Protein AF-0000000069288383 (afdb_homodimer)

Nearest PDB structures (foldseek):
  5ykn-assembly1_A  TM=5.110E-01  e=7.247E-09  Arabidopsis thaliana
  5vmp-assembly3_C  TM=5.832E-01  e=2.286E-06  Homo sapiens
  5f2w-assembly1_A  TM=5.115E-01  e=3.358E-07  Homo sapiens
  5f2s-assembly1_A  TM=5.160E-01  e=4.623E-07  Homo sapiens
  5f3i-assembly4_D  TM=5.706E-01  e=5.361E-06  Homo sapiens

Organism: Polarella glacialis (NCBI:txid89957)

Structure (mmCIF, N/CA/C/O backbone):
data_AF-0000000069288383-model_v1
#
loop_
_entity.id
_entity.type
_entity.pdbx_description
1 polymer 'JmjC domain-containing protein'
#
loop_
_atom_site.group_PDB
_atom_site.id
_atom_site.type_symbol
_atom_site.label_atom_id
_atom_site.label_alt_id
_atom_site.label_comp_id
_atom_site.label_asym_id
_atom_site.label_entity_id
_atom_site.label_seq_id
_atom_site.pdbx_PDB_ins_code
_atom_site.Cartn_x
_atom_site.Cartn_y
_atom_site.Cartn_z
_atom_site.occupancy
_atom_site.B_iso_or_equiv
_atom_site.auth_seq_id
_atom_site.auth_comp_id
_atom_site.auth_asym_id
_atom_site.auth_atom_id
_atom_site.pdbx_PDB_model_num
ATOM 1 N N . MET A 1 1 ? -5.594 6.172 -3.271 1 25.52 1 MET A N 1
ATOM 2 C CA . MET A 1 1 ? -5.172 7.191 -2.318 1 25.52 1 MET A CA 1
ATOM 3 C C . MET A 1 1 ? -4.516 6.559 -1.096 1 25.52 1 MET A C 1
ATOM 5 O O . MET A 1 1 ? -5.074 5.641 -0.492 1 25.52 1 MET A O 1
ATOM 9 N N . ASP A 1 2 ? -3.324 6.398 -1.1 1 32.69 2 ASP A N 1
ATOM 10 C CA . ASP A 1 2 ? -2.535 6.008 0.064 1 32.69 2 ASP A CA 1
ATOM 11 C C . ASP A 1 2 ? -2.977 6.773 1.31 1 32.69 2 ASP A C 1
ATOM 13 O O . ASP A 1 2 ? -2.809 7.992 1.388 1 32.69 2 ASP A O 1
ATOM 17 N N . LEU A 1 3 ? -3.979 6.395 1.886 1 35.97 3 LEU A N 1
ATOM 18 C CA . LEU A 1 3 ? -4.387 7.031 3.135 1 35.97 3 LEU A CA 1
ATOM 19 C C . LEU A 1 3 ? -3.174 7.559 3.896 1 35.97 3 LEU A C 1
ATOM 21 O O . LEU A 1 3 ? -3.318 8.367 4.816 1 35.97 3 LEU A O 1
ATOM 25 N N . THR A 1 4 ? -2.164 6.828 3.824 1 36.12 4 THR A N 1
ATOM 26 C CA . THR A 1 4 ? -0.98 7.363 4.488 1 36.12 4 THR A CA 1
ATOM 27 C C . THR A 1 4 ? -0.383 8.516 3.689 1 36.12 4 THR A C 1
ATOM 29 O O . THR A 1 4 ? 0.754 8.93 3.934 1 36.12 4 THR A O 1
ATOM 32 N N . ALA A 1 5 ? -0.98 8.82 2.568 1 36.72 5 ALA A N 1
ATOM 33 C CA . ALA A 1 5 ? -0.422 9.891 1.745 1 36.72 5 ALA A CA 1
ATOM 34 C C . ALA A 1 5 ? -0.34 11.203 2.527 1 36.72 5 ALA A C 1
ATOM 36 O O . ALA A 1 5 ? 0.303 12.156 2.086 1 36.72 5 ALA A O 1
ATOM 37 N N . GLY A 1 6 ? -1.388 11.461 3.242 1 35.16 6 GLY A N 1
ATOM 38 C CA . GLY A 1 6 ? -1.176 12.719 3.941 1 35.16 6 GLY A CA 1
ATOM 39 C C . GLY A 1 6 ? 0.167 12.789 4.645 1 35.16 6 GLY A C 1
ATOM 40 O O . GLY A 1 6 ? 0.764 13.867 4.742 1 35.16 6 GLY A O 1
ATOM 41 N N . VAL A 1 7 ? 0.189 11.898 5.633 1 36.69 7 VAL A N 1
ATOM 42 C CA . VAL A 1 7 ? 1.4 12.156 6.402 1 36.69 7 VAL A CA 1
ATOM 43 C C . VAL A 1 7 ? 2.629 11.93 5.527 1 36.69 7 VAL A C 1
ATOM 45 O O . VAL A 1 7 ? 2.514 11.438 4.402 1 36.69 7 VAL A O 1
ATOM 48 N N . GLY A 1 8 ? 3.799 11.719 6.219 1 39.66 8 GLY A N 1
ATOM 49 C CA . GLY A 1 8 ? 5.191 11.695 5.801 1 39.66 8 GLY A CA 1
ATOM 50 C C . GLY A 1 8 ? 5.48 10.656 4.734 1 39.66 8 GLY A C 1
ATOM 51 O O . GLY A 1 8 ? 5.152 9.477 4.902 1 39.66 8 GLY A O 1
ATOM 52 N N . LEU A 1 9 ? 5.234 11.094 3.51 1 40.31 9 LEU A N 1
ATOM 53 C CA . LEU A 1 9 ? 5.898 10.273 2.506 1 40.31 9 LEU A CA 1
ATOM 54 C C . LEU A 1 9 ? 7.102 9.547 3.105 1 40.31 9 LEU A C 1
ATOM 56 O O . LEU A 1 9 ? 8.055 10.188 3.553 1 40.31 9 LEU A O 1
ATOM 60 N N . ARG A 1 10 ? 6.926 8.531 3.799 1 46.09 10 ARG A N 1
ATOM 61 C CA . ARG A 1 10 ? 8.07 7.723 4.203 1 46.09 10 ARG A CA 1
ATOM 62 C C . ARG A 1 10 ? 9.086 7.598 3.07 1 46.09 10 ARG A C 1
ATOM 64 O O . ARG A 1 10 ? 8.883 6.824 2.131 1 46.09 10 ARG A O 1
ATOM 71 N N . TRP A 1 11 ? 9.68 8.688 2.732 1 52.91 11 TRP A N 1
ATOM 72 C CA . TRP A 1 11 ? 10.836 8.602 1.841 1 52.91 11 TRP A CA 1
ATOM 73 C C . TRP A 1 11 ? 11.828 7.559 2.34 1 52.91 11 TRP A C 1
ATOM 75 O O . TRP A 1 11 ? 12.742 7.879 3.107 1 52.91 11 TRP A O 1
ATOM 85 N N . SER A 1 12 ? 11.234 6.23 2.32 1 68.62 12 SER A N 1
ATOM 86 C CA . SER A 1 12 ? 11.914 5.043 2.824 1 68.62 12 SER A CA 1
ATOM 87 C C . SER A 1 12 ? 12.703 4.348 1.717 1 68.62 12 SER A C 1
ATOM 89 O O . SER A 1 12 ? 12.844 4.887 0.616 1 68.62 12 SER A O 1
ATOM 91 N N . SER A 1 13 ? 13.484 3.447 2.029 1 81.06 13 SER A N 1
ATOM 92 C CA . SER A 1 13 ? 14.125 2.557 1.069 1 81.06 13 SER A CA 1
ATOM 93 C C . SER A 1 13 ? 13.188 2.207 -0.076 1 81.06 13 SER A C 1
ATOM 95 O O . SER A 1 13 ? 13.617 2.059 -1.221 1 81.06 13 SER A O 1
ATOM 97 N N . ARG A 1 14 ? 11.953 2.359 0.186 1 85.25 14 ARG A N 1
ATOM 98 C CA . ARG A 1 14 ? 10.953 2.07 -0.837 1 85.25 14 ARG A CA 1
ATOM 99 C C . ARG A 1 14 ? 10.898 3.184 -1.877 1 85.25 14 ARG A C 1
ATOM 101 O O . ARG A 1 14 ? 10.844 2.916 -3.078 1 85.25 14 ARG A O 1
ATOM 108 N N . LYS A 1 15 ? 10.867 4.418 -1.424 1 81.12 15 LYS A N 1
ATOM 109 C CA . LYS A 1 15 ? 10.812 5.539 -2.359 1 81.12 15 LYS A CA 1
ATOM 110 C C . LYS A 1 15 ? 12.086 5.621 -3.189 1 81.12 15 LYS A C 1
ATOM 112 O O . LYS A 1 15 ? 12.039 5.953 -4.379 1 81.12 15 LYS A O 1
ATOM 117 N N . ALA A 1 16 ? 13.219 5.387 -2.463 1 86.06 16 ALA A N 1
ATOM 118 C CA . ALA A 1 16 ? 14.469 5.344 -3.207 1 86.06 16 ALA A CA 1
ATOM 119 C C . ALA A 1 16 ? 14.414 4.293 -4.312 1 86.06 16 ALA A C 1
ATOM 121 O O . ALA A 1 16 ? 14.883 4.531 -5.43 1 86.06 16 ALA A O 1
ATOM 122 N N . TRP A 1 17 ? 13.828 3.145 -4.023 1 92.12 17 TRP A N 1
ATOM 123 C CA . TRP A 1 17 ? 13.695 2.072 -5 1 92.12 17 TRP A CA 1
ATOM 124 C C . TRP A 1 17 ? 12.781 2.498 -6.148 1 92.12 17 TRP A C 1
ATOM 126 O O . TRP A 1 17 ? 13.078 2.232 -7.316 1 92.12 17 TRP A O 1
ATOM 136 N N . GLU A 1 18 ? 11.734 3.148 -5.836 1 90 18 GLU A N 1
ATOM 137 C CA . GLU A 1 18 ? 10.812 3.639 -6.855 1 90 18 GLU A CA 1
ATOM 138 C C . GLU A 1 18 ? 11.516 4.586 -7.824 1 90 18 GLU A C 1
ATOM 140 O O . GLU A 1 18 ? 11.305 4.516 -9.039 1 90 18 GLU A O 1
ATOM 145 N N . GLU A 1 19 ? 12.32 5.445 -7.289 1 85.19 19 GLU A N 1
ATOM 146 C CA . GLU A 1 19 ? 13.031 6.41 -8.125 1 85.19 19 GLU A CA 1
ATOM 147 C C . GLU A 1 19 ? 14.117 5.73 -8.953 1 85.19 19 GLU A C 1
ATOM 149 O O . GLU A 1 19 ? 14.359 6.109 -10.102 1 85.19 19 GLU A O 1
ATOM 154 N N . LEU A 1 20 ? 14.711 4.734 -8.336 1 90.75 20 LEU A N 1
ATOM 155 C CA . LEU A 1 20 ? 15.875 4.105 -8.945 1 90.75 20 LEU A CA 1
ATOM 156 C C . LEU A 1 20 ? 15.453 3.119 -10.031 1 90.75 20 LEU A C 1
ATOM 158 O O . LEU A 1 20 ? 16.188 2.893 -10.992 1 90.75 20 LEU A O 1
ATOM 162 N N . ARG A 1 21 ? 14.273 2.572 -9.891 1 95 21 ARG A N 1
ATOM 163 C CA . ARG A 1 21 ? 13.961 1.475 -10.797 1 95 21 ARG A CA 1
ATOM 164 C C . ARG A 1 21 ? 12.578 1.655 -11.414 1 95 21 ARG A C 1
ATOM 166 O O . ARG A 1 21 ? 12.438 1.646 -12.641 1 95 21 ARG A O 1
ATOM 173 N N . VAL A 1 22 ? 11.617 1.894 -10.656 1 92.19 22 VAL A N 1
ATOM 174 C CA . VAL A 1 22 ? 10.25 1.979 -11.156 1 92.19 22 VAL A CA 1
ATOM 175 C C . VAL A 1 22 ? 10.117 3.176 -12.094 1 92.19 22 VAL A C 1
ATOM 177 O O . VAL A 1 22 ? 9.594 3.045 -13.203 1 92.19 22 VAL A O 1
ATOM 180 N N . ARG A 1 23 ? 10.602 4.285 -11.68 1 88.88 23 ARG A N 1
ATOM 181 C CA . ARG A 1 23 ? 10.516 5.492 -12.492 1 88.88 23 ARG A CA 1
ATOM 182 C C . ARG A 1 23 ? 11.328 5.34 -13.773 1 88.88 23 ARG A C 1
ATOM 184 O O . ARG A 1 23 ? 10.914 5.801 -14.844 1 88.88 23 ARG A O 1
ATOM 191 N N . VAL A 1 24 ? 12.445 4.727 -13.641 1 91.88 24 VAL A N 1
ATOM 192 C CA . VAL A 1 24 ? 13.305 4.512 -14.797 1 91.88 24 VAL A CA 1
ATOM 193 C C . VAL A 1 24 ? 12.578 3.658 -15.836 1 91.88 24 VAL A C 1
ATOM 195 O O . VAL A 1 24 ? 12.617 3.955 -17.031 1 91.88 24 VAL A O 1
ATOM 198 N N . ILE A 1 25 ? 11.938 2.678 -15.398 1 94.56 25 ILE A N 1
ATOM 199 C CA . ILE A 1 25 ? 11.188 1.801 -16.297 1 94.56 25 ILE A CA 1
ATOM 200 C C . ILE A 1 25 ? 10.039 2.576 -16.922 1 94.56 25 ILE A C 1
ATOM 202 O O . ILE A 1 25 ? 9.805 2.473 -18.141 1 94.56 25 ILE A O 1
ATOM 206 N N . ARG A 1 26 ? 9.383 3.346 -16.141 1 90.94 26 ARG A N 1
ATOM 207 C CA . ARG A 1 26 ? 8.289 4.164 -16.656 1 90.94 26 ARG A CA 1
ATOM 208 C C . ARG A 1 26 ? 8.789 5.121 -17.734 1 90.94 26 ARG A C 1
ATOM 210 O O . ARG A 1 26 ? 8.148 5.277 -18.781 1 90.94 26 ARG A O 1
ATOM 217 N N . GLU A 1 27 ? 9.898 5.719 -17.5 1 89 27 GLU A N 1
ATOM 218 C CA . GLU A 1 27 ? 10.484 6.656 -18.453 1 89 27 GLU A CA 1
ATOM 219 C C . GLU A 1 27 ? 10.938 5.938 -19.719 1 89 27 GLU A C 1
ATOM 221 O O . GLU A 1 27 ? 10.758 6.457 -20.828 1 89 27 GLU A O 1
ATOM 226 N N . ALA A 1 28 ? 11.453 4.832 -19.484 1 91.81 28 ALA A N 1
ATOM 227 C CA . ALA A 1 28 ? 11.891 4.039 -20.625 1 91.81 28 ALA A CA 1
ATOM 228 C C . ALA A 1 28 ? 10.711 3.619 -21.5 1 91.81 28 ALA A C 1
ATOM 230 O O . ALA A 1 28 ? 10.859 3.385 -22.703 1 91.81 28 ALA A O 1
ATOM 231 N N . CYS A 1 29 ? 9.555 3.553 -20.891 1 91.88 29 CYS A N 1
ATOM 232 C CA . CYS A 1 29 ? 8.344 3.17 -21.609 1 91.88 29 CYS A CA 1
ATOM 233 C C . CYS A 1 29 ? 7.586 4.398 -22.094 1 91.88 29 CYS A C 1
ATOM 235 O O . CYS A 1 29 ? 6.43 4.297 -22.5 1 91.88 29 CYS A O 1
ATOM 237 N N . GLY A 1 30 ? 8.148 5.516 -22.031 1 81.12 30 GLY A N 1
ATOM 238 C CA . GLY A 1 30 ? 7.598 6.734 -22.594 1 81.12 30 GLY A CA 1
ATOM 239 C C . GLY A 1 30 ? 6.762 7.527 -21.609 1 81.12 30 GLY A C 1
ATOM 240 O O . GLY A 1 30 ? 6.059 8.461 -21.984 1 81.12 30 GLY A O 1
ATOM 241 N N . GLY A 1 31 ? 6.723 6.91 -20.406 1 70.56 31 GLY A N 1
ATOM 242 C CA . GLY A 1 31 ? 6.008 7.641 -19.375 1 70.56 31 GLY A CA 1
ATOM 243 C C . GLY A 1 31 ? 6.797 8.812 -18.812 1 70.56 31 GLY A C 1
ATOM 244 O O . GLY A 1 31 ? 8.023 8.844 -18.922 1 70.56 31 GLY A O 1
ATOM 245 N N . GLY A 1 32 ? 6.297 10.047 -18.75 1 61.62 32 GLY A N 1
ATOM 246 C CA . GLY A 1 32 ? 6.965 11.227 -18.219 1 61.62 32 GLY A CA 1
ATOM 247 C C . GLY A 1 32 ? 6.586 12.5 -18.953 1 61.62 32 GLY A C 1
ATOM 248 O O . GLY A 1 32 ? 5.645 12.516 -19.75 1 61.62 32 GLY A O 1
ATOM 249 N N . SER A 1 33 ? 7.266 13.523 -18.562 1 53.12 33 SER A N 1
ATOM 250 C CA . SER A 1 33 ? 6.863 14.867 -19 1 53.12 33 SER A CA 1
ATOM 251 C C . SER A 1 33 ? 7.266 15.125 -20.438 1 53.12 33 SER A C 1
ATOM 253 O O . SER A 1 33 ? 6.996 16.203 -20.984 1 53.12 33 SER A O 1
ATOM 255 N N . ALA A 1 34 ? 8.078 14.148 -21.062 1 50.81 34 ALA A N 1
ATOM 256 C CA . ALA A 1 34 ? 8.453 14.594 -22.406 1 50.81 34 ALA A CA 1
ATOM 257 C C . ALA A 1 34 ? 7.309 14.398 -23.391 1 50.81 34 ALA A C 1
ATOM 259 O O . ALA A 1 34 ? 6.801 13.289 -23.547 1 50.81 34 ALA A O 1
ATOM 260 N N . PRO A 1 35 ? 6.824 15.391 -23.984 1 54.94 35 PRO A N 1
ATOM 261 C CA . PRO A 1 35 ? 5.73 15.383 -24.953 1 54.94 35 PRO A CA 1
ATOM 262 C C . PRO A 1 35 ? 6.059 14.57 -26.203 1 54.94 35 PRO A C 1
ATOM 264 O O . PRO A 1 35 ? 7.211 14.555 -26.656 1 54.94 35 PRO A O 1
ATOM 267 N N . GLY A 1 36 ? 5.223 13.602 -26.656 1 57.62 36 GLY A N 1
ATOM 268 C CA . GLY A 1 36 ? 5.188 13.047 -28 1 57.62 36 GLY A CA 1
ATOM 269 C C . GLY A 1 36 ? 5.609 11.594 -28.062 1 57.62 36 GLY A C 1
ATOM 270 O O . GLY A 1 36 ? 5.652 10.992 -29.141 1 57.62 36 GLY A O 1
ATOM 271 N N . ARG A 1 37 ? 6.121 11.188 -26.984 1 64.31 37 ARG A N 1
ATOM 272 C CA . ARG A 1 37 ? 6.578 9.805 -27.125 1 64.31 37 ARG A CA 1
ATOM 273 C C . ARG A 1 37 ? 5.422 8.828 -26.969 1 64.31 37 ARG A C 1
ATOM 275 O O . ARG A 1 37 ? 4.465 9.094 -26.25 1 64.31 37 ARG A O 1
ATOM 282 N N . LYS A 1 38 ? 5.559 7.828 -27.797 1 72.94 38 LYS A N 1
ATOM 283 C CA . LYS A 1 38 ? 4.57 6.758 -27.75 1 72.94 38 LYS A CA 1
ATOM 284 C C . LYS A 1 38 ? 4.645 5.996 -26.422 1 72.94 38 LYS A C 1
ATOM 286 O O . LYS A 1 38 ? 5.727 5.617 -25.984 1 72.94 38 LYS A O 1
ATOM 291 N N . LEU A 1 39 ? 3.57 5.801 -25.75 1 83.94 39 LEU A N 1
ATOM 292 C CA . LEU A 1 39 ? 3.504 5.051 -24.5 1 83.94 39 LEU A CA 1
ATOM 293 C C . LEU A 1 39 ? 3.615 3.553 -24.75 1 83.94 39 LEU A C 1
ATOM 295 O O . LEU A 1 39 ? 2.877 3.004 -25.578 1 83.94 39 LEU A O 1
ATOM 299 N N . LEU A 1 40 ? 4.699 2.969 -24.234 1 89.31 40 LEU A N 1
ATOM 300 C CA . LEU A 1 40 ? 4.949 1.536 -24.359 1 89.31 40 LEU A CA 1
ATOM 301 C C . LEU A 1 40 ? 4.598 0.812 -23.062 1 89.31 40 LEU A C 1
ATOM 303 O O . LEU A 1 40 ? 4.582 1.423 -21.984 1 89.31 40 LEU A O 1
ATOM 307 N N . LYS A 1 41 ? 4.348 -0.472 -23.203 1 90.88 41 LYS A N 1
ATOM 308 C CA . LYS A 1 41 ? 4.176 -1.334 -22.047 1 90.88 41 LYS A CA 1
ATOM 309 C C . LYS A 1 41 ? 5.516 -1.893 -21.562 1 90.88 41 LYS A C 1
ATOM 311 O O . LYS A 1 41 ? 6.43 -2.084 -22.375 1 90.88 41 LYS A O 1
ATOM 316 N N . PRO A 1 42 ? 5.602 -2.191 -20.359 1 92 42 PRO A N 1
ATOM 317 C CA . PRO A 1 42 ? 6.875 -2.662 -19.797 1 92 42 PRO A CA 1
ATOM 318 C C . PRO A 1 42 ? 7.367 -3.949 -20.469 1 92 42 PRO A C 1
ATOM 320 O O . PRO A 1 42 ? 8.57 -4.215 -20.484 1 92 42 PRO A O 1
ATOM 323 N N . LEU A 1 43 ? 6.488 -4.688 -20.953 1 94.06 43 LEU A N 1
ATOM 324 C CA . LEU A 1 43 ? 6.871 -5.926 -21.625 1 94.06 43 LEU A CA 1
ATOM 325 C C . LEU A 1 43 ? 7.785 -5.645 -22.812 1 94.06 43 LEU A C 1
ATOM 327 O O . LEU A 1 43 ? 8.586 -6.5 -23.203 1 94.06 43 LEU A O 1
ATOM 331 N N . SER A 1 44 ? 7.672 -4.441 -23.359 1 94.06 44 SER A N 1
ATOM 332 C CA . SER A 1 44 ? 8.531 -4.062 -24.469 1 94.06 44 SER A CA 1
ATOM 333 C C . SER A 1 44 ? 10 -4.07 -24.062 1 94.06 44 SER A C 1
ATOM 335 O O . SER A 1 44 ? 10.875 -4.348 -24.891 1 94.06 44 SER A O 1
ATOM 337 N N . LEU A 1 45 ? 10.25 -3.771 -22.828 1 94.5 45 LEU A N 1
ATOM 338 C CA . LEU A 1 45 ? 11.609 -3.822 -22.312 1 94.5 45 LEU A CA 1
ATOM 339 C C . LEU A 1 45 ? 12.086 -5.266 -22.188 1 94.5 45 LEU A C 1
ATOM 341 O O . LEU A 1 45 ? 13.242 -5.57 -22.5 1 94.5 45 LEU A O 1
ATOM 345 N N . VAL A 1 46 ? 11.211 -6.129 -21.797 1 95.12 46 VAL A N 1
ATOM 346 C CA . VAL A 1 46 ? 11.531 -7.539 -21.609 1 95.12 46 VAL A CA 1
ATOM 347 C C . VAL A 1 46 ? 11.797 -8.188 -22.969 1 95.12 46 VAL A C 1
ATOM 349 O O . VAL A 1 46 ? 12.703 -9.016 -23.109 1 95.12 46 VAL A O 1
ATOM 352 N N . ARG A 1 47 ? 11.07 -7.711 -23.938 1 94.75 47 ARG A N 1
ATOM 353 C CA . ARG A 1 47 ? 11.211 -8.234 -25.297 1 94.75 47 ARG A CA 1
ATOM 354 C C . ARG A 1 47 ? 12.352 -7.535 -26.031 1 94.75 47 ARG A C 1
ATOM 356 O O . ARG A 1 47 ? 12.688 -7.91 -27.156 1 94.75 47 ARG A O 1
ATOM 363 N N . ARG A 1 48 ? 12.852 -6.48 -25.469 1 92.88 48 ARG A N 1
ATOM 364 C CA . ARG A 1 48 ? 13.945 -5.707 -26.047 1 92.88 48 ARG A CA 1
ATOM 365 C C . ARG A 1 48 ? 13.531 -5.102 -27.391 1 92.88 48 ARG A C 1
ATOM 367 O O . ARG A 1 48 ? 14.258 -5.215 -28.375 1 92.88 48 ARG A O 1
ATOM 374 N N . ASP A 1 49 ? 12.406 -4.57 -27.328 1 92.94 49 ASP A N 1
ATOM 375 C CA . ASP A 1 49 ? 11.922 -3.871 -28.516 1 92.94 49 ASP A CA 1
ATOM 376 C C . ASP A 1 49 ? 12.805 -2.666 -28.844 1 92.94 49 ASP A C 1
ATOM 378 O O . ASP A 1 49 ? 13.281 -1.98 -27.938 1 92.94 49 ASP A O 1
ATOM 382 N N . GLU A 1 50 ? 12.875 -2.365 -30.062 1 92.5 50 GLU A N 1
ATOM 383 C CA . GLU A 1 50 ? 13.758 -1.298 -30.516 1 92.5 50 GLU A CA 1
ATOM 384 C C . GLU A 1 50 ? 13.367 0.044 -29.906 1 92.5 50 GLU A C 1
ATOM 386 O O . GLU A 1 50 ? 14.234 0.817 -29.484 1 92.5 50 GLU A O 1
ATOM 391 N N . ALA A 1 51 ? 12.125 0.286 -29.922 1 91.56 51 ALA A N 1
ATOM 392 C CA . ALA A 1 51 ? 11.648 1.562 -29.406 1 91.56 51 ALA A CA 1
ATOM 393 C C . ALA A 1 51 ? 12 1.716 -27.922 1 91.56 51 ALA A C 1
ATOM 395 O O . ALA A 1 51 ? 12.43 2.787 -27.5 1 91.56 51 ALA A O 1
ATOM 396 N N . ALA A 1 52 ? 11.812 0.657 -27.188 1 91.62 52 ALA A N 1
ATOM 397 C CA . ALA A 1 52 ? 12.117 0.688 -25.75 1 91.62 52 ALA A CA 1
ATOM 398 C C . ALA A 1 52 ? 13.617 0.865 -25.516 1 91.62 52 ALA A C 1
ATOM 400 O O . ALA A 1 52 ? 14.023 1.646 -24.656 1 91.62 52 ALA A O 1
ATOM 401 N N . LEU A 1 53 ? 14.391 0.198 -26.297 1 93.06 53 LEU A N 1
ATOM 402 C CA . LEU A 1 53 ? 15.836 0.279 -26.141 1 93.06 53 LEU A CA 1
ATOM 403 C C . LEU A 1 53 ? 16.344 1.656 -26.562 1 93.06 53 LEU A C 1
ATOM 405 O O . LEU A 1 53 ? 17.312 2.164 -25.969 1 93.06 53 LEU A O 1
ATOM 409 N N . SER A 1 54 ? 15.727 2.223 -27.531 1 93.06 54 SER A N 1
ATOM 410 C CA . SER A 1 54 ? 16.078 3.578 -27.938 1 93.06 54 SER A CA 1
ATOM 411 C C . SER A 1 54 ? 15.805 4.582 -26.828 1 93.06 54 SER A C 1
ATOM 413 O O . SER A 1 54 ? 16.594 5.492 -26.594 1 93.06 54 SER A O 1
ATOM 415 N N . ASN A 1 55 ? 14.711 4.375 -26.172 1 92.56 55 ASN A N 1
ATOM 416 C CA . ASN A 1 55 ? 14.391 5.23 -25.047 1 92.56 55 ASN A CA 1
ATOM 417 C C . ASN A 1 55 ? 15.43 5.098 -23.938 1 92.56 55 ASN A C 1
ATOM 419 O O . ASN A 1 55 ? 15.82 6.094 -23.312 1 92.56 55 ASN A O 1
ATOM 423 N N . VAL A 1 56 ? 15.867 3.877 -23.672 1 94.44 56 VAL A N 1
ATOM 424 C CA . VAL A 1 56 ? 16.859 3.635 -22.625 1 94.44 56 VAL A CA 1
ATOM 425 C C . VAL A 1 56 ? 18.172 4.328 -22.984 1 94.44 56 VAL A C 1
ATOM 427 O O . VAL A 1 56 ? 18.797 4.961 -22.141 1 94.44 56 VAL A O 1
ATOM 430 N N . LYS A 1 57 ? 18.5 4.281 -24.203 1 92.5 57 LYS A N 1
ATOM 431 C CA . LYS A 1 57 ? 19.719 4.934 -24.688 1 92.5 57 LYS A CA 1
ATOM 432 C C . LYS A 1 57 ? 19.609 6.449 -24.547 1 92.5 57 LYS A C 1
ATOM 434 O O . LYS A 1 57 ? 20.594 7.109 -24.172 1 92.5 57 LYS A O 1
ATOM 439 N N . ALA A 1 58 ? 18.484 6.949 -24.859 1 91.06 58 ALA A N 1
ATOM 440 C CA . ALA A 1 58 ? 18.266 8.383 -24.734 1 91.06 58 ALA A CA 1
ATOM 441 C C . ALA A 1 58 ? 18.375 8.828 -23.281 1 91.06 58 ALA A C 1
ATOM 443 O O . ALA A 1 58 ? 18.953 9.883 -22.984 1 91.06 58 ALA A O 1
ATOM 444 N N . LEU A 1 59 ? 17.812 8.031 -22.406 1 90.81 59 LEU A N 1
ATOM 445 C CA . LEU A 1 59 ? 17.875 8.328 -20.984 1 90.81 59 LEU A CA 1
ATOM 446 C C . LEU A 1 59 ? 19.328 8.266 -20.484 1 90.81 59 LEU A C 1
ATOM 448 O O . LEU A 1 59 ? 19.719 9.062 -19.641 1 90.81 59 LEU A O 1
ATOM 452 N N . MET A 1 60 ? 20.078 7.344 -21.016 1 89.81 60 MET A N 1
ATOM 453 C CA . MET A 1 60 ? 21.484 7.199 -20.656 1 89.81 60 MET A CA 1
ATOM 454 C C . MET A 1 60 ? 22.281 8.422 -21.078 1 89.81 60 MET A C 1
ATOM 456 O O . MET A 1 60 ? 23.156 8.883 -20.344 1 89.81 60 MET A O 1
ATOM 460 N N . ALA A 1 61 ? 21.969 8.953 -22.188 1 86.62 61 ALA A N 1
ATOM 461 C CA . ALA A 1 61 ? 22.656 10.125 -22.719 1 86.62 61 ALA A CA 1
ATOM 462 C C . ALA A 1 61 ? 22.391 11.352 -21.844 1 86.62 61 ALA A C 1
ATOM 464 O O . ALA A 1 61 ? 23.297 12.164 -21.625 1 86.62 61 ALA A O 1
ATOM 465 N N . THR A 1 62 ? 21.203 11.438 -21.375 1 80.94 62 THR A N 1
ATOM 466 C CA . THR A 1 62 ? 20.828 12.57 -20.547 1 80.94 62 THR A CA 1
ATOM 467 C C . THR A 1 62 ? 21.469 12.453 -19.156 1 80.94 62 THR A C 1
ATOM 469 O O . THR A 1 62 ? 21.797 13.461 -18.531 1 80.94 62 THR A O 1
ATOM 472 N N . SER A 1 63 ? 21.531 11.258 -18.703 1 75.81 63 SER A N 1
ATOM 473 C CA . SER A 1 63 ? 22.094 11.039 -17.375 1 75.81 63 SER A CA 1
ATOM 474 C C . SER A 1 63 ? 23.594 11.266 -17.375 1 75.81 63 SER A C 1
ATOM 476 O O . SER A 1 63 ? 24.172 11.695 -16.375 1 75.81 63 SER A O 1
ATOM 478 N N . SER A 1 64 ? 24.281 10.984 -18.547 1 61.25 64 SER A N 1
ATOM 479 C CA . SER A 1 64 ? 25.719 11.172 -18.688 1 61.25 64 SER A CA 1
ATOM 480 C C . SER A 1 64 ? 26.078 12.633 -18.953 1 61.25 64 SER A C 1
ATOM 482 O O . SER A 1 64 ? 27.141 13.102 -18.547 1 61.25 64 SER A O 1
ATOM 484 N N . SER A 1 65 ? 25.25 13.289 -19.859 1 53.5 65 SER A N 1
ATOM 485 C CA . SER A 1 65 ? 25.5 14.688 -20.188 1 53.5 65 SER A CA 1
ATOM 486 C C . SER A 1 65 ? 25.344 15.586 -18.969 1 53.5 65 SER A C 1
ATOM 488 O O . SER A 1 65 ? 26.031 16.594 -18.844 1 53.5 65 SER A O 1
ATOM 490 N N . SER A 1 66 ? 24.406 15.273 -18.281 1 48.22 66 SER A N 1
ATOM 491 C CA . SER A 1 66 ? 24.328 16.062 -17.062 1 48.22 66 SER A CA 1
ATOM 492 C C . SER A 1 66 ? 25.609 15.93 -16.234 1 48.22 66 SER A C 1
ATOM 494 O O . SER A 1 66 ? 25.844 16.719 -15.312 1 48.22 66 SER A O 1
ATOM 496 N N . SER A 1 67 ? 26.453 14.852 -16.672 1 41.31 67 SER A N 1
ATOM 497 C CA . SER A 1 67 ? 27.781 14.672 -16.094 1 41.31 67 SER A CA 1
ATOM 498 C C . SER A 1 67 ? 28.828 15.492 -16.844 1 41.31 67 SER A C 1
ATOM 500 O O . SER A 1 67 ? 29.891 15.773 -16.297 1 41.31 67 SER A O 1
ATOM 502 N N . SER A 1 68 ? 28.812 15.516 -18.219 1 36.16 68 SER A N 1
ATOM 503 C CA . SER A 1 68 ? 29.922 16.094 -18.969 1 36.16 68 SER A CA 1
ATOM 504 C C . SER A 1 68 ? 29.906 17.609 -18.906 1 36.16 68 SER A C 1
ATOM 506 O O . SER A 1 68 ? 30.844 18.266 -19.375 1 36.16 68 SER A O 1
ATOM 508 N N . SER A 1 69 ? 28.859 18.375 -19.141 1 34.91 69 SER A N 1
ATOM 509 C CA . SER A 1 69 ? 29.172 19.766 -19.438 1 34.91 69 SER A CA 1
ATOM 510 C C . SER A 1 69 ? 30.094 20.359 -18.391 1 34.91 69 SER A C 1
ATOM 512 O O . SER A 1 69 ? 30.625 21.453 -18.578 1 34.91 69 SER A O 1
ATOM 514 N N . SER A 1 70 ? 29.875 20.734 -17.141 1 31.91 70 SER A N 1
ATOM 515 C CA . SER A 1 70 ? 30.938 21.484 -16.5 1 31.91 70 SER A CA 1
ATOM 516 C C . SER A 1 70 ? 32.188 20.625 -16.328 1 31.91 70 SER A C 1
ATOM 518 O O . SER A 1 70 ? 32.094 19.453 -15.992 1 31.91 70 SER A O 1
ATOM 520 N N . SER A 1 71 ? 33.469 20.984 -16.938 1 31.06 71 SER A N 1
ATOM 521 C CA . SER A 1 71 ? 34.875 20.516 -16.922 1 31.06 71 SER A CA 1
ATOM 522 C C . SER A 1 71 ? 35.125 19.625 -15.719 1 31.06 71 SER A C 1
ATOM 524 O O . SER A 1 71 ? 35.781 18.594 -15.836 1 31.06 71 SER A O 1
ATOM 526 N N . SER A 1 72 ? 35.719 20.406 -14.594 1 30.23 72 SER A N 1
ATOM 527 C CA . SER A 1 72 ? 36.656 19.953 -13.57 1 30.23 72 SER A CA 1
ATOM 528 C C . SER A 1 72 ? 36.125 18.719 -12.859 1 30.23 72 SER A C 1
ATOM 530 O O . SER A 1 72 ? 36.906 17.812 -12.5 1 30.23 72 SER A O 1
ATOM 532 N N . SER A 1 73 ? 35.125 18.75 -11.836 1 29.88 73 SER A N 1
ATOM 533 C CA . SER A 1 73 ? 35.062 17.75 -10.766 1 29.88 73 SER A CA 1
ATOM 534 C C . SER A 1 73 ? 34.344 16.5 -11.219 1 29.88 73 SER A C 1
ATOM 536 O O . SER A 1 73 ? 33.094 16.469 -11.297 1 29.88 73 SER A O 1
ATOM 538 N N . SER A 1 74 ? 34.656 15.695 -12.219 1 34.66 74 SER A N 1
ATOM 539 C CA . SER A 1 74 ? 34.438 14.273 -12.469 1 34.66 74 SER A CA 1
ATOM 540 C C . SER A 1 74 ? 33.969 13.555 -11.211 1 34.66 74 SER A C 1
ATOM 542 O O . SER A 1 74 ? 33.469 12.438 -11.281 1 34.66 74 SER A O 1
ATOM 544 N N . GLU A 1 75 ? 34.531 13.891 -10.008 1 36.97 75 GLU A N 1
ATOM 545 C CA . GLU A 1 75 ? 34.406 13.367 -8.656 1 36.97 75 GLU A CA 1
ATOM 546 C C . GLU A 1 75 ? 32.938 13.43 -8.18 1 36.97 75 GLU A C 1
ATOM 548 O O . GLU A 1 75 ? 32.594 12.82 -7.168 1 36.97 75 GLU A O 1
ATOM 553 N N . ARG A 1 76 ? 32.031 14.234 -8.789 1 42.22 76 ARG A N 1
ATOM 554 C CA . ARG A 1 76 ? 30.859 14.594 -8.016 1 42.22 76 ARG A CA 1
ATOM 555 C C . ARG A 1 76 ? 29.641 13.773 -8.453 1 42.22 76 ARG A C 1
ATOM 557 O O . ARG A 1 76 ? 28.5 14.219 -8.312 1 42.22 76 ARG A O 1
ATOM 564 N N . VAL A 1 77 ? 29.688 12.703 -9.391 1 57.81 77 VAL A N 1
ATOM 565 C CA . VAL A 1 77 ? 28.422 12.039 -9.656 1 57.81 77 VAL A CA 1
ATOM 566 C C . VAL A 1 77 ? 27.938 11.32 -8.398 1 57.81 77 VAL A C 1
ATOM 568 O O . VAL A 1 77 ? 28.641 10.469 -7.852 1 57.81 77 VAL A O 1
ATOM 571 N N . GLY A 1 78 ? 26.906 11.773 -7.879 1 74.19 78 GLY A N 1
ATOM 572 C CA . GLY A 1 78 ? 26.344 11.305 -6.617 1 74.19 78 GLY A CA 1
ATOM 573 C C . GLY A 1 78 ? 25.906 9.859 -6.66 1 74.19 78 GLY A C 1
ATOM 574 O O . GLY A 1 78 ? 25.922 9.227 -7.719 1 74.19 78 GLY A O 1
ATOM 575 N N . PHE A 1 79 ? 26.016 9.188 -5.641 1 83.12 79 PHE A N 1
ATOM 576 C CA . PHE A 1 79 ? 25.609 7.797 -5.434 1 83.12 79 PHE A CA 1
ATOM 577 C C . PHE A 1 79 ? 24.344 7.484 -6.207 1 83.12 79 PHE A C 1
ATOM 579 O O . PHE A 1 79 ? 24.25 6.457 -6.883 1 83.12 79 PHE A O 1
ATOM 586 N N . PHE A 1 80 ? 23.422 8.352 -6.266 1 86.31 80 PHE A N 1
ATOM 587 C CA . PHE A 1 80 ? 22.141 8.141 -6.918 1 86.31 80 PHE A CA 1
ATOM 588 C C . PHE A 1 80 ? 22.297 8.078 -8.43 1 86.31 80 PHE A C 1
ATOM 590 O O . PHE A 1 80 ? 21.719 7.211 -9.086 1 86.31 80 PHE A O 1
ATOM 597 N N . GLU A 1 81 ? 22.969 9 -8.953 1 85.38 81 GLU A N 1
ATOM 598 C CA . GLU A 1 81 ? 23.156 9.062 -10.398 1 85.38 81 GLU A CA 1
ATOM 599 C C . GLU A 1 81 ? 23.859 7.812 -10.922 1 85.38 81 GLU A C 1
ATOM 601 O O . GLU A 1 81 ? 23.5 7.281 -11.977 1 85.38 81 GLU A O 1
ATOM 606 N N . ARG A 1 82 ? 24.844 7.379 -10.172 1 89.5 82 ARG A N 1
ATOM 607 C CA . ARG A 1 82 ? 25.562 6.176 -10.57 1 89.5 82 ARG A CA 1
ATOM 608 C C . ARG A 1 82 ? 24.656 4.949 -10.508 1 89.5 82 ARG A C 1
ATOM 610 O O . ARG A 1 82 ? 24.688 4.098 -11.398 1 89.5 82 ARG A O 1
ATOM 617 N N . ALA A 1 83 ? 23.859 4.867 -9.445 1 92.31 83 ALA A N 1
ATOM 618 C CA . ALA A 1 83 ? 22.922 3.76 -9.312 1 92.31 83 ALA A CA 1
ATOM 619 C C . ALA A 1 83 ? 21.875 3.783 -10.43 1 92.31 83 ALA A C 1
ATOM 621 O O . ALA A 1 83 ? 21.469 2.732 -10.938 1 92.31 83 ALA A O 1
ATOM 622 N N . ARG A 1 84 ? 21.484 4.949 -10.781 1 91.88 84 ARG A N 1
ATOM 623 C CA . ARG A 1 84 ? 20.516 5.102 -11.867 1 91.88 84 ARG A CA 1
ATOM 624 C C . ARG A 1 84 ? 21.109 4.621 -13.195 1 91.88 84 ARG A C 1
ATOM 626 O O . ARG A 1 84 ? 20.422 3.951 -13.969 1 91.88 84 ARG A O 1
ATOM 633 N N . VAL A 1 85 ? 22.344 4.992 -13.453 1 94.06 85 VAL A N 1
ATOM 634 C CA . VAL A 1 85 ? 23.031 4.543 -14.664 1 94.06 85 VAL A CA 1
ATOM 635 C C . VAL A 1 85 ? 23.109 3.018 -14.664 1 94.06 85 VAL A C 1
ATOM 637 O O . VAL A 1 85 ? 22.906 2.379 -15.703 1 94.06 85 VAL A O 1
ATOM 640 N N . ALA A 1 86 ? 23.422 2.488 -13.508 1 96.12 86 ALA A N 1
ATOM 641 C CA . ALA A 1 86 ? 23.484 1.031 -13.406 1 96.12 86 ALA A CA 1
ATOM 642 C C . ALA A 1 86 ? 22.125 0.411 -13.758 1 96.12 86 ALA A C 1
ATOM 644 O O . ALA A 1 86 ? 22.062 -0.626 -14.422 1 96.12 86 ALA A O 1
ATOM 645 N N . SER A 1 87 ? 21.062 1.006 -13.297 1 97.12 87 SER A N 1
ATOM 646 C CA . SER A 1 87 ? 19.719 0.548 -13.609 1 97.12 87 SER A CA 1
ATOM 647 C C . SER A 1 87 ? 19.469 0.557 -15.117 1 97.12 87 SER A C 1
ATOM 649 O O . SER A 1 87 ? 18.906 -0.397 -15.664 1 97.12 87 SER A O 1
ATOM 651 N N . LEU A 1 88 ? 19.906 1.589 -15.766 1 96.44 88 LEU A N 1
ATOM 652 C CA . LEU A 1 88 ? 19.734 1.729 -17.203 1 96.44 88 LEU A CA 1
ATOM 653 C C . LEU A 1 88 ? 20.594 0.719 -17.969 1 96.44 88 LEU A C 1
ATOM 655 O O . LEU A 1 88 ? 20.141 0.121 -18.938 1 96.44 88 LEU A O 1
ATOM 659 N N . LEU A 1 89 ? 21.812 0.523 -17.484 1 96.62 89 LEU A N 1
ATOM 660 C CA . LEU A 1 89 ? 22.688 -0.471 -18.078 1 96.62 89 LEU A CA 1
ATOM 661 C C . LEU A 1 89 ? 22.078 -1.862 -18.016 1 96.62 89 LEU A C 1
ATOM 663 O O . LEU A 1 89 ? 22.125 -2.619 -18.984 1 96.62 89 LEU A O 1
ATOM 667 N N . ASP A 1 90 ? 21.5 -2.145 -16.891 1 97.56 90 ASP A N 1
ATOM 668 C CA . ASP A 1 90 ? 20.844 -3.438 -16.734 1 97.56 90 ASP A CA 1
ATOM 669 C C . ASP A 1 90 ? 19.688 -3.605 -17.734 1 97.56 90 ASP A C 1
ATOM 671 O O . ASP A 1 90 ? 19.547 -4.66 -18.344 1 97.56 90 ASP A O 1
ATOM 675 N N . LEU A 1 91 ? 18.891 -2.574 -17.875 1 96 91 LEU A N 1
ATOM 676 C CA . LEU A 1 91 ? 17.75 -2.633 -18.781 1 96 91 LEU A CA 1
ATOM 677 C C . LEU A 1 91 ? 18.203 -2.779 -20.234 1 96 91 LEU A C 1
ATOM 679 O O . LEU A 1 91 ? 17.469 -3.32 -21.062 1 96 91 LEU A O 1
ATOM 683 N N . GLN A 1 92 ? 19.422 -2.352 -20.5 1 94.19 92 GLN A N 1
ATOM 684 C CA . GLN A 1 92 ? 19.984 -2.463 -21.844 1 94.19 92 GLN A CA 1
ATOM 685 C C . GLN A 1 92 ? 20.625 -3.832 -22.047 1 94.19 92 GLN A C 1
ATOM 687 O O . GLN A 1 92 ? 21 -4.18 -23.172 1 94.19 92 GLN A O 1
ATOM 692 N N . GLY A 1 93 ? 20.797 -4.578 -21.016 1 94.12 93 GLY A N 1
ATOM 693 C CA . GLY A 1 93 ? 21.391 -5.898 -21.125 1 94.12 93 GLY A CA 1
ATOM 694 C C . GLY A 1 93 ? 22.875 -5.914 -20.797 1 94.12 93 GLY A C 1
ATOM 695 O O . GLY A 1 93 ? 23.531 -6.938 -20.938 1 94.12 93 GLY A O 1
ATOM 696 N N . GLU A 1 94 ? 23.375 -4.75 -20.391 1 96 94 GLU A N 1
ATOM 697 C CA . GLU A 1 94 ? 24.781 -4.656 -20 1 96 94 GLU A CA 1
ATOM 698 C C . GLU A 1 94 ? 24.969 -4.914 -18.516 1 96 94 GLU A C 1
ATOM 700 O O . GLU A 1 94 ? 25.438 -4.043 -17.781 1 96 94 GLU A O 1
ATOM 705 N N . HIS A 1 95 ? 24.688 -6.133 -18.109 1 97.25 95 HIS A N 1
ATOM 706 C CA . HIS A 1 95 ? 24.625 -6.52 -16.703 1 97.25 95 HIS A CA 1
ATOM 707 C C . HIS A 1 95 ? 26.016 -6.453 -16.047 1 97.25 95 HIS A C 1
ATOM 709 O O . HIS A 1 95 ? 26.141 -5.988 -14.914 1 97.25 95 HIS A O 1
ATOM 715 N N . ALA A 1 96 ? 27.016 -6.898 -16.766 1 96.12 96 ALA A N 1
ATOM 716 C CA . ALA A 1 96 ? 28.375 -6.902 -16.203 1 96.12 96 ALA A CA 1
ATOM 717 C C . ALA A 1 96 ? 28.828 -5.488 -15.867 1 96.12 96 ALA A C 1
ATOM 719 O O . ALA A 1 96 ? 29.375 -5.25 -14.797 1 96.12 96 ALA A O 1
ATOM 720 N N . LYS A 1 97 ? 28.578 -4.543 -16.766 1 96.44 97 LYS A N 1
ATOM 721 C CA . LYS A 1 97 ? 28.938 -3.146 -16.531 1 96.44 97 LYS A CA 1
ATOM 722 C C . LYS A 1 97 ? 28.141 -2.566 -15.359 1 96.44 97 LYS A C 1
ATOM 724 O O . LYS A 1 97 ? 28.688 -1.782 -14.578 1 96.44 97 LYS A O 1
ATOM 729 N N . ALA A 1 98 ? 26.891 -2.936 -15.312 1 97 98 ALA A N 1
ATOM 730 C CA . ALA A 1 98 ? 26.047 -2.473 -14.203 1 97 98 ALA A CA 1
ATOM 731 C C . ALA A 1 98 ? 26.609 -2.953 -12.859 1 97 98 ALA A C 1
ATOM 733 O O . ALA A 1 98 ? 26.672 -2.188 -11.898 1 97 98 ALA A O 1
ATOM 734 N N . LEU A 1 99 ? 27.062 -4.219 -12.789 1 95.75 99 LEU A N 1
ATOM 735 C CA . LEU A 1 99 ? 27.609 -4.781 -11.562 1 95.75 99 LEU A CA 1
ATOM 736 C C . LEU A 1 99 ? 28.922 -4.09 -11.188 1 95.75 99 LEU A C 1
ATOM 738 O O . LEU A 1 99 ? 29.156 -3.82 -10.008 1 95.75 99 LEU A O 1
ATOM 742 N N . GLU A 1 100 ? 29.719 -3.793 -12.164 1 94.25 100 GLU A N 1
ATOM 743 C CA . GLU A 1 100 ? 31 -3.115 -11.938 1 94.25 100 GLU A CA 1
ATOM 744 C C . GLU A 1 100 ? 30.781 -1.736 -11.32 1 94.25 100 GLU A C 1
ATOM 746 O O . GLU A 1 100 ? 31.609 -1.27 -10.531 1 94.25 100 GLU A O 1
ATOM 751 N N . LEU A 1 101 ? 29.703 -1.167 -11.68 1 92.56 101 LEU A N 1
ATOM 752 C CA . LEU A 1 101 ? 29.375 0.153 -11.148 1 92.56 101 LEU A CA 1
ATOM 753 C C . LEU A 1 101 ? 28.797 0.048 -9.742 1 92.56 101 LEU A C 1
ATOM 755 O O . LEU A 1 101 ? 29.141 0.842 -8.859 1 92.56 101 LEU A O 1
ATOM 759 N N . LEU A 1 102 ? 27.984 -0.964 -9.445 1 93 102 LEU A N 1
ATOM 760 C CA . LEU A 1 102 ? 27.219 -1.069 -8.203 1 93 102 LEU A CA 1
ATOM 761 C C . LEU A 1 102 ? 28.094 -1.611 -7.074 1 93 102 LEU A C 1
ATOM 763 O O . LEU A 1 102 ? 28.016 -1.145 -5.938 1 93 102 LEU A O 1
ATOM 767 N N . GLU A 1 103 ? 28.938 -2.543 -7.305 1 89.25 103 GLU A N 1
ATOM 768 C CA . GLU A 1 103 ? 29.594 -3.312 -6.258 1 89.25 103 GLU A CA 1
ATOM 769 C C . GLU A 1 103 ? 30.594 -2.443 -5.484 1 89.25 103 GLU A C 1
ATOM 771 O O . GLU A 1 103 ? 30.547 -2.4 -4.25 1 89.25 103 GLU A O 1
ATOM 776 N N . PRO A 1 104 ? 31.391 -1.575 -6.199 1 82.19 104 PRO A N 1
ATOM 777 C CA . PRO A 1 104 ? 32.281 -0.711 -5.414 1 82.19 104 PRO A CA 1
ATOM 778 C C . PRO A 1 104 ? 31.516 0.343 -4.613 1 82.19 104 PRO A C 1
ATOM 780 O O . PRO A 1 104 ? 32 0.817 -3.586 1 82.19 104 PRO A O 1
ATOM 783 N N . MET A 1 105 ? 30.344 0.645 -5.117 1 82.69 105 MET A N 1
ATOM 784 C CA . MET A 1 105 ? 29.516 1.607 -4.398 1 82.69 105 MET A CA 1
ATOM 785 C C . MET A 1 105 ? 29 1.016 -3.09 1 82.69 105 MET A C 1
ATOM 787 O O . MET A 1 105 ? 28.969 1.701 -2.066 1 82.69 105 MET A O 1
ATOM 791 N N . LEU A 1 106 ? 28.719 -0.193 -3.121 1 83.19 106 LEU A N 1
ATOM 792 C CA . LEU A 1 106 ? 28.109 -0.855 -1.972 1 83.19 106 LEU A CA 1
ATOM 793 C C . LEU A 1 106 ? 29.188 -1.396 -1.03 1 83.19 106 LEU A C 1
ATOM 795 O O . LEU A 1 106 ? 29.016 -1.369 0.191 1 83.19 106 LEU A O 1
ATOM 799 N N . TRP A 1 107 ? 30.359 -1.851 -1.647 1 79.44 107 TRP A N 1
ATOM 800 C CA . TRP A 1 107 ? 31.469 -2.414 -0.889 1 79.44 107 TRP A CA 1
ATOM 801 C C . TRP A 1 107 ? 32.812 -1.862 -1.385 1 79.44 107 TRP A C 1
ATOM 803 O O . TRP A 1 107 ? 33.5 -2.51 -2.176 1 79.44 107 TRP A O 1
ATOM 813 N N . PRO A 1 108 ? 33.188 -0.71 -0.983 1 72.75 108 PRO A N 1
ATOM 814 C CA . PRO A 1 108 ? 34.438 -0.109 -1.434 1 72.75 108 PRO A CA 1
ATOM 815 C C . PRO A 1 108 ? 35.656 -0.957 -1.078 1 72.75 108 PRO A C 1
ATOM 817 O O . PRO A 1 108 ? 35.688 -1.583 -0.016 1 72.75 108 PRO A O 1
ATOM 820 N N . PRO A 1 109 ? 36.719 -1.152 -2.139 1 63.28 109 PRO A N 1
ATOM 821 C CA . PRO A 1 109 ? 37.938 -1.935 -1.89 1 63.28 109 PRO A CA 1
ATOM 822 C C . PRO A 1 109 ? 38.781 -1.366 -0.752 1 63.28 109 PRO A C 1
ATOM 824 O O . PRO A 1 109 ? 38.812 -0.151 -0.539 1 63.28 109 PRO A O 1
ATOM 827 N N . GLY A 1 110 ? 39.75 -2.369 0.114 1 54.94 110 GLY A N 1
ATOM 828 C CA . GLY A 1 110 ? 40.75 -2.09 1.146 1 54.94 110 GLY A CA 1
ATOM 829 C C . GLY A 1 110 ? 40.125 -1.879 2.518 1 54.94 110 GLY A C 1
ATOM 830 O O . GLY A 1 110 ? 40.812 -1.492 3.461 1 54.94 110 GLY A O 1
ATOM 831 N N . GLY A 1 111 ? 39.156 -2.605 2.908 1 46.94 111 GLY A N 1
ATOM 832 C CA . GLY A 1 111 ? 38.688 -2.645 4.277 1 46.94 111 GLY A CA 1
ATOM 833 C C . GLY A 1 111 ? 38.625 -1.278 4.934 1 46.94 111 GLY A C 1
ATOM 834 O O . GLY A 1 111 ? 38.344 -1.167 6.129 1 46.94 111 GLY A O 1
ATOM 835 N N . GLN A 1 112 ? 39.719 -0.485 4.715 1 37.5 112 GLN A N 1
ATOM 836 C CA . GLN A 1 112 ? 39.812 0.736 5.508 1 37.5 112 GLN A CA 1
ATOM 837 C C . GLN A 1 112 ? 38.5 1.512 5.484 1 37.5 112 GLN A C 1
ATOM 839 O O . GLN A 1 112 ? 38.062 1.958 4.426 1 37.5 112 GLN A O 1
ATOM 844 N N . GLN A 1 113 ? 37.625 1.019 6.254 1 39.38 113 GLN A N 1
ATOM 845 C CA . GLN A 1 113 ? 36.5 1.827 6.695 1 39.38 113 GLN A CA 1
ATOM 846 C C . GLN A 1 113 ? 36.875 3.305 6.766 1 39.38 113 GLN A C 1
ATOM 848 O O . GLN A 1 113 ? 37 3.863 7.855 1 39.38 113 GLN A O 1
ATOM 853 N N . GLN A 1 114 ? 38.031 3.66 6.215 1 34.16 114 GLN A N 1
ATOM 854 C CA . GLN A 1 114 ? 38.375 5.062 6.449 1 34.16 114 GLN A CA 1
ATOM 855 C C . GLN A 1 114 ? 37.125 5.941 6.414 1 34.16 114 GLN A C 1
ATOM 857 O O . GLN A 1 114 ? 36.125 5.59 5.781 1 34.16 114 GLN A O 1
ATOM 862 N N . GLN A 1 115 ? 37.25 6.902 7.402 1 35.84 115 GLN A N 1
ATOM 863 C CA . GLN A 1 115 ? 36.438 8.07 7.742 1 35.84 115 GLN A CA 1
ATOM 864 C C . GLN A 1 115 ? 35.875 8.727 6.492 1 35.84 115 GLN A C 1
ATOM 866 O O . GLN A 1 115 ? 35.906 9.945 6.344 1 35.84 115 GLN A O 1
ATOM 871 N N . GLN A 1 116 ? 36.25 8.109 5.352 1 35.59 116 GLN A N 1
ATOM 872 C CA . GLN A 1 116 ? 35.719 8.977 4.32 1 35.59 116 GLN A CA 1
ATOM 873 C C . GLN A 1 116 ? 34.219 9.273 4.586 1 35.59 116 GLN A C 1
ATOM 875 O O . GLN A 1 116 ? 33.531 8.445 5.16 1 35.59 116 GLN A O 1
ATOM 880 N N . PRO A 1 117 ? 33.938 10.469 4.371 1 39.31 117 PRO A N 1
ATOM 881 C CA . PRO A 1 117 ? 32.562 10.938 4.535 1 39.31 117 PRO A CA 1
ATOM 882 C C . PRO A 1 117 ? 31.531 9.914 4.051 1 39.31 117 PRO A C 1
ATOM 884 O O . PRO A 1 117 ? 31.828 9.117 3.152 1 39.31 117 PRO A O 1
ATOM 887 N N . GLN A 1 118 ? 30.828 9.211 4.957 1 41.34 118 GLN A N 1
ATOM 888 C CA . GLN A 1 118 ? 29.688 8.352 4.668 1 41.34 118 GLN A CA 1
ATOM 889 C C . GLN A 1 118 ? 29.281 8.445 3.197 1 41.34 118 GLN A C 1
ATOM 891 O O . GLN A 1 118 ? 29.141 9.539 2.654 1 41.34 118 GLN A O 1
ATOM 896 N N . PRO A 1 119 ? 29.688 7.441 2.395 1 44.59 119 PRO A N 1
ATOM 897 C CA . PRO A 1 119 ? 29.141 7.445 1.029 1 44.59 119 PRO A CA 1
ATOM 898 C C . PRO A 1 119 ? 27.797 8.156 0.923 1 44.59 119 PRO A C 1
ATOM 900 O O . PRO A 1 119 ? 26.969 8.031 1.816 1 44.59 119 PRO A O 1
ATOM 903 N N . GLN A 1 120 ? 27.641 9.352 0.213 1 50.84 120 GLN A N 1
ATOM 904 C CA . GLN A 1 120 ? 26.656 10.398 -0.014 1 50.84 120 GLN A CA 1
ATOM 905 C C . GLN A 1 120 ? 25.297 9.805 -0.366 1 50.84 120 GLN A C 1
ATOM 907 O O . GLN A 1 120 ? 24.344 10.539 -0.68 1 50.84 120 GLN A O 1
ATOM 912 N N . GLY A 1 121 ? 25.156 8.367 -0.235 1 60.22 121 GLY A N 1
ATOM 913 C CA . GLY A 1 121 ? 23.75 8 -0.316 1 60.22 121 GLY A CA 1
ATOM 914 C C . GLY A 1 121 ? 23.203 7.488 0.996 1 60.22 121 GLY A C 1
ATOM 915 O O . GLY A 1 121 ? 23.906 6.852 1.774 1 60.22 121 GLY A O 1
ATOM 916 N N . GLY A 1 122 ? 22.281 8.031 1.709 1 71.31 122 GLY A N 1
ATOM 917 C CA . GLY A 1 122 ? 21.594 7.594 2.912 1 71.31 122 GLY A CA 1
ATOM 918 C C . GLY A 1 122 ? 21.266 6.113 2.9 1 71.31 122 GLY A C 1
ATOM 919 O O . GLY A 1 122 ? 21.406 5.445 1.874 1 71.31 122 GLY A O 1
ATOM 920 N N . PRO A 1 123 ? 21.203 5.355 4.008 1 76.31 123 PRO A N 1
ATOM 921 C CA . PRO A 1 123 ? 20.938 3.916 4.113 1 76.31 123 PRO A CA 1
ATOM 922 C C . PRO A 1 123 ? 19.797 3.457 3.205 1 76.31 123 PRO A C 1
ATOM 924 O O . PRO A 1 123 ? 19.812 2.328 2.709 1 76.31 123 PRO A O 1
ATOM 927 N N . GLY A 1 124 ? 18.875 4.258 2.982 1 81.19 124 GLY A N 1
ATOM 928 C CA . GLY A 1 124 ? 17.766 3.896 2.111 1 81.19 124 GLY A CA 1
ATOM 929 C C . GLY A 1 124 ? 18.172 3.709 0.664 1 81.19 124 GLY A C 1
ATOM 930 O O . GLY A 1 124 ? 17.766 2.744 0.015 1 81.19 124 GLY A O 1
ATOM 931 N N . LEU A 1 125 ? 18.953 4.633 0.211 1 85.19 125 LEU A N 1
ATOM 932 C CA . LEU A 1 125 ? 19.422 4.543 -1.163 1 85.19 125 LEU A CA 1
ATOM 933 C C . LEU A 1 125 ? 20.359 3.35 -1.333 1 85.19 125 LEU A C 1
ATOM 935 O O . LEU A 1 125 ? 20.344 2.686 -2.371 1 85.19 125 LEU A O 1
ATOM 939 N N . LYS A 1 126 ? 21.188 3.121 -0.354 1 87.06 126 LYS A N 1
ATOM 940 C CA . LYS A 1 126 ? 22.078 1.966 -0.404 1 87.06 126 LYS A CA 1
ATOM 941 C C . LYS A 1 126 ? 21.281 0.663 -0.457 1 87.06 126 LYS A C 1
ATOM 943 O O . LYS A 1 126 ? 21.656 -0.266 -1.179 1 87.06 126 LYS A O 1
ATOM 948 N N . ALA A 1 127 ? 20.25 0.604 0.323 1 90 127 ALA A N 1
ATOM 949 C CA . ALA A 1 127 ? 19.391 -0.575 0.314 1 90 127 ALA A CA 1
ATOM 950 C C . ALA A 1 127 ? 18.766 -0.781 -1.059 1 90 127 ALA A C 1
ATOM 952 O O . ALA A 1 127 ? 18.688 -1.908 -1.554 1 90 127 ALA A O 1
ATOM 953 N N . ALA A 1 128 ? 18.266 0.291 -1.618 1 91.88 128 ALA A N 1
ATOM 954 C CA . ALA A 1 128 ? 17.703 0.221 -2.959 1 91.88 128 ALA A CA 1
ATOM 955 C C . ALA A 1 128 ? 18.734 -0.257 -3.975 1 91.88 128 ALA A C 1
ATOM 957 O O . ALA A 1 128 ? 18.438 -1.093 -4.828 1 91.88 128 ALA A O 1
ATOM 958 N N . ALA A 1 129 ? 19.953 0.273 -3.852 1 92.94 129 ALA A N 1
ATOM 959 C CA . ALA A 1 129 ? 21.047 -0.128 -4.746 1 92.94 129 ALA A CA 1
ATOM 960 C C . ALA A 1 129 ? 21.406 -1.598 -4.547 1 92.94 129 ALA A C 1
ATOM 962 O O . ALA A 1 129 ? 21.766 -2.291 -5.504 1 92.94 129 ALA A O 1
ATOM 963 N N . ALA A 1 130 ? 21.328 -2.01 -3.32 1 93.25 130 ALA A N 1
ATOM 964 C CA . ALA A 1 130 ? 21.609 -3.412 -3.027 1 93.25 130 ALA A CA 1
ATOM 965 C C . ALA A 1 130 ? 20.594 -4.328 -3.686 1 93.25 130 ALA A C 1
ATOM 967 O O . ALA A 1 130 ? 20.938 -5.387 -4.207 1 93.25 130 ALA A O 1
ATOM 968 N N . LEU A 1 131 ? 19.328 -3.953 -3.586 1 95.12 131 LEU A N 1
ATOM 969 C CA . LEU A 1 131 ? 18.312 -4.727 -4.285 1 95.12 131 LEU A CA 1
ATOM 970 C C . LEU A 1 131 ? 18.578 -4.75 -5.785 1 95.12 131 LEU A C 1
ATOM 972 O O . LEU A 1 131 ? 18.469 -5.801 -6.426 1 95.12 131 LEU A O 1
ATOM 976 N N . LEU A 1 132 ? 18.906 -3.58 -6.312 1 96.69 132 LEU A N 1
ATOM 977 C CA . LEU A 1 132 ? 19.234 -3.502 -7.73 1 96.69 132 LEU A CA 1
ATOM 978 C C . LEU A 1 132 ? 20.375 -4.449 -8.078 1 96.69 132 LEU A C 1
ATOM 980 O O . LEU A 1 132 ? 20.312 -5.16 -9.086 1 96.69 132 LEU A O 1
ATOM 984 N N . ARG A 1 133 ? 21.391 -4.422 -7.242 1 95.88 133 ARG A N 1
ATOM 985 C CA . ARG A 1 133 ? 22.547 -5.293 -7.453 1 95.88 133 ARG A CA 1
ATOM 986 C C . ARG A 1 133 ? 22.125 -6.758 -7.508 1 95.88 133 ARG A C 1
ATOM 988 O O . ARG A 1 133 ? 22.609 -7.52 -8.336 1 95.88 133 ARG A O 1
ATOM 995 N N . GLU A 1 134 ? 21.203 -7.133 -6.688 1 95.12 134 GLU A N 1
ATOM 996 C CA . GLU A 1 134 ? 20.719 -8.516 -6.68 1 95.12 134 GLU A CA 1
ATOM 997 C C . GLU A 1 134 ? 20 -8.852 -7.977 1 95.12 134 GLU A C 1
ATOM 999 O O . GLU A 1 134 ? 20.156 -9.945 -8.516 1 95.12 134 GLU A O 1
ATOM 1004 N N . LEU A 1 135 ? 19.172 -7.969 -8.43 1 96.94 135 LEU A N 1
ATOM 1005 C CA . LEU A 1 135 ? 18.469 -8.188 -9.695 1 96.94 135 LEU A CA 1
ATOM 1006 C C . LEU A 1 135 ? 19.469 -8.336 -10.836 1 96.94 135 LEU A C 1
ATOM 1008 O O . LEU A 1 135 ? 19.359 -9.258 -11.656 1 96.94 135 LEU A O 1
ATOM 1012 N N . VAL A 1 136 ? 20.438 -7.445 -10.859 1 97.5 136 VAL A N 1
ATOM 1013 C CA . VAL A 1 136 ? 21.438 -7.422 -11.938 1 97.5 136 VAL A CA 1
ATOM 1014 C C . VAL A 1 136 ? 22.281 -8.695 -11.891 1 97.5 136 VAL A C 1
ATOM 1016 O O . VAL A 1 136 ? 22.578 -9.281 -12.93 1 97.5 136 VAL A O 1
ATOM 1019 N N . ALA A 1 137 ? 22.641 -9.055 -10.703 1 96.12 137 ALA A N 1
ATOM 1020 C CA . ALA A 1 137 ? 23.438 -10.281 -10.547 1 96.12 137 ALA A CA 1
ATOM 1021 C C . ALA A 1 137 ? 22.656 -11.492 -11.062 1 96.12 137 ALA A C 1
ATOM 1023 O O . ALA A 1 137 ? 23.234 -12.383 -11.688 1 96.12 137 ALA A O 1
ATOM 1024 N N . ARG A 1 138 ? 21.422 -11.547 -10.812 1 96.31 138 ARG A N 1
ATOM 1025 C CA . ARG A 1 138 ? 20.594 -12.625 -11.32 1 96.31 138 ARG A CA 1
ATOM 1026 C C . ARG A 1 138 ? 20.547 -12.617 -12.844 1 96.31 138 ARG A C 1
ATOM 1028 O O . ARG A 1 138 ? 20.641 -13.664 -13.484 1 96.31 138 ARG A O 1
ATOM 1035 N N . HIS A 1 139 ? 20.359 -11.438 -13.367 1 97.69 139 HIS A N 1
ATOM 1036 C CA . HIS A 1 139 ? 20.344 -11.312 -14.82 1 97.69 139 HIS A CA 1
ATOM 1037 C C . HIS A 1 139 ? 21.641 -11.797 -15.43 1 97.69 139 HIS A C 1
ATOM 1039 O O . HIS A 1 139 ? 21.641 -12.523 -16.422 1 97.69 139 HIS A O 1
ATOM 1045 N N . ALA A 1 140 ? 22.734 -11.375 -14.82 1 97.25 140 ALA A N 1
ATOM 1046 C CA . ALA A 1 140 ? 24.062 -11.766 -15.32 1 97.25 140 ALA A CA 1
ATOM 1047 C C . ALA A 1 140 ? 24.234 -13.273 -15.266 1 97.25 140 ALA A C 1
ATOM 1049 O O . ALA A 1 140 ? 24.703 -13.883 -16.234 1 97.25 140 ALA A O 1
ATOM 1050 N N . LYS A 1 141 ? 23.891 -13.828 -14.195 1 96.56 141 LYS A N 1
ATOM 1051 C CA . LYS A 1 141 ? 24.016 -15.273 -14.023 1 96.56 141 LYS A CA 1
ATOM 1052 C C . LYS A 1 141 ? 23.156 -16.016 -15.039 1 96.56 141 LYS A C 1
ATOM 1054 O O . LYS A 1 141 ? 23.609 -17 -15.641 1 96.56 141 LYS A O 1
ATOM 1059 N N . LEU A 1 142 ? 21.953 -15.625 -15.203 1 97.19 142 LEU A N 1
ATOM 1060 C CA . LEU A 1 142 ? 21.031 -16.266 -16.141 1 97.19 142 LEU A CA 1
ATOM 1061 C C . LEU A 1 142 ? 21.531 -16.141 -17.562 1 97.19 142 LEU A C 1
ATOM 1063 O O . LEU A 1 142 ? 21.422 -17.078 -18.359 1 97.19 142 LEU A O 1
ATOM 1067 N N . ALA A 1 143 ? 22.062 -14.984 -17.906 1 96.19 143 ALA A N 1
ATOM 1068 C CA . ALA A 1 143 ? 22.625 -14.773 -19.234 1 96.19 143 ALA A CA 1
ATOM 1069 C C . ALA A 1 143 ? 23.812 -15.703 -19.484 1 96.19 143 ALA A C 1
ATOM 1071 O O . ALA A 1 143 ? 23.953 -16.266 -20.578 1 96.19 143 ALA A O 1
ATOM 1072 N N . GLU A 1 144 ? 24.625 -15.82 -18.5 1 95.75 144 GLU A N 1
ATOM 1073 C CA . GLU A 1 144 ? 25.781 -16.688 -18.609 1 95.75 144 GLU A CA 1
ATOM 1074 C C . GLU A 1 144 ? 25.359 -18.156 -18.781 1 95.75 144 GLU A C 1
ATOM 1076 O O . GLU A 1 144 ? 25.906 -18.859 -19.625 1 95.75 144 GLU A O 1
ATOM 1081 N N . GLU A 1 145 ? 24.438 -18.547 -17.984 1 95.62 145 GLU A N 1
ATOM 1082 C CA . GLU A 1 145 ? 23.938 -19.922 -18.062 1 95.62 145 GLU A CA 1
ATOM 1083 C C . GLU A 1 145 ? 23.312 -20.188 -19.438 1 95.62 145 GLU A C 1
ATOM 1085 O O . GLU A 1 145 ? 23.516 -21.266 -20.016 1 95.62 145 GLU A O 1
ATOM 1090 N N . ARG A 1 146 ? 22.562 -19.297 -19.922 1 95.81 146 ARG A N 1
ATOM 1091 C CA . ARG A 1 146 ? 21.922 -19.422 -21.234 1 95.81 146 ARG A CA 1
ATOM 1092 C C . ARG A 1 146 ? 22.969 -19.562 -22.328 1 95.81 146 ARG A C 1
ATOM 1094 O O . ARG A 1 146 ? 22.844 -20.406 -23.219 1 95.81 146 ARG A O 1
ATOM 1101 N N . ALA A 1 147 ? 24 -18.734 -22.281 1 94.31 147 ALA A N 1
ATOM 1102 C CA . ALA A 1 147 ? 25.078 -18.766 -23.266 1 94.31 147 ALA A CA 1
ATOM 1103 C C . ALA A 1 147 ? 25.797 -20.109 -23.25 1 94.31 147 ALA A C 1
ATOM 1105 O O . ALA A 1 147 ? 26.094 -20.672 -24.312 1 94.31 147 ALA A O 1
ATOM 1106 N N . LYS A 1 148 ? 26.047 -20.578 -22.094 1 93.44 148 LYS A N 1
ATOM 1107 C CA . LYS A 1 148 ? 26.719 -21.875 -21.953 1 93.44 148 LYS A CA 1
ATOM 1108 C C . LYS A 1 148 ? 25.875 -23 -22.547 1 93.44 148 LYS A C 1
ATOM 1110 O O . LYS A 1 148 ? 26.406 -23.891 -23.219 1 93.44 148 LYS A O 1
ATOM 1115 N N . ARG A 1 149 ? 24.625 -22.922 -22.312 1 92.06 149 ARG A N 1
ATOM 1116 C CA . ARG A 1 149 ? 23.719 -23.953 -22.812 1 92.06 149 ARG A CA 1
ATOM 1117 C C . ARG A 1 149 ? 23.609 -23.906 -24.344 1 92.06 149 ARG A C 1
ATOM 1119 O O . ARG A 1 149 ? 23.438 -24.938 -24.984 1 92.06 149 ARG A O 1
ATOM 1126 N N . LEU A 1 150 ? 23.609 -22.781 -24.891 1 90.12 150 LEU A N 1
ATOM 1127 C CA . LEU A 1 150 ? 23.531 -22.594 -26.344 1 90.12 150 LEU A CA 1
ATOM 1128 C C . LEU A 1 150 ? 24.812 -23.078 -27.016 1 90.12 150 LEU A C 1
ATOM 1130 O O . LEU A 1 150 ? 24.766 -23.641 -28.109 1 90.12 150 LEU A O 1
ATOM 1134 N N . GLN A 1 151 ? 25.922 -22.781 -26.422 1 87.94 151 GLN A N 1
ATOM 1135 C CA . GLN A 1 151 ? 27.219 -23.156 -26.984 1 87.94 151 GLN A CA 1
ATOM 1136 C C . GLN A 1 151 ? 27.438 -24.656 -26.953 1 87.94 151 GLN A C 1
ATOM 1138 O O . GLN A 1 151 ? 28.062 -25.219 -27.844 1 87.94 151 GLN A O 1
ATOM 1143 N N . SER A 1 152 ? 26.984 -25.203 -25.938 1 82.88 152 SER A N 1
ATOM 1144 C CA . SER A 1 152 ? 27.172 -26.641 -25.797 1 82.88 152 SER A CA 1
ATOM 1145 C C . SER A 1 152 ? 26.328 -27.422 -26.797 1 82.88 152 SER A C 1
ATOM 1147 O O . SER A 1 152 ? 26.438 -28.641 -26.906 1 82.88 152 SER A O 1
ATOM 1149 N N . GLY A 1 153 ? 25.75 -26.656 -27.719 1 67.56 153 GLY A N 1
ATOM 1150 C CA . GLY A 1 153 ? 24.906 -27.344 -28.688 1 67.56 153 GLY A CA 1
ATOM 1151 C C . GLY A 1 153 ? 23.844 -28.203 -28.047 1 67.56 153 GLY A C 1
ATOM 1152 O O . GLY A 1 153 ? 23.516 -29.281 -28.562 1 67.56 153 GLY A O 1
ATOM 1153 N N . ALA A 1 154 ? 23.375 -27.766 -26.984 1 64.56 154 ALA A N 1
ATOM 1154 C CA . ALA A 1 154 ? 22.406 -28.562 -26.234 1 64.56 154 ALA A CA 1
ATOM 1155 C C . ALA A 1 154 ? 21.25 -29 -27.125 1 64.56 154 ALA A C 1
ATOM 1157 O O . ALA A 1 154 ? 20.781 -28.234 -27.969 1 64.56 154 ALA A O 1
ATOM 1158 N N . SER A 1 155 ? 21.016 -30.281 -27.062 1 68.38 155 SER A N 1
ATOM 1159 C CA . SER A 1 155 ? 19.906 -30.922 -27.781 1 68.38 155 SER A CA 1
ATOM 1160 C C . SER A 1 155 ? 18.578 -30.219 -27.469 1 68.38 155 SER A C 1
ATOM 1162 O O . SER A 1 155 ? 18.422 -29.625 -26.406 1 68.38 155 SER A O 1
ATOM 1164 N N . PRO A 1 156 ? 17.812 -30.109 -28.484 1 75.38 156 PRO A N 1
ATOM 1165 C CA . PRO A 1 156 ? 16.469 -29.562 -28.234 1 75.38 156 PRO A CA 1
ATOM 1166 C C . PRO A 1 156 ? 15.82 -30.172 -26.984 1 75.38 156 PRO A C 1
ATOM 1168 O O . PRO A 1 156 ? 16.031 -31.344 -26.688 1 75.38 156 PRO A O 1
ATOM 1171 N N . GLY A 1 157 ? 15.344 -29.219 -26.25 1 76.88 157 GLY A N 1
ATOM 1172 C CA . GLY A 1 157 ? 14.633 -29.688 -25.062 1 76.88 157 GLY A CA 1
ATOM 1173 C C . GLY A 1 157 ? 13.555 -30.703 -25.375 1 76.88 157 GLY A C 1
ATOM 1174 O O . GLY A 1 157 ? 13.047 -30.766 -26.5 1 76.88 157 GLY A O 1
ATOM 1175 N N . GLY A 1 158 ? 13.289 -31.672 -24.578 1 79.38 158 GLY A N 1
ATOM 1176 C CA . GLY A 1 158 ? 12.312 -32.719 -24.812 1 79.38 158 GLY A CA 1
ATOM 1177 C C . GLY A 1 158 ? 10.961 -32.406 -24.188 1 79.38 158 GLY A C 1
ATOM 1178 O O . GLY A 1 158 ? 10.812 -31.438 -23.469 1 79.38 158 GLY A O 1
ATOM 1179 N N . ARG A 1 159 ? 9.984 -33.094 -24.812 1 84.25 159 ARG A N 1
ATOM 1180 C CA . ARG A 1 159 ? 8.664 -33.156 -24.203 1 84.25 159 ARG A CA 1
ATOM 1181 C C . ARG A 1 159 ? 8.562 -34.312 -23.219 1 84.25 159 ARG A C 1
ATOM 1183 O O . ARG A 1 159 ? 9 -35.438 -23.531 1 84.25 159 ARG A O 1
ATOM 1190 N N . GLY A 1 160 ? 8.266 -33.875 -22.016 1 88.5 160 GLY A N 1
ATOM 1191 C CA . GLY A 1 160 ? 8.094 -34.906 -21.016 1 88.5 160 GLY A CA 1
ATOM 1192 C C . GLY A 1 160 ? 6.742 -34.875 -20.328 1 88.5 160 GLY A C 1
ATOM 1193 O O . GLY A 1 160 ? 5.848 -34.125 -20.766 1 88.5 160 GLY A O 1
ATOM 1194 N N . SER A 1 161 ? 6.613 -35.906 -19.391 1 91.06 161 SER A N 1
ATOM 1195 C CA . SER A 1 161 ? 5.375 -35.969 -18.625 1 91.06 161 SER A CA 1
ATOM 1196 C C . SER A 1 161 ? 5.641 -35.844 -17.125 1 91.06 161 SER A C 1
ATOM 1198 O O . SER A 1 161 ? 6.773 -36.031 -16.672 1 91.06 161 SER A O 1
ATOM 1200 N N . VAL A 1 162 ? 4.699 -35.438 -16.453 1 97.12 162 VAL A N 1
ATOM 1201 C CA . VAL A 1 162 ? 4.738 -35.375 -15 1 97.12 162 VAL A CA 1
ATOM 1202 C C . VAL A 1 162 ? 4.371 -36.719 -14.406 1 97.12 162 VAL A C 1
ATOM 1204 O O . VAL A 1 162 ? 3.418 -37.375 -14.852 1 97.12 162 VAL A O 1
ATOM 1207 N N . GLU A 1 163 ? 5.141 -37.188 -13.477 1 97.19 163 GLU A N 1
ATOM 1208 C CA . GLU A 1 163 ? 4.871 -38.5 -12.859 1 97.19 163 GLU A CA 1
ATOM 1209 C C . GLU A 1 163 ? 3.512 -38.5 -12.164 1 97.19 163 GLU A C 1
ATOM 1211 O O . GLU A 1 163 ? 3.164 -37.531 -11.461 1 97.19 163 GLU A O 1
ATOM 1216 N N . MET A 1 164 ? 2.764 -39.594 -12.406 1 97.06 164 MET A N 1
ATOM 1217 C CA . MET A 1 164 ? 1.442 -39.75 -11.812 1 97.06 164 MET A CA 1
ATOM 1218 C C . MET A 1 164 ? 1.48 -40.844 -10.719 1 97.06 164 MET A C 1
ATOM 1220 O O . MET A 1 164 ? 2.043 -41.906 -10.922 1 97.06 164 MET A O 1
ATOM 1224 N N . LEU A 1 165 ? 0.945 -40.438 -9.625 1 97.25 165 LEU A N 1
ATOM 1225 C CA . LEU A 1 165 ? 0.86 -41.344 -8.484 1 97.25 165 LEU A CA 1
ATOM 1226 C C . LEU A 1 165 ? -0.594 -41.625 -8.117 1 97.25 165 LEU A C 1
ATOM 1228 O O . LEU A 1 165 ? -1.482 -40.844 -8.438 1 97.25 165 LEU A O 1
ATOM 1232 N N . ASP A 1 166 ? -0.771 -42.781 -7.488 1 96.06 166 ASP A N 1
ATOM 1233 C CA . ASP A 1 166 ? -2.078 -43.125 -6.918 1 96.06 166 ASP A CA 1
ATOM 1234 C C . ASP A 1 166 ? -2.223 -42.531 -5.516 1 96.06 166 ASP A C 1
ATOM 1236 O O . ASP A 1 166 ? -1.459 -42.875 -4.609 1 96.06 166 ASP A O 1
ATOM 1240 N N . ALA A 1 167 ? -3.221 -41.688 -5.348 1 94.25 167 ALA A N 1
ATOM 1241 C CA . ALA A 1 167 ? -3.402 -40.969 -4.09 1 94.25 167 ALA A CA 1
ATOM 1242 C C . ALA A 1 167 ? -3.633 -41.938 -2.932 1 94.25 167 ALA A C 1
ATOM 1244 O O . ALA A 1 167 ? -3.225 -41.688 -1.799 1 94.25 167 ALA A O 1
ATOM 1245 N N . GLN A 1 168 ? -4.258 -43.031 -3.133 1 90.5 168 GLN A N 1
ATOM 1246 C CA . GLN A 1 168 ? -4.613 -43.969 -2.074 1 90.5 168 GLN A CA 1
ATOM 1247 C C . GLN A 1 168 ? -3.389 -44.719 -1.576 1 90.5 168 GLN A C 1
ATOM 1249 O O . GLN A 1 168 ? -3.32 -45.125 -0.405 1 90.5 168 GLN A O 1
ATOM 1254 N N . SER A 1 169 ? -2.449 -44.875 -2.455 1 93.75 169 SER A N 1
ATOM 1255 C CA . SER A 1 169 ? -1.307 -45.719 -2.092 1 93.75 169 SER A CA 1
ATOM 1256 C C . SER A 1 169 ? -0.084 -44.875 -1.766 1 93.75 169 SER A C 1
ATOM 1258 O O . SER A 1 169 ? 0.949 -45.406 -1.344 1 93.75 169 SER A O 1
ATOM 1260 N N . THR A 1 170 ? -0.227 -43.594 -1.944 1 94.81 170 THR A N 1
ATOM 1261 C CA . THR A 1 170 ? 0.922 -42.719 -1.714 1 94.81 170 THR A CA 1
ATOM 1262 C C . THR A 1 170 ? 0.838 -42.062 -0.338 1 94.81 170 THR A C 1
ATOM 1264 O O . THR A 1 170 ? -0.12 -41.344 -0.044 1 94.81 170 THR A O 1
ATOM 1267 N N . SER A 1 171 ? 1.825 -42.281 0.475 1 94.19 171 SER A N 1
ATOM 1268 C CA . SER A 1 171 ? 1.871 -41.656 1.802 1 94.19 171 SER A CA 1
ATOM 1269 C C . SER A 1 171 ? 2.461 -40.25 1.746 1 94.19 171 SER A C 1
ATOM 1271 O O . SER A 1 171 ? 3.102 -39.875 0.762 1 94.19 171 SER A O 1
ATOM 1273 N N . ALA A 1 172 ? 2.197 -39.531 2.785 1 93.94 172 ALA A N 1
ATOM 1274 C CA . ALA A 1 172 ? 2.785 -38.188 2.9 1 93.94 172 ALA A CA 1
ATOM 1275 C C . ALA A 1 172 ? 4.309 -38.25 2.889 1 93.94 172 ALA A C 1
ATOM 1277 O O . ALA A 1 172 ? 4.973 -37.406 2.283 1 93.94 172 ALA A O 1
ATOM 1278 N N . GLN A 1 173 ? 4.863 -39.25 3.5 1 94.69 173 GLN A N 1
ATOM 1279 C CA . GLN A 1 173 ? 6.312 -39.438 3.57 1 94.69 173 GLN A CA 1
ATOM 1280 C C . GLN A 1 173 ? 6.898 -39.719 2.193 1 94.69 173 GLN A C 1
ATOM 1282 O O . GLN A 1 173 ? 7.953 -39.219 1.834 1 94.69 173 GLN A O 1
ATOM 1287 N N . GLU A 1 174 ? 6.195 -40.562 1.48 1 96.69 174 GLU A N 1
ATOM 1288 C CA . GLU A 1 174 ? 6.664 -40.875 0.138 1 96.69 174 GLU A CA 1
ATOM 1289 C C . GLU A 1 174 ? 6.684 -39.656 -0.758 1 96.69 174 GLU A C 1
ATOM 1291 O O . GLU A 1 174 ? 7.648 -39.438 -1.492 1 96.69 174 GLU A O 1
ATOM 1296 N N . LEU A 1 175 ? 5.629 -38.906 -0.696 1 97.25 175 LEU A N 1
ATOM 1297 C CA . LEU A 1 175 ? 5.57 -37.688 -1.51 1 97.25 175 LEU A CA 1
ATOM 1298 C C . LEU A 1 175 ? 6.691 -36.719 -1.13 1 97.25 175 LEU A C 1
ATOM 1300 O O . LEU A 1 175 ? 7.324 -36.125 -2.002 1 97.25 175 LEU A O 1
ATOM 1304 N N . ALA A 1 176 ? 6.91 -36.562 0.17 1 96.81 176 ALA A N 1
ATOM 1305 C CA . ALA A 1 176 ? 7.957 -35.688 0.656 1 96.81 176 ALA A CA 1
ATOM 1306 C C . ALA A 1 176 ? 9.328 -36.125 0.159 1 96.81 176 ALA A C 1
ATOM 1308 O O . ALA A 1 176 ? 10.102 -35.312 -0.357 1 96.81 176 ALA A O 1
ATOM 1309 N N . ASP A 1 177 ? 9.633 -37.406 0.213 1 97.44 177 ASP A N 1
ATOM 1310 C CA . ASP A 1 177 ? 10.961 -37.938 -0.073 1 97.44 177 ASP A CA 1
ATOM 1311 C C . ASP A 1 177 ? 11.227 -37.969 -1.576 1 97.44 177 ASP A C 1
ATOM 1313 O O . ASP A 1 177 ? 12.344 -37.719 -2.021 1 97.44 177 ASP A O 1
ATOM 1317 N N . ARG A 1 178 ? 10.195 -38.219 -2.299 1 97.88 178 ARG A N 1
ATOM 1318 C CA . ARG A 1 178 ? 10.422 -38.469 -3.717 1 97.88 178 ARG A CA 1
ATOM 1319 C C . ARG A 1 178 ? 10.195 -37.188 -4.543 1 97.88 178 ARG A C 1
ATOM 1321 O O . ARG A 1 178 ? 10.719 -37.062 -5.652 1 97.88 178 ARG A O 1
ATOM 1328 N N . PHE A 1 179 ? 9.43 -36.281 -3.998 1 98.38 179 PHE A N 1
ATOM 1329 C CA . PHE A 1 179 ? 9.023 -35.188 -4.875 1 98.38 179 PHE A CA 1
ATOM 1330 C C . PHE A 1 179 ? 9.242 -33.812 -4.203 1 98.38 179 PHE A C 1
ATOM 1332 O O . PHE A 1 179 ? 9.914 -32.969 -4.758 1 98.38 179 PHE A O 1
ATOM 1339 N N . ILE A 1 180 ? 8.781 -33.594 -2.988 1 98.12 180 ILE A N 1
ATOM 1340 C CA . ILE A 1 180 ? 8.836 -32.312 -2.338 1 98.12 180 ILE A CA 1
ATOM 1341 C C . ILE A 1 180 ? 10.289 -31.938 -2.055 1 98.12 180 ILE A C 1
ATOM 1343 O O . ILE A 1 180 ? 10.766 -30.875 -2.488 1 98.12 180 ILE A O 1
ATOM 1347 N N . LYS A 1 181 ? 11.039 -32.812 -1.436 1 97.44 181 LYS A N 1
ATOM 1348 C CA . LYS A 1 181 ? 12.422 -32.531 -1.062 1 97.44 181 LYS A CA 1
ATOM 1349 C C . LYS A 1 181 ? 13.312 -32.406 -2.297 1 97.44 181 LYS A C 1
ATOM 1351 O O . LYS A 1 181 ? 14.078 -31.438 -2.422 1 97.44 181 LYS A O 1
ATOM 1356 N N . PRO A 1 182 ? 13.188 -33.312 -3.287 1 97.25 182 PRO A N 1
ATOM 1357 C CA . PRO A 1 182 ? 14.039 -33.188 -4.477 1 97.25 182 PRO A CA 1
ATOM 1358 C C . PRO A 1 182 ? 13.578 -32.062 -5.414 1 97.25 182 PRO A C 1
ATOM 1360 O O . PRO A 1 182 ? 14.297 -31.719 -6.352 1 97.25 182 PRO A O 1
ATOM 1363 N N . GLY A 1 183 ? 12.406 -31.578 -5.234 1 97.38 183 GLY A N 1
ATOM 1364 C CA . GLY A 1 183 ? 11.898 -30.5 -6.059 1 97.38 183 GLY A CA 1
ATOM 1365 C C . GLY A 1 183 ? 11.43 -30.953 -7.426 1 97.38 183 GLY A C 1
ATOM 1366 O O . GLY A 1 183 ? 11.797 -30.359 -8.445 1 97.38 183 GLY A O 1
ATOM 1367 N N . ARG A 1 184 ? 10.625 -32.062 -7.438 1 97.38 184 ARG A N 1
ATOM 1368 C CA . ARG A 1 184 ? 10.062 -32.594 -8.672 1 97.38 184 ARG A CA 1
ATOM 1369 C C . ARG A 1 184 ? 8.539 -32.531 -8.648 1 97.38 184 ARG A C 1
ATOM 1371 O O . ARG A 1 184 ? 7.91 -32.906 -7.648 1 97.38 184 ARG A O 1
ATOM 1378 N N . PRO A 1 185 ? 7.984 -32.062 -9.75 1 98.56 185 PRO A N 1
ATOM 1379 C CA . PRO A 1 185 ? 6.52 -32.062 -9.773 1 98.56 185 PRO A CA 1
ATOM 1380 C C . PRO A 1 185 ? 5.93 -33.469 -9.859 1 98.56 185 PRO A C 1
ATOM 1382 O O . PRO A 1 185 ? 6.59 -34.375 -10.344 1 98.56 185 PRO A O 1
ATOM 1385 N N . CYS A 1 186 ? 4.723 -33.625 -9.391 1 98.69 186 CYS A N 1
ATOM 1386 C CA . CYS A 1 186 ? 3.986 -34.875 -9.523 1 98.69 186 CYS A CA 1
ATOM 1387 C C . CYS A 1 186 ? 2.482 -34.656 -9.469 1 98.69 186 CYS A C 1
ATOM 1389 O O . CYS A 1 186 ? 2.039 -33.531 -9.164 1 98.69 186 CYS A O 1
ATOM 1391 N N . VAL A 1 187 ? 1.712 -35.625 -9.891 1 98.5 187 VAL A N 1
ATOM 1392 C CA . VAL A 1 187 ? 0.255 -35.594 -9.82 1 98.5 187 VAL A CA 1
ATOM 1393 C C . VAL A 1 187 ? -0.252 -36.781 -9.008 1 98.5 187 VAL A C 1
ATOM 1395 O O . VAL A 1 187 ? 0.134 -37.906 -9.273 1 98.5 187 VAL A O 1
ATOM 1398 N N . LEU A 1 188 ? -1.012 -36.531 -7.996 1 97.25 188 LEU A N 1
ATOM 1399 C CA . LEU A 1 188 ? -1.769 -37.562 -7.293 1 97.25 188 LEU A CA 1
ATOM 1400 C C . LEU A 1 188 ? -3.146 -37.719 -7.922 1 97.25 188 LEU A C 1
ATOM 1402 O O . LEU A 1 188 ? -3.955 -36.812 -7.938 1 97.25 188 LEU A O 1
ATOM 1406 N N . ARG A 1 189 ? -3.428 -38.906 -8.422 1 95.81 189 ARG A N 1
ATOM 1407 C CA . ARG A 1 189 ? -4.719 -39.188 -9.031 1 95.81 189 ARG A CA 1
ATOM 1408 C C . ARG A 1 189 ? -5.648 -39.875 -8.039 1 95.81 189 ARG A C 1
ATOM 1410 O O . ARG A 1 189 ? -5.211 -40.688 -7.227 1 95.81 189 ARG A O 1
ATOM 1417 N N . GLY A 1 190 ? -6.867 -39.469 -8.133 1 92.88 190 GLY A N 1
ATOM 1418 C CA . GLY A 1 190 ? -7.891 -40.156 -7.359 1 92.88 190 GLY A CA 1
ATOM 1419 C C . GLY A 1 190 ? -8 -39.656 -5.93 1 92.88 190 GLY A C 1
ATOM 1420 O O . GLY A 1 190 ? -8.25 -40.438 -5.012 1 92.88 190 GLY A O 1
ATOM 1421 N N . VAL A 1 191 ? -7.688 -38.438 -5.723 1 92.38 191 VAL A N 1
ATOM 1422 C CA . VAL A 1 191 ? -7.887 -37.875 -4.391 1 92.38 191 VAL A CA 1
ATOM 1423 C C . VAL A 1 191 ? -9.375 -37.875 -4.051 1 92.38 191 VAL A C 1
ATOM 1425 O O . VAL A 1 191 ? -10.195 -37.375 -4.824 1 92.38 191 VAL A O 1
ATOM 1428 N N . ALA A 1 192 ? -9.695 -38.469 -2.922 1 82.44 192 ALA A N 1
ATOM 1429 C CA . ALA A 1 192 ? -11.094 -38.562 -2.514 1 82.44 192 ALA A CA 1
ATOM 1430 C C . ALA A 1 192 ? -11.633 -37.188 -2.064 1 82.44 192 ALA A C 1
ATOM 1432 O O . ALA A 1 192 ? -10.906 -36.406 -1.467 1 82.44 192 ALA A O 1
ATOM 1433 N N . PRO A 1 193 ? -12.891 -36.969 -2.324 1 72.81 193 PRO A N 1
ATOM 1434 C CA . PRO A 1 193 ? -13.492 -35.688 -1.914 1 72.81 193 PRO A CA 1
ATOM 1435 C C . PRO A 1 193 ? -13.32 -35.406 -0.422 1 72.81 193 PRO A C 1
ATOM 1437 O O . PRO A 1 193 ? -13.188 -34.25 -0.017 1 72.81 193 PRO A O 1
ATOM 1440 N N . GLY A 1 194 ? -13.203 -36.375 0.335 1 70.75 194 GLY A N 1
ATOM 1441 C CA . GLY A 1 194 ? -13.031 -36.188 1.767 1 70.75 194 GLY A CA 1
ATOM 1442 C C . GLY A 1 194 ? -11.602 -35.844 2.162 1 70.75 194 GLY A C 1
ATOM 1443 O O . GLY A 1 194 ? -11.352 -35.438 3.297 1 70.75 194 GLY A O 1
ATOM 1444 N N . ASP A 1 195 ? -10.758 -35.906 1.214 1 74.94 195 ASP A N 1
ATOM 1445 C CA . ASP A 1 195 ? -9.352 -35.719 1.534 1 74.94 195 ASP A CA 1
ATOM 1446 C C . ASP A 1 195 ? -8.891 -34.312 1.118 1 74.94 195 ASP A C 1
ATOM 1448 O O . ASP A 1 195 ? -7.742 -33.938 1.366 1 74.94 195 ASP A O 1
ATOM 1452 N N . ALA A 1 196 ? -9.75 -33.656 0.564 1 71.94 196 ALA A N 1
ATOM 1453 C CA . ALA A 1 196 ? -9.508 -32.281 0.208 1 71.94 196 ALA A CA 1
ATOM 1454 C C . ALA A 1 196 ? -10.82 -31.516 0.028 1 71.94 196 ALA A C 1
ATOM 1456 O O . ALA A 1 196 ? -11.641 -31.453 0.951 1 71.94 196 ALA A O 1
ATOM 1457 N N . ALA A 1 197 ? -10.938 -30.812 -1.141 1 74.5 197 ALA A N 1
ATOM 1458 C CA . ALA A 1 197 ? -12.172 -30.062 -1.39 1 74.5 197 ALA A CA 1
ATOM 1459 C C . ALA A 1 197 ? -13.242 -30.953 -2.014 1 74.5 197 ALA A C 1
ATOM 1461 O O . ALA A 1 197 ? -12.922 -31.969 -2.645 1 74.5 197 ALA A O 1
ATOM 1462 N N . PRO A 1 198 ? -14.5 -30.578 -1.65 1 81.94 198 PRO A N 1
ATOM 1463 C CA . PRO A 1 198 ? -15.57 -31.281 -2.363 1 81.94 198 PRO A CA 1
ATOM 1464 C C . PRO A 1 198 ? -15.523 -31.047 -3.871 1 81.94 198 PRO A C 1
ATOM 1466 O O . PRO A 1 198 ? -14.82 -30.156 -4.34 1 81.94 198 PRO A O 1
ATOM 1469 N N . ARG A 1 199 ? -16.203 -31.938 -4.633 1 89.69 199 ARG A N 1
ATOM 1470 C CA . ARG A 1 199 ? -16.281 -31.781 -6.082 1 89.69 199 ARG A CA 1
ATOM 1471 C C . ARG A 1 199 ? -17.219 -30.656 -6.461 1 89.69 199 ARG A C 1
ATOM 1473 O O . ARG A 1 199 ? -18.234 -30.875 -7.125 1 89.69 199 ARG A O 1
ATOM 1480 N N . TRP A 1 200 ? -16.734 -29.422 -6.082 1 94.38 200 TRP A N 1
ATOM 1481 C CA . TRP A 1 200 ? -17.562 -28.25 -6.355 1 94.38 200 TRP A CA 1
ATOM 1482 C C . TRP A 1 200 ? -17.766 -28.062 -7.855 1 94.38 200 TRP A C 1
ATOM 1484 O O . TRP A 1 200 ? -16.812 -28.172 -8.633 1 94.38 200 TRP A O 1
ATOM 1494 N N . THR A 1 201 ? -18.969 -27.891 -8.258 1 94.62 201 THR A N 1
ATOM 1495 C CA . THR A 1 201 ? -19.312 -27.469 -9.617 1 94.62 201 THR A CA 1
ATOM 1496 C C . THR A 1 201 ? -19.531 -25.969 -9.688 1 94.62 201 THR A C 1
ATOM 1498 O O . THR A 1 201 ? -19.719 -25.312 -8.656 1 94.62 201 THR A O 1
ATOM 1501 N N . PRO A 1 202 ? -19.438 -25.438 -10.898 1 95.62 202 PRO A N 1
ATOM 1502 C CA . PRO A 1 202 ? -19.766 -24.016 -11.023 1 95.62 202 PRO A CA 1
ATOM 1503 C C . PRO A 1 202 ? -21.141 -23.672 -10.461 1 95.62 202 PRO A C 1
ATOM 1505 O O . PRO A 1 202 ? -21.297 -22.625 -9.82 1 95.62 202 PRO A O 1
ATOM 1508 N N . GLU A 1 203 ? -22.078 -24.531 -10.609 1 94.44 203 GLU A N 1
ATOM 1509 C CA . GLU A 1 203 ? -23.438 -24.312 -10.125 1 94.44 203 GLU A CA 1
ATOM 1510 C C . GLU A 1 203 ? -23.484 -24.312 -8.602 1 94.44 203 GLU A C 1
ATOM 1512 O O . GLU A 1 203 ? -24.172 -23.484 -7.996 1 94.44 203 GLU A O 1
ATOM 1517 N N . ALA A 1 204 ? -22.781 -25.219 -8.055 1 93.81 204 ALA A N 1
ATOM 1518 C CA . ALA A 1 204 ? -22.734 -25.297 -6.598 1 93.81 204 ALA A CA 1
ATOM 1519 C C . ALA A 1 204 ? -22.125 -24.031 -6.004 1 93.81 204 ALA A C 1
ATOM 1521 O O . ALA A 1 204 ? -22.578 -23.531 -4.973 1 93.81 204 ALA A O 1
ATOM 1522 N N . LEU A 1 205 ? -21.078 -23.547 -6.602 1 95.44 205 LEU A N 1
ATOM 1523 C CA . LEU A 1 205 ? -20.438 -22.328 -6.125 1 95.44 205 LEU A CA 1
ATOM 1524 C C . LEU A 1 205 ? -21.359 -21.125 -6.285 1 95.44 205 LEU A C 1
ATOM 1526 O O . LEU A 1 205 ? -21.391 -20.25 -5.43 1 95.44 205 LEU A O 1
ATOM 1530 N N . ARG A 1 206 ? -22.047 -21.094 -7.395 1 94.38 206 ARG A N 1
ATOM 1531 C CA . ARG A 1 206 ? -23.016 -20.016 -7.605 1 94.38 206 ARG A CA 1
ATOM 1532 C C . ARG A 1 206 ? -24.062 -20 -6.504 1 94.38 206 ARG A C 1
ATOM 1534 O O . ARG A 1 206 ? -24.438 -18.922 -6.016 1 94.38 206 ARG A O 1
ATOM 1541 N N . ALA A 1 207 ? -24.531 -21.156 -6.152 1 93.5 207 ALA A N 1
ATOM 1542 C CA . ALA A 1 207 ? -25.531 -21.266 -5.094 1 93.5 207 ALA A CA 1
ATOM 1543 C C . ALA A 1 207 ? -24.969 -20.812 -3.752 1 93.5 207 ALA A C 1
ATOM 1545 O O . ALA A 1 207 ? -25.672 -20.188 -2.957 1 93.5 207 ALA A O 1
ATOM 1546 N N . ALA A 1 208 ? -23.75 -21.125 -3.529 1 92.38 208 ALA A N 1
ATOM 1547 C CA . ALA A 1 208 ? -23.125 -20.844 -2.238 1 92.38 208 ALA A CA 1
ATOM 1548 C C . ALA A 1 208 ? -22.719 -19.375 -2.127 1 92.38 208 ALA A C 1
ATOM 1550 O O . ALA A 1 208 ? -22.922 -18.75 -1.08 1 92.38 208 ALA A O 1
ATOM 1551 N N . LEU A 1 209 ? -22.109 -18.797 -3.18 1 90.94 209 LEU A N 1
ATOM 1552 C CA . LEU A 1 209 ? -21.516 -17.469 -3.1 1 90.94 209 LEU A CA 1
ATOM 1553 C C . LEU A 1 209 ? -22.484 -16.391 -3.598 1 90.94 209 LEU A C 1
ATOM 1555 O O . LEU A 1 209 ? -22.391 -15.234 -3.207 1 90.94 209 LEU A O 1
ATOM 1559 N N . GLY A 1 210 ? -23.375 -16.734 -4.473 1 88 210 GLY A N 1
ATOM 1560 C CA . GLY A 1 210 ? -24.5 -15.914 -4.895 1 88 210 GLY A CA 1
ATOM 1561 C C . GLY A 1 210 ? -24.125 -14.469 -5.145 1 88 210 GLY A C 1
ATOM 1562 O O . GLY A 1 210 ? -23.312 -14.172 -6.035 1 88 210 GLY A O 1
ATOM 1563 N N . LYS A 1 211 ? -24.453 -13.602 -4.27 1 80.81 211 LYS A N 1
ATOM 1564 C CA . LYS A 1 211 ? -24.328 -12.156 -4.469 1 80.81 211 LYS A CA 1
ATOM 1565 C C . LYS A 1 211 ? -23.031 -11.625 -3.861 1 80.81 211 LYS A C 1
ATOM 1567 O O . LYS A 1 211 ? -22.766 -10.422 -3.904 1 80.81 211 LYS A O 1
ATOM 1572 N N . THR A 1 212 ? -22.188 -12.523 -3.414 1 82.88 212 THR A N 1
ATOM 1573 C CA . THR A 1 212 ? -20.891 -12.109 -2.887 1 82.88 212 THR A CA 1
ATOM 1574 C C . THR A 1 212 ? -20.047 -11.453 -3.975 1 82.88 212 THR A C 1
ATOM 1576 O O . THR A 1 212 ? -19.969 -11.961 -5.094 1 82.88 212 THR A O 1
ATOM 1579 N N . LEU A 1 213 ? -19.438 -10.305 -3.621 1 83.56 213 LEU A N 1
ATOM 1580 C CA . LEU A 1 213 ? -18.562 -9.633 -4.57 1 83.56 213 LEU A CA 1
ATOM 1581 C C . LEU A 1 213 ? -17.219 -10.359 -4.684 1 83.56 213 LEU A C 1
ATOM 1583 O O . LEU A 1 213 ? -16.609 -10.695 -3.67 1 83.56 213 LEU A O 1
ATOM 1587 N N . VAL A 1 214 ? -16.812 -10.617 -5.867 1 89.12 214 VAL A N 1
ATOM 1588 C CA . VAL A 1 214 ? -15.555 -11.328 -6.098 1 89.12 214 VAL A CA 1
ATOM 1589 C C . VAL A 1 214 ? -14.711 -10.555 -7.109 1 89.12 214 VAL A C 1
ATOM 1591 O O . VAL A 1 214 ? -15.242 -9.953 -8.047 1 89.12 214 VAL A O 1
ATOM 1594 N N . PRO A 1 215 ? -13.43 -10.531 -6.926 1 88.56 215 PRO A N 1
ATOM 1595 C CA . PRO A 1 215 ? -12.531 -9.914 -7.902 1 88.56 215 PRO A CA 1
ATOM 1596 C C . PRO A 1 215 ? -12.234 -10.828 -9.094 1 88.56 215 PRO A C 1
ATOM 1598 O O . PRO A 1 215 ? -12.039 -12.031 -8.914 1 88.56 215 PRO A O 1
ATOM 1601 N N . LEU A 1 216 ? -12.219 -10.25 -10.25 1 92.69 216 LEU A N 1
ATOM 1602 C CA . LEU A 1 216 ? -11.898 -11.016 -11.445 1 92.69 216 LEU A CA 1
ATOM 1603 C C . LEU A 1 216 ? -10.555 -10.586 -12.023 1 92.69 216 LEU A C 1
ATOM 1605 O O . LEU A 1 216 ? -10.117 -9.453 -11.812 1 92.69 216 LEU A O 1
ATOM 1609 N N . ARG A 1 217 ? -9.891 -11.539 -12.68 1 94.06 217 ARG A N 1
ATOM 1610 C CA . ARG A 1 217 ? -8.664 -11.273 -13.422 1 94.06 217 ARG A CA 1
ATOM 1611 C C . ARG A 1 217 ? -8.766 -11.766 -14.859 1 94.06 217 ARG A C 1
ATOM 1613 O O . ARG A 1 217 ? -9.547 -12.672 -15.156 1 94.06 217 ARG A O 1
ATOM 1620 N N . LYS A 1 218 ? -8.016 -11.133 -15.695 1 94.56 218 LYS A N 1
ATOM 1621 C CA . LYS A 1 218 ? -7.992 -11.547 -17.094 1 94.56 218 LYS A CA 1
ATOM 1622 C C . LYS A 1 218 ? -6.582 -11.461 -17.672 1 94.56 218 LYS A C 1
ATOM 1624 O O . LYS A 1 218 ? -5.773 -10.641 -17.219 1 94.56 218 LYS A O 1
ATOM 1629 N N . LEU A 1 219 ? -6.375 -12.289 -18.594 1 94.75 219 LEU A N 1
ATOM 1630 C CA . LEU A 1 219 ? -5.09 -12.305 -19.281 1 94.75 219 LEU A CA 1
ATOM 1631 C C . LEU A 1 219 ? -4.934 -11.086 -20.188 1 94.75 219 LEU A C 1
ATOM 1633 O O . LEU A 1 219 ? -5.875 -10.703 -20.891 1 94.75 219 LEU A O 1
ATOM 1637 N N . ASP A 1 220 ? -3.828 -10.406 -20.109 1 93.75 220 ASP A N 1
ATOM 1638 C CA . ASP A 1 220 ? -3.385 -9.375 -21.047 1 93.75 220 ASP A CA 1
ATOM 1639 C C . ASP A 1 220 ? -1.994 -9.695 -21.594 1 93.75 220 ASP A C 1
ATOM 1641 O O . ASP A 1 220 ? -0.99 -9.492 -20.906 1 93.75 220 ASP A O 1
ATOM 1645 N N . ASP A 1 221 ? -1.992 -10.062 -22.781 1 91 221 ASP A N 1
ATOM 1646 C CA . ASP A 1 221 ? -0.768 -10.555 -23.406 1 91 221 ASP A CA 1
ATOM 1647 C C . ASP A 1 221 ? 0.316 -9.484 -23.422 1 91 221 ASP A C 1
ATOM 1649 O O . ASP A 1 221 ? 1.494 -9.781 -23.609 1 91 221 ASP A O 1
ATOM 1653 N N . SER A 1 222 ? -0.017 -8.281 -23.234 1 90.06 222 SER A N 1
ATOM 1654 C CA . SER A 1 222 ? 0.952 -7.188 -23.266 1 90.06 222 SER A CA 1
ATOM 1655 C C . SER A 1 222 ? 1.368 -6.773 -21.859 1 90.06 222 SER A C 1
ATOM 1657 O O . SER A 1 222 ? 2.17 -5.855 -21.688 1 90.06 222 SER A O 1
ATOM 1659 N N . SER A 1 223 ? 0.853 -7.484 -20.922 1 91.06 223 SER A N 1
ATOM 1660 C CA . SER A 1 223 ? 1.114 -7.105 -19.531 1 91.06 223 SER A CA 1
ATOM 1661 C C . SER A 1 223 ? 2.438 -7.684 -19.047 1 91.06 223 SER A C 1
ATOM 1663 O O . SER A 1 223 ? 2.824 -8.789 -19.438 1 91.06 223 SER A O 1
ATOM 1665 N N . ALA A 1 224 ? 3.092 -6.926 -18.203 1 89.56 224 ALA A N 1
ATOM 1666 C CA . ALA A 1 224 ? 4.285 -7.422 -17.516 1 89.56 224 ALA A CA 1
ATOM 1667 C C . ALA A 1 224 ? 3.953 -7.871 -16.094 1 89.56 224 ALA A C 1
ATOM 1669 O O . ALA A 1 224 ? 4.848 -8.227 -15.32 1 89.56 224 ALA A O 1
ATOM 1670 N N . SER A 1 225 ? 2.674 -7.883 -15.789 1 87.56 225 SER A N 1
ATOM 1671 C CA . SER A 1 225 ? 2.254 -8.359 -14.477 1 87.56 225 SER A CA 1
ATOM 1672 C C . SER A 1 225 ? 2.459 -9.859 -14.344 1 87.56 225 SER A C 1
ATOM 1674 O O . SER A 1 225 ? 2.6 -10.57 -15.344 1 87.56 225 SER A O 1
ATOM 1676 N N . TRP A 1 226 ? 2.502 -10.273 -13.141 1 85.25 226 TRP A N 1
ATOM 1677 C CA . TRP A 1 226 ? 2.678 -11.688 -12.836 1 85.25 226 TRP A CA 1
ATOM 1678 C C . TRP A 1 226 ? 1.65 -12.531 -13.586 1 85.25 226 TRP A C 1
ATOM 1680 O O . TRP A 1 226 ? 0.453 -12.242 -13.547 1 85.25 226 TRP A O 1
ATOM 1690 N N . ALA A 1 227 ? 2.105 -13.531 -14.359 1 88.25 227 ALA A N 1
ATOM 1691 C CA . ALA A 1 227 ? 1.308 -14.461 -15.156 1 88.25 227 ALA A CA 1
ATOM 1692 C C . ALA A 1 227 ? 0.505 -13.719 -16.219 1 88.25 227 ALA A C 1
ATOM 1694 O O . ALA A 1 227 ? -0.479 -14.242 -16.75 1 88.25 227 ALA A O 1
ATOM 1695 N N . LYS A 1 228 ? 0.806 -12.383 -16.438 1 91.81 228 LYS A N 1
ATOM 1696 C CA . LYS A 1 228 ? 0.155 -11.477 -17.375 1 91.81 228 LYS A CA 1
ATOM 1697 C C . LYS A 1 228 ? -1.323 -11.305 -17.047 1 91.81 228 LYS A C 1
ATOM 1699 O O . LYS A 1 228 ? -2.16 -11.18 -17.938 1 91.81 228 LYS A O 1
ATOM 1704 N N . LEU A 1 229 ? -1.635 -11.445 -15.797 1 92.25 229 LEU A N 1
ATOM 1705 C CA . LEU A 1 229 ? -3.012 -11.273 -15.344 1 92.25 229 LEU A CA 1
ATOM 1706 C C . LEU A 1 229 ? -3.229 -9.875 -14.781 1 92.25 229 LEU A C 1
ATOM 1708 O O . LEU A 1 229 ? -2.418 -9.383 -13.992 1 92.25 229 LEU A O 1
ATOM 1712 N N . GLU A 1 230 ? -4.316 -9.266 -15.266 1 90.31 230 GLU A N 1
ATOM 1713 C CA . GLU A 1 230 ? -4.703 -7.938 -14.805 1 90.31 230 GLU A CA 1
ATOM 1714 C C . GLU A 1 230 ? -6.055 -7.973 -14.094 1 90.31 230 GLU A C 1
ATOM 1716 O O . GLU A 1 230 ? -6.895 -8.828 -14.391 1 90.31 230 GLU A O 1
ATOM 1721 N N . PHE A 1 231 ? -6.262 -7.059 -13.18 1 86.75 231 PHE A N 1
ATOM 1722 C CA . PHE A 1 231 ? -7.547 -6.902 -12.508 1 86.75 231 PHE A CA 1
ATOM 1723 C C . PHE A 1 231 ? -8.633 -6.5 -13.5 1 86.75 231 PHE A C 1
ATOM 1725 O O . PHE A 1 231 ? -8.445 -5.574 -14.289 1 86.75 231 PHE A O 1
ATOM 1732 N N . ALA A 1 232 ? -9.719 -7.195 -13.438 1 87.88 232 ALA A N 1
ATOM 1733 C CA . ALA A 1 232 ? -10.781 -6.961 -14.414 1 87.88 232 ALA A CA 1
ATOM 1734 C C . ALA A 1 232 ? -12.047 -6.457 -13.742 1 87.88 232 ALA A C 1
ATOM 1736 O O . ALA A 1 232 ? -13.141 -6.555 -14.305 1 87.88 232 ALA A O 1
ATOM 1737 N N . GLY A 1 233 ? -11.977 -6.062 -12.445 1 82 233 GLY A N 1
ATOM 1738 C CA . GLY A 1 233 ? -13.133 -5.504 -11.758 1 82 233 GLY A CA 1
ATOM 1739 C C . GLY A 1 233 ? -13.734 -6.449 -10.742 1 82 233 GLY A C 1
ATOM 1740 O O . GLY A 1 233 ? -13.406 -7.637 -10.719 1 82 233 GLY A O 1
ATOM 1741 N N . GLY A 1 234 ? -14.523 -5.941 -9.828 1 83.38 234 GLY A N 1
ATOM 1742 C CA . GLY A 1 234 ? -15.305 -6.707 -8.867 1 83.38 234 GLY A CA 1
ATOM 1743 C C . GLY A 1 234 ? -16.766 -6.805 -9.234 1 83.38 234 GLY A C 1
ATOM 1744 O O . GLY A 1 234 ? -17.391 -5.805 -9.586 1 83.38 234 GLY A O 1
ATOM 1745 N N . VAL A 1 235 ? -17.266 -7.996 -9.289 1 84.75 235 VAL A N 1
ATOM 1746 C CA . VAL A 1 235 ? -18.672 -8.234 -9.602 1 84.75 235 VAL A CA 1
ATOM 1747 C C . VAL A 1 235 ? -19.234 -9.297 -8.656 1 84.75 235 VAL A C 1
ATOM 1749 O O . VAL A 1 235 ? -18.484 -10.008 -7.988 1 84.75 235 VAL A O 1
ATOM 1752 N N . SER A 1 236 ? -20.547 -9.336 -8.562 1 85.62 236 SER A N 1
ATOM 1753 C CA . SER A 1 236 ? -21.125 -10.422 -7.785 1 85.62 236 SER A CA 1
ATOM 1754 C C . SER A 1 236 ? -20.828 -11.773 -8.422 1 85.62 236 SER A C 1
ATOM 1756 O O . SER A 1 236 ? -20.703 -11.883 -9.641 1 85.62 236 SER A O 1
ATOM 1758 N N . PHE A 1 237 ? -20.75 -12.781 -7.629 1 91.94 237 PHE A N 1
ATOM 1759 C CA . PHE A 1 237 ? -20.469 -14.117 -8.141 1 91.94 237 PHE A CA 1
ATOM 1760 C C . PHE A 1 237 ? -21.547 -14.555 -9.125 1 91.94 237 PHE A C 1
ATOM 1762 O O . PHE A 1 237 ? -21.266 -15.188 -10.141 1 91.94 237 PHE A O 1
ATOM 1769 N N . GLU A 1 238 ? -22.766 -14.211 -8.844 1 91.94 238 GLU A N 1
ATOM 1770 C CA . GLU A 1 238 ? -23.875 -14.547 -9.719 1 91.94 238 GLU A CA 1
ATOM 1771 C C . GLU A 1 238 ? -23.719 -13.914 -11.094 1 91.94 238 GLU A C 1
ATOM 1773 O O . GLU A 1 238 ? -23.938 -14.562 -12.117 1 91.94 238 GLU A O 1
ATOM 1778 N N . GLU A 1 239 ? -23.312 -12.656 -11.07 1 90.38 239 GLU A N 1
ATOM 1779 C CA . GLU A 1 239 ? -23.078 -11.969 -12.336 1 90.38 239 GLU A CA 1
ATOM 1780 C C . GLU A 1 239 ? -21.891 -12.562 -13.086 1 90.38 239 GLU A C 1
ATOM 1782 O O . GLU A 1 239 ? -21.938 -12.719 -14.305 1 90.38 239 GLU A O 1
ATOM 1787 N N . PHE A 1 240 ? -20.891 -12.836 -12.406 1 94.75 240 PHE A N 1
ATOM 1788 C CA . PHE A 1 240 ? -19.734 -13.484 -12.984 1 94.75 240 PHE A CA 1
ATOM 1789 C C . PHE A 1 240 ? -20.109 -14.812 -13.641 1 94.75 240 PHE A C 1
ATOM 1791 O O . PHE A 1 240 ? -19.766 -15.055 -14.797 1 94.75 240 PHE A O 1
ATOM 1798 N N . SER A 1 241 ? -20.828 -15.625 -12.867 1 95.19 241 SER A N 1
ATOM 1799 C CA . SER A 1 241 ? -21.25 -16.938 -13.359 1 95.19 241 SER A CA 1
ATOM 1800 C C . SER A 1 241 ? -22.109 -16.797 -14.609 1 95.19 241 SER A C 1
ATOM 1802 O O . SER A 1 241 ? -21.875 -17.484 -15.617 1 95.19 241 SER A O 1
ATOM 1804 N N . ALA A 1 242 ? -23.016 -15.859 -14.602 1 94.19 242 ALA A N 1
ATOM 1805 C CA . ALA A 1 242 ? -23.969 -15.672 -15.695 1 94.19 242 ALA A CA 1
ATOM 1806 C C . ALA A 1 242 ? -23.281 -15.133 -16.938 1 94.19 242 ALA A C 1
ATOM 1808 O O . ALA A 1 242 ? -23.609 -15.523 -18.062 1 94.19 242 ALA A O 1
ATOM 1809 N N . THR A 1 243 ? -22.266 -14.312 -16.75 1 94.12 243 THR A N 1
ATOM 1810 C CA . THR A 1 243 ? -21.688 -13.562 -17.859 1 94.12 243 THR A CA 1
ATOM 1811 C C . THR A 1 243 ? -20.469 -14.297 -18.438 1 94.12 243 THR A C 1
ATOM 1813 O O . THR A 1 243 ? -20.234 -14.266 -19.641 1 94.12 243 THR A O 1
ATOM 1816 N N . HIS A 1 244 ? -19.766 -14.977 -17.562 1 94.69 244 HIS A N 1
ATOM 1817 C CA . HIS A 1 244 ? -18.453 -15.406 -18.016 1 94.69 244 HIS A CA 1
ATOM 1818 C C . HIS A 1 244 ? -18.281 -16.906 -17.891 1 94.69 244 HIS A C 1
ATOM 1820 O O . HIS A 1 244 ? -17.297 -17.469 -18.359 1 94.69 244 HIS A O 1
ATOM 1826 N N . ILE A 1 245 ? -19.281 -17.578 -17.297 1 95.69 245 ILE A N 1
ATOM 1827 C CA . ILE A 1 245 ? -19.141 -19.016 -17.094 1 95.69 245 ILE A CA 1
ATOM 1828 C C . ILE A 1 245 ? -20.219 -19.766 -17.875 1 95.69 245 ILE A C 1
ATOM 1830 O O . ILE A 1 245 ? -19.922 -20.562 -18.781 1 95.69 245 ILE A O 1
ATOM 1834 N N . GLU A 1 246 ? -21.422 -19.469 -17.734 1 92.56 246 GLU A N 1
ATOM 1835 C CA . GLU A 1 246 ? -22.578 -20.188 -18.266 1 92.56 246 GLU A CA 1
ATOM 1836 C C . GLU A 1 246 ? -22.594 -20.172 -19.797 1 92.56 246 GLU A C 1
ATOM 1838 O O . GLU A 1 246 ? -22.938 -21.172 -20.422 1 92.56 246 GLU A O 1
ATOM 1843 N N . PRO A 1 247 ? -22.203 -19.062 -20.359 1 90.44 247 PRO A N 1
ATOM 1844 C CA . PRO A 1 247 ? -22.25 -19.031 -21.828 1 90.44 247 PRO A CA 1
ATOM 1845 C C . PRO A 1 247 ? -21.312 -20.047 -22.469 1 90.44 247 PRO A C 1
ATOM 1847 O O . PRO A 1 247 ? -21.484 -20.406 -23.625 1 90.44 247 PRO A O 1
ATOM 1850 N N . PHE A 1 248 ? -20.312 -20.375 -21.812 1 86.44 248 PHE A N 1
ATOM 1851 C CA . PHE A 1 248 ? -19.312 -21.266 -22.406 1 86.44 248 PHE A CA 1
ATOM 1852 C C . PHE A 1 248 ? -19.531 -22.703 -21.969 1 86.44 248 PHE A C 1
ATOM 1854 O O . PHE A 1 248 ? -18.859 -23.609 -22.438 1 86.44 248 PHE A O 1
ATOM 1861 N N . GLY A 1 249 ? -20.578 -22.891 -21.25 1 74 249 GLY A N 1
ATOM 1862 C CA . GLY A 1 249 ? -21 -24.234 -20.875 1 74 249 GLY A CA 1
ATOM 1863 C C . GLY A 1 249 ? -19.984 -24.938 -19.984 1 74 249 GLY A C 1
ATOM 1864 O O . GLY A 1 249 ? -18.938 -24.391 -19.656 1 74 249 GLY A O 1
ATOM 1865 N N . THR A 1 250 ? -20.297 -25.953 -19.219 1 63.41 250 THR A N 1
ATOM 1866 C CA . THR A 1 250 ? -19.438 -26.781 -18.359 1 63.41 250 THR A CA 1
ATOM 1867 C C . THR A 1 250 ? -18.641 -27.781 -19.203 1 63.41 250 THR A C 1
ATOM 1869 O O . THR A 1 250 ? -18.125 -28.766 -18.672 1 63.41 250 THR A O 1
ATOM 1872 N N . GLY A 1 251 ? -18.172 -27.422 -20.391 1 54.5 251 GLY A N 1
ATOM 1873 C CA . GLY A 1 251 ? -17.188 -28.188 -21.141 1 54.5 251 GLY A CA 1
ATOM 1874 C C . GLY A 1 251 ? -17.734 -29.516 -21.641 1 54.5 251 GLY A C 1
ATOM 1875 O O . GLY A 1 251 ? -18.766 -30 -21.156 1 54.5 251 GLY A O 1
ATOM 1876 N N . GLY A 1 252 ? -17.625 -30.031 -22.922 1 49.88 252 GLY A N 1
ATOM 1877 C CA . GLY A 1 252 ? -17.719 -31.141 -23.875 1 49.88 252 GLY A CA 1
ATOM 1878 C C . GLY A 1 252 ? -17.203 -30.781 -25.25 1 49.88 252 GLY A C 1
ATOM 1879 O O . GLY A 1 252 ? -16.797 -29.641 -25.5 1 49.88 252 GLY A O 1
ATOM 1880 N N . ALA A 1 253 ? -16.844 -31.812 -26.031 1 49.12 253 ALA A N 1
ATOM 1881 C CA . ALA A 1 253 ? -16.281 -31.734 -27.375 1 49.12 253 ALA A CA 1
ATOM 1882 C C . ALA A 1 253 ? -16.953 -30.625 -28.188 1 49.12 253 ALA A C 1
ATOM 1884 O O . ALA A 1 253 ? -16.312 -30 -29.031 1 49.12 253 ALA A O 1
ATOM 1885 N N . ASP A 1 254 ? -18.172 -30.297 -27.812 1 50.81 254 ASP A N 1
ATOM 1886 C CA . ASP A 1 254 ? -18.984 -29.469 -28.703 1 50.81 254 ASP A CA 1
ATOM 1887 C C . ASP A 1 254 ? -19.156 -28.062 -28.141 1 50.81 254 ASP A C 1
ATOM 1889 O O . ASP A 1 254 ? -19.875 -27.234 -28.703 1 50.81 254 ASP A O 1
ATOM 1893 N N . GLY A 1 255 ? -18.5 -27.719 -26.938 1 59.28 255 GLY A N 1
ATOM 1894 C CA . GLY A 1 255 ? -18.875 -26.438 -26.359 1 59.28 255 GLY A CA 1
ATOM 1895 C C . GLY A 1 255 ? -18.016 -25.281 -26.844 1 59.28 255 GLY A C 1
ATOM 1896 O O . GLY A 1 255 ? -16.938 -25.5 -27.406 1 59.28 255 GLY A O 1
ATOM 1897 N N . VAL A 1 256 ? -18.531 -24.047 -26.953 1 77.25 256 VAL A N 1
ATOM 1898 C CA . VAL A 1 256 ? -17.906 -22.797 -27.375 1 77.25 256 VAL A CA 1
ATOM 1899 C C . VAL A 1 256 ? -16.828 -22.391 -26.375 1 77.25 256 VAL A C 1
ATOM 1901 O O . VAL A 1 256 ? -17.062 -22.375 -25.172 1 77.25 256 VAL A O 1
ATOM 1904 N N . ARG A 1 257 ? -15.547 -22.438 -26.828 1 88.94 257 ARG A N 1
ATOM 1905 C CA . ARG A 1 257 ? -14.398 -22.016 -26.031 1 88.94 257 ARG A CA 1
ATOM 1906 C C . ARG A 1 257 ? -14.414 -20.5 -25.812 1 88.94 257 ARG A C 1
ATOM 1908 O O . ARG A 1 257 ? -14.703 -19.734 -26.719 1 88.94 257 ARG A O 1
ATOM 1915 N N . ALA A 1 258 ? -14.141 -20.203 -24.531 1 93.75 258 ALA A N 1
ATOM 1916 C CA . ALA A 1 258 ? -13.992 -18.797 -24.219 1 93.75 258 ALA A CA 1
ATOM 1917 C C . ALA A 1 258 ? -12.68 -18.25 -24.781 1 93.75 258 ALA A C 1
ATOM 1919 O O . ALA A 1 258 ? -11.75 -19 -25.062 1 93.75 258 ALA A O 1
ATOM 1920 N N . PRO A 1 259 ? -12.688 -16.922 -25.047 1 93.25 259 PRO A N 1
ATOM 1921 C CA . PRO A 1 259 ? -11.406 -16.312 -25.391 1 93.25 259 PRO A CA 1
ATOM 1922 C C . PRO A 1 259 ? -10.359 -16.469 -24.297 1 93.25 259 PRO A C 1
ATOM 1924 O O . PRO A 1 259 ? -10.703 -16.578 -23.125 1 93.25 259 PRO A O 1
ATOM 1927 N N . ARG A 1 260 ? -9.125 -16.422 -24.688 1 93.56 260 ARG A N 1
ATOM 1928 C CA . ARG A 1 260 ? -8.016 -16.625 -23.766 1 93.56 260 ARG A CA 1
ATOM 1929 C C . ARG A 1 260 ? -8.031 -15.57 -22.656 1 93.56 260 ARG A C 1
ATOM 1931 O O . ARG A 1 260 ? -7.582 -15.836 -21.547 1 93.56 260 ARG A O 1
ATOM 1938 N N . ASP A 1 261 ? -8.555 -14.406 -22.969 1 94.88 261 ASP A N 1
ATOM 1939 C CA . ASP A 1 261 ? -8.523 -13.305 -22 1 94.88 261 ASP A CA 1
ATOM 1940 C C . ASP A 1 261 ? -9.867 -13.156 -21.297 1 94.88 261 ASP A C 1
ATOM 1942 O O . ASP A 1 261 ? -10.195 -12.086 -20.797 1 94.88 261 ASP A O 1
ATOM 1946 N N . ALA A 1 262 ? -10.664 -14.219 -21.328 1 95.75 262 ALA A N 1
ATOM 1947 C CA . ALA A 1 262 ? -11.93 -14.172 -20.594 1 95.75 262 ALA A CA 1
ATOM 1948 C C . ALA A 1 262 ? -11.688 -13.992 -19.094 1 95.75 262 ALA A C 1
ATOM 1950 O O . ALA A 1 262 ? -10.766 -14.594 -18.531 1 95.75 262 ALA A O 1
ATOM 1951 N N . PRO A 1 263 ? -12.516 -13.148 -18.406 1 96.06 263 PRO A N 1
ATOM 1952 C CA . PRO A 1 263 ? -12.367 -12.953 -16.969 1 96.06 263 PRO A CA 1
ATOM 1953 C C . PRO A 1 263 ? -12.531 -14.25 -16.172 1 96.06 263 PRO A C 1
ATOM 1955 O O . PRO A 1 263 ? -13.367 -15.086 -16.516 1 96.06 263 PRO A O 1
ATOM 1958 N N . GLN A 1 264 ? -11.758 -14.406 -15.211 1 97.12 264 GLN A N 1
ATOM 1959 C CA . GLN A 1 264 ? -11.781 -15.602 -14.367 1 97.12 264 GLN A CA 1
ATOM 1960 C C . GLN A 1 264 ? -11.625 -15.234 -12.898 1 97.12 264 GLN A C 1
ATOM 1962 O O . GLN A 1 264 ? -11.133 -14.156 -12.562 1 97.12 264 GLN A O 1
ATOM 1967 N N . LEU A 1 265 ? -12.156 -16.047 -12.023 1 96.12 265 LEU A N 1
ATOM 1968 C CA . LEU A 1 265 ? -11.836 -15.992 -10.609 1 96.12 265 LEU A CA 1
ATOM 1969 C C . LEU A 1 265 ? -10.5 -16.672 -10.328 1 96.12 265 LEU A C 1
ATOM 1971 O O . LEU A 1 265 ? -10.391 -17.906 -10.461 1 96.12 265 LEU A O 1
ATOM 1975 N N . PHE A 1 266 ? -9.539 -15.891 -9.992 1 94.94 266 PHE A N 1
ATOM 1976 C CA . PHE A 1 266 ? -8.164 -16.359 -9.883 1 94.94 266 PHE A CA 1
ATOM 1977 C C . PHE A 1 266 ? -7.602 -16.078 -8.492 1 94.94 266 PHE A C 1
ATOM 1979 O O . PHE A 1 266 ? -7.48 -14.914 -8.086 1 94.94 266 PHE A O 1
ATOM 1986 N N . ASP A 1 267 ? -7.289 -17.172 -7.727 1 92.88 267 ASP A N 1
ATOM 1987 C CA . ASP A 1 267 ? -6.609 -17.062 -6.438 1 92.88 267 ASP A CA 1
ATOM 1988 C C . ASP A 1 267 ? -7.5 -16.359 -5.41 1 92.88 267 ASP A C 1
ATOM 1990 O O . ASP A 1 267 ? -7.059 -15.453 -4.707 1 92.88 267 ASP A O 1
ATOM 1994 N N . TYR A 1 268 ? -8.773 -16.75 -5.371 1 93.19 268 TYR A N 1
ATOM 1995 C CA . TYR A 1 268 ? -9.727 -16.203 -4.418 1 93.19 268 TYR A CA 1
ATOM 1996 C C . TYR A 1 268 ? -9.625 -16.906 -3.072 1 93.19 268 TYR A C 1
ATOM 1998 O O . TYR A 1 268 ? -10.016 -18.062 -2.941 1 93.19 268 TYR A O 1
ATOM 2006 N N . SER A 1 269 ? -9.148 -16.203 -2.035 1 93.5 269 SER A N 1
ATOM 2007 C CA . SER A 1 269 ? -8.867 -16.828 -0.749 1 93.5 269 SER A CA 1
ATOM 2008 C C . SER A 1 269 ? -10.148 -17.297 -0.07 1 93.5 269 SER A C 1
ATOM 2010 O O . SER A 1 269 ? -11.016 -16.484 0.27 1 93.5 269 SER A O 1
ATOM 2012 N N . ILE A 1 270 ? -10.188 -18.531 0.184 1 93.5 270 ILE A N 1
ATOM 2013 C CA . ILE A 1 270 ? -11.336 -19.094 0.893 1 93.5 270 ILE A CA 1
ATOM 2014 C C . ILE A 1 270 ? -11.289 -18.672 2.359 1 93.5 270 ILE A C 1
ATOM 2016 O O . ILE A 1 270 ? -12.297 -18.234 2.916 1 93.5 270 ILE A O 1
ATOM 2020 N N . TRP A 1 271 ? -10.148 -18.688 2.943 1 93.81 271 TRP A N 1
ATOM 2021 C CA . TRP A 1 271 ? -9.984 -18.391 4.363 1 93.81 271 TRP A CA 1
ATOM 2022 C C . TRP A 1 271 ? -10.297 -16.922 4.645 1 93.81 271 TRP A C 1
ATOM 2024 O O . TRP A 1 271 ? -10.977 -16.609 5.621 1 93.81 271 TRP A O 1
ATOM 2034 N N . GLN A 1 272 ? -9.883 -16.047 3.807 1 90.5 272 GLN A N 1
ATOM 2035 C CA . GLN A 1 272 ? -10.039 -14.617 4.035 1 90.5 272 GLN A CA 1
ATOM 2036 C C . GLN A 1 272 ? -11.445 -14.156 3.674 1 90.5 272 GLN A C 1
ATOM 2038 O O . GLN A 1 272 ? -11.984 -13.25 4.312 1 90.5 272 GLN A O 1
ATOM 2043 N N . GLN A 1 273 ? -12.055 -14.867 2.637 1 87.19 273 GLN A N 1
ATOM 2044 C CA . GLN A 1 273 ? -13.164 -14.188 1.98 1 87.19 273 GLN A CA 1
ATOM 2045 C C . GLN A 1 273 ? -14.469 -14.961 2.164 1 87.19 273 GLN A C 1
ATOM 2047 O O . GLN A 1 273 ? -15.555 -14.383 2.094 1 87.19 273 GLN A O 1
ATOM 2052 N N . CYS A 1 274 ? -14.383 -16.266 2.342 1 89.56 274 CYS A N 1
ATOM 2053 C CA . CYS A 1 274 ? -15.641 -17 2.375 1 89.56 274 CYS A CA 1
ATOM 2054 C C . CYS A 1 274 ? -15.516 -18.25 3.23 1 89.56 274 CYS A C 1
ATOM 2056 O O . CYS A 1 274 ? -16.047 -19.312 2.877 1 89.56 274 CYS A O 1
ATOM 2058 N N . ALA A 1 275 ? -14.742 -18.156 4.254 1 91.19 275 ALA A N 1
ATOM 2059 C CA . ALA A 1 275 ? -14.609 -19.266 5.184 1 91.19 275 ALA A CA 1
ATOM 2060 C C . ALA A 1 275 ? -15.953 -19.641 5.801 1 91.19 275 ALA A C 1
ATOM 2062 O O . ALA A 1 275 ? -16.203 -20.812 6.102 1 91.19 275 ALA A O 1
ATOM 2063 N N . ASP A 1 276 ? -16.781 -18.688 5.984 1 88.25 276 ASP A N 1
ATOM 2064 C CA . ASP A 1 276 ? -18.078 -18.906 6.609 1 88.25 276 ASP A CA 1
ATOM 2065 C C . ASP A 1 276 ? -19 -19.703 5.695 1 88.25 276 ASP A C 1
ATOM 2067 O O . ASP A 1 276 ? -19.922 -20.375 6.164 1 88.25 276 ASP A O 1
ATOM 2071 N N . VAL A 1 277 ? -18.734 -19.641 4.422 1 90.25 277 VAL A N 1
ATOM 2072 C CA . VAL A 1 277 ? -19.625 -20.266 3.451 1 90.25 277 VAL A CA 1
ATOM 2073 C C . VAL A 1 277 ? -19.031 -21.594 3.002 1 90.25 277 VAL A C 1
ATOM 2075 O O . VAL A 1 277 ? -19.75 -22.609 2.912 1 90.25 277 VAL A O 1
ATOM 2078 N N . LEU A 1 278 ? -17.688 -21.562 2.744 1 93.38 278 LEU A N 1
ATOM 2079 C CA . LEU A 1 278 ? -17.094 -22.734 2.121 1 93.38 278 LEU A CA 1
ATOM 2080 C C . LEU A 1 278 ? -16.125 -23.422 3.076 1 93.38 278 LEU A C 1
ATOM 2082 O O . LEU A 1 278 ? -15.742 -24.578 2.865 1 93.38 278 LEU A O 1
ATOM 2086 N N . GLY A 1 279 ? -15.719 -22.75 4.113 1 93.56 279 GLY A N 1
ATOM 2087 C CA . GLY A 1 279 ? -14.602 -23.188 4.938 1 93.56 279 GLY A CA 1
ATOM 2088 C C . GLY A 1 279 ? -14.828 -24.547 5.578 1 93.56 279 GLY A C 1
ATOM 2089 O O . GLY A 1 279 ? -13.898 -25.344 5.688 1 93.56 279 GLY A O 1
ATOM 2090 N N . ALA A 1 280 ? -16.062 -24.844 5.988 1 93.12 280 ALA A N 1
ATOM 2091 C CA . ALA A 1 280 ? -16.391 -26.078 6.703 1 93.12 280 ALA A CA 1
ATOM 2092 C C . ALA A 1 280 ? -16.266 -27.281 5.781 1 93.12 280 ALA A C 1
ATOM 2094 O O . ALA A 1 280 ? -16.094 -28.406 6.25 1 93.12 280 ALA A O 1
ATOM 2095 N N . GLN A 1 281 ? -16.25 -27.016 4.508 1 93.44 281 GLN A N 1
ATOM 2096 C CA . GLN A 1 281 ? -16.219 -28.109 3.539 1 93.44 281 GLN A CA 1
ATOM 2097 C C . GLN A 1 281 ? -14.789 -28.406 3.094 1 93.44 281 GLN A C 1
ATOM 2099 O O . GLN A 1 281 ? -14.547 -29.406 2.4 1 93.44 281 GLN A O 1
ATOM 2104 N N . VAL A 1 282 ? -13.859 -27.594 3.455 1 94.88 282 VAL A N 1
ATOM 2105 C CA . VAL A 1 282 ? -12.492 -27.703 2.939 1 94.88 282 VAL A CA 1
ATOM 2106 C C . VAL A 1 282 ? -11.633 -28.5 3.916 1 94.88 282 VAL A C 1
ATOM 2108 O O . VAL A 1 282 ? -11.641 -28.234 5.121 1 94.88 282 VAL A O 1
ATOM 2111 N N . LYS A 1 283 ? -10.984 -29.5 3.377 1 94.25 283 LYS A N 1
ATOM 2112 C CA . LYS A 1 283 ? -9.938 -30.219 4.098 1 94.25 283 LYS A CA 1
ATOM 2113 C C . LYS A 1 283 ? -8.57 -29.969 3.467 1 94.25 283 LYS A C 1
ATOM 2115 O O . LYS A 1 283 ? -8.445 -29.891 2.242 1 94.25 283 LYS A O 1
ATOM 2120 N N . MET A 1 284 ? -7.605 -29.844 4.34 1 95.31 284 MET A N 1
ATOM 2121 C CA . MET A 1 284 ? -6.238 -29.688 3.857 1 95.31 284 MET A CA 1
ATOM 2122 C C . MET A 1 284 ? -5.578 -31.031 3.625 1 95.31 284 MET A C 1
ATOM 2124 O O . MET A 1 284 ? -5.617 -31.906 4.496 1 95.31 284 MET A O 1
ATOM 2128 N N . PRO A 1 285 ? -4.996 -31.234 2.436 1 95 285 PRO A N 1
ATOM 2129 C CA . PRO A 1 285 ? -4.445 -32.531 2.096 1 95 285 PRO A CA 1
ATOM 2130 C C . PRO A 1 285 ? -3.352 -33 3.064 1 95 285 PRO A C 1
ATOM 2132 O O . PRO A 1 285 ? -2.502 -32.188 3.457 1 95 285 PRO A O 1
ATOM 2135 N N . LYS A 1 286 ? -3.336 -34.281 3.346 1 93.94 286 LYS A N 1
ATOM 2136 C CA . LYS A 1 286 ? -2.41 -34.875 4.32 1 93.94 286 LYS A CA 1
ATOM 2137 C C . LYS A 1 286 ? -0.97 -34.781 3.82 1 93.94 286 LYS A C 1
ATOM 2139 O O . LYS A 1 286 ? -0.028 -34.906 4.609 1 93.94 286 LYS A O 1
ATOM 2144 N N . TRP A 1 287 ? -0.815 -34.562 2.531 1 95.88 287 TRP A N 1
ATOM 2145 C CA . TRP A 1 287 ? 0.518 -34.625 1.939 1 95.88 287 TRP A CA 1
ATOM 2146 C C . TRP A 1 287 ? 1.266 -33.312 2.197 1 95.88 287 TRP A C 1
ATOM 2148 O O . TRP A 1 287 ? 2.486 -33.25 2.029 1 95.88 287 TRP A O 1
ATOM 2158 N N . PHE A 1 288 ? 0.527 -32.219 2.605 1 96.25 288 PHE A N 1
ATOM 2159 C CA . PHE A 1 288 ? 1.117 -30.922 2.855 1 96.25 288 PHE A CA 1
ATOM 2160 C C . PHE A 1 288 ? 0.743 -30.406 4.242 1 96.25 288 PHE A C 1
ATOM 2162 O O . PHE A 1 288 ? 0.079 -29.375 4.375 1 96.25 288 PHE A O 1
ATOM 2169 N N . PRO A 1 289 ? 1.271 -31.031 5.238 1 95.62 289 PRO A N 1
ATOM 2170 C CA . PRO A 1 289 ? 0.793 -30.797 6.605 1 95.62 289 PRO A CA 1
ATOM 2171 C C . PRO A 1 289 ? 1.334 -29.5 7.199 1 95.62 289 PRO A C 1
ATOM 2173 O O . PRO A 1 289 ? 0.834 -29.031 8.227 1 95.62 289 PRO A O 1
ATOM 2176 N N . VAL A 1 290 ? 2.4 -28.938 6.59 1 96.69 290 VAL A N 1
ATOM 2177 C CA . VAL A 1 290 ? 3.02 -27.75 7.156 1 96.69 290 VAL A CA 1
ATOM 2178 C C . VAL A 1 290 ? 3.002 -26.625 6.129 1 96.69 290 VAL A C 1
ATOM 2180 O O . VAL A 1 290 ? 3.314 -26.828 4.957 1 96.69 290 VAL A O 1
ATOM 2183 N N . ASP A 1 291 ? 2.637 -25.406 6.629 1 97.5 291 ASP A N 1
ATOM 2184 C CA . ASP A 1 291 ? 2.68 -24.203 5.797 1 97.5 291 ASP A CA 1
ATOM 2185 C C . ASP A 1 291 ? 3.162 -23 6.602 1 97.5 291 ASP A C 1
ATOM 2187 O O . ASP A 1 291 ? 2.354 -22.234 7.129 1 97.5 291 ASP A O 1
ATOM 2191 N N . LEU A 1 292 ? 4.426 -22.734 6.527 1 97.81 292 LEU A N 1
ATOM 2192 C CA . LEU A 1 292 ? 5.027 -21.641 7.27 1 97.81 292 LEU A CA 1
ATOM 2193 C C . LEU A 1 292 ? 4.652 -20.297 6.648 1 97.81 292 LEU A C 1
ATOM 2195 O O . LEU A 1 292 ? 4.828 -19.25 7.273 1 97.81 292 LEU A O 1
ATOM 2199 N N . TYR A 1 293 ? 4.211 -20.344 5.445 1 96.94 293 TYR A N 1
ATOM 2200 C CA . TYR A 1 293 ? 3.74 -19.094 4.848 1 96.94 293 TYR A CA 1
ATOM 2201 C C . TYR A 1 293 ? 2.482 -18.594 5.543 1 96.94 293 TYR A C 1
ATOM 2203 O O . TYR A 1 293 ? 2.34 -17.406 5.797 1 96.94 293 TYR A O 1
ATOM 2211 N N . SER A 1 294 ? 1.554 -19.5 5.828 1 95 294 SER A N 1
ATOM 2212 C CA . SER A 1 294 ? 0.365 -19.141 6.602 1 95 294 SER A CA 1
ATOM 2213 C C . SER A 1 294 ? 0.739 -18.609 7.977 1 95 294 SER A C 1
ATOM 2215 O O . SER A 1 294 ? 0.186 -17.594 8.43 1 95 294 SER A O 1
ATOM 2217 N N . TYR A 1 295 ? 1.68 -19.25 8.578 1 96 295 TYR A N 1
ATOM 2218 C CA . TYR A 1 295 ? 2.148 -18.828 9.891 1 96 295 TYR A CA 1
ATOM 2219 C C . TYR A 1 295 ? 2.723 -17.406 9.828 1 96 295 TYR A C 1
ATOM 2221 O O . TYR A 1 295 ? 2.332 -16.547 10.617 1 96 295 TYR A O 1
ATOM 2229 N N . ALA A 1 296 ? 3.621 -17.203 8.93 1 96.62 296 ALA A N 1
ATOM 2230 C CA . ALA A 1 296 ? 4.305 -15.922 8.82 1 96.62 296 ALA A CA 1
ATOM 2231 C C . ALA A 1 296 ? 3.326 -14.812 8.445 1 96.62 296 ALA A C 1
ATOM 2233 O O . ALA A 1 296 ? 3.373 -13.719 9.016 1 96.62 296 ALA A O 1
ATOM 2234 N N . SER A 1 297 ? 2.424 -15.102 7.52 1 93.94 297 SER A N 1
ATOM 2235 C CA . SER A 1 297 ? 1.454 -14.109 7.059 1 93.94 297 SER A CA 1
ATOM 2236 C C . SER A 1 297 ? 0.512 -13.695 8.18 1 93.94 297 SER A C 1
ATOM 2238 O O . SER A 1 297 ? 0.17 -12.516 8.305 1 93.94 297 SER A O 1
ATOM 2240 N N . ALA A 1 298 ? 0.083 -14.68 8.977 1 92.62 298 ALA A N 1
ATOM 2241 C CA . ALA A 1 298 ? -0.826 -14.406 10.086 1 92.62 298 ALA A CA 1
ATOM 2242 C C . ALA A 1 298 ? -0.161 -13.508 11.125 1 92.62 298 ALA A C 1
ATOM 2244 O O . ALA A 1 298 ? -0.823 -12.68 11.758 1 92.62 298 ALA A O 1
ATOM 2245 N N . ARG A 1 299 ? 1.081 -13.664 11.281 1 92.69 299 ARG A N 1
ATOM 2246 C CA . ARG A 1 299 ? 1.828 -12.867 12.242 1 92.69 299 ARG A CA 1
ATOM 2247 C C . ARG A 1 299 ? 2.004 -11.438 11.75 1 92.69 299 ARG A C 1
ATOM 2249 O O . ARG A 1 299 ? 1.909 -10.484 12.531 1 92.69 299 ARG A O 1
ATOM 2256 N N . VAL A 1 300 ? 2.275 -11.297 10.484 1 92.62 300 VAL A N 1
ATOM 2257 C CA . VAL A 1 300 ? 2.545 -9.992 9.891 1 92.62 300 VAL A CA 1
ATOM 2258 C C . VAL A 1 300 ? 1.236 -9.227 9.703 1 92.62 300 VAL A C 1
ATOM 2260 O O . VAL A 1 300 ? 1.194 -8 9.859 1 92.62 300 VAL A O 1
ATOM 2263 N N . HIS A 1 301 ? 0.122 -9.984 9.406 1 91.75 301 HIS A N 1
ATOM 2264 C CA . HIS A 1 301 ? -1.192 -9.398 9.164 1 91.75 301 HIS A CA 1
ATOM 2265 C C . HIS A 1 301 ? -2.252 -10.039 10.055 1 91.75 301 HIS A C 1
ATOM 2267 O O . HIS A 1 301 ? -3.098 -10.797 9.57 1 91.75 301 HIS A O 1
ATOM 2273 N N . PRO A 1 302 ? -2.312 -9.609 11.227 1 90.75 302 PRO A N 1
ATOM 2274 C CA . PRO A 1 302 ? -3.178 -10.305 12.188 1 90.75 302 PRO A CA 1
ATOM 2275 C C . PRO A 1 302 ? -4.664 -10.062 11.922 1 90.75 302 PRO A C 1
ATOM 2277 O O . PRO A 1 302 ? -5.508 -10.82 12.398 1 90.75 302 PRO A O 1
ATOM 2280 N N . VAL A 1 303 ? -5 -9.047 11.148 1 88.31 303 VAL A N 1
ATOM 2281 C CA . VAL A 1 303 ? -6.406 -8.758 10.891 1 88.31 303 VAL A CA 1
ATOM 2282 C C . VAL A 1 303 ? -6.852 -9.453 9.602 1 88.31 303 VAL A C 1
ATOM 2284 O O . VAL A 1 303 ? -7.895 -10.109 9.578 1 88.31 303 VAL A O 1
ATOM 2287 N N . THR A 1 304 ? -6.027 -9.484 8.57 1 88.69 304 THR A N 1
ATOM 2288 C CA . THR A 1 304 ? -6.43 -10.016 7.273 1 88.69 304 THR A CA 1
ATOM 2289 C C . THR A 1 304 ? -5.953 -11.453 7.109 1 88.69 304 THR A C 1
ATOM 2291 O O . THR A 1 304 ? -6.43 -12.172 6.23 1 88.69 304 THR A O 1
ATOM 2294 N N . GLY A 1 305 ? -4.977 -11.875 7.898 1 90.81 305 GLY A N 1
ATOM 2295 C CA . GLY A 1 305 ? -4.578 -13.273 7.98 1 90.81 305 GLY A CA 1
ATOM 2296 C C . GLY A 1 305 ? -3.873 -13.766 6.73 1 90.81 305 GLY A C 1
ATOM 2297 O O . GLY A 1 305 ? -3.297 -12.977 5.984 1 90.81 305 GLY A O 1
ATOM 2298 N N . SER A 1 306 ? -3.82 -15.117 6.582 1 93.56 306 SER A N 1
ATOM 2299 C CA . SER A 1 306 ? -3.146 -15.766 5.461 1 93.56 306 SER A CA 1
ATOM 2300 C C . SER A 1 306 ? -4.109 -16.016 4.309 1 93.56 306 SER A C 1
ATOM 2302 O O . SER A 1 306 ? -5.324 -16.094 4.516 1 93.56 306 SER A O 1
ATOM 2304 N N . ALA A 1 307 ? -3.596 -16.219 3.143 1 90.62 307 ALA A N 1
ATOM 2305 C CA . ALA A 1 307 ? -4.434 -16.281 1.946 1 90.62 307 ALA A CA 1
ATOM 2306 C C . ALA A 1 307 ? -4.848 -17.719 1.638 1 90.62 307 ALA A C 1
ATOM 2308 O O . ALA A 1 307 ? -5.996 -17.969 1.269 1 90.62 307 ALA A O 1
ATOM 2309 N N . ALA A 1 308 ? -4.027 -18.672 1.783 1 93.31 308 ALA A N 1
ATOM 2310 C CA . ALA A 1 308 ? -4.305 -20.047 1.344 1 93.31 308 ALA A CA 1
ATOM 2311 C C . ALA A 1 308 ? -5.316 -20.719 2.262 1 93.31 308 ALA A C 1
ATOM 2313 O O . ALA A 1 308 ? -5.359 -20.438 3.463 1 93.31 308 ALA A O 1
ATOM 2314 N N . PRO A 1 309 ? -6.141 -21.594 1.713 1 95.62 309 PRO A N 1
ATOM 2315 C CA . PRO A 1 309 ? -6.219 -22 0.306 1 95.62 309 PRO A CA 1
ATOM 2316 C C . PRO A 1 309 ? -7.059 -21.031 -0.536 1 95.62 309 PRO A C 1
ATOM 2318 O O . PRO A 1 309 ? -7.812 -20.234 0.011 1 95.62 309 PRO A O 1
ATOM 2321 N N . THR A 1 310 ? -6.891 -21.156 -1.855 1 95.62 310 THR A N 1
ATOM 2322 C CA . THR A 1 310 ? -7.57 -20.234 -2.754 1 95.62 310 THR A CA 1
ATOM 2323 C C . THR A 1 310 ? -8.422 -20.984 -3.768 1 95.62 310 THR A C 1
ATOM 2325 O O . THR A 1 310 ? -8.125 -22.141 -4.102 1 95.62 310 THR A O 1
ATOM 2328 N N . LEU A 1 311 ? -9.461 -20.328 -4.172 1 95.5 311 LEU A N 1
ATOM 2329 C CA . LEU A 1 311 ? -10.438 -20.859 -5.109 1 95.5 311 LEU A CA 1
ATOM 2330 C C . LEU A 1 311 ? -10.195 -20.328 -6.516 1 95.5 311 LEU A C 1
ATOM 2332 O O . LEU A 1 311 ? -9.898 -19.141 -6.688 1 95.5 311 LEU A O 1
ATOM 2336 N N . PHE A 1 312 ? -10.359 -21.219 -7.516 1 97 312 PHE A N 1
ATOM 2337 C CA . PHE A 1 312 ? -10.289 -20.859 -8.93 1 97 312 PHE A CA 1
ATOM 2338 C C . PHE A 1 312 ? -11.57 -21.266 -9.656 1 97 312 PHE A C 1
ATOM 2340 O O . PHE A 1 312 ? -12.086 -22.359 -9.438 1 97 312 PHE A O 1
ATOM 2347 N N . LEU A 1 313 ? -12.109 -20.422 -10.414 1 97.56 313 LEU A N 1
ATOM 2348 C CA . LEU A 1 313 ? -13.18 -20.688 -11.367 1 97.56 313 LEU A CA 1
ATOM 2349 C C . LEU A 1 313 ? -12.922 -19.969 -12.688 1 97.56 313 LEU A C 1
ATOM 2351 O O . LEU A 1 313 ? -12.844 -18.734 -12.719 1 97.56 313 LEU A O 1
ATOM 2355 N N . ALA A 1 314 ? -12.805 -20.75 -13.742 1 97.56 314 ALA A N 1
ATOM 2356 C CA . ALA A 1 314 ? -12.43 -20.156 -15.031 1 97.56 314 ALA A CA 1
ATOM 2357 C C . ALA A 1 314 ? -13.172 -20.828 -16.172 1 97.56 314 ALA A C 1
ATOM 2359 O O . ALA A 1 314 ? -13.367 -22.047 -16.172 1 97.56 314 ALA A O 1
ATOM 2360 N N . PRO A 1 315 ? -13.641 -20.047 -17.172 1 96.62 315 PRO A N 1
ATOM 2361 C CA . PRO A 1 315 ? -14.266 -20.656 -18.344 1 96.62 315 PRO A CA 1
ATOM 2362 C C . PRO A 1 315 ? -13.266 -21.406 -19.219 1 96.62 315 PRO A C 1
ATOM 2364 O O . PRO A 1 315 ? -12.07 -21.125 -19.188 1 96.62 315 PRO A O 1
ATOM 2367 N N . GLY A 1 316 ? -13.766 -22.359 -19.969 1 95.5 316 GLY A N 1
ATOM 2368 C CA . GLY A 1 316 ? -12.914 -23.078 -20.891 1 95.5 316 GLY A CA 1
ATOM 2369 C C . GLY A 1 316 ? -12.297 -22.188 -21.953 1 95.5 316 GLY A C 1
ATOM 2370 O O . GLY A 1 316 ? -13.008 -21.438 -22.625 1 95.5 316 GLY A O 1
ATOM 2371 N N . GLY A 1 317 ? -10.992 -22.344 -22.094 1 94.44 317 GLY A N 1
ATOM 2372 C CA . GLY A 1 317 ? -10.266 -21.516 -23.031 1 94.44 317 GLY A CA 1
ATOM 2373 C C . GLY A 1 317 ? -9.398 -20.469 -22.359 1 94.44 317 GLY A C 1
ATOM 2374 O O . GLY A 1 317 ? -8.406 -20.016 -22.938 1 94.44 317 GLY A O 1
ATOM 2375 N N . SER A 1 318 ? -9.75 -19.984 -21.141 1 95.19 318 SER A N 1
ATOM 2376 C CA . SER A 1 318 ? -8.969 -18.984 -20.422 1 95.19 318 SER A CA 1
ATOM 2377 C C . SER A 1 318 ? -7.613 -19.531 -20 1 95.19 318 SER A C 1
ATOM 2379 O O . SER A 1 318 ? -7.434 -20.75 -19.906 1 95.19 318 SER A O 1
ATOM 2381 N N . CYS A 1 319 ? -6.648 -18.594 -19.828 1 94.25 319 CYS A N 1
ATOM 2382 C CA . CYS A 1 319 ? -5.273 -19 -19.562 1 94.25 319 CYS A CA 1
ATOM 2383 C C . CYS A 1 319 ? -4.602 -18.062 -18.578 1 94.25 319 CYS A C 1
ATOM 2385 O O . CYS A 1 319 ? -5.086 -16.953 -18.344 1 94.25 319 CYS A O 1
ATOM 2387 N N . SER A 1 320 ? -3.639 -18.547 -17.906 1 94.62 320 SER A N 1
ATOM 2388 C CA . SER A 1 320 ? -2.605 -17.75 -17.266 1 94.62 320 SER A CA 1
ATOM 2389 C C . SER A 1 320 ? -1.238 -17.984 -17.891 1 94.62 320 SER A C 1
ATOM 2391 O O . SER A 1 320 ? -0.892 -19.125 -18.203 1 94.62 320 SER A O 1
ATOM 2393 N N . SER A 1 321 ? -0.557 -16.969 -18.141 1 95.94 321 SER A N 1
ATOM 2394 C CA . SER A 1 321 ? 0.688 -17.062 -18.891 1 95.94 321 SER A CA 1
ATOM 2395 C C . SER A 1 321 ? 1.827 -17.578 -18.016 1 95.94 321 SER A C 1
ATOM 2397 O O . SER A 1 321 ? 1.627 -17.859 -16.844 1 95.94 321 SER A O 1
ATOM 2399 N N . LEU A 1 322 ? 2.918 -17.766 -18.672 1 97.75 322 LEU A N 1
ATOM 2400 C CA . LEU A 1 322 ? 4.125 -18.312 -18.062 1 97.75 322 LEU A CA 1
ATOM 2401 C C . LEU A 1 322 ? 4.531 -17.484 -16.844 1 97.75 322 LEU A C 1
ATOM 2403 O O . LEU A 1 322 ? 4.582 -16.25 -16.906 1 97.75 322 LEU A O 1
ATOM 2407 N N . HIS A 1 323 ? 4.797 -18.156 -15.672 1 97.56 323 HIS A N 1
ATOM 2408 C CA . HIS A 1 323 ? 5.215 -17.469 -14.453 1 97.56 323 HIS A CA 1
ATOM 2409 C C . HIS A 1 323 ? 5.867 -18.438 -13.477 1 97.56 323 HIS A C 1
ATOM 2411 O O . HIS A 1 323 ? 5.84 -19.656 -13.688 1 97.56 323 HIS A O 1
ATOM 2417 N N . VAL A 1 324 ? 6.539 -17.938 -12.555 1 97.56 324 VAL A N 1
ATOM 2418 C CA . VAL A 1 324 ? 7.039 -18.641 -11.375 1 97.56 324 VAL A CA 1
ATOM 2419 C C . VAL A 1 324 ? 6.328 -18.125 -10.125 1 97.56 324 VAL A C 1
ATOM 2421 O O . VAL A 1 324 ? 6.059 -16.938 -10.008 1 97.56 324 VAL A O 1
ATOM 2424 N N . ASP A 1 325 ? 5.969 -19.031 -9.281 1 95.75 325 ASP A N 1
ATOM 2425 C CA . ASP A 1 325 ? 5.242 -18.625 -8.078 1 95.75 325 ASP A CA 1
ATOM 2426 C C . ASP A 1 325 ? 6.117 -17.75 -7.184 1 95.75 325 ASP A C 1
ATOM 2428 O O . ASP A 1 325 ? 7.324 -17.969 -7.074 1 95.75 325 ASP A O 1
ATOM 2432 N N . PHE A 1 326 ? 5.48 -16.922 -6.527 1 93.12 326 PHE A N 1
ATOM 2433 C CA . PHE A 1 326 ? 6.145 -15.852 -5.789 1 93.12 326 PHE A CA 1
ATOM 2434 C C . PHE A 1 326 ? 6.859 -16.406 -4.559 1 93.12 326 PHE A C 1
ATOM 2436 O O . PHE A 1 326 ? 6.461 -17.438 -4.02 1 93.12 326 PHE A O 1
ATOM 2443 N N . LEU A 1 327 ? 8 -15.805 -4.113 1 95.38 327 LEU A N 1
ATOM 2444 C CA . LEU A 1 327 ? 8.703 -15.969 -2.846 1 95.38 327 LEU A CA 1
ATOM 2445 C C . LEU A 1 327 ? 9.203 -17.406 -2.682 1 95.38 327 LEU A C 1
ATOM 2447 O O . LEU A 1 327 ? 9.242 -17.922 -1.564 1 95.38 327 LEU A O 1
ATOM 2451 N N . GLN A 1 328 ? 9.336 -18.047 -3.828 1 97 328 GLN A N 1
ATOM 2452 C CA . GLN A 1 328 ? 9.859 -19.406 -3.809 1 97 328 GLN A CA 1
ATOM 2453 C C . GLN A 1 328 ? 8.953 -20.344 -3.01 1 97 328 GLN A C 1
ATOM 2455 O O . GLN A 1 328 ? 9.43 -21.188 -2.252 1 97 328 GLN A O 1
ATOM 2460 N N . THR A 1 329 ? 7.676 -20.141 -3.137 1 98.06 329 THR A N 1
ATOM 2461 C CA . THR A 1 329 ? 6.727 -21.047 -2.488 1 98.06 329 THR A CA 1
ATOM 2462 C C . THR A 1 329 ? 6.508 -22.297 -3.332 1 98.06 329 THR A C 1
ATOM 2464 O O . THR A 1 329 ? 6.621 -22.25 -4.559 1 98.06 329 THR A O 1
ATOM 2467 N N . HIS A 1 330 ? 6.246 -23.422 -2.637 1 98.56 330 HIS A N 1
ATOM 2468 C CA . HIS A 1 330 ? 5.641 -24.562 -3.291 1 98.56 330 HIS A CA 1
ATOM 2469 C C . HIS A 1 330 ? 4.172 -24.312 -3.611 1 98.56 330 HIS A C 1
ATOM 2471 O O . HIS A 1 330 ? 3.578 -23.359 -3.102 1 98.56 330 HIS A O 1
ATOM 2477 N N . PHE A 1 331 ? 3.689 -25.203 -4.457 1 98.38 331 PHE A N 1
ATOM 2478 C CA . PHE A 1 331 ? 2.301 -25.031 -4.863 1 98.38 331 PHE A CA 1
ATOM 2479 C C . PHE A 1 331 ? 1.61 -26.375 -5.051 1 98.38 331 PHE A C 1
ATOM 2481 O O . PHE A 1 331 ? 2.209 -27.312 -5.578 1 98.38 331 PHE A O 1
ATOM 2488 N N . TRP A 1 332 ? 0.367 -26.469 -4.551 1 97.5 332 TRP A N 1
ATOM 2489 C CA . TRP A 1 332 ? -0.48 -27.594 -4.957 1 97.5 332 TRP A CA 1
ATOM 2490 C C . TRP A 1 332 ? -1.844 -27.094 -5.426 1 97.5 332 TRP A C 1
ATOM 2492 O O . TRP A 1 332 ? -2.303 -26.031 -5.012 1 97.5 332 TRP A O 1
ATOM 2502 N N . MET A 1 333 ? -2.443 -27.844 -6.332 1 97.56 333 MET A N 1
ATOM 2503 C CA . MET A 1 333 ? -3.795 -27.578 -6.812 1 97.56 333 MET A CA 1
ATOM 2504 C C . MET A 1 333 ? -4.582 -28.875 -6.977 1 97.56 333 MET A C 1
ATOM 2506 O O . MET A 1 333 ? -4.082 -29.844 -7.555 1 97.56 333 MET A O 1
ATOM 2510 N N . GLU A 1 334 ? -5.727 -28.891 -6.465 1 96.81 334 GLU A N 1
ATOM 2511 C CA . GLU A 1 334 ? -6.66 -30 -6.648 1 96.81 334 GLU A CA 1
ATOM 2512 C C . GLU A 1 334 ? -7.816 -29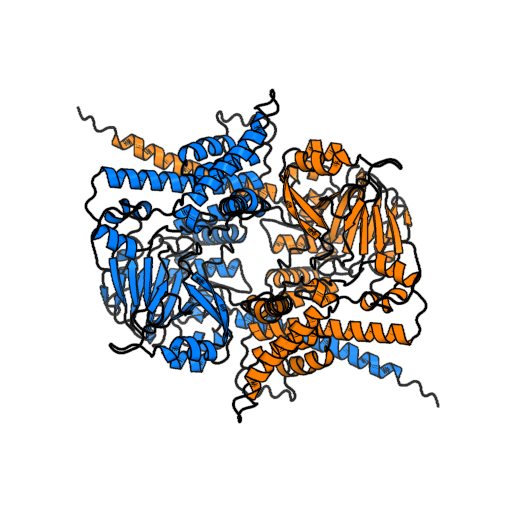.594 -7.555 1 96.81 334 GLU A C 1
ATOM 2514 O O . GLU A 1 334 ? -8.461 -28.562 -7.336 1 96.81 334 GLU A O 1
ATOM 2519 N N . MET A 1 335 ? -8.125 -30.453 -8.492 1 96.81 335 MET A N 1
ATOM 2520 C CA . MET A 1 335 ? -9.203 -30.188 -9.438 1 96.81 335 MET A CA 1
ATOM 2521 C C . MET A 1 335 ? -10.539 -30.656 -8.883 1 96.81 335 MET A C 1
ATOM 2523 O O . MET A 1 335 ? -10.688 -31.828 -8.508 1 96.81 335 MET A O 1
ATOM 2527 N N . CYS A 1 336 ? -11.492 -29.781 -8.875 1 95.94 336 CYS A N 1
ATOM 2528 C CA . CYS A 1 336 ? -12.852 -30.109 -8.461 1 95.94 336 CYS A CA 1
ATOM 2529 C C . CYS A 1 336 ? -13.742 -30.391 -9.664 1 95.94 336 CYS A C 1
ATOM 2531 O O . CYS A 1 336 ? -14.664 -31.203 -9.594 1 95.94 336 CYS A O 1
ATOM 2533 N N . HIS A 1 337 ? -13.5 -29.672 -10.727 1 95.12 337 HIS A N 1
ATOM 2534 C CA . HIS A 1 337 ? -14.336 -29.734 -11.922 1 95.12 337 HIS A CA 1
ATOM 2535 C C . HIS A 1 337 ? -13.547 -29.359 -13.172 1 95.12 337 HIS A C 1
ATOM 2537 O O . HIS A 1 337 ? -12.703 -28.453 -13.125 1 95.12 337 HIS A O 1
ATOM 2543 N N . GLY A 1 338 ? -13.797 -30.078 -14.266 1 95.56 338 GLY A N 1
ATOM 2544 C CA . GLY A 1 338 ? -13.242 -29.719 -15.562 1 95.56 338 GLY A CA 1
ATOM 2545 C C . GLY A 1 338 ? -11.812 -30.188 -15.742 1 95.56 338 GLY A C 1
ATOM 2546 O O . GLY A 1 338 ? -11.242 -30.828 -14.859 1 95.56 338 GLY A O 1
ATOM 2547 N N . ARG A 1 339 ? -11.312 -29.922 -16.984 1 96.62 339 ARG A N 1
ATOM 2548 C CA . ARG A 1 339 ? -9.969 -30.344 -17.328 1 96.62 339 ARG A CA 1
ATOM 2549 C C . ARG A 1 339 ? -9.055 -29.141 -17.562 1 96.62 339 ARG A C 1
ATOM 2551 O O . ARG A 1 339 ? -9.461 -28.156 -18.188 1 96.62 339 ARG A O 1
ATOM 2558 N N . LYS A 1 340 ? -7.863 -29.203 -16.984 1 97.12 340 LYS A N 1
ATOM 2559 C CA . LYS A 1 340 ? -6.867 -28.125 -17.031 1 97.12 340 LYS A CA 1
ATOM 2560 C C . LYS A 1 340 ? -5.523 -28.656 -17.531 1 97.12 340 LYS A C 1
ATOM 2562 O O . LYS A 1 340 ? -5.027 -29.672 -17.031 1 97.12 340 LYS A O 1
ATOM 2567 N N . ARG A 1 341 ? -4.973 -27.984 -18.547 1 97.94 341 ARG A N 1
ATOM 2568 C CA . ARG A 1 341 ? -3.666 -28.359 -19.078 1 97.94 341 ARG A CA 1
ATOM 2569 C C . ARG A 1 341 ? -2.557 -27.562 -18.406 1 97.94 341 ARG A C 1
ATOM 2571 O O . ARG A 1 341 ? -2.605 -26.328 -18.375 1 97.94 341 ARG A O 1
ATOM 2578 N N . TRP A 1 342 ? -1.587 -28.234 -17.828 1 98.31 342 TRP A N 1
ATOM 2579 C CA . TRP A 1 342 ? -0.405 -27.641 -17.219 1 98.31 342 TRP A CA 1
ATOM 2580 C C . TRP A 1 342 ? 0.841 -27.922 -18.047 1 98.31 342 TRP A C 1
ATOM 2582 O O . TRP A 1 342 ? 1.062 -29.047 -18.484 1 98.31 342 TRP A O 1
ATOM 2592 N N . ARG A 1 343 ? 1.554 -26.953 -18.328 1 98 343 ARG A N 1
ATOM 2593 C CA . ARG A 1 343 ? 2.893 -27.078 -18.906 1 98 343 ARG A CA 1
ATOM 2594 C C . ARG A 1 343 ? 3.941 -26.5 -17.953 1 98 343 ARG A C 1
ATOM 2596 O O . ARG A 1 343 ? 3.781 -25.375 -17.453 1 98 343 ARG A O 1
ATOM 2603 N N . LEU A 1 344 ? 4.953 -27.266 -17.625 1 98.25 344 LEU A N 1
ATOM 2604 C CA . LEU A 1 344 ? 5.98 -26.906 -16.656 1 98.25 344 LEU A CA 1
ATOM 2605 C C . LEU A 1 344 ? 7.371 -26.984 -17.281 1 98.25 344 LEU A C 1
ATOM 2607 O O . LEU A 1 344 ? 7.625 -27.859 -18.109 1 98.25 344 LEU A O 1
ATOM 2611 N N . VAL A 1 345 ? 8.219 -26.141 -16.891 1 97.69 345 VAL A N 1
ATOM 2612 C CA . VAL A 1 345 ? 9.617 -26.172 -17.297 1 97.69 345 VAL A CA 1
ATOM 2613 C C . VAL A 1 345 ? 10.5 -26.391 -16.062 1 97.69 345 VAL A C 1
ATOM 2615 O O . VAL A 1 345 ? 10.328 -25.734 -15.039 1 97.69 345 VAL A O 1
ATOM 2618 N N . PRO A 1 346 ? 11.406 -27.391 -16.188 1 96.62 346 PRO A N 1
ATOM 2619 C CA . PRO A 1 346 ? 12.305 -27.594 -15.047 1 96.62 346 PRO A CA 1
ATOM 2620 C C . PRO A 1 346 ? 13 -26.297 -14.617 1 96.62 346 PRO A C 1
ATOM 2622 O O . PRO A 1 346 ? 13.398 -25.5 -15.461 1 96.62 346 PRO A O 1
ATOM 2625 N N . SER A 1 347 ? 13.141 -26.172 -13.289 1 96.19 347 SER A N 1
ATOM 2626 C CA . SER A 1 347 ? 13.695 -24.938 -12.734 1 96.19 347 SER A CA 1
ATOM 2627 C C . SER A 1 347 ? 15.094 -24.672 -13.273 1 96.19 347 SER A C 1
ATOM 2629 O O . SER A 1 347 ? 15.492 -23.516 -13.438 1 96.19 347 SER A O 1
ATOM 2631 N N . HIS A 1 348 ? 15.883 -25.703 -13.602 1 94.25 348 HIS A N 1
ATOM 2632 C CA . HIS A 1 348 ? 17.25 -25.516 -14.078 1 94.25 348 HIS A CA 1
ATOM 2633 C C . HIS A 1 348 ? 17.266 -25.031 -15.523 1 94.25 348 HIS A C 1
ATOM 2635 O O . HIS A 1 348 ? 18.328 -24.656 -16.047 1 94.25 348 HIS A O 1
ATOM 2641 N N . ASP A 1 349 ? 16.078 -25.031 -16.188 1 95.69 349 ASP A N 1
ATOM 2642 C CA . ASP A 1 349 ? 15.977 -24.5 -17.547 1 95.69 349 ASP A CA 1
ATOM 2643 C C . ASP A 1 349 ? 15.469 -23.062 -17.547 1 95.69 349 ASP A C 1
ATOM 2645 O O . ASP A 1 349 ? 15.156 -22.516 -18.594 1 95.69 349 ASP A O 1
ATOM 2649 N N . LEU A 1 350 ? 15.352 -22.406 -16.406 1 97.19 350 LEU A N 1
ATOM 2650 C CA . LEU A 1 350 ? 14.805 -21.062 -16.266 1 97.19 350 LEU A CA 1
ATOM 2651 C C . LEU A 1 350 ? 15.539 -20.078 -17.172 1 97.19 350 LEU A C 1
ATOM 2653 O O . LEU A 1 350 ? 14.914 -19.25 -17.844 1 97.19 350 LEU A O 1
ATOM 2657 N N . ALA A 1 351 ? 16.875 -20.219 -17.25 1 97.31 351 ALA A N 1
ATOM 2658 C CA . ALA A 1 351 ? 17.703 -19.281 -18.016 1 97.31 351 ALA A CA 1
ATOM 2659 C C . ALA A 1 351 ? 17.312 -19.297 -19.5 1 97.31 351 ALA A C 1
ATOM 2661 O O . ALA A 1 351 ? 17.422 -18.266 -20.172 1 97.31 351 ALA A O 1
ATOM 2662 N N . LEU A 1 352 ? 16.828 -20.406 -19.969 1 96.62 352 LEU A N 1
ATOM 2663 C CA . LEU A 1 352 ? 16.531 -20.609 -21.391 1 96.62 352 LEU A CA 1
ATOM 2664 C C . LEU A 1 352 ? 15.258 -19.844 -21.781 1 96.62 352 LEU A C 1
ATOM 2666 O O . LEU A 1 352 ? 14.992 -19.656 -22.969 1 96.62 352 LEU A O 1
ATOM 2670 N N . LEU A 1 353 ? 14.5 -19.375 -20.781 1 97.81 353 LEU A N 1
ATOM 2671 C CA . LEU A 1 353 ? 13.219 -18.719 -21.031 1 97.81 353 LEU A CA 1
ATOM 2672 C C . LEU A 1 353 ? 13.367 -17.203 -21.047 1 97.81 353 LEU A C 1
ATOM 2674 O O . LEU A 1 353 ? 12.375 -16.484 -21.141 1 97.81 353 LEU A O 1
ATOM 2678 N N . TYR A 1 354 ? 14.547 -16.719 -20.891 1 97.25 354 TYR A N 1
ATOM 2679 C CA . TYR A 1 354 ? 14.898 -15.305 -20.953 1 97.25 354 TYR A CA 1
ATOM 2680 C C . TYR A 1 354 ? 14.148 -14.508 -19.906 1 97.25 354 TYR A C 1
ATOM 2682 O O . TYR A 1 354 ? 13.547 -13.469 -20.203 1 97.25 354 TYR A O 1
ATOM 2690 N N . PRO A 1 355 ? 14.172 -14.922 -18.641 1 97.5 355 PRO A N 1
ATOM 2691 C CA . PRO A 1 355 ? 13.461 -14.172 -17.594 1 97.5 355 PRO A CA 1
ATOM 2692 C C . PRO A 1 355 ? 14.094 -12.805 -17.328 1 97.5 355 PRO A C 1
ATOM 2694 O O . PRO A 1 355 ? 15.312 -12.664 -17.375 1 97.5 355 PRO A O 1
ATOM 2697 N N . GLN A 1 356 ? 13.242 -11.828 -17.062 1 96.81 356 GLN A N 1
ATOM 2698 C CA . GLN A 1 356 ? 13.695 -10.508 -16.625 1 96.81 356 GLN A CA 1
ATOM 2699 C C . GLN A 1 356 ? 12.984 -10.086 -15.344 1 96.81 356 GLN A C 1
ATOM 2701 O O . GLN A 1 356 ? 11.766 -10.203 -15.234 1 96.81 356 GLN A O 1
ATOM 2706 N N . TYR A 1 357 ? 13.781 -9.672 -14.445 1 96.38 357 TYR A N 1
ATOM 2707 C CA . TYR A 1 357 ? 13.258 -9.102 -13.211 1 96.38 357 TYR A CA 1
ATOM 2708 C C . TYR A 1 357 ? 13.18 -7.586 -13.297 1 96.38 357 TYR A C 1
ATOM 2710 O O . TYR A 1 357 ? 14.211 -6.91 -13.367 1 96.38 357 TYR A O 1
ATOM 2718 N N . LEU A 1 358 ? 12.008 -7.035 -13.234 1 95.69 358 LEU A N 1
ATOM 2719 C CA . LEU A 1 358 ? 11.836 -5.609 -13.484 1 95.69 358 LEU A CA 1
ATOM 2720 C C . LEU A 1 358 ? 11.883 -4.82 -12.18 1 95.69 358 LEU A C 1
ATOM 2722 O O . LEU A 1 358 ? 12.805 -4.031 -11.961 1 95.69 358 LEU A O 1
ATOM 2726 N N . THR A 1 359 ? 10.953 -5.094 -11.227 1 94.81 359 THR A N 1
ATOM 2727 C CA . THR A 1 359 ? 10.875 -4.273 -10.023 1 94.81 359 THR A CA 1
ATOM 2728 C C . THR A 1 359 ? 10.891 -5.148 -8.773 1 94.81 359 THR A C 1
ATOM 2730 O O . THR A 1 359 ? 10.961 -4.633 -7.652 1 94.81 359 THR A O 1
ATOM 2733 N N . ASP A 1 360 ? 10.758 -6.402 -8.945 1 93.81 360 ASP A N 1
ATOM 2734 C CA . ASP A 1 360 ? 10.812 -7.355 -7.848 1 93.81 360 ASP A CA 1
ATOM 2735 C C . ASP A 1 360 ? 11.453 -8.672 -8.289 1 93.81 360 ASP A C 1
ATOM 2737 O O . ASP A 1 360 ? 12.242 -8.688 -9.242 1 93.81 360 ASP A O 1
ATOM 2741 N N . LEU A 1 361 ? 11.18 -9.695 -7.527 1 94.81 361 LEU A N 1
ATOM 2742 C CA . LEU A 1 361 ? 11.898 -10.938 -7.797 1 94.81 361 LEU A CA 1
ATOM 2743 C C . LEU A 1 361 ? 11.008 -11.93 -8.539 1 94.81 361 LEU A C 1
ATOM 2745 O O . LEU A 1 361 ? 11.297 -13.133 -8.555 1 94.81 361 LEU A O 1
ATOM 2749 N N . ASN A 1 362 ? 9.898 -11.445 -9.109 1 94.25 362 ASN A N 1
ATOM 2750 C CA . ASN A 1 362 ? 9.07 -12.25 -10.008 1 94.25 362 ASN A CA 1
ATOM 2751 C C . ASN A 1 362 ? 9.508 -12.086 -11.461 1 94.25 362 ASN A C 1
ATOM 2753 O O . ASN A 1 362 ? 9.391 -11 -12.031 1 94.25 362 ASN A O 1
ATOM 2757 N N . PRO A 1 363 ? 9.883 -13.117 -12.047 1 96.25 363 PRO A N 1
ATOM 2758 C CA . PRO A 1 363 ? 10.367 -12.977 -13.422 1 96.25 363 PRO A CA 1
ATOM 2759 C C . PRO A 1 363 ? 9.242 -12.742 -14.422 1 96.25 363 PRO A C 1
ATOM 2761 O O . PRO A 1 363 ? 8.156 -13.32 -14.289 1 96.25 363 PRO A O 1
ATOM 2764 N N . VAL A 1 364 ? 9.523 -11.883 -15.352 1 96.19 364 VAL A N 1
ATOM 2765 C CA . VAL A 1 364 ? 8.672 -11.656 -16.516 1 96.19 364 VAL A CA 1
ATOM 2766 C C . VAL A 1 364 ? 9.312 -12.273 -17.75 1 96.19 364 VAL A C 1
ATOM 2768 O O . VAL A 1 364 ? 10.531 -12.18 -17.938 1 96.19 364 VAL A O 1
ATOM 2771 N N . PHE A 1 365 ? 8.516 -12.914 -18.578 1 97.31 365 PHE A N 1
ATOM 2772 C CA . PHE A 1 365 ? 9.039 -13.633 -19.719 1 97.31 365 PHE A CA 1
ATOM 2773 C C . PHE A 1 365 ? 8.625 -12.953 -21.016 1 97.31 365 PHE A C 1
ATOM 2775 O O . PHE A 1 365 ? 7.492 -12.492 -21.156 1 97.31 365 PHE A O 1
ATOM 2782 N N . PRO A 1 366 ? 9.523 -12.859 -21.984 1 95.75 366 PRO A N 1
ATOM 2783 C CA . PRO A 1 366 ? 9.18 -12.203 -23.25 1 95.75 366 PRO A CA 1
ATOM 2784 C C . PRO A 1 366 ? 8.242 -13.047 -24.109 1 95.75 366 PRO A C 1
ATOM 2786 O O . PRO A 1 366 ? 7.57 -12.516 -25 1 95.75 366 PRO A O 1
ATOM 2789 N N . ALA A 1 367 ? 8.289 -14.336 -23.828 1 94.25 367 ALA A N 1
ATOM 2790 C CA . ALA A 1 367 ? 7.477 -15.281 -24.594 1 94.25 367 ALA A CA 1
ATOM 2791 C C . ALA A 1 367 ? 6.891 -16.359 -23.688 1 94.25 367 ALA A C 1
ATOM 2793 O O . ALA A 1 367 ? 7.395 -16.594 -22.578 1 94.25 367 ALA A O 1
ATOM 2794 N N . ASP A 1 368 ? 5.785 -16.938 -24.172 1 94.88 368 ASP A N 1
ATOM 2795 C CA . ASP A 1 368 ? 5.16 -18 -23.391 1 94.88 368 ASP A CA 1
ATOM 2796 C C . ASP A 1 368 ? 5.539 -19.375 -23.922 1 94.88 368 ASP A C 1
ATOM 2798 O O . ASP A 1 368 ? 6.457 -19.5 -24.734 1 94.88 368 ASP A O 1
ATOM 2802 N N . LEU A 1 369 ? 4.926 -20.406 -23.469 1 95.38 369 LEU A N 1
ATOM 2803 C CA . LEU A 1 369 ? 5.371 -21.766 -23.797 1 95.38 369 LEU A CA 1
ATOM 2804 C C . LEU A 1 369 ? 4.875 -22.172 -25.188 1 95.38 369 LEU A C 1
ATOM 2806 O O . LEU A 1 369 ? 5.355 -23.156 -25.75 1 95.38 369 LEU A O 1
ATOM 2810 N N . ASP A 1 370 ? 3.908 -21.406 -25.766 1 92.75 370 ASP A N 1
ATOM 2811 C CA . ASP A 1 370 ? 3.584 -21.609 -27.172 1 92.75 370 ASP A CA 1
ATOM 2812 C C . ASP A 1 370 ? 4.777 -21.266 -28.062 1 92.75 370 ASP A C 1
ATOM 2814 O O . ASP A 1 370 ? 5.012 -21.938 -29.062 1 92.75 370 ASP A O 1
ATOM 2818 N N . ALA A 1 371 ? 5.438 -20.25 -27.641 1 91.31 371 ALA A N 1
ATOM 2819 C CA . ALA A 1 371 ? 6.633 -19.844 -28.375 1 91.31 371 ALA A CA 1
ATOM 2820 C C . ALA A 1 371 ? 7.719 -20.906 -28.281 1 91.31 371 ALA A C 1
ATOM 2822 O O . ALA A 1 371 ? 8.477 -21.125 -29.234 1 91.31 371 ALA A O 1
ATOM 2823 N N . VAL A 1 372 ? 7.867 -21.547 -27.172 1 89.69 372 VAL A N 1
ATOM 2824 C CA . VAL A 1 372 ? 8.82 -22.625 -27 1 89.69 372 VAL A CA 1
ATOM 2825 C C . VAL A 1 372 ? 8.508 -23.75 -27.984 1 89.69 372 VAL A C 1
ATOM 2827 O O . VAL A 1 372 ? 9.398 -24.25 -28.688 1 89.69 372 VAL A O 1
ATOM 2830 N N . GLU A 1 373 ? 7.262 -24.062 -28.047 1 89.19 373 GLU A N 1
ATOM 2831 C CA . GLU A 1 373 ? 6.828 -25.109 -28.969 1 89.19 373 GLU A CA 1
ATOM 2832 C C . GLU A 1 373 ? 7.062 -24.719 -30.422 1 89.19 373 GLU A C 1
ATOM 2834 O O . GLU A 1 373 ? 7.469 -25.547 -31.234 1 89.19 373 GLU A O 1
ATOM 2839 N N . GLU A 1 374 ? 6.789 -23.5 -30.672 1 89.88 374 GLU A N 1
ATOM 2840 C CA . GLU A 1 374 ? 7.02 -23.016 -32.031 1 89.88 374 GLU A CA 1
ATOM 2841 C C . GLU A 1 374 ? 8.5 -23.078 -32.375 1 89.88 374 GLU A C 1
ATOM 2843 O O . GLU A 1 374 ? 8.859 -23.453 -33.5 1 89.88 374 GLU A O 1
ATOM 2848 N N . GLU A 1 375 ? 9.328 -22.688 -31.5 1 88.94 375 GLU A N 1
ATOM 2849 C CA . GLU A 1 375 ? 10.766 -22.703 -31.734 1 88.94 375 GLU A CA 1
ATOM 2850 C C . GLU A 1 375 ? 11.273 -24.141 -31.906 1 88.94 375 GLU A C 1
ATOM 2852 O O . GLU A 1 375 ? 12.234 -24.375 -32.656 1 88.94 375 GLU A O 1
ATOM 2857 N N . HIS A 1 376 ? 10.672 -25.109 -31.266 1 86 376 HIS A N 1
ATOM 2858 C CA . HIS A 1 376 ? 10.977 -26.531 -31.469 1 86 376 HIS A CA 1
ATOM 2859 C C . HIS A 1 376 ? 10.641 -26.969 -32.906 1 86 376 HIS A C 1
ATOM 2861 O O . HIS A 1 376 ? 11.391 -27.719 -33.5 1 86 376 HIS A O 1
ATOM 2867 N N . ARG A 1 377 ? 9.578 -26.453 -33.375 1 87.62 377 ARG A N 1
ATOM 2868 C CA . ARG A 1 377 ? 9.07 -26.875 -34.688 1 87.62 377 ARG A CA 1
ATOM 2869 C C . ARG A 1 377 ? 9.766 -26.125 -35.812 1 87.62 377 ARG A C 1
ATOM 2871 O O . ARG A 1 377 ? 10.18 -26.734 -36.812 1 87.62 377 ARG A O 1
ATOM 2878 N N . ASN A 1 378 ? 9.828 -24.797 -35.594 1 89.62 378 ASN A N 1
ATOM 2879 C CA . ASN A 1 378 ? 10.391 -23.906 -36.594 1 89.62 378 ASN A CA 1
ATOM 2880 C C . ASN A 1 378 ? 11.414 -22.938 -35.969 1 89.62 378 ASN A C 1
ATOM 2882 O O . ASN A 1 378 ? 11.117 -21.766 -35.75 1 89.62 378 ASN A O 1
ATOM 2886 N N . PRO A 1 379 ? 12.633 -23.516 -35.875 1 87.5 379 PRO A N 1
ATOM 2887 C CA . PRO A 1 379 ? 13.656 -22.672 -35.25 1 87.5 379 PRO A CA 1
ATOM 2888 C C . PRO A 1 379 ? 13.938 -21.406 -36.062 1 87.5 379 PRO A C 1
ATOM 2890 O O . PRO A 1 379 ? 13.852 -21.422 -37.281 1 87.5 379 PRO A O 1
ATOM 2893 N N . GLY A 1 380 ? 14.258 -20.297 -35.375 1 88.94 380 GLY A N 1
ATOM 2894 C CA . GLY A 1 380 ? 14.617 -19.047 -36.062 1 88.94 380 GLY A CA 1
ATOM 2895 C C . GLY A 1 380 ? 13.953 -17.828 -35.469 1 88.94 380 GLY A C 1
ATOM 2896 O O . GLY A 1 380 ? 14.016 -16.734 -36.031 1 88.94 380 GLY A O 1
ATOM 2897 N N . GLY A 1 381 ? 13.352 -18.031 -34.375 1 90.5 381 GLY A N 1
ATOM 2898 C CA . GLY A 1 381 ? 12.695 -16.906 -33.719 1 90.5 381 GLY A CA 1
ATOM 2899 C C . GLY A 1 381 ? 13.664 -16.016 -32.969 1 90.5 381 GLY A C 1
ATOM 2900 O O . GLY A 1 381 ? 14.875 -16.25 -33 1 90.5 381 GLY A O 1
ATOM 2901 N N . PRO A 1 382 ? 13.102 -15.023 -32.312 1 92.38 382 PRO A N 1
ATOM 2902 C CA . PRO A 1 382 ?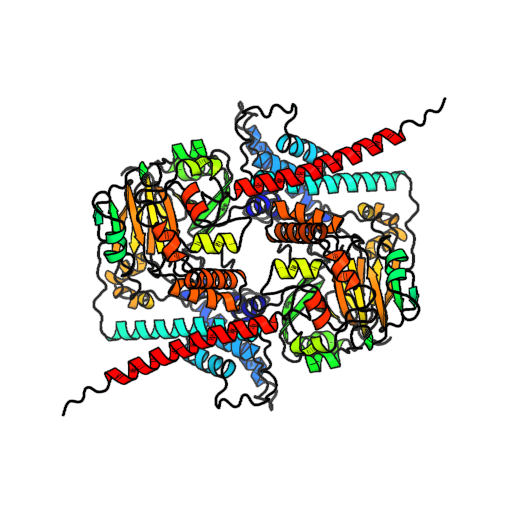 13.945 -14.023 -31.656 1 92.38 382 PRO A CA 1
ATOM 2903 C C . PRO A 1 382 ? 14.594 -14.562 -30.375 1 92.38 382 PRO A C 1
ATOM 2905 O O . PRO A 1 382 ? 15.516 -13.945 -29.844 1 92.38 382 PRO A O 1
ATOM 2908 N N . TYR A 1 383 ? 14.188 -15.789 -29.953 1 94.94 383 TYR A N 1
ATOM 2909 C CA . TYR A 1 383 ? 14.695 -16.375 -28.719 1 94.94 383 TYR A CA 1
ATOM 2910 C C . TYR A 1 383 ? 15.164 -17.812 -28.953 1 94.94 383 TYR A C 1
ATOM 2912 O O . TYR A 1 383 ? 14.516 -18.766 -28.516 1 94.94 383 TYR A O 1
ATOM 2920 N N . PRO A 1 384 ? 16.266 -17.953 -29.453 1 93.38 384 PRO A N 1
ATOM 2921 C CA . PRO A 1 384 ? 16.703 -19.266 -29.906 1 93.38 384 PRO A CA 1
ATOM 2922 C C . PRO A 1 384 ? 16.906 -20.25 -28.75 1 93.38 384 PRO A C 1
ATOM 2924 O O . PRO A 1 384 ? 16.781 -21.469 -28.938 1 93.38 384 PRO A O 1
ATOM 2927 N N . ALA A 1 385 ? 17.203 -19.766 -27.531 1 94.69 385 ALA A N 1
ATOM 2928 C CA . ALA A 1 385 ? 17.469 -20.656 -26.406 1 94.69 385 ALA A CA 1
ATOM 2929 C C . ALA A 1 385 ? 16.203 -21.422 -26.016 1 94.69 385 ALA A C 1
ATOM 2931 O O . ALA A 1 385 ? 16.281 -22.453 -25.344 1 94.69 385 ALA A O 1
ATOM 2932 N N . LEU A 1 386 ? 15.047 -20.984 -26.453 1 95.31 386 LEU A N 1
ATOM 2933 C CA . LEU A 1 386 ? 13.781 -21.656 -26.156 1 95.31 386 LEU A CA 1
ATOM 2934 C C . LEU A 1 386 ? 13.781 -23.094 -26.672 1 95.31 386 LEU A C 1
ATOM 2936 O O . LEU A 1 386 ? 13.133 -23.953 -26.094 1 95.31 386 LEU A O 1
ATOM 2940 N N . ARG A 1 387 ? 14.516 -23.312 -27.734 1 92.12 387 ARG A N 1
ATOM 2941 C CA . ARG A 1 387 ? 14.547 -24.641 -28.359 1 92.12 387 ARG A CA 1
ATOM 2942 C C . ARG A 1 387 ? 15.18 -25.672 -27.422 1 92.12 387 ARG A C 1
ATOM 2944 O O . ARG A 1 387 ? 14.93 -26.859 -27.562 1 92.12 387 ARG A O 1
ATOM 2951 N N . CYS A 1 388 ? 15.953 -25.172 -26.484 1 92.75 388 CYS A N 1
ATOM 2952 C CA . CYS A 1 388 ? 16.703 -26.047 -25.594 1 92.75 388 CYS A CA 1
ATOM 2953 C C . CYS A 1 388 ? 15.898 -26.344 -24.328 1 92.75 388 CYS A C 1
ATOM 2955 O O . CYS A 1 388 ? 16.281 -27.203 -23.531 1 92.75 388 CYS A O 1
ATOM 2957 N N . ALA A 1 389 ? 14.797 -25.672 -24.094 1 94.38 389 ALA A N 1
ATOM 2958 C CA . ALA A 1 389 ? 14.016 -25.844 -22.875 1 94.38 389 ALA A CA 1
ATOM 2959 C C . ALA A 1 389 ? 13.125 -27.078 -22.953 1 94.38 389 ALA A C 1
ATOM 2961 O O . ALA A 1 389 ? 12.484 -27.312 -23.984 1 94.38 389 ALA A O 1
ATOM 2962 N N . SER A 1 390 ? 13.133 -27.875 -21.953 1 94.12 390 SER A N 1
ATOM 2963 C CA . SER A 1 390 ? 12.195 -28.984 -21.844 1 94.12 390 SER A CA 1
ATOM 2964 C C . SER A 1 390 ? 10.844 -28.516 -21.312 1 94.12 390 SER A C 1
ATOM 2966 O O . SER A 1 390 ? 10.781 -27.609 -20.469 1 94.12 390 SER A O 1
ATOM 2968 N N . VAL A 1 391 ? 9.812 -29.109 -21.828 1 96.19 391 VAL A N 1
ATOM 2969 C CA . VAL A 1 391 ? 8.461 -28.797 -21.359 1 96.19 391 VAL A CA 1
ATOM 2970 C C . VAL A 1 391 ? 7.754 -30.078 -20.922 1 96.19 391 VAL A C 1
ATOM 2972 O O . VAL A 1 391 ? 7.656 -31.031 -21.703 1 96.19 391 VAL A O 1
ATOM 2975 N N . LEU A 1 392 ? 7.391 -30.141 -19.672 1 97.12 392 LEU A N 1
ATOM 2976 C CA . LEU A 1 392 ? 6.52 -31.203 -19.188 1 97.12 392 LEU A CA 1
ATOM 2977 C C . LEU A 1 392 ? 5.055 -30.797 -19.281 1 97.12 392 LEU A C 1
ATOM 2979 O O . LEU A 1 392 ? 4.703 -29.656 -19 1 97.12 392 LEU A O 1
ATOM 2983 N N . GLU A 1 393 ? 4.254 -31.719 -19.734 1 96.88 393 GLU A N 1
ATOM 2984 C CA . GLU A 1 393 ? 2.834 -31.422 -19.891 1 96.88 393 GLU A CA 1
ATOM 2985 C C . GLU A 1 393 ? 1.969 -32.469 -19.188 1 96.88 393 GLU A C 1
ATOM 2987 O O . GLU A 1 393 ? 2.322 -33.625 -19.156 1 96.88 393 GLU A O 1
ATOM 2992 N N . VAL A 1 394 ? 0.883 -32 -18.641 1 98 394 VAL A N 1
ATOM 2993 C CA . VAL A 1 394 ? -0.089 -32.906 -18.031 1 98 394 VAL A CA 1
ATOM 2994 C C . VAL A 1 394 ? -1.476 -32.25 -18.062 1 98 394 VAL A C 1
ATOM 2996 O O . VAL A 1 394 ? -1.604 -31.031 -17.984 1 98 394 VAL A O 1
ATOM 2999 N N . VAL A 1 395 ? -2.48 -33.031 -18.281 1 98.12 395 VAL A N 1
ATOM 3000 C CA . VAL A 1 395 ? -3.867 -32.594 -18.156 1 98.12 395 VAL A CA 1
ATOM 3001 C C . VAL A 1 395 ? -4.48 -33.125 -16.875 1 98.12 395 VAL A C 1
ATOM 3003 O O . VAL A 1 395 ? -4.469 -34.344 -16.641 1 98.12 395 VAL A O 1
ATOM 3006 N N . LEU A 1 396 ? -4.938 -32.25 -16.078 1 97.81 396 LEU A N 1
ATOM 3007 C CA . LEU A 1 396 ? -5.574 -32.625 -14.82 1 97.81 396 LEU A CA 1
ATOM 3008 C C . LEU A 1 396 ? -7.086 -32.75 -14.992 1 97.81 396 LEU A C 1
ATOM 3010 O O . LEU A 1 396 ? -7.695 -32 -15.75 1 97.81 396 LEU A O 1
ATOM 3014 N N . GLU A 1 397 ? -7.621 -33.688 -14.305 1 95.69 397 GLU A N 1
ATOM 3015 C CA . GLU A 1 397 ? -9.055 -33.938 -14.242 1 95.69 397 GLU A CA 1
ATOM 3016 C C . GLU A 1 397 ? -9.555 -33.969 -12.797 1 95.69 397 GLU A C 1
ATOM 3018 O O . GLU A 1 397 ? -8.758 -33.969 -11.859 1 95.69 397 GLU A O 1
ATOM 3023 N N . PRO A 1 398 ? -10.914 -33.875 -12.625 1 95.56 398 PRO A N 1
ATOM 3024 C CA . PRO A 1 398 ? -11.422 -33.875 -11.25 1 95.56 398 PRO A CA 1
ATOM 3025 C C . PRO A 1 398 ? -10.891 -35.031 -10.414 1 95.56 398 PRO A C 1
ATOM 3027 O O . PRO A 1 398 ? -10.906 -36.188 -10.867 1 95.56 398 PRO A O 1
ATOM 3030 N N . GLY A 1 399 ? -10.336 -34.719 -9.266 1 95 399 GLY A N 1
ATOM 3031 C CA . GLY A 1 399 ? -9.75 -35.719 -8.406 1 95 399 GLY A CA 1
ATOM 3032 C C . GLY A 1 399 ? -8.234 -35.781 -8.484 1 95 399 GLY A C 1
ATOM 3033 O O . GLY A 1 399 ? -7.59 -36.438 -7.668 1 95 399 GLY A O 1
ATOM 3034 N N . ASP A 1 400 ? -7.707 -35.062 -9.422 1 97.06 400 ASP A N 1
ATOM 3035 C CA . ASP A 1 400 ? -6.254 -34.969 -9.531 1 97.06 400 ASP A CA 1
ATOM 3036 C C . ASP A 1 400 ? -5.715 -33.812 -8.672 1 97.06 400 ASP A C 1
ATOM 3038 O O . ASP A 1 400 ? -6.352 -32.781 -8.539 1 97.06 400 ASP A O 1
ATOM 3042 N N . LEU A 1 401 ? -4.566 -34 -8.039 1 97.56 401 LEU A N 1
ATOM 3043 C CA . LEU A 1 401 ? -3.832 -33 -7.285 1 97.56 401 LEU A CA 1
ATOM 3044 C C . LEU A 1 401 ? -2.396 -32.875 -7.789 1 97.56 401 LEU A C 1
ATOM 3046 O O . LEU A 1 401 ? -1.648 -33.844 -7.781 1 97.56 401 LEU A O 1
ATOM 3050 N N . ILE A 1 402 ? -2.039 -31.703 -8.219 1 98.56 402 ILE A N 1
ATOM 3051 C CA . ILE A 1 402 ? -0.683 -31.5 -8.719 1 98.56 402 ILE A CA 1
ATOM 3052 C C . ILE A 1 402 ? 0.161 -30.797 -7.648 1 98.56 402 ILE A C 1
ATOM 3054 O O . ILE A 1 402 ? -0.324 -29.906 -6.945 1 98.56 402 ILE A O 1
ATOM 3058 N N . PHE A 1 403 ? 1.396 -31.234 -7.508 1 98.62 403 PHE A N 1
ATOM 3059 C CA . PHE A 1 403 ? 2.426 -30.547 -6.742 1 98.62 403 PHE A CA 1
ATOM 3060 C C . PHE A 1 403 ? 3.445 -29.906 -7.672 1 98.62 403 PHE A C 1
ATOM 3062 O O . PHE A 1 403 ? 4.008 -30.562 -8.547 1 98.62 403 PHE A O 1
ATOM 3069 N N . VAL A 1 404 ? 3.641 -28.594 -7.527 1 98.75 404 VAL A N 1
ATOM 3070 C CA . VAL A 1 404 ? 4.625 -27.828 -8.281 1 98.75 404 VAL A CA 1
ATOM 3071 C C . VAL A 1 404 ? 5.676 -27.266 -7.328 1 98.75 404 VAL A C 1
ATOM 3073 O O . VAL A 1 404 ? 5.371 -26.406 -6.492 1 98.75 404 VAL A O 1
ATOM 3076 N N . PRO A 1 405 ? 6.926 -27.688 -7.449 1 98.56 405 PRO A N 1
ATOM 3077 C CA . PRO A 1 405 ? 7.965 -27.188 -6.547 1 98.56 405 PRO A CA 1
ATOM 3078 C C . PRO A 1 405 ? 8.297 -25.719 -6.789 1 98.56 405 PRO A C 1
ATOM 3080 O O . PRO A 1 405 ? 8.055 -25.203 -7.879 1 98.56 405 PRO A O 1
ATOM 3083 N N . HIS A 1 406 ? 8.836 -25.094 -5.781 1 98.31 406 HIS A N 1
ATOM 3084 C CA . HIS A 1 406 ? 9.266 -23.703 -5.922 1 98.31 406 HIS A CA 1
ATOM 3085 C C . HIS A 1 406 ? 10.266 -23.547 -7.059 1 98.31 406 HIS A C 1
ATOM 3087 O O . HIS A 1 406 ? 11.07 -24.438 -7.312 1 98.31 406 HIS A O 1
ATOM 3093 N N . GLY A 1 407 ? 10.133 -22.422 -7.809 1 97.75 407 GLY A N 1
ATOM 3094 C CA . GLY A 1 407 ? 11.125 -22.078 -8.812 1 97.75 407 GLY A CA 1
ATOM 3095 C C . GLY A 1 407 ? 10.789 -22.594 -10.195 1 97.75 407 GLY A C 1
ATOM 3096 O O . GLY A 1 407 ? 11.461 -22.266 -11.172 1 97.75 407 GLY A O 1
ATOM 3097 N N . TRP A 1 408 ? 9.742 -23.406 -10.32 1 98.5 408 TRP A N 1
ATOM 3098 C CA . TRP A 1 408 ? 9.391 -23.969 -11.609 1 98.5 408 TRP A CA 1
ATOM 3099 C C . TRP A 1 408 ? 8.516 -23.016 -12.414 1 98.5 408 TRP A C 1
ATOM 3101 O O . TRP A 1 408 ? 7.398 -22.703 -11.992 1 98.5 408 TRP A O 1
ATOM 3111 N N . PRO A 1 409 ? 8.977 -22.578 -13.617 1 98.25 409 PRO A N 1
ATOM 3112 C CA . PRO A 1 409 ? 8.055 -21.859 -14.5 1 98.25 409 PRO A CA 1
ATOM 3113 C C . PRO A 1 409 ? 6.902 -22.734 -14.984 1 98.25 409 PRO A C 1
ATOM 3115 O O . PRO A 1 409 ? 7.094 -23.922 -15.266 1 98.25 409 PRO A O 1
ATOM 3118 N N . HIS A 1 410 ? 5.75 -22.188 -15.031 1 98.56 410 HIS A N 1
ATOM 3119 C CA . HIS A 1 410 ? 4.617 -22.953 -15.531 1 98.56 410 HIS A CA 1
ATOM 3120 C C . HIS A 1 410 ? 3.568 -22.047 -16.156 1 98.56 410 HIS A C 1
ATOM 3122 O O . HIS A 1 410 ? 3.547 -20.844 -15.906 1 98.56 410 HIS A O 1
ATOM 3128 N N . GLN A 1 411 ? 2.836 -22.625 -17 1 97.94 411 GLN A N 1
ATOM 3129 C CA . GLN A 1 411 ? 1.739 -22.016 -17.75 1 97.94 411 GLN A CA 1
ATOM 3130 C C . GLN A 1 411 ? 0.522 -22.938 -17.781 1 97.94 411 GLN A C 1
ATOM 3132 O O . GLN A 1 411 ? 0.661 -24.156 -17.906 1 97.94 411 GLN A O 1
ATOM 3137 N N . VAL A 1 412 ? -0.67 -22.266 -17.641 1 97.75 412 VAL A N 1
ATOM 3138 C CA . VAL A 1 412 ? -1.861 -23.109 -17.484 1 97.75 412 VAL A CA 1
ATOM 3139 C C . VAL A 1 412 ? -2.924 -22.672 -18.5 1 97.75 412 VAL A C 1
ATOM 3141 O O . VAL A 1 412 ? -3.029 -21.484 -18.828 1 97.75 412 VAL A O 1
ATOM 3144 N N . GLU A 1 413 ? -3.67 -23.688 -19 1 96.94 413 GLU A N 1
ATOM 3145 C CA . GLU A 1 413 ? -4.816 -23.484 -19.875 1 96.94 413 GLU A CA 1
ATOM 3146 C C . GLU A 1 413 ? -6.031 -24.266 -19.391 1 96.94 413 GLU A C 1
ATOM 3148 O O . GLU A 1 413 ? -5.945 -25.484 -19.172 1 96.94 413 GLU A O 1
ATOM 3153 N N . ASN A 1 414 ? -7.133 -23.562 -19.25 1 96.94 414 ASN A N 1
ATOM 3154 C CA . ASN A 1 414 ? -8.383 -24.25 -18.938 1 96.94 414 ASN A CA 1
ATOM 3155 C C . ASN A 1 414 ? -9.031 -24.844 -20.188 1 96.94 414 ASN A C 1
ATOM 3157 O O . ASN A 1 414 ? -9.586 -24.094 -21.016 1 96.94 414 ASN A O 1
ATOM 3161 N N . LEU A 1 415 ? -9.023 -26.172 -20.281 1 95.69 415 LEU A N 1
ATOM 3162 C CA . LEU A 1 415 ? -9.57 -26.828 -21.469 1 95.69 415 LEU A CA 1
ATOM 3163 C C . LEU A 1 415 ? -11.102 -26.828 -21.438 1 95.69 415 LEU A C 1
ATOM 3165 O O . LEU A 1 415 ? -11.75 -26.828 -22.484 1 95.69 415 LEU A O 1
ATOM 3169 N N . GLU A 1 416 ? -11.656 -26.891 -20.297 1 94.94 416 GLU A N 1
ATOM 3170 C CA . GLU A 1 416 ? -13.07 -26.75 -19.953 1 94.94 416 GLU A CA 1
ATOM 3171 C C . GLU A 1 416 ? -13.273 -25.766 -18.812 1 94.94 416 GLU A C 1
ATOM 3173 O O . GLU A 1 416 ? -12.305 -25.219 -18.281 1 94.94 416 GLU A O 1
ATOM 3178 N N . THR A 1 417 ? -14.57 -25.484 -18.578 1 96.12 417 THR A N 1
ATOM 3179 C CA . THR A 1 417 ? -14.797 -24.75 -17.344 1 96.12 417 THR A CA 1
ATOM 3180 C C . THR A 1 417 ? -14.234 -25.516 -16.156 1 96.12 417 THR A C 1
ATOM 3182 O O . THR A 1 417 ? -14.539 -26.703 -15.969 1 96.12 417 THR A O 1
ATOM 3185 N N . THR A 1 418 ? -13.375 -24.797 -15.375 1 96.69 418 THR A N 1
ATOM 3186 C CA . THR A 1 418 ? -12.672 -25.5 -14.305 1 96.69 418 THR A CA 1
ATOM 3187 C C . THR A 1 418 ? -12.961 -24.859 -12.953 1 96.69 418 THR A C 1
ATOM 3189 O O . THR A 1 418 ? -13.195 -23.656 -12.867 1 96.69 418 THR A O 1
ATOM 3192 N N . VAL A 1 419 ? -13.062 -25.688 -11.93 1 96.69 419 VAL A N 1
ATOM 3193 C CA . VAL A 1 419 ? -13.016 -25.297 -10.523 1 96.69 419 VAL A CA 1
ATOM 3194 C C . VAL A 1 419 ? -11.852 -26 -9.828 1 96.69 419 VAL A C 1
ATOM 3196 O O . VAL A 1 419 ? -11.656 -27.203 -10 1 96.69 419 VAL A O 1
ATOM 3199 N N . ALA A 1 420 ? -11.07 -25.25 -9.109 1 97.19 420 ALA A N 1
ATOM 3200 C CA . ALA A 1 420 ? -9.938 -25.844 -8.406 1 97.19 420 ALA A CA 1
ATOM 3201 C C . ALA A 1 420 ? -9.672 -25.125 -7.094 1 97.19 420 ALA A C 1
ATOM 3203 O O . ALA A 1 420 ? -10.102 -23.984 -6.906 1 97.19 420 ALA A O 1
ATOM 3204 N N . ILE A 1 421 ? -9.047 -25.781 -6.16 1 96.31 421 ILE A N 1
ATOM 3205 C CA . ILE A 1 421 ? -8.523 -25.203 -4.926 1 96.31 421 ILE A CA 1
ATOM 3206 C C . ILE A 1 421 ? -7.008 -25.375 -4.875 1 96.31 421 ILE A C 1
ATOM 3208 O O . ILE A 1 421 ? -6.484 -26.406 -5.332 1 96.31 421 ILE A O 1
ATOM 3212 N N . SER A 1 422 ? -6.305 -24.391 -4.371 1 96.75 422 SER A N 1
ATOM 3213 C CA . SER A 1 422 ? -4.844 -24.453 -4.367 1 96.75 422 SER A CA 1
ATOM 3214 C C . SER A 1 422 ? -4.266 -23.75 -3.141 1 96.75 422 SER A C 1
ATOM 3216 O O . SER A 1 422 ? -4.996 -23.109 -2.389 1 96.75 422 SER A O 1
ATOM 3218 N N . ALA A 1 423 ? -2.977 -23.969 -2.947 1 96.75 423 ALA A N 1
ATOM 3219 C CA . ALA A 1 423 ? -2.266 -23.234 -1.908 1 96.75 423 ALA A CA 1
ATOM 3220 C C . ALA A 1 423 ? -0.777 -23.125 -2.225 1 96.75 423 ALA A C 1
ATOM 3222 O O . ALA A 1 423 ? -0.159 -24.109 -2.643 1 96.75 423 ALA A O 1
ATOM 3223 N N . ASN A 1 424 ? -0.274 -21.953 -2.105 1 97.81 424 ASN A N 1
ATOM 3224 C CA . ASN A 1 424 ? 1.168 -21.781 -1.959 1 97.81 424 ASN A CA 1
ATOM 3225 C C . ASN A 1 424 ? 1.618 -22.047 -0.523 1 97.81 424 ASN A C 1
ATOM 3227 O O . ASN A 1 424 ? 0.932 -21.656 0.425 1 97.81 424 ASN A O 1
ATOM 3231 N N . PHE A 1 425 ? 2.764 -22.734 -0.364 1 98.06 425 PHE A N 1
ATOM 3232 C CA . PHE A 1 425 ? 3.146 -23.031 1.012 1 98.06 425 PHE A CA 1
ATOM 3233 C C . PHE A 1 425 ? 4.664 -23.109 1.146 1 98.06 425 PHE A C 1
ATOM 3235 O O . PHE A 1 425 ? 5.375 -23.203 0.145 1 98.06 425 PHE A O 1
ATOM 3242 N N . ILE A 1 426 ? 5.117 -22.953 2.322 1 98.25 426 ILE A N 1
ATOM 3243 C CA . ILE A 1 426 ? 6.516 -23.078 2.711 1 98.25 426 ILE A CA 1
ATOM 3244 C C . ILE A 1 426 ? 6.656 -24.156 3.783 1 98.25 426 ILE A C 1
ATOM 3246 O O . ILE A 1 426 ? 5.906 -24.172 4.762 1 98.25 426 ILE A O 1
ATOM 3250 N N . ASP A 1 427 ? 7.5 -25.078 3.584 1 97.25 427 ASP A N 1
ATOM 3251 C CA . ASP A 1 427 ? 7.852 -26.094 4.578 1 97.25 427 ASP A CA 1
ATOM 3252 C C . ASP A 1 427 ? 9.367 -26.203 4.727 1 97.25 427 ASP A C 1
ATOM 3254 O O . ASP A 1 427 ? 10.102 -25.266 4.418 1 97.25 427 ASP A O 1
ATOM 3258 N N . ALA A 1 428 ? 9.812 -27.281 5.262 1 95.75 428 ALA A N 1
ATOM 3259 C CA . ALA A 1 428 ? 11.227 -27.438 5.574 1 95.75 428 ALA A CA 1
ATOM 3260 C C . ALA A 1 428 ? 12.078 -27.422 4.309 1 95.75 428 ALA A C 1
ATOM 3262 O O . ALA A 1 428 ? 13.211 -26.938 4.316 1 95.75 428 ALA A O 1
ATOM 3263 N N . SER A 1 429 ? 11.547 -27.875 3.217 1 97 429 SER A N 1
ATOM 3264 C CA . SER A 1 429 ? 12.32 -28.094 2.002 1 97 429 SER A CA 1
ATOM 3265 C C . SER A 1 429 ? 12.586 -26.797 1.265 1 97 429 SER A C 1
ATOM 3267 O O . SER A 1 429 ? 13.539 -26.688 0.484 1 97 429 SER A O 1
ATOM 3269 N N . ASN A 1 430 ? 11.742 -25.75 1.467 1 97.81 430 ASN A N 1
ATOM 3270 C CA . ASN A 1 430 ? 11.93 -24.531 0.691 1 97.81 430 ASN A CA 1
ATOM 3271 C C . ASN A 1 430 ? 12.008 -23.297 1.592 1 97.81 430 ASN A C 1
ATOM 3273 O O . ASN A 1 430 ? 12.055 -22.172 1.104 1 97.81 430 ASN A O 1
ATOM 3277 N N . VAL A 1 431 ? 12.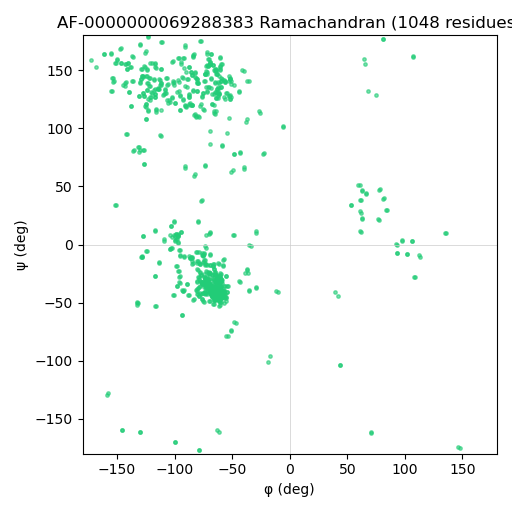047 -23.438 2.898 1 97.69 431 VAL A N 1
ATOM 3278 C CA . VAL A 1 431 ? 12.016 -22.312 3.834 1 97.69 431 VAL A CA 1
ATOM 3279 C C . VAL A 1 431 ? 13.281 -21.469 3.682 1 97.69 431 VAL A C 1
ATOM 3281 O O . VAL A 1 431 ? 13.242 -20.25 3.812 1 97.69 431 VAL A O 1
ATOM 3284 N N . ALA A 1 432 ? 14.391 -22.109 3.426 1 95.75 432 ALA A N 1
ATOM 3285 C CA . ALA A 1 432 ? 15.633 -21.359 3.262 1 95.75 432 ALA A CA 1
ATOM 3286 C C . ALA A 1 432 ? 15.578 -20.453 2.039 1 95.75 432 ALA A C 1
ATOM 3288 O O . ALA A 1 432 ? 15.961 -19.281 2.107 1 95.75 432 ALA A O 1
ATOM 3289 N N . ALA A 1 433 ? 15.102 -20.984 0.939 1 96.62 433 ALA A N 1
ATOM 3290 C CA . ALA A 1 433 ? 14.977 -20.219 -0.292 1 96.62 433 ALA A CA 1
ATOM 3291 C C . ALA A 1 433 ? 13.961 -19.078 -0.129 1 96.62 433 ALA A C 1
ATOM 3293 O O . ALA A 1 433 ? 14.203 -17.953 -0.566 1 96.62 433 ALA A O 1
ATOM 3294 N N . ALA A 1 434 ? 12.852 -19.391 0.494 1 97.5 434 ALA A N 1
ATOM 3295 C CA . ALA A 1 434 ? 11.805 -18.406 0.717 1 97.5 434 ALA A CA 1
ATOM 3296 C C . ALA A 1 434 ? 12.305 -17.266 1.614 1 97.5 434 ALA A C 1
ATOM 3298 O O . ALA A 1 434 ? 12.062 -16.094 1.33 1 97.5 434 ALA A O 1
ATOM 3299 N N . ARG A 1 435 ? 12.977 -17.641 2.67 1 96.38 435 ARG A N 1
ATOM 3300 C CA . ARG A 1 435 ? 13.516 -16.641 3.588 1 96.38 435 ARG A CA 1
ATOM 3301 C C . ARG A 1 435 ? 14.523 -15.742 2.883 1 96.38 435 ARG A C 1
ATOM 3303 O O . ARG A 1 435 ? 14.508 -14.523 3.068 1 96.38 435 ARG A O 1
ATOM 3310 N N . ALA A 1 436 ? 15.359 -16.328 2.1 1 94.81 436 ALA A N 1
ATOM 3311 C CA . ALA A 1 436 ? 16.359 -15.555 1.373 1 94.81 436 ALA A CA 1
ATOM 3312 C C . ALA A 1 436 ? 15.703 -14.531 0.447 1 94.81 436 ALA A C 1
ATOM 3314 O O . ALA A 1 436 ? 16.125 -13.375 0.383 1 94.81 436 ALA A O 1
ATOM 3315 N N . GLU A 1 437 ? 14.719 -14.977 -0.267 1 96.12 437 GLU A N 1
ATOM 3316 C CA . GLU A 1 437 ? 14 -14.07 -1.157 1 96.12 437 GLU A CA 1
ATOM 3317 C C . GLU A 1 437 ? 13.32 -12.953 -0.374 1 96.12 437 GLU A C 1
ATOM 3319 O O . GLU A 1 437 ? 13.344 -11.789 -0.786 1 96.12 437 GLU A O 1
ATOM 3324 N N . ALA A 1 438 ? 12.688 -13.32 0.744 1 95.75 438 ALA A N 1
ATOM 3325 C CA . ALA A 1 438 ? 12.016 -12.336 1.591 1 95.75 438 ALA A CA 1
ATOM 3326 C C . ALA A 1 438 ? 13.016 -11.312 2.135 1 95.75 438 ALA A C 1
ATOM 3328 O O . ALA A 1 438 ? 12.695 -10.125 2.244 1 95.75 438 ALA A O 1
ATOM 3329 N N . GLU A 1 439 ? 14.211 -11.766 2.469 1 94.56 439 GLU A N 1
ATOM 3330 C CA . GLU A 1 439 ? 15.25 -10.875 2.98 1 94.56 439 GLU A CA 1
ATOM 3331 C C . GLU A 1 439 ? 15.695 -9.883 1.915 1 94.56 439 GLU A C 1
ATOM 3333 O O . GLU A 1 439 ? 15.891 -8.695 2.207 1 94.56 439 GLU A O 1
ATOM 3338 N N . ILE A 1 440 ? 15.82 -10.344 0.729 1 94.69 440 ILE A N 1
ATOM 3339 C CA . ILE A 1 440 ? 16.234 -9.477 -0.369 1 94.69 440 ILE A CA 1
ATOM 3340 C C . ILE A 1 440 ? 15.164 -8.406 -0.612 1 94.69 440 ILE A C 1
ATOM 3342 O O . ILE A 1 440 ? 15.477 -7.219 -0.692 1 94.69 440 ILE A O 1
ATOM 3346 N N . LEU A 1 441 ? 13.953 -8.844 -0.673 1 94.12 441 LEU A N 1
ATOM 3347 C CA . LEU A 1 441 ? 12.859 -7.891 -0.87 1 94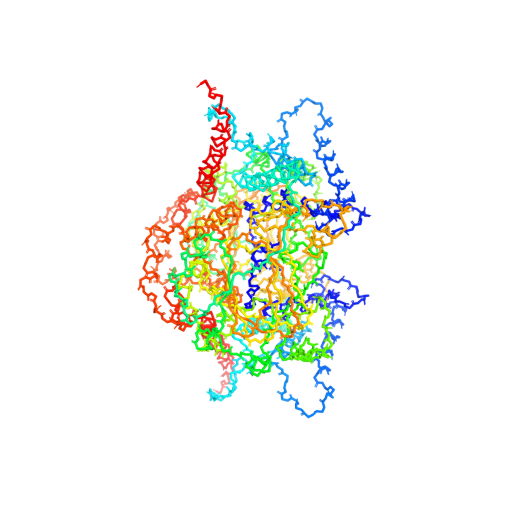.12 441 LEU A CA 1
ATOM 3348 C C . LEU A 1 441 ? 12.711 -6.973 0.34 1 94.12 441 LEU A C 1
ATOM 3350 O O . LEU A 1 441 ? 12.312 -5.816 0.201 1 94.12 441 LEU A O 1
ATOM 3354 N N . GLY A 1 442 ? 13.078 -7.52 1.467 1 93 442 GLY A N 1
ATOM 3355 C CA . GLY A 1 442 ? 12.969 -6.805 2.727 1 93 442 GLY A CA 1
ATOM 3356 C C . GLY A 1 442 ? 13.945 -5.648 2.842 1 93 442 GLY A C 1
ATOM 3357 O O . GLY A 1 442 ? 13.852 -4.84 3.768 1 93 442 GLY A O 1
ATOM 3358 N N . LEU A 1 443 ? 14.859 -5.555 1.882 1 91.81 443 LEU A N 1
ATOM 3359 C CA . LEU A 1 443 ? 15.758 -4.41 1.853 1 91.81 443 LEU A CA 1
ATOM 3360 C C . LEU A 1 443 ? 14.984 -3.109 1.651 1 91.81 443 LEU A C 1
ATOM 3362 O O . LEU A 1 443 ? 15.383 -2.062 2.17 1 91.81 443 LEU A O 1
ATOM 3366 N N . VAL A 1 444 ? 13.844 -3.248 0.947 1 91.75 444 VAL A N 1
ATOM 3367 C CA . VAL A 1 444 ? 13.172 -1.997 0.603 1 91.75 444 VAL A CA 1
ATOM 3368 C C . VAL A 1 444 ? 11.703 -2.064 1.016 1 91.75 444 VAL A C 1
ATOM 3370 O O . VAL A 1 444 ? 11 -1.055 0.983 1 91.75 444 VAL A O 1
ATOM 3373 N N . GLU A 1 445 ? 11.234 -3.217 1.396 1 90.62 445 GLU A N 1
ATOM 3374 C CA . GLU A 1 445 ? 9.836 -3.381 1.789 1 90.62 445 GLU A CA 1
ATOM 3375 C C . GLU A 1 445 ? 9.727 -3.963 3.195 1 90.62 445 GLU A C 1
ATOM 3377 O O . GLU A 1 445 ? 10.383 -4.953 3.518 1 90.62 445 GLU A O 1
ATOM 3382 N N . GLU A 1 446 ? 8.844 -3.496 3.975 1 89.62 446 GLU A N 1
ATOM 3383 C CA . GLU A 1 446 ? 8.75 -3.893 5.379 1 89.62 446 GLU A CA 1
ATOM 3384 C C . GLU A 1 446 ? 8.109 -5.27 5.523 1 89.62 446 GLU A C 1
ATOM 3386 O O . GLU A 1 446 ? 8.57 -6.098 6.309 1 89.62 446 GLU A O 1
ATOM 3391 N N . ASP A 1 447 ? 7.047 -5.59 4.781 1 91.19 447 ASP A N 1
ATOM 3392 C CA . ASP A 1 447 ? 6.324 -6.848 4.941 1 91.19 447 ASP A CA 1
ATOM 3393 C C . ASP A 1 447 ? 7.227 -8.047 4.652 1 91.19 447 ASP A C 1
ATOM 3395 O O . ASP A 1 447 ? 7.336 -8.961 5.473 1 91.19 447 ASP A O 1
ATOM 3399 N N . PRO A 1 448 ? 7.941 -7.973 3.512 1 94.06 448 PRO A N 1
ATOM 3400 C CA . PRO A 1 448 ? 8.867 -9.086 3.273 1 94.06 448 PRO A CA 1
ATOM 3401 C C . PRO A 1 448 ? 9.922 -9.227 4.371 1 94.06 448 PRO A C 1
ATOM 3403 O O . PRO A 1 448 ? 10.305 -10.344 4.73 1 94.06 448 PRO A O 1
ATOM 3406 N N . LYS A 1 449 ? 10.375 -8.117 4.902 1 93.5 449 LYS A N 1
ATOM 3407 C CA . LYS A 1 449 ? 11.344 -8.18 6 1 93.5 449 LYS A CA 1
ATOM 3408 C C . LYS A 1 449 ? 10.742 -8.867 7.219 1 93.5 449 LYS A C 1
ATOM 3410 O O . LYS A 1 449 ? 11.391 -9.695 7.859 1 93.5 449 LYS A O 1
ATOM 3415 N N . LEU A 1 450 ? 9.5 -8.555 7.52 1 94.56 450 LEU A N 1
ATOM 3416 C CA . LEU A 1 450 ? 8.828 -9.164 8.664 1 94.56 450 LEU A CA 1
ATOM 3417 C C . LEU A 1 450 ? 8.547 -10.641 8.414 1 94.56 450 LEU A C 1
ATOM 3419 O O . LEU A 1 450 ? 8.602 -11.453 9.336 1 94.56 450 LEU A O 1
ATOM 3423 N N . ILE A 1 451 ? 8.25 -11 7.168 1 96.25 451 ILE A N 1
ATOM 3424 C CA . ILE A 1 451 ? 8.062 -12.406 6.805 1 96.25 451 ILE A CA 1
ATOM 3425 C C . ILE A 1 451 ? 9.375 -13.164 7 1 96.25 451 ILE A C 1
ATOM 3427 O O . ILE A 1 451 ? 9.383 -14.258 7.574 1 96.25 451 ILE A O 1
ATOM 3431 N N . ALA A 1 452 ? 10.484 -12.547 6.551 1 96.06 452 ALA A N 1
ATOM 3432 C CA . ALA A 1 452 ? 11.789 -13.164 6.73 1 96.06 452 ALA A CA 1
ATOM 3433 C C . ALA A 1 452 ? 12.086 -13.406 8.211 1 96.06 452 ALA A C 1
ATOM 3435 O O . ALA A 1 452 ? 12.586 -14.469 8.586 1 96.06 452 ALA A O 1
ATOM 3436 N N . ASP A 1 453 ? 11.719 -12.43 9.039 1 95.69 453 ASP A N 1
ATOM 3437 C CA . ASP A 1 453 ? 11.93 -12.57 10.477 1 95.69 453 ASP A CA 1
ATOM 3438 C C . ASP A 1 453 ? 11.086 -13.711 11.047 1 95.69 453 ASP A C 1
ATOM 3440 O O . ASP A 1 453 ? 11.562 -14.484 11.883 1 95.69 453 ASP A O 1
ATOM 3444 N N . ALA A 1 454 ? 9.852 -13.773 10.617 1 96.56 454 ALA A N 1
ATOM 3445 C CA . ALA A 1 454 ? 8.961 -14.828 11.094 1 96.56 454 ALA A CA 1
ATOM 3446 C C . ALA A 1 454 ? 9.477 -16.203 10.695 1 96.56 454 ALA A C 1
ATOM 3448 O O . ALA A 1 454 ? 9.43 -17.141 11.5 1 96.56 454 ALA A O 1
ATOM 3449 N N . LEU A 1 455 ? 9.961 -16.328 9.484 1 97.06 455 LEU A N 1
ATOM 3450 C CA . LEU A 1 455 ? 10.5 -17.609 9.016 1 97.06 455 LEU A CA 1
ATOM 3451 C C . LEU A 1 455 ? 11.766 -17.969 9.781 1 97.06 455 LEU A C 1
ATOM 3453 O O . LEU A 1 455 ? 11.977 -19.141 10.133 1 97.06 455 LEU A O 1
ATOM 3457 N N . ARG A 1 456 ? 12.586 -16.953 10.055 1 95.12 456 ARG A N 1
ATOM 3458 C CA . ARG A 1 456 ? 13.781 -17.188 10.859 1 95.12 456 ARG A CA 1
ATOM 3459 C C . ARG A 1 456 ? 13.422 -17.688 12.25 1 95.12 456 ARG A C 1
ATOM 3461 O O . ARG A 1 456 ? 14.039 -18.625 12.758 1 95.12 456 ARG A O 1
ATOM 3468 N N . ASP A 1 457 ? 12.43 -17.078 12.844 1 95 457 ASP A N 1
ATOM 3469 C CA . ASP A 1 457 ? 11.961 -17.484 14.164 1 95 457 ASP A CA 1
ATOM 3470 C C . ASP A 1 457 ? 11.414 -18.922 14.133 1 95 457 ASP A C 1
ATOM 3472 O O . ASP A 1 457 ? 11.641 -19.688 15.07 1 95 457 ASP A O 1
ATOM 3476 N N . ALA A 1 458 ? 10.672 -19.203 13.07 1 94.38 458 ALA A N 1
ATOM 3477 C CA . ALA A 1 458 ? 10.109 -20.547 12.93 1 94.38 458 ALA A CA 1
ATOM 3478 C C . ALA A 1 458 ? 11.203 -21.594 12.883 1 94.38 458 ALA A C 1
ATOM 3480 O O . ALA A 1 458 ? 11.07 -22.672 13.484 1 94.38 458 ALA A O 1
ATOM 3481 N N . ILE A 1 459 ? 12.258 -21.281 12.203 1 92.44 459 ILE A N 1
ATOM 3482 C CA . ILE A 1 459 ? 13.391 -22.203 12.078 1 92.44 459 ILE A CA 1
ATOM 3483 C C . ILE A 1 459 ? 14.078 -22.359 13.43 1 92.44 459 ILE A C 1
ATOM 3485 O O . ILE A 1 459 ? 14.328 -23.469 13.883 1 92.44 459 ILE A O 1
ATOM 3489 N N . SER A 1 460 ? 14.266 -21.25 14.141 1 93.75 460 SER A N 1
ATOM 3490 C CA . SER A 1 460 ? 15.07 -21.234 15.352 1 93.75 460 SER A CA 1
ATOM 3491 C C . SER A 1 460 ? 14.312 -21.828 16.531 1 93.75 460 SER A C 1
ATOM 3493 O O . SER A 1 460 ? 14.914 -22.391 17.453 1 93.75 460 SER A O 1
ATOM 3495 N N . THR A 1 461 ? 13 -21.781 16.531 1 94.25 461 THR A N 1
ATOM 3496 C CA . THR A 1 461 ? 12.211 -22.219 17.672 1 94.25 461 THR A CA 1
ATOM 3497 C C . THR A 1 461 ? 11.75 -23.672 17.484 1 94.25 461 THR A C 1
ATOM 3499 O O . THR A 1 461 ? 11.078 -24.219 18.344 1 94.25 461 THR A O 1
ATOM 3502 N N . GLY A 1 462 ? 12.016 -24.281 16.344 1 92.44 462 GLY A N 1
ATOM 3503 C CA . GLY A 1 462 ? 11.609 -25.656 16.078 1 92.44 462 GLY A CA 1
ATOM 3504 C C . GLY A 1 462 ? 10.141 -25.781 15.734 1 92.44 462 GLY A C 1
ATOM 3505 O O . GLY A 1 462 ? 9.539 -26.844 15.938 1 92.44 462 GLY A O 1
ATOM 3506 N N . LEU A 1 463 ? 9.562 -24.734 15.32 1 94 463 LEU A N 1
ATOM 3507 C CA . LEU A 1 463 ? 8.141 -24.734 14.984 1 94 463 LEU A CA 1
ATOM 3508 C C . LEU A 1 463 ? 7.832 -25.766 13.914 1 94 463 LEU A C 1
ATOM 3510 O O . LEU A 1 463 ? 6.789 -26.422 13.961 1 94 463 LEU A O 1
ATOM 3514 N N . LEU A 1 464 ? 8.695 -25.906 12.938 1 92.06 464 LEU A N 1
ATOM 3515 C CA . LEU A 1 464 ? 8.5 -26.875 11.852 1 92.06 464 LEU A CA 1
ATOM 3516 C C . LEU A 1 464 ? 8.305 -28.281 12.391 1 92.06 464 LEU A C 1
ATOM 3518 O O . LEU A 1 464 ? 7.375 -28.984 11.992 1 92.06 464 LEU A O 1
ATOM 3522 N N . ASP A 1 465 ? 9.133 -28.641 13.32 1 91.88 465 ASP A N 1
ATOM 3523 C CA . ASP A 1 465 ? 9.062 -29.984 13.898 1 91.88 465 ASP A CA 1
ATOM 3524 C C . ASP A 1 465 ? 7.789 -30.156 14.719 1 91.88 465 ASP A C 1
ATOM 3526 O O . ASP A 1 465 ? 7.16 -31.219 14.68 1 91.88 465 ASP A O 1
ATOM 3530 N N . ARG A 1 466 ? 7.48 -29.125 15.43 1 95.19 466 ARG A N 1
ATOM 3531 C CA . ARG A 1 466 ? 6.27 -29.188 16.234 1 95.19 466 ARG A CA 1
ATOM 3532 C C . ARG A 1 466 ? 5.027 -29.328 15.367 1 95.19 466 ARG A C 1
ATOM 3534 O O . ARG A 1 466 ? 4.141 -30.125 15.656 1 95.19 466 ARG A O 1
ATOM 3541 N N . LEU A 1 467 ? 4.977 -28.562 14.25 1 95.38 467 LEU A N 1
ATOM 3542 C CA . LEU A 1 467 ? 3.844 -28.609 13.336 1 95.38 467 LEU A CA 1
ATOM 3543 C C . LEU A 1 467 ? 3.729 -29.984 12.688 1 95.38 467 LEU A C 1
ATOM 3545 O O . LEU A 1 467 ? 2.623 -30.484 12.484 1 95.38 467 LEU A O 1
ATOM 3549 N N . LEU A 1 468 ? 4.828 -30.625 12.359 1 92.62 468 LEU A N 1
ATOM 3550 C CA . LEU A 1 468 ? 4.832 -31.953 11.75 1 92.62 468 LEU A CA 1
ATOM 3551 C C . LEU A 1 468 ? 4.363 -33 12.734 1 92.62 468 LEU A C 1
ATOM 3553 O O . LEU A 1 468 ? 3.584 -33.906 12.383 1 92.62 468 LEU A O 1
ATOM 3557 N N . ARG A 1 469 ? 4.816 -32.844 13.984 1 93.31 469 ARG A N 1
ATOM 3558 C CA . ARG A 1 469 ? 4.457 -33.812 15.008 1 93.31 469 ARG A CA 1
ATOM 3559 C C . ARG A 1 469 ? 2.967 -33.75 15.336 1 93.31 469 ARG A C 1
ATOM 3561 O O . ARG A 1 469 ? 2.334 -34.781 15.602 1 93.31 469 ARG A O 1
ATOM 3568 N N . GLU A 1 470 ? 2.436 -32.594 15.266 1 94.56 470 GLU A N 1
ATOM 3569 C CA . GLU A 1 470 ? 1.048 -32.344 15.664 1 94.56 470 GLU A CA 1
ATOM 3570 C C . GLU A 1 470 ? 0.094 -32.625 14.5 1 94.56 470 GLU A C 1
ATOM 3572 O O . GLU A 1 470 ? -1.123 -32.656 14.688 1 94.56 470 GLU A O 1
ATOM 3577 N N . ALA A 1 471 ? 0.648 -32.812 13.297 1 93.19 471 ALA A N 1
ATOM 3578 C CA . ALA A 1 471 ? -0.195 -33 12.117 1 93.19 471 ALA A CA 1
ATOM 3579 C C . ALA A 1 471 ? -0.907 -34.344 12.141 1 93.19 471 ALA A C 1
ATOM 3581 O O . ALA A 1 471 ? -0.298 -35.375 12.469 1 93.19 471 ALA A O 1
ATOM 3582 N N . PRO A 1 472 ? -2.186 -34.344 11.82 1 91 472 PRO A N 1
ATOM 3583 C CA . PRO A 1 472 ? -2.875 -35.625 11.703 1 91 472 PRO A CA 1
ATOM 3584 C C . PRO A 1 472 ? -2.396 -36.469 10.508 1 91 472 PRO A C 1
ATOM 3586 O O . PRO A 1 472 ? -1.803 -35.906 9.578 1 91 472 PRO A O 1
ATOM 3589 N N . LEU A 1 473 ? -2.752 -37.781 10.547 1 87.75 473 LEU A N 1
ATOM 3590 C CA . LEU A 1 473 ? -2.35 -38.688 9.469 1 87.75 473 LEU A CA 1
ATOM 3591 C C . LEU A 1 473 ? -3.277 -38.531 8.266 1 87.75 473 LEU A C 1
ATOM 3593 O O . LEU A 1 473 ? -2.902 -38.875 7.145 1 87.75 473 LEU A O 1
ATOM 3597 N N . GLU A 1 474 ? -4.449 -38 8.594 1 89.75 474 GLU A N 1
ATOM 3598 C CA . GLU A 1 474 ? -5.453 -37.812 7.555 1 89.75 474 GLU A CA 1
ATOM 3599 C C . GLU A 1 474 ? -5.664 -36.344 7.262 1 89.75 474 GLU A C 1
ATOM 3601 O O . GLU A 1 474 ? -5.047 -35.469 7.898 1 89.75 474 GLU A O 1
ATOM 3606 N N . ALA A 1 475 ? -6.453 -36.125 6.266 1 91.81 475 ALA A N 1
ATOM 3607 C CA . ALA A 1 475 ? -6.773 -34.75 5.914 1 91.81 475 ALA A CA 1
ATOM 3608 C C . ALA A 1 475 ? -7.359 -34 7.105 1 91.81 475 ALA A C 1
ATOM 3610 O O . ALA A 1 475 ? -8.117 -34.562 7.891 1 91.81 475 ALA A O 1
ATOM 3611 N N . GLU A 1 476 ? -6.992 -32.812 7.27 1 93.06 476 GLU A N 1
ATOM 3612 C CA . GLU A 1 476 ? -7.375 -31.953 8.383 1 93.06 476 GLU A CA 1
ATOM 3613 C C . GLU A 1 476 ? -8.367 -30.875 7.938 1 93.06 476 GLU A C 1
ATOM 3615 O O . GLU A 1 476 ? -8.281 -30.375 6.816 1 93.06 476 GLU A O 1
ATOM 3620 N N . SER A 1 477 ? -9.328 -30.562 8.82 1 95.19 477 SER A N 1
ATOM 3621 C CA . SER A 1 477 ? -10.211 -29.453 8.484 1 95.19 477 SER A CA 1
ATOM 3622 C C . SER A 1 477 ? -9.43 -28.156 8.312 1 95.19 477 SER A C 1
ATOM 3624 O O . SER A 1 477 ? -8.398 -27.953 8.953 1 95.19 477 SER A O 1
ATOM 3626 N N . LEU A 1 478 ? -9.914 -27.266 7.484 1 96.38 478 LEU A N 1
ATOM 3627 C CA . LEU A 1 478 ? -9.266 -25.984 7.266 1 96.38 478 LEU A CA 1
ATOM 3628 C C . LEU A 1 478 ? -9.109 -25.219 8.578 1 96.38 478 LEU A C 1
ATOM 3630 O O . LEU A 1 478 ? -8.031 -24.688 8.859 1 96.38 478 LEU A O 1
ATOM 3634 N N . ARG A 1 479 ? -10.102 -25.219 9.398 1 96.19 479 ARG A N 1
ATOM 3635 C CA . ARG A 1 479 ? -10.078 -24.516 10.68 1 96.19 479 ARG A CA 1
ATOM 3636 C C . ARG A 1 479 ? -8.984 -25.062 11.586 1 96.19 479 ARG A C 1
ATOM 3638 O O . ARG A 1 479 ? -8.234 -24.281 12.188 1 96.19 479 ARG A O 1
ATOM 3645 N N . ALA A 1 480 ? -8.922 -26.359 11.719 1 96.25 480 ALA A N 1
ATOM 3646 C CA . ALA A 1 480 ? -7.914 -26.969 12.57 1 96.25 480 ALA A CA 1
ATOM 3647 C C . ALA A 1 480 ? -6.508 -26.703 12.039 1 96.25 480 ALA 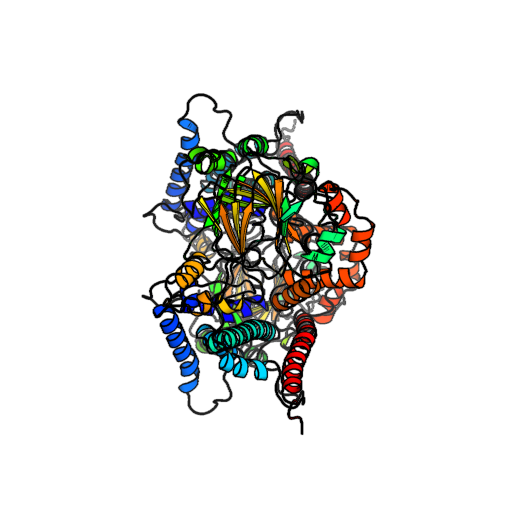A C 1
ATOM 3649 O O . ALA A 1 480 ? -5.59 -26.438 12.82 1 96.25 480 ALA A O 1
ATOM 3650 N N . PHE A 1 481 ? -6.375 -26.812 10.75 1 97.06 481 PHE A N 1
ATOM 3651 C CA . PHE A 1 481 ? -5.09 -26.562 10.117 1 97.06 481 PHE A CA 1
ATOM 3652 C C . PHE A 1 481 ? -4.617 -25.141 10.398 1 97.06 481 PHE A C 1
ATOM 3654 O O . PHE A 1 481 ? -3.471 -24.922 10.789 1 97.06 481 PHE A O 1
ATOM 3661 N N . LYS A 1 482 ? -5.504 -24.109 10.172 1 97.25 482 LYS A N 1
ATOM 3662 C CA . LYS A 1 482 ? -5.172 -22.703 10.391 1 97.25 482 LYS A CA 1
ATOM 3663 C C . LYS A 1 482 ? -4.863 -22.438 11.867 1 97.25 482 LYS A C 1
ATOM 3665 O O . LYS A 1 482 ? -3.914 -21.719 12.18 1 97.25 482 LYS A O 1
ATOM 3670 N N . ALA A 1 483 ? -5.605 -23.062 12.789 1 96.75 483 ALA A N 1
ATOM 3671 C CA . ALA A 1 483 ? -5.371 -22.906 14.219 1 96.75 483 ALA A CA 1
ATOM 3672 C C . ALA A 1 483 ? -3.992 -23.422 14.617 1 96.75 483 ALA A C 1
ATOM 3674 O O . ALA A 1 483 ? -3.279 -22.781 15.391 1 96.75 483 ALA A O 1
ATOM 3675 N N . ARG A 1 484 ? -3.617 -24.531 14.039 1 96.12 484 ARG A N 1
ATOM 3676 C CA . ARG A 1 484 ? -2.32 -25.125 14.328 1 96.12 484 ARG A CA 1
ATOM 3677 C C . ARG A 1 484 ? -1.182 -24.234 13.844 1 96.12 484 ARG A C 1
ATOM 3679 O O . ARG A 1 484 ? -0.073 -24.297 14.383 1 96.12 484 ARG A O 1
ATOM 3686 N N . HIS A 1 485 ? -1.495 -23.422 12.828 1 96.75 485 HIS A N 1
ATOM 3687 C CA . HIS A 1 485 ? -0.485 -22.531 12.273 1 96.75 485 HIS A CA 1
ATOM 3688 C C . HIS A 1 485 ? -0.623 -21.125 12.836 1 96.75 485 HIS A C 1
ATOM 3690 O O . HIS A 1 485 ? -0.074 -20.172 12.281 1 96.75 485 HIS A O 1
ATOM 3696 N N . GLY A 1 486 ? -1.457 -20.938 13.844 1 94.06 486 GLY A N 1
ATOM 3697 C CA . GLY A 1 486 ? -1.471 -19.688 14.578 1 94.06 486 GLY A CA 1
ATOM 3698 C C . GLY A 1 486 ? -2.668 -18.812 14.258 1 94.06 486 GLY A C 1
ATOM 3699 O O . GLY A 1 486 ? -2.768 -17.672 14.734 1 94.06 486 GLY A O 1
ATOM 3700 N N . GLU A 1 487 ? -3.619 -19.203 13.43 1 95.25 487 GLU A N 1
ATOM 3701 C CA . GLU A 1 487 ? -4.812 -18.438 13.094 1 95.25 487 GLU A CA 1
ATOM 3702 C C . GLU A 1 487 ? -6.07 -19.094 13.656 1 95.25 487 GLU A C 1
ATOM 3704 O O . GLU A 1 487 ? -6.75 -19.844 12.961 1 95.25 487 GLU A O 1
ATOM 3709 N N . THR A 1 488 ? -6.445 -18.672 14.797 1 94.62 488 THR A N 1
ATOM 3710 C CA . THR A 1 488 ? -7.547 -19.328 15.492 1 94.62 488 THR A CA 1
ATOM 3711 C C . THR A 1 488 ? -8.891 -18.781 15 1 94.62 488 THR A C 1
ATOM 3713 O O . THR A 1 488 ? -9.93 -19.391 15.25 1 94.62 488 THR A O 1
ATOM 3716 N N . ARG A 1 489 ? -8.836 -17.641 14.336 1 93.25 489 ARG A N 1
ATOM 3717 C CA . ARG A 1 489 ? -10.047 -17.047 13.773 1 93.25 489 ARG A CA 1
ATOM 3718 C C . ARG A 1 489 ? -9.836 -16.672 12.312 1 93.25 489 ARG A C 1
ATOM 3720 O O . ARG A 1 489 ? -8.773 -16.188 11.93 1 93.25 489 ARG A O 1
ATOM 3727 N N . ALA A 1 490 ? -10.914 -16.953 11.578 1 92.19 490 ALA A N 1
ATOM 3728 C CA . ALA A 1 490 ? -10.875 -16.453 10.203 1 92.19 490 ALA A CA 1
ATOM 3729 C C . ALA A 1 490 ? -11.008 -14.938 10.164 1 92.19 490 ALA A C 1
ATOM 3731 O O . ALA A 1 490 ? -11.625 -14.336 11.047 1 92.19 490 ALA A O 1
ATOM 3732 N N . PRO A 1 491 ? -10.492 -14.344 9.148 1 88.06 491 PRO A N 1
ATOM 3733 C CA . PRO A 1 491 ? -10.539 -12.883 9.031 1 88.06 491 PRO A CA 1
ATOM 3734 C C . PRO A 1 491 ? -11.961 -12.336 9.086 1 88.06 491 PRO A C 1
ATOM 3736 O O . PRO A 1 491 ? -12.195 -11.266 9.648 1 88.06 491 PRO A O 1
ATOM 3739 N N . GLN A 1 492 ? -12.906 -13.039 8.539 1 87.12 492 GLN A N 1
ATOM 3740 C CA . GLN A 1 492 ? -14.289 -12.578 8.586 1 87.12 492 GLN A CA 1
ATOM 3741 C C . GLN A 1 492 ? -14.797 -12.531 10.023 1 87.12 492 GLN A C 1
ATOM 3743 O O . GLN A 1 492 ? -15.602 -11.664 10.375 1 87.12 492 GLN A O 1
ATOM 3748 N N . GLU A 1 493 ? -14.32 -13.438 10.828 1 90 493 GLU A N 1
ATOM 3749 C CA . GLU A 1 493 ? -14.688 -13.43 12.242 1 90 493 GLU A CA 1
ATOM 3750 C C . GLU A 1 493 ? -14.078 -12.234 12.961 1 90 493 GLU A C 1
ATOM 3752 O O . GLU A 1 493 ? -14.719 -11.625 13.82 1 90 493 GLU A O 1
ATOM 3757 N N . ILE A 1 494 ? -12.906 -11.961 12.562 1 88.75 494 ILE A N 1
ATOM 3758 C CA . ILE A 1 494 ? -12.234 -10.789 13.117 1 88.75 494 ILE A CA 1
ATOM 3759 C C . ILE A 1 494 ? -12.969 -9.516 12.688 1 88.75 494 ILE A C 1
ATOM 3761 O O . ILE A 1 494 ? -13.219 -8.633 13.508 1 88.75 494 ILE A O 1
ATOM 3765 N N . GLN A 1 495 ? -13.32 -9.477 11.406 1 86.06 495 GLN A N 1
ATOM 3766 C CA . GLN A 1 495 ? -14.047 -8.328 10.875 1 86.06 495 GLN A CA 1
ATOM 3767 C C . GLN A 1 495 ? -15.375 -8.133 11.594 1 86.06 495 GLN A C 1
ATOM 3769 O O . GLN A 1 495 ? -15.781 -7 11.875 1 86.06 495 GLN A O 1
ATOM 3774 N N . LYS A 1 496 ? -16.047 -9.203 11.867 1 84.88 496 LYS A N 1
ATOM 3775 C CA . LYS A 1 496 ? -17.312 -9.141 12.609 1 84.88 496 LYS A CA 1
ATOM 3776 C C . LYS A 1 496 ? -17.094 -8.547 14 1 84.88 496 LYS A C 1
ATOM 3778 O O . LYS A 1 496 ? -17.922 -7.75 14.469 1 84.88 496 LYS A O 1
ATOM 3783 N N . ARG A 1 497 ? -16.031 -8.891 14.602 1 85.5 497 ARG A N 1
ATOM 3784 C CA . ARG A 1 497 ? -15.727 -8.359 15.922 1 85.5 497 ARG A CA 1
ATOM 3785 C C . ARG A 1 497 ? -15.414 -6.863 15.852 1 85.5 497 ARG A C 1
ATOM 3787 O O . ARG A 1 497 ? -15.805 -6.102 16.734 1 85.5 497 ARG A O 1
ATOM 3794 N N . ILE A 1 498 ? -14.766 -6.531 14.82 1 84.19 498 ILE A N 1
ATOM 3795 C CA . ILE A 1 498 ? -14.445 -5.121 14.625 1 84.19 498 ILE A CA 1
ATOM 3796 C C . ILE A 1 498 ? -15.727 -4.32 14.445 1 84.19 498 ILE A C 1
ATOM 3798 O O . ILE A 1 498 ? -15.891 -3.252 15.039 1 84.19 498 ILE A O 1
ATOM 3802 N N . MET A 1 499 ? -16.656 -4.844 13.68 1 83.12 499 MET A N 1
ATOM 3803 C CA . MET A 1 499 ? -17.922 -4.18 13.414 1 83.12 499 MET A CA 1
ATOM 3804 C C . MET A 1 499 ? -18.75 -4.062 14.688 1 83.12 499 MET A C 1
ATOM 3806 O O . MET A 1 499 ? -19.422 -3.051 14.914 1 83.12 499 MET A O 1
ATOM 3810 N N . GLN A 1 500 ? -18.688 -5.07 15.492 1 80.75 500 GLN A N 1
ATOM 3811 C CA . GLN A 1 500 ? -19.438 -5.078 16.75 1 80.75 500 GLN A CA 1
ATOM 3812 C C . GLN A 1 500 ? -18.891 -4.047 17.719 1 80.75 500 GLN A C 1
ATOM 3814 O O . GLN A 1 500 ? -19.656 -3.367 18.406 1 80.75 500 GLN A O 1
ATOM 3819 N N . ALA A 1 501 ? -17.641 -3.957 17.703 1 75.94 501 ALA A N 1
ATOM 3820 C CA . ALA A 1 501 ? -17 -2.973 18.578 1 75.94 501 ALA A CA 1
ATOM 3821 C C . ALA A 1 501 ? -17.297 -1.551 18.109 1 75.94 501 ALA A C 1
ATOM 3823 O O . ALA A 1 501 ? -17.5 -0.65 18.938 1 75.94 501 ALA A O 1
ATOM 3824 N N . GLY A 1 502 ? -17.391 -1.39 16.797 1 66.25 502 GLY A N 1
ATOM 3825 C CA . GLY A 1 502 ? -17.688 -0.081 16.234 1 66.25 502 GLY A CA 1
ATOM 3826 C C . GLY A 1 502 ? -19.141 0.34 16.438 1 66.25 502 GLY A C 1
ATOM 3827 O O . GLY A 1 502 ? -19.422 1.517 16.672 1 66.25 502 GLY A O 1
ATOM 3828 N N . SER A 1 503 ? -20.062 -0.566 16.266 1 61.09 503 SER A N 1
ATOM 3829 C CA . SER A 1 503 ? -21.484 -0.287 16.406 1 61.09 503 SER A CA 1
ATOM 3830 C C . SER A 1 503 ? -21.812 0.197 17.828 1 61.09 503 SER A C 1
ATOM 3832 O O . SER A 1 503 ? -22.688 1.044 18 1 61.09 503 SER A O 1
ATOM 3834 N N . ALA A 1 504 ? -21.062 -0.317 18.688 1 53.78 504 ALA A N 1
ATOM 3835 C CA . ALA A 1 504 ? -21.266 0.193 20.047 1 53.78 504 ALA A CA 1
ATOM 3836 C C . ALA A 1 504 ? -20.938 1.68 20.125 1 53.78 504 ALA A C 1
ATOM 3838 O O . ALA A 1 504 ? -21.578 2.43 20.859 1 53.78 504 ALA A O 1
ATOM 3839 N N . PHE A 1 505 ? -20.047 1.985 19.219 1 51.34 505 PHE A N 1
ATOM 3840 C CA . PHE A 1 505 ? -19.656 3.385 19.125 1 51.34 505 PHE A CA 1
ATOM 3841 C C . PHE A 1 505 ? -20.719 4.195 18.375 1 51.34 505 PHE A C 1
ATOM 3843 O O . PHE A 1 505 ? -21 5.336 18.75 1 51.34 505 PHE A O 1
ATOM 3850 N N . PHE A 1 506 ? -21.312 3.525 17.359 1 51.09 506 PHE A N 1
ATOM 3851 C CA . PHE A 1 506 ? -22.266 4.211 16.484 1 51.09 506 PHE A CA 1
ATOM 3852 C C . PHE A 1 506 ? -23.594 4.406 17.188 1 51.09 506 PHE A C 1
ATOM 3854 O O . PHE A 1 506 ? -24.25 5.441 17.031 1 51.09 506 PHE A O 1
ATOM 3861 N N . VAL A 1 507 ? -24.031 3.35 17.922 1 44.16 507 VAL A N 1
ATOM 3862 C CA . VAL A 1 507 ? -25.297 3.418 18.656 1 44.16 507 VAL A CA 1
ATOM 3863 C C . VAL A 1 507 ? -25.141 4.32 19.875 1 44.16 507 VAL A C 1
ATOM 3865 O O . VAL A 1 507 ? -26.062 5.055 20.234 1 44.16 507 VAL A O 1
ATOM 3868 N N . GLY A 1 508 ? -23.984 4.262 20.375 1 40.56 508 GLY A N 1
ATOM 3869 C CA . GLY A 1 508 ? -23.797 5.105 21.547 1 40.56 508 GLY A CA 1
ATOM 3870 C C . GLY A 1 508 ? -23.719 6.582 21.203 1 40.56 508 GLY A C 1
ATOM 3871 O O . GLY A 1 508 ? -24.219 7.426 21.953 1 40.56 508 GLY A O 1
ATOM 3872 N N . VAL A 1 509 ? -23.141 6.863 20.125 1 39.91 509 VAL A N 1
ATOM 3873 C CA . VAL A 1 509 ? -23.062 8.266 19.719 1 39.91 509 VAL A CA 1
ATOM 3874 C C . VAL A 1 509 ? -24.391 8.711 19.125 1 39.91 509 VAL A C 1
ATOM 3876 O O . VAL A 1 509 ? -24.766 9.883 19.25 1 39.91 509 VAL A O 1
ATOM 3879 N N . GLY A 1 510 ? -25.141 7.879 18.531 1 35.03 510 GLY A N 1
ATOM 3880 C CA . GLY A 1 510 ? -26.469 8.188 18.047 1 35.03 510 GLY A CA 1
ATOM 3881 C C . GLY A 1 510 ? -27.453 8.477 19.172 1 35.03 510 GLY A C 1
ATOM 3882 O O . GLY A 1 510 ? -28.312 9.352 19.031 1 35.03 510 GLY A O 1
ATOM 3883 N N . LEU A 1 511 ? -27.406 7.719 20.219 1 33.75 511 LEU A N 1
ATOM 3884 C CA . LEU A 1 511 ? -28.297 7.984 21.344 1 33.75 511 LEU A CA 1
ATOM 3885 C C . LEU A 1 511 ? -27.891 9.266 22.062 1 33.75 511 LEU A C 1
ATOM 3887 O O . LEU A 1 511 ? -28.75 9.953 22.641 1 33.75 511 LEU A O 1
ATOM 3891 N N . ALA A 1 512 ? -26.719 9.641 22.078 1 32.88 512 ALA A N 1
ATOM 3892 C CA . ALA A 1 512 ? -26.422 10.906 22.719 1 32.88 512 ALA A CA 1
ATOM 3893 C C . ALA A 1 512 ? -26.859 12.086 21.859 1 32.88 512 ALA A C 1
ATOM 3895 O O . ALA A 1 512 ? -27.297 13.117 22.391 1 32.88 512 ALA A O 1
ATOM 3896 N N . ALA A 1 513 ? -26.891 11.961 20.609 1 32.72 513 ALA A N 1
ATOM 3897 C CA . ALA A 1 513 ? -27.422 13.055 19.812 1 32.72 513 ALA A CA 1
ATOM 3898 C C . ALA A 1 513 ? -28.953 13.094 19.875 1 32.72 513 ALA A C 1
ATOM 3900 O O . ALA A 1 513 ? -29.547 14.172 19.891 1 32.72 513 ALA A O 1
ATOM 3901 N N . VAL A 1 514 ? -29.672 12.047 20 1 31.58 514 VAL A N 1
ATOM 3902 C CA . VAL A 1 514 ? -31.109 12.094 20.141 1 31.58 514 VAL A CA 1
ATOM 3903 C C . VAL A 1 514 ? -31.484 12.57 21.547 1 31.58 514 VAL A C 1
ATOM 3905 O O . VAL A 1 514 ? -32.406 13.352 21.719 1 31.58 514 VAL A O 1
ATOM 3908 N N . ALA A 1 515 ? -30.797 12.227 22.547 1 31.42 515 ALA A N 1
ATOM 3909 C CA . ALA A 1 515 ? -31.172 12.656 23.891 1 31.42 515 ALA A CA 1
ATOM 3910 C C . ALA A 1 515 ? -30.906 14.148 24.078 1 31.42 515 ALA A C 1
ATOM 3912 O O . ALA A 1 515 ? -31.656 14.828 24.781 1 31.42 515 ALA A O 1
ATOM 3913 N N . ALA A 1 516 ? -29.938 14.742 23.531 1 29.86 516 ALA A N 1
ATOM 3914 C CA . ALA A 1 516 ? -29.734 16.172 23.734 1 29.86 516 ALA A CA 1
ATOM 3915 C C . ALA A 1 516 ? -30.812 16.984 23.016 1 29.86 516 ALA A C 1
ATOM 3917 O O . ALA A 1 516 ? -31.141 18.094 23.422 1 29.86 516 ALA A O 1
ATOM 3918 N N . SER A 1 517 ? -31.438 16.516 21.984 1 30.52 517 SER A N 1
ATOM 3919 C CA . SER A 1 517 ? -32.531 17.25 21.375 1 30.52 517 SER A CA 1
ATOM 3920 C C . SER A 1 517 ? -33.781 17.219 22.25 1 30.52 517 SER A C 1
ATOM 3922 O O . SER A 1 517 ? -34.656 18.047 22.094 1 30.52 517 SER A O 1
ATOM 3924 N N . LEU A 1 518 ? -34.031 16.234 23.047 1 32.78 518 LEU A N 1
ATOM 3925 C CA . LEU A 1 518 ? -35.25 16.188 23.828 1 32.78 518 LEU A CA 1
ATOM 3926 C C . LEU A 1 518 ? -35.188 17.172 25 1 32.78 518 LEU A C 1
ATOM 3928 O O . LEU A 1 518 ? -36.219 17.656 25.469 1 32.78 518 LEU A O 1
ATOM 3932 N N . PHE A 1 519 ? -34.094 17.531 25.672 1 31.02 519 PHE A N 1
ATOM 3933 C CA . PHE A 1 519 ? -34.125 18.359 26.875 1 31.02 519 PHE A CA 1
ATOM 3934 C C . PHE A 1 519 ? -34.406 19.812 26.516 1 31.02 519 PHE A C 1
ATOM 3936 O O . PHE A 1 519 ? -34.719 20.625 27.391 1 31.02 519 PHE A O 1
ATOM 3943 N N . PHE A 1 520 ? -34.125 20.344 25.359 1 30.22 520 PHE A N 1
ATOM 3944 C CA . PHE A 1 520 ? -34.344 21.781 25.203 1 30.22 520 PHE A CA 1
ATOM 3945 C C . PHE A 1 520 ? -35.812 22.094 24.984 1 30.22 520 PHE A C 1
ATOM 3947 O O . PHE A 1 520 ? -36.188 23.266 24.844 1 30.22 520 PHE A O 1
ATOM 3954 N N . ARG A 1 521 ? -36.719 21.156 24.828 1 32.78 521 ARG A N 1
ATOM 3955 C CA . ARG A 1 521 ? -38.094 21.641 24.594 1 32.78 521 ARG A CA 1
ATOM 3956 C C . ARG A 1 521 ? -38.812 21.891 25.922 1 32.78 521 ARG A C 1
ATOM 3958 O O . ARG A 1 521 ? -39.969 22.297 25.922 1 32.78 521 ARG A O 1
ATOM 3965 N N . GLY A 1 522 ? -38.344 21.484 27.125 1 29.22 522 GLY A N 1
ATOM 3966 C CA . GLY A 1 522 ? -39.281 21.641 28.219 1 29.22 522 GLY A CA 1
ATOM 3967 C C . GLY A 1 522 ? -39.344 23.062 28.75 1 29.22 522 GLY A C 1
ATOM 3968 O O . GLY A 1 522 ? -39.875 23.312 29.844 1 29.22 522 GLY A O 1
ATOM 3969 N N . GLY A 1 523 ? -39 24.172 28.25 1 22.25 523 GLY A N 1
ATOM 3970 C CA . GLY A 1 523 ? -39.25 25.406 28.953 1 22.25 523 GLY A CA 1
ATOM 3971 C C . GLY A 1 523 ? -40.719 25.812 28.969 1 22.25 523 GLY A C 1
ATOM 3972 O O . GLY A 1 523 ? -41.031 26.953 29.297 1 22.25 523 GLY A O 1
ATOM 3973 N N . LYS A 1 524 ? -41.875 25.188 28.578 1 23.8 524 LYS A N 1
ATOM 3974 C CA . LYS A 1 524 ? -42.969 26.047 28.953 1 23.8 524 LYS A CA 1
ATOM 3975 C C . LYS A 1 524 ? -43.156 26.125 30.469 1 23.8 524 LYS A C 1
ATOM 3977 O O . LYS A 1 524 ? -43.312 25.094 31.125 1 23.8 524 LYS A O 1
ATOM 3982 N N . PRO A 1 525 ? -42.594 27.219 31.188 1 24.12 525 PRO A N 1
ATOM 3983 C CA . PRO A 1 525 ? -43.125 27.656 32.469 1 24.12 525 PRO A CA 1
ATOM 3984 C C . PRO A 1 525 ? -44.594 27.969 32.438 1 24.12 525 PRO A C 1
ATOM 3986 O O . PRO A 1 525 ? -45.094 28.547 31.469 1 24.12 525 PRO A O 1
ATOM 3989 N N . SER A 1 526 ? -45.594 27.156 32.781 1 20.23 526 SER A N 1
ATOM 3990 C CA . SER A 1 526 ? -46.594 27.812 33.625 1 20.23 526 SER A CA 1
ATOM 3991 C C . SER A 1 526 ? -46.031 28.156 35 1 20.23 526 SER A C 1
ATOM 3993 O O . SER A 1 526 ? -45.219 27.406 35.562 1 20.23 526 SER A O 1
ATOM 3995 N N . MET B 1 1 ? 3.652 -1.273 -8.398 1 25.27 1 MET B N 1
ATOM 3996 C CA . MET B 1 1 ? 3.393 -2.711 -8.43 1 25.27 1 MET B CA 1
ATOM 3997 C C . MET B 1 1 ? 3.26 -3.268 -7.016 1 25.27 1 MET B C 1
ATOM 3999 O O . MET B 1 1 ? 4.117 -3.02 -6.164 1 25.27 1 MET B O 1
ATOM 4003 N N . ASP B 1 2 ? 2.156 -3.314 -6.535 1 32.78 2 ASP B N 1
ATOM 4004 C CA . ASP B 1 2 ? 1.841 -4.004 -5.289 1 32.78 2 ASP B CA 1
ATOM 4005 C C . ASP B 1 2 ? 2.529 -5.367 -5.227 1 32.78 2 ASP B C 1
ATOM 4007 O O . ASP B 1 2 ? 2.205 -6.27 -6 1 32.78 2 ASP B O 1
ATOM 4011 N N . LEU B 1 3 ? 3.713 -5.398 -4.941 1 35.88 3 LEU B N 1
ATOM 4012 C CA . LEU B 1 3 ? 4.402 -6.672 -4.773 1 35.88 3 LEU B CA 1
ATOM 4013 C C . LEU B 1 3 ? 3.439 -7.754 -4.289 1 35.88 3 LEU B C 1
ATOM 4015 O O . LEU B 1 3 ? 3.754 -8.945 -4.352 1 35.88 3 LEU B O 1
ATOM 4019 N N . THR B 1 4 ? 2.566 -7.344 -3.471 1 35.75 4 THR B N 1
ATOM 4020 C CA . THR B 1 4 ? 1.58 -8.336 -3.066 1 35.75 4 THR B CA 1
ATOM 4021 C C . THR B 1 4 ? 0.599 -8.625 -4.199 1 35.75 4 THR B C 1
ATOM 4023 O O . THR B 1 4 ? -0.453 -9.227 -3.982 1 35.75 4 THR B O 1
ATOM 4026 N N . ALA B 1 5 ? 0.761 -7.93 -5.277 1 36.16 5 ALA B N 1
ATOM 4027 C CA . ALA B 1 5 ? -0.176 -8.141 -6.379 1 36.16 5 ALA B CA 1
ATOM 4028 C C . ALA B 1 5 ? -0.196 -9.602 -6.809 1 36.16 5 ALA B C 1
ATOM 4030 O O . ALA B 1 5 ? -1.081 -10.023 -7.559 1 36.16 5 ALA B O 1
ATOM 4031 N N . GLY B 1 6 ? 0.966 -10.148 -6.949 1 35.09 6 GLY B N 1
ATOM 4032 C CA . GLY B 1 6 ? 0.779 -11.523 -7.367 1 35.09 6 GLY B CA 1
ATOM 4033 C C . GLY B 1 6 ? -0.272 -12.258 -6.559 1 35.09 6 GLY B C 1
ATOM 4034 O O . GLY B 1 6 ? -0.958 -13.141 -7.074 1 35.09 6 GLY B O 1
ATOM 4035 N N . VAL B 1 7 ? 0.158 -12.406 -5.324 1 36.5 7 VAL B N 1
ATOM 4036 C CA . VAL B 1 7 ? -0.778 -13.289 -4.641 1 36.5 7 V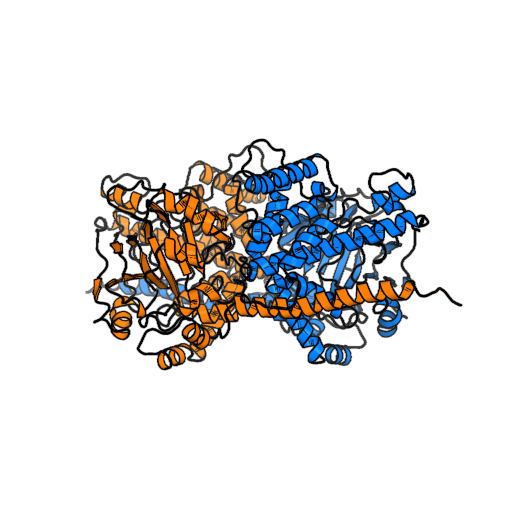AL B CA 1
ATOM 4037 C C . VAL B 1 7 ? -2.166 -12.648 -4.609 1 36.5 7 VAL B C 1
ATOM 4039 O O . VAL B 1 7 ? -2.328 -11.492 -4.984 1 36.5 7 VAL B O 1
ATOM 4042 N N . GLY B 1 8 ? -2.992 -13.172 -3.67 1 39.47 8 GLY B N 1
ATOM 4043 C CA . GLY B 1 8 ? -4.426 -13.031 -3.469 1 39.47 8 GLY B CA 1
ATOM 4044 C C . GLY B 1 8 ? -4.863 -11.586 -3.273 1 39.47 8 GLY B C 1
ATOM 4045 O O . GLY B 1 8 ? -4.312 -10.875 -2.432 1 39.47 8 GLY B O 1
ATOM 4046 N N . LEU B 1 9 ? -5.086 -10.961 -4.434 1 40.34 9 LEU B N 1
ATOM 4047 C CA . LEU B 1 9 ? -5.91 -9.773 -4.234 1 40.34 9 LEU B CA 1
ATOM 4048 C C . LEU B 1 9 ? -6.711 -9.883 -2.941 1 40.34 9 LEU B C 1
ATOM 4050 O O . LEU B 1 9 ? -7.543 -10.781 -2.797 1 40.34 9 LEU B O 1
ATOM 4054 N N . ARG B 1 10 ? -6.148 -9.648 -1.849 1 45.94 10 ARG B N 1
ATOM 4055 C CA . ARG B 1 10 ? -6.941 -9.547 -0.629 1 45.94 10 ARG B CA 1
ATOM 4056 C C . ARG B 1 10 ? -8.25 -8.805 -0.891 1 45.94 10 ARG B C 1
ATOM 4058 O O . ARG B 1 10 ? -8.273 -7.578 -0.971 1 45.94 10 ARG B O 1
ATOM 4065 N N . TRP B 1 11 ? -9.078 -9.398 -1.688 1 52.72 11 TRP B N 1
ATOM 4066 C CA . TRP B 1 11 ? -10.445 -8.891 -1.797 1 52.72 11 TRP B CA 1
ATOM 4067 C C . TRP B 1 11 ? -11.078 -8.727 -0.419 1 52.72 11 TRP B C 1
ATOM 4069 O O . TRP B 1 11 ? -11.695 -9.656 0.1 1 52.72 11 TRP B O 1
ATOM 4079 N N . SER B 1 12 ? -10.32 -7.738 0.361 1 68.62 12 SER B N 1
ATOM 4080 C CA . SER B 1 12 ? -10.648 -7.434 1.751 1 68.62 12 SER B CA 1
ATOM 4081 C C . SER B 1 12 ? -11.633 -6.277 1.85 1 68.62 12 SER B C 1
ATOM 4083 O O . SER B 1 12 ? -12.195 -5.844 0.841 1 68.62 12 SER B O 1
ATOM 4085 N N . SER B 1 13 ? -12.125 -6.008 2.945 1 81 13 SER B N 1
ATOM 4086 C CA . SER B 1 13 ? -12.898 -4.805 3.229 1 81 13 SER B CA 1
ATOM 4087 C C . SER B 1 13 ? -12.336 -3.6 2.484 1 81 13 SER B C 1
ATOM 4089 O O . SER B 1 13 ? -13.094 -2.729 2.045 1 81 13 SER B O 1
ATOM 4091 N N . ARG B 1 14 ? -11.125 -3.723 2.129 1 85.19 14 ARG B N 1
ATOM 4092 C CA . ARG B 1 14 ? -10.477 -2.639 1.396 1 85.19 14 ARG B CA 1
ATOM 4093 C C . ARG B 1 14 ? -10.93 -2.617 -0.061 1 85.19 14 ARG B C 1
ATOM 4095 O O . ARG B 1 14 ? -11.227 -1.555 -0.609 1 85.19 14 ARG B O 1
ATOM 4102 N N . LYS B 1 15 ? -10.945 -3.77 -0.706 1 81.12 15 LYS B N 1
ATOM 4103 C CA . LYS B 1 15 ? -11.367 -3.83 -2.102 1 81.12 15 LYS B CA 1
ATOM 4104 C C . LYS B 1 15 ? -12.844 -3.463 -2.248 1 81.12 15 LYS B C 1
ATOM 4106 O O . LYS B 1 15 ? -13.234 -2.812 -3.219 1 81.12 15 LYS B O 1
ATOM 4111 N N . ALA B 1 16 ? -13.617 -3.994 -1.269 1 86.06 16 ALA B N 1
ATOM 4112 C CA . ALA B 1 16 ? -15.023 -3.602 -1.275 1 86.06 16 ALA B CA 1
ATOM 4113 C C . ALA B 1 16 ? -15.172 -2.086 -1.196 1 86.06 16 ALA B C 1
ATOM 4115 O O . ALA B 1 16 ? -16 -1.499 -1.893 1 86.06 16 ALA B O 1
ATOM 4116 N N . TRP B 1 17 ? -14.359 -1.44 -0.375 1 92.06 17 TRP B N 1
ATOM 4117 C CA . TRP B 1 17 ? -14.391 0.012 -0.235 1 92.06 17 TRP B CA 1
ATOM 4118 C C . TRP B 1 17 ? -13.969 0.692 -1.535 1 92.06 17 TRP B C 1
ATOM 4120 O O . TRP B 1 17 ? -14.586 1.675 -1.953 1 92.06 17 TRP B O 1
ATOM 4130 N N . GLU B 1 18 ? -12.984 0.177 -2.162 1 90 18 GLU B N 1
ATOM 4131 C CA . GLU B 1 18 ? -12.531 0.724 -3.436 1 90 18 GLU B CA 1
ATOM 4132 C C . GLU B 1 18 ? -13.641 0.689 -4.48 1 90 18 GLU B C 1
ATOM 4134 O O . GLU B 1 18 ? -13.828 1.648 -5.23 1 90 18 GLU B O 1
ATOM 4139 N N . GLU B 1 19 ? -14.352 -0.39 -4.516 1 85.06 19 GLU B N 1
ATOM 4140 C CA . GLU B 1 19 ? -15.43 -0.531 -5.492 1 85.06 19 GLU B CA 1
ATOM 4141 C C . GLU B 1 19 ? -16.609 0.371 -5.145 1 85.06 19 GLU B C 1
ATOM 4143 O O . GLU B 1 19 ? -17.266 0.915 -6.035 1 85.06 19 GLU B O 1
ATOM 4148 N N . LEU B 1 20 ? -16.812 0.495 -3.85 1 90.75 20 LEU B N 1
ATOM 4149 C CA . LEU B 1 20 ? -18 1.197 -3.383 1 90.75 20 LEU B CA 1
ATOM 4150 C C . LEU B 1 20 ? -17.812 2.709 -3.463 1 90.75 20 LEU B C 1
ATOM 4152 O O . LEU B 1 20 ? -18.781 3.453 -3.643 1 90.75 20 LEU B O 1
ATOM 4156 N N . ARG B 1 21 ? -16.578 3.152 -3.359 1 95 21 ARG B N 1
ATOM 4157 C CA . ARG B 1 21 ? -16.422 4.594 -3.215 1 95 21 ARG B CA 1
ATOM 4158 C C . ARG B 1 21 ? -15.359 5.125 -4.172 1 95 21 ARG B C 1
ATOM 4160 O O . ARG B 1 21 ? -15.617 6.043 -4.949 1 95 21 ARG B O 1
ATOM 4167 N N . VAL B 1 22 ? -14.25 4.539 -4.211 1 92.25 22 VAL B N 1
ATOM 4168 C CA . VAL B 1 22 ? -13.148 5.043 -5.02 1 92.25 22 VAL B CA 1
ATOM 4169 C C . VAL B 1 22 ? -13.5 4.945 -6.5 1 92.25 22 VAL B C 1
ATOM 4171 O O . VAL B 1 22 ? -13.352 5.914 -7.246 1 92.25 22 VAL B O 1
ATOM 4174 N N . ARG B 1 23 ? -13.984 3.836 -6.895 1 88.88 23 ARG B N 1
ATOM 4175 C CA . ARG B 1 23 ? -14.352 3.637 -8.297 1 88.88 23 ARG B CA 1
ATOM 4176 C C . ARG B 1 23 ? -15.508 4.555 -8.695 1 88.88 23 ARG B C 1
ATOM 4178 O O . ARG B 1 23 ? -15.523 5.082 -9.805 1 88.88 23 ARG B O 1
ATOM 4185 N N . VAL B 1 24 ? -16.406 4.695 -7.805 1 91.88 24 VAL B N 1
ATOM 4186 C CA . VAL B 1 24 ? -17.562 5.555 -8.07 1 91.88 24 VAL B CA 1
ATOM 4187 C C . VAL B 1 24 ? -17.078 6.988 -8.305 1 91.88 24 VAL B C 1
ATOM 4189 O O . VAL B 1 24 ? -17.547 7.656 -9.227 1 91.88 24 VAL B O 1
ATOM 4192 N N . ILE B 1 25 ? -16.203 7.426 -7.535 1 94.56 25 ILE B N 1
ATOM 4193 C CA . ILE B 1 25 ? -15.656 8.773 -7.684 1 94.56 25 ILE B CA 1
ATOM 4194 C C . ILE B 1 25 ? -14.906 8.883 -9.008 1 94.56 25 ILE B C 1
ATOM 4196 O O . ILE B 1 25 ? -15.062 9.867 -9.734 1 94.56 25 ILE B O 1
ATOM 4200 N N . ARG B 1 26 ? -14.148 7.883 -9.297 1 90.94 26 ARG B N 1
ATOM 4201 C CA . ARG B 1 26 ? -13.422 7.871 -10.562 1 90.94 26 ARG B CA 1
ATOM 4202 C C . ARG B 1 26 ? -14.375 7.941 -11.742 1 90.94 26 ARG B C 1
ATOM 4204 O O . ARG B 1 26 ? -14.141 8.688 -12.695 1 90.94 26 ARG B O 1
ATOM 4211 N N . GLU B 1 27 ? -15.414 7.203 -11.68 1 89.06 27 GLU B N 1
ATOM 4212 C CA . GLU B 1 27 ? -16.406 7.184 -12.742 1 89.06 27 GLU B CA 1
ATOM 4213 C C . GLU B 1 27 ? -17.125 8.523 -12.852 1 89.06 27 GLU B C 1
ATOM 4215 O O . GLU B 1 27 ? -17.406 9.008 -13.953 1 89.06 27 GLU B O 1
ATOM 4220 N N . ALA B 1 28 ? -17.375 9.031 -11.734 1 91.75 28 ALA B N 1
ATOM 4221 C CA . ALA B 1 28 ? -18.047 10.328 -11.703 1 91.75 28 ALA B CA 1
ATOM 4222 C C . ALA B 1 28 ? -17.156 11.414 -12.312 1 91.75 28 ALA B C 1
ATOM 4224 O O . ALA B 1 28 ? -17.656 12.422 -12.82 1 91.75 28 ALA B O 1
ATOM 4225 N N . CYS B 1 29 ? -15.867 11.18 -12.266 1 91.88 29 CYS B N 1
ATOM 4226 C CA . CYS B 1 29 ? -14.914 12.133 -12.812 1 91.88 29 CYS B CA 1
ATOM 4227 C C . CYS B 1 29 ? -14.539 11.766 -14.25 1 91.88 29 CYS B C 1
ATOM 4229 O O . CYS B 1 29 ? -13.578 12.312 -14.797 1 91.88 29 CYS B O 1
ATOM 4231 N N . GLY B 1 30 ? -15.203 10.891 -14.836 1 81.06 30 GLY B N 1
ATOM 4232 C CA . GLY B 1 30 ? -15.047 10.57 -16.25 1 81.06 30 GLY B CA 1
ATOM 4233 C C . GLY B 1 30 ? -14.062 9.438 -16.484 1 81.06 30 GLY B C 1
ATOM 4234 O O . GLY B 1 30 ? -13.672 9.18 -17.625 1 81.06 30 GLY B O 1
ATOM 4235 N N . GLY B 1 31 ? -13.531 8.961 -15.328 1 70.44 31 GLY B N 1
ATOM 4236 C CA . GLY B 1 31 ? -12.633 7.828 -15.453 1 70.44 31 GLY B CA 1
ATOM 4237 C C . GLY B 1 31 ? -13.359 6.52 -15.711 1 70.44 31 GLY B C 1
ATOM 4238 O O . GLY B 1 31 ? -14.539 6.383 -15.383 1 70.44 31 GLY B O 1
ATOM 4239 N N . GLY B 1 32 ? -13.062 5.699 -16.75 1 61.62 32 GLY B N 1
ATOM 4240 C CA . GLY B 1 32 ? -13.68 4.422 -17.062 1 61.62 32 GLY B CA 1
ATOM 4241 C C . GLY B 1 32 ? -13.727 4.133 -18.547 1 61.62 32 GLY B C 1
ATOM 4242 O O . GLY B 1 32 ? -13.117 4.852 -19.344 1 61.62 32 GLY B O 1
ATOM 4243 N N . SER B 1 33 ? -14.391 3.01 -18.828 1 52.25 33 SER B N 1
ATOM 4244 C CA . SER B 1 33 ? -14.328 2.496 -20.188 1 52.25 33 SER B CA 1
ATOM 4245 C C . SER B 1 33 ? -15.203 3.312 -21.141 1 52.25 33 SER B C 1
ATOM 4247 O O . SER B 1 33 ? -15.273 3.027 -22.328 1 52.25 33 SER B O 1
ATOM 4249 N N . ALA B 1 34 ? -16.094 4.312 -20.594 1 50.06 34 ALA B N 1
ATOM 4250 C CA . ALA B 1 34 ? -16.922 4.926 -21.609 1 50.06 34 ALA B CA 1
ATOM 4251 C C . ALA B 1 34 ? -16.141 5.957 -22.422 1 50.06 34 ALA B C 1
ATOM 4253 O O . ALA B 1 34 ? -15.562 6.887 -21.844 1 50.06 34 ALA B O 1
ATOM 4254 N N . PRO B 1 35 ? -16 5.848 -23.703 1 53.56 35 PRO B N 1
ATOM 4255 C CA . PRO B 1 35 ? -15.312 6.742 -24.625 1 53.56 35 PRO B CA 1
ATOM 4256 C C . PRO B 1 35 ? -15.914 8.141 -24.656 1 53.56 35 PRO B C 1
ATOM 4258 O O . PRO B 1 35 ? -17.141 8.297 -24.547 1 53.56 35 PRO B O 1
ATOM 4261 N N . GLY B 1 36 ? -15.164 9.297 -24.516 1 57.22 36 GLY B N 1
ATOM 4262 C CA . GLY B 1 36 ? -15.5 10.648 -24.922 1 57.22 36 GLY B CA 1
ATOM 4263 C C . GLY B 1 36 ? -15.719 11.594 -23.766 1 57.22 36 GLY B C 1
ATOM 4264 O O . GLY B 1 36 ? -16.047 12.766 -23.953 1 57.22 36 GLY B O 1
ATOM 4265 N N . ARG B 1 37 ? -15.742 11.016 -22.656 1 64.44 37 ARG B N 1
ATOM 4266 C CA . ARG B 1 37 ? -16.016 11.969 -21.578 1 64.44 37 ARG B CA 1
ATOM 4267 C C . ARG B 1 37 ? -14.742 12.688 -21.156 1 64.44 37 ARG B C 1
ATOM 4269 O O . ARG B 1 37 ? -13.648 12.117 -21.219 1 64.44 37 ARG B O 1
ATOM 4276 N N . LYS B 1 38 ? -15.031 13.898 -20.859 1 72.88 38 LYS B N 1
ATOM 4277 C CA . LYS B 1 38 ? -13.945 14.742 -20.375 1 72.88 38 LYS B CA 1
ATOM 4278 C C . LYS B 1 38 ? -13.461 14.273 -19 1 72.88 38 LYS B C 1
ATOM 4280 O O . LYS B 1 38 ? -14.273 14.039 -18.109 1 72.88 38 LYS B O 1
ATOM 4285 N N . LEU B 1 39 ? -12.227 14.086 -18.797 1 84.19 39 LEU B N 1
ATOM 4286 C CA . LEU B 1 39 ? -11.641 13.688 -17.516 1 84.19 39 LEU B CA 1
ATOM 4287 C C . LEU B 1 39 ? -11.602 14.859 -16.547 1 84.19 39 LEU B C 1
ATOM 4289 O O . LEU B 1 39 ? -11.102 15.938 -16.875 1 84.19 39 LEU B O 1
ATOM 4293 N N . LEU B 1 40 ? -12.344 14.727 -15.438 1 89.19 40 LEU B N 1
ATOM 4294 C CA . LEU B 1 40 ? -12.406 15.734 -14.383 1 89.19 40 LEU B CA 1
ATOM 4295 C C . LEU B 1 40 ? -11.547 15.328 -13.188 1 89.19 40 LEU B C 1
ATOM 4297 O O . LEU B 1 40 ? -11.281 14.141 -12.992 1 89.19 40 LEU B O 1
ATOM 4301 N N . LYS B 1 41 ? -11.172 16.312 -12.43 1 90.94 41 LYS B N 1
ATOM 4302 C CA . LYS B 1 41 ? -10.5 16.078 -11.156 1 90.94 41 LYS B CA 1
ATOM 4303 C C . LYS B 1 41 ? -11.516 15.906 -10.023 1 90.94 41 LYS B C 1
ATOM 4305 O O . LYS B 1 41 ? -12.609 16.484 -10.07 1 90.94 41 LYS B O 1
ATOM 4310 N N . PRO B 1 42 ? -11.148 15.211 -9.047 1 92.12 42 PRO B N 1
ATOM 4311 C CA . PRO B 1 42 ? -12.086 14.938 -7.957 1 92.12 42 PRO B CA 1
ATOM 4312 C C . PRO B 1 42 ? -12.57 16.203 -7.258 1 92.12 42 PRO B C 1
ATOM 4314 O O . PRO B 1 42 ? -13.664 16.219 -6.68 1 92.12 42 PRO B O 1
ATOM 4317 N N . LEU B 1 43 ? -11.805 17.203 -7.305 1 94.06 43 LEU B N 1
ATOM 4318 C CA . LEU B 1 43 ? -12.195 18.453 -6.68 1 94.06 43 LEU B CA 1
ATOM 4319 C C . LEU B 1 43 ? -13.477 19 -7.301 1 94.06 43 LEU B C 1
ATOM 4321 O O . LEU B 1 43 ? -14.227 19.734 -6.656 1 94.06 43 LEU B O 1
ATOM 4325 N N . SER B 1 44 ? -13.734 18.609 -8.555 1 94.12 44 SER B N 1
ATOM 4326 C CA . SER B 1 44 ? -14.953 19.047 -9.219 1 94.12 44 SER B CA 1
ATOM 4327 C C . SER B 1 44 ? -16.188 18.531 -8.484 1 94.12 44 SER B C 1
ATOM 4329 O O . SER B 1 44 ? -17.234 19.188 -8.5 1 94.12 44 SER B O 1
ATOM 4331 N N . LEU B 1 45 ? -16.062 17.391 -7.879 1 94.5 45 LEU B N 1
ATOM 4332 C CA . LEU B 1 45 ? -17.156 16.859 -7.09 1 94.5 45 LEU B CA 1
ATOM 4333 C C . LEU B 1 45 ? -17.359 17.656 -5.805 1 94.5 45 LEU B C 1
ATOM 4335 O O . LEU B 1 45 ? -18.484 17.906 -5.391 1 94.5 45 LEU B O 1
ATOM 4339 N N . VAL B 1 46 ? -16.281 18.078 -5.227 1 95.19 46 VAL B N 1
ATOM 4340 C CA . VAL B 1 46 ? -16.312 18.844 -3.988 1 95.19 46 VAL B CA 1
ATOM 4341 C C . VAL B 1 46 ? -16.906 20.234 -4.254 1 95.19 46 VAL B C 1
ATOM 4343 O O . VAL B 1 46 ? -17.672 20.75 -3.438 1 95.19 46 VAL B O 1
ATOM 4346 N N . ARG B 1 47 ? -16.609 20.719 -5.422 1 94.75 47 ARG B N 1
ATOM 4347 C CA . ARG B 1 47 ? -17.109 22.047 -5.816 1 94.75 47 ARG B CA 1
ATOM 4348 C C . ARG B 1 47 ? -18.516 21.938 -6.398 1 94.75 47 ARG B C 1
ATOM 4350 O O . ARG B 1 47 ? -19.141 22.969 -6.695 1 94.75 47 ARG B O 1
ATOM 4357 N N . ARG B 1 48 ? -18.953 20.734 -6.664 1 92.81 48 ARG B N 1
ATOM 4358 C CA . ARG B 1 48 ? -20.281 20.484 -7.223 1 92.81 48 ARG B CA 1
ATOM 4359 C C . ARG B 1 48 ? -20.406 21.125 -8.602 1 92.81 48 ARG B C 1
ATOM 4361 O O . ARG B 1 48 ? -21.391 21.812 -8.875 1 92.81 48 ARG B O 1
ATOM 4368 N N . ASP B 1 49 ? -19.438 20.891 -9.32 1 92.94 49 ASP B N 1
ATOM 4369 C CA . ASP B 1 49 ? -19.469 21.344 -10.703 1 92.94 49 ASP B CA 1
ATOM 4370 C C . ASP B 1 49 ? -20.578 20.656 -11.484 1 92.94 49 ASP B C 1
ATOM 4372 O O . ASP B 1 49 ? -20.828 19.469 -11.281 1 92.94 49 ASP B O 1
ATOM 4376 N N . GLU B 1 50 ? -21.078 21.344 -12.422 1 92.5 50 GLU B N 1
ATOM 4377 C CA . GLU B 1 50 ? -22.219 20.828 -13.188 1 92.5 50 GLU B CA 1
ATOM 4378 C C . GLU B 1 50 ? -21.844 19.547 -13.922 1 92.5 50 GLU B C 1
ATOM 4380 O O . GLU B 1 50 ? -22.641 18.594 -13.953 1 92.5 50 GLU B O 1
ATOM 4385 N N . ALA B 1 51 ? -20.734 19.578 -14.516 1 91.62 51 ALA B N 1
ATOM 4386 C CA . ALA B 1 51 ? -20.312 18.406 -15.281 1 91.62 51 ALA B CA 1
ATOM 4387 C C . ALA B 1 51 ? -20.188 17.172 -14.383 1 91.62 51 ALA B C 1
ATOM 4389 O O . ALA B 1 51 ? -20.609 16.078 -14.766 1 91.62 51 ALA B O 1
ATOM 4390 N N . ALA B 1 52 ? -19.609 17.375 -13.227 1 91.62 52 ALA B N 1
ATOM 4391 C CA . ALA B 1 52 ? -19.438 16.266 -12.289 1 91.62 52 ALA B CA 1
ATOM 4392 C C . ALA B 1 52 ? -20.781 15.758 -11.781 1 91.62 52 ALA B C 1
ATOM 4394 O O . ALA B 1 52 ? -21 14.547 -11.695 1 91.62 52 ALA B O 1
ATOM 4395 N N . LEU B 1 53 ? -21.656 16.656 -11.516 1 93.06 53 LEU B N 1
ATOM 4396 C CA . LEU B 1 53 ? -22.984 16.281 -11.016 1 93.06 53 LEU B CA 1
ATOM 4397 C C . LEU B 1 53 ? -23.797 15.578 -12.094 1 93.06 53 LEU B C 1
ATOM 4399 O O . LEU B 1 53 ? -24.578 14.672 -11.805 1 93.06 53 LEU B O 1
ATOM 4403 N N . SER B 1 54 ? -23.594 16 -13.305 1 93.19 54 SER B N 1
ATOM 4404 C CA . SER B 1 54 ? -24.266 15.344 -14.422 1 93.19 54 SER B CA 1
ATOM 4405 C C . SER B 1 54 ? -23.797 13.898 -14.562 1 93.19 54 SER B C 1
ATOM 4407 O O . SER B 1 54 ? -24.594 13 -14.828 1 93.19 54 SER B O 1
ATOM 4409 N N . ASN B 1 55 ? -22.531 13.727 -14.375 1 92.62 55 ASN B N 1
ATOM 4410 C CA . ASN B 1 55 ? -22 12.367 -14.422 1 92.62 55 ASN B CA 1
ATOM 4411 C C . ASN B 1 55 ? -22.578 11.5 -13.312 1 92.62 55 ASN B C 1
ATOM 4413 O O . ASN B 1 55 ? -22.891 10.328 -13.547 1 92.62 55 ASN B O 1
ATOM 4417 N N . VAL B 1 56 ? -22.719 12.062 -12.117 1 94.44 56 VAL B N 1
ATOM 4418 C CA . VAL B 1 56 ? -23.281 11.312 -10.992 1 94.44 56 VAL B CA 1
ATOM 4419 C C . VAL B 1 56 ? -24.719 10.922 -11.289 1 94.44 56 VAL B C 1
ATOM 4421 O O . VAL B 1 56 ? -25.125 9.789 -11.023 1 94.44 56 VAL B O 1
ATOM 4424 N N . LYS B 1 57 ? -25.406 11.797 -11.883 1 92.5 57 LYS B N 1
ATOM 4425 C CA . LYS B 1 57 ? -26.797 11.523 -12.242 1 92.5 57 LYS B CA 1
ATOM 4426 C C . LYS B 1 57 ? -26.891 10.422 -13.297 1 92.5 57 LYS B C 1
ATOM 4428 O O . LYS B 1 57 ? -27.781 9.57 -13.234 1 92.5 57 LYS B O 1
ATOM 4433 N N . ALA B 1 58 ? -26 10.492 -14.227 1 91.12 58 ALA B N 1
ATOM 4434 C CA . ALA B 1 58 ? -25.969 9.469 -15.266 1 91.12 58 ALA B CA 1
ATOM 4435 C C . ALA B 1 58 ? -25.672 8.094 -14.664 1 91.12 58 ALA B C 1
ATOM 4437 O O . ALA B 1 58 ? -26.266 7.09 -15.07 1 91.12 58 ALA B O 1
ATOM 4438 N N . LEU B 1 59 ? -24.75 8.07 -13.75 1 90.88 59 LEU B N 1
ATOM 4439 C CA . LEU B 1 59 ? -24.391 6.816 -13.086 1 90.88 59 LEU B CA 1
ATOM 4440 C C . LEU B 1 59 ? -25.562 6.285 -12.273 1 90.88 59 LEU B C 1
ATOM 4442 O O . LEU B 1 59 ? -25.781 5.07 -12.211 1 90.88 59 LEU B O 1
ATOM 4446 N N . MET B 1 60 ? -26.297 7.18 -11.664 1 89.81 60 MET B N 1
ATOM 4447 C CA . MET B 1 60 ? -27.469 6.805 -10.883 1 89.81 60 MET B CA 1
ATOM 4448 C C . MET B 1 60 ? -28.547 6.18 -11.773 1 89.81 60 MET B C 1
ATOM 4450 O O . MET B 1 60 ? -29.188 5.203 -11.383 1 89.81 60 MET B O 1
ATOM 4454 N N . ALA B 1 61 ? -28.703 6.688 -12.938 1 86.62 61 ALA B N 1
ATOM 4455 C CA . ALA B 1 61 ? -29.688 6.18 -13.883 1 86.62 61 ALA B CA 1
ATOM 4456 C C . ALA B 1 61 ? -29.344 4.766 -14.336 1 86.62 61 ALA B C 1
ATOM 4458 O O . ALA B 1 61 ? -30.234 3.922 -14.5 1 86.62 61 ALA B O 1
ATOM 4459 N N . THR B 1 62 ? -28.078 4.539 -14.508 1 81.06 62 THR B N 1
ATOM 4460 C CA . THR B 1 62 ? -27.641 3.225 -14.953 1 81.06 62 THR B CA 1
ATOM 4461 C C . THR B 1 62 ? -27.75 2.201 -13.828 1 81.06 62 THR B C 1
ATOM 4463 O O . THR B 1 62 ? -28 1.021 -14.078 1 81.06 62 THR B O 1
ATOM 4466 N N . SER B 1 63 ? -27.484 2.658 -12.664 1 75.81 63 SER B N 1
ATOM 4467 C CA . SER B 1 63 ? -27.547 1.754 -11.523 1 75.81 63 SER B CA 1
ATOM 4468 C C . SER B 1 63 ? -29 1.375 -11.195 1 75.81 63 SER B C 1
ATOM 4470 O O . SER B 1 63 ? -29.25 0.269 -10.719 1 75.81 63 SER B O 1
ATOM 4472 N N . SER B 1 64 ? -29.969 2.309 -11.477 1 61.19 64 SER B N 1
ATOM 4473 C CA . SER B 1 64 ? -31.391 2.07 -11.227 1 61.19 64 SER B CA 1
ATOM 4474 C C . SER B 1 64 ? -32 1.236 -12.336 1 61.19 64 SER B C 1
ATOM 4476 O O . SER B 1 64 ? -32.938 0.47 -12.094 1 61.19 64 SER B O 1
ATOM 4478 N N . SER B 1 65 ? -31.625 1.574 -13.641 1 53.47 65 SER B N 1
ATOM 4479 C CA . SER B 1 65 ? -32.188 0.843 -14.773 1 53.47 65 SER B CA 1
ATOM 4480 C C . SER B 1 65 ? -31.766 -0.625 -14.742 1 53.47 65 SER B C 1
ATOM 4482 O O . SER B 1 65 ? -32.531 -1.498 -15.18 1 53.47 65 SER B O 1
ATOM 4484 N N . SER B 1 66 ? -30.609 -0.781 -14.422 1 48.12 66 SER B N 1
ATOM 4485 C CA . SER B 1 66 ? -30.266 -2.193 -14.281 1 48.12 66 SER B CA 1
ATOM 4486 C C . SER B 1 66 ? -31.156 -2.887 -13.266 1 48.12 66 SER B C 1
ATOM 4488 O O . SER B 1 66 ? -31.203 -4.117 -13.203 1 48.12 66 SER B O 1
ATOM 4490 N N . SER B 1 67 ? -31.922 -1.975 -12.484 1 41.16 67 SER B N 1
ATOM 4491 C CA . SER B 1 67 ? -32.938 -2.465 -11.57 1 41.16 67 SER B CA 1
ATOM 4492 C C . SER B 1 67 ? -34.281 -2.623 -12.273 1 41.16 67 SER B C 1
ATOM 4494 O O . SER B 1 67 ? -35.156 -3.355 -11.797 1 41.16 67 SER B O 1
ATOM 4496 N N . SER B 1 68 ? -34.719 -1.635 -13.125 1 36.28 68 SER B N 1
ATOM 4497 C CA . SER B 1 68 ? -36.094 -1.628 -13.641 1 36.28 68 SER B CA 1
ATOM 4498 C C . SER B 1 68 ? -36.281 -2.682 -14.727 1 36.28 68 SER B C 1
ATOM 4500 O O . SER B 1 68 ? -37.406 -2.916 -15.188 1 36.28 68 SER B O 1
ATOM 4502 N N . SER B 1 69 ? -35.469 -2.869 -15.781 1 35 69 SER B N 1
ATOM 4503 C CA . SER B 1 69 ? -36.094 -3.619 -16.875 1 35 69 SER B CA 1
ATOM 4504 C C . SER B 1 69 ? -36.719 -4.914 -16.375 1 35 69 SER B C 1
ATOM 4506 O O . SER B 1 69 ? -37.438 -5.578 -17.109 1 35 69 SER B O 1
ATOM 4508 N N . SER B 1 70 ? -36.156 -6.051 -16 1 31.66 70 SER B N 1
ATOM 4509 C CA . SER B 1 70 ? -37.062 -7.176 -15.844 1 31.66 70 SER B CA 1
ATOM 4510 C C . SER B 1 70 ? -38.062 -6.922 -14.719 1 31.66 70 SER B C 1
ATOM 4512 O O . SER B 1 70 ? -37.719 -6.309 -13.711 1 31.66 70 SER B O 1
ATOM 4514 N N . SER B 1 71 ? -39.531 -7.027 -14.914 1 30.86 71 SER B N 1
ATOM 4515 C CA . SER B 1 71 ? -40.75 -6.941 -14.125 1 30.86 71 SER B CA 1
ATOM 4516 C C . SER B 1 71 ? -40.469 -7.133 -12.641 1 30.86 71 SER B C 1
ATOM 4518 O O . SER B 1 71 ? -40.938 -6.355 -11.805 1 30.86 71 SER B O 1
ATOM 4520 N N . SER B 1 72 ? -40.812 -8.516 -12.219 1 30.31 72 SER B N 1
ATOM 4521 C CA . SER B 1 72 ? -41.312 -9.008 -10.938 1 30.31 72 SER B CA 1
ATOM 4522 C C . SER B 1 72 ? -40.375 -8.602 -9.789 1 30.31 72 SER B C 1
ATOM 4524 O O . SER B 1 72 ? -40.844 -8.312 -8.688 1 30.31 72 SER B O 1
ATOM 4526 N N . SER B 1 73 ? -39.156 -9.266 -9.492 1 29.94 73 SER B N 1
ATOM 4527 C CA . SER B 1 73 ? -38.625 -9.359 -8.133 1 29.94 73 SER B CA 1
ATOM 4528 C C . SER B 1 73 ? -37.875 -8.094 -7.742 1 29.94 73 SER B C 1
ATOM 4530 O O . SER B 1 73 ? -36.75 -7.863 -8.195 1 29.94 73 SER B O 1
ATOM 4532 N N . SER B 1 74 ? -38.344 -6.859 -7.664 1 34.66 74 SER B N 1
ATOM 4533 C CA . SER B 1 74 ? -38 -5.695 -6.855 1 34.66 74 SER B CA 1
ATOM 4534 C C . SER B 1 74 ? -37.031 -6.074 -5.734 1 34.66 74 SER B C 1
ATOM 4536 O O . SER B 1 74 ? -36.406 -5.207 -5.141 1 34.66 74 SER B O 1
ATOM 4538 N N . GLU B 1 75 ? -37.25 -7.25 -5.074 1 37.06 75 GLU B N 1
ATOM 4539 C CA . GLU B 1 75 ? -36.594 -7.855 -3.91 1 37.06 75 GLU B CA 1
ATOM 4540 C C . GLU B 1 75 ? -35.094 -8.055 -4.141 1 37.06 75 GLU B C 1
ATOM 4542 O O . GLU B 1 75 ? -34.344 -8.328 -3.201 1 37.06 75 GLU B O 1
ATOM 4547 N N . ARG B 1 76 ? -34.562 -8.031 -5.383 1 42.59 76 ARG B N 1
ATOM 4548 C CA . ARG B 1 76 ? -33.281 -8.688 -5.531 1 42.59 76 ARG B CA 1
ATOM 4549 C C . ARG B 1 76 ? -32.156 -7.656 -5.621 1 42.59 76 ARG B C 1
ATOM 4551 O O . ARG B 1 76 ? -31.125 -7.914 -6.234 1 42.59 76 ARG B O 1
ATOM 4558 N N . VAL B 1 77 ? -32.344 -6.27 -5.398 1 57.84 77 VAL B N 1
ATOM 4559 C CA . VAL B 1 77 ? -31.125 -5.457 -5.504 1 57.84 77 VAL B CA 1
ATOM 4560 C C . VAL B 1 77 ? -30.156 -5.82 -4.383 1 57.84 77 VAL B C 1
ATOM 4562 O O . VAL B 1 77 ? -30.516 -5.746 -3.203 1 57.84 77 VAL B O 1
ATOM 4565 N N . GLY B 1 78 ? -29.094 -6.332 -4.734 1 74.31 78 GLY B N 1
ATOM 4566 C CA . GLY B 1 78 ? -28.094 -6.855 -3.814 1 74.31 78 GLY B CA 1
ATOM 4567 C C . GLY B 1 78 ? -27.484 -5.789 -2.926 1 74.31 78 GLY B C 1
ATOM 4568 O O . GLY B 1 78 ? -27.75 -4.598 -3.105 1 74.31 78 GLY B O 1
ATOM 4569 N N . PHE B 1 79 ? -27.156 -6.086 -1.787 1 83 79 PHE B N 1
ATOM 4570 C CA . PHE B 1 79 ? -26.516 -5.25 -0.786 1 83 79 PHE B CA 1
ATOM 4571 C C . PHE B 1 79 ? -25.531 -4.289 -1.439 1 83 79 PHE B C 1
ATOM 4573 O O . PHE B 1 79 ? -25.516 -3.096 -1.13 1 83 79 PHE B O 1
ATOM 4580 N N . PHE B 1 80 ? -24.812 -4.711 -2.4 1 86.19 80 PHE B N 1
ATOM 4581 C CA . PHE B 1 80 ? -23.797 -3.906 -3.061 1 86.19 80 PHE B CA 1
ATOM 4582 C C . PHE B 1 80 ? -24.422 -2.787 -3.875 1 86.19 80 PHE B C 1
ATOM 4584 O O . PHE B 1 80 ? -23.969 -1.643 -3.83 1 86.19 80 PHE B O 1
ATOM 4591 N N . GLU B 1 81 ? -25.359 -3.115 -4.633 1 85.5 81 GLU B N 1
ATOM 4592 C CA . GLU B 1 81 ? -26 -2.133 -5.496 1 85.5 81 GLU B CA 1
ATOM 4593 C C . GLU B 1 81 ? -26.641 -1.019 -4.672 1 85.5 81 GLU B C 1
ATOM 4595 O O . GLU B 1 81 ? -26.562 0.156 -5.039 1 85.5 81 GLU B O 1
ATOM 4600 N N . ARG B 1 82 ? -27.266 -1.421 -3.586 1 89.62 82 ARG B N 1
ATOM 4601 C CA . ARG B 1 82 ? -27.891 -0.429 -2.717 1 89.62 82 ARG B CA 1
ATOM 4602 C C . ARG B 1 82 ? -26.844 0.479 -2.082 1 89.62 82 ARG B C 1
ATOM 4604 O O . ARG B 1 82 ? -27.031 1.692 -1.987 1 89.62 82 ARG B O 1
ATOM 4611 N N . ALA B 1 83 ? -25.734 -0.125 -1.642 1 92.25 83 ALA B N 1
ATOM 4612 C CA . ALA B 1 83 ? -24.656 0.662 -1.062 1 92.25 83 ALA B CA 1
ATOM 4613 C C . ALA B 1 83 ? -24.047 1.611 -2.094 1 92.25 83 ALA B C 1
ATOM 4615 O O . ALA B 1 83 ? -23.672 2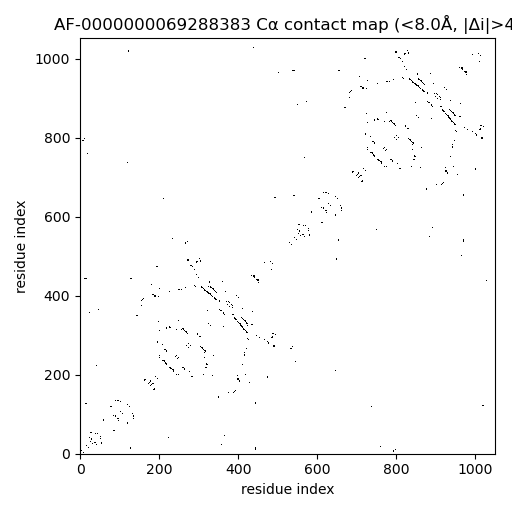.74 -1.765 1 92.25 83 ALA B O 1
ATOM 4616 N N . ARG B 1 84 ? -23.969 1.146 -3.279 1 91.94 84 ARG B N 1
ATOM 4617 C CA . ARG B 1 84 ? -23.438 1.976 -4.359 1 91.94 84 ARG B CA 1
ATOM 4618 C C . ARG B 1 84 ? -24.344 3.174 -4.621 1 91.94 84 ARG B C 1
ATOM 4620 O O . ARG B 1 84 ? -23.859 4.289 -4.824 1 91.94 84 ARG B O 1
ATOM 4627 N N . VAL B 1 85 ? -25.641 2.936 -4.652 1 94.12 85 VAL B N 1
ATOM 4628 C CA . VAL B 1 85 ? -26.594 4.016 -4.828 1 94.12 85 VAL B CA 1
ATOM 4629 C C . VAL B 1 85 ? -26.453 5.027 -3.693 1 94.12 85 VAL B C 1
ATOM 4631 O O . VAL B 1 85 ? -26.5 6.238 -3.922 1 94.12 85 VAL B O 1
ATOM 4634 N N . ALA B 1 86 ? -26.281 4.492 -2.506 1 96.25 86 ALA B N 1
ATOM 4635 C CA . ALA B 1 86 ? -26.094 5.391 -1.371 1 96.25 86 ALA B CA 1
ATOM 4636 C C . ALA B 1 86 ? -24.844 6.258 -1.567 1 96.25 86 ALA B C 1
ATOM 4638 O O . ALA B 1 86 ? -24.844 7.445 -1.229 1 96.25 86 ALA B O 1
ATOM 4639 N N . SER B 1 87 ? -23.797 5.664 -2.072 1 97.19 87 SER B N 1
ATOM 4640 C CA . SER B 1 87 ? -22.578 6.398 -2.369 1 97.19 87 SER B CA 1
ATOM 4641 C C . SER B 1 87 ? -22.828 7.527 -3.363 1 97.19 87 SER B C 1
ATOM 4643 O O . SER B 1 87 ? -22.344 8.648 -3.18 1 97.19 87 SER B O 1
ATOM 4645 N N . LEU B 1 88 ? -23.609 7.25 -4.359 1 96.5 88 LEU B N 1
ATOM 4646 C CA . LEU B 1 88 ? -23.922 8.234 -5.391 1 96.5 88 LEU B CA 1
ATOM 4647 C C . LEU B 1 88 ? -24.828 9.336 -4.832 1 96.5 88 LEU B C 1
ATOM 4649 O O . LEU B 1 88 ? -24.625 10.508 -5.137 1 96.5 88 LEU B O 1
ATOM 4653 N N . LEU B 1 89 ? -25.766 8.945 -4.012 1 96.62 89 LEU B N 1
ATOM 4654 C CA . LEU B 1 89 ? -26.641 9.914 -3.363 1 96.62 89 LEU B CA 1
ATOM 4655 C C . LEU B 1 89 ? -25.828 10.891 -2.512 1 96.62 89 LEU B C 1
ATOM 4657 O O . LEU B 1 89 ? -26.094 12.094 -2.531 1 96.62 89 LEU B O 1
ATOM 4661 N N . ASP B 1 90 ? -24.891 10.344 -1.823 1 97.56 90 ASP B N 1
ATOM 4662 C CA . ASP B 1 90 ? -24.031 11.188 -0.993 1 97.56 90 ASP B CA 1
ATOM 4663 C C . ASP B 1 90 ? -23.266 12.188 -1.844 1 97.56 90 ASP B C 1
ATOM 4665 O O . ASP B 1 90 ? -23.172 13.367 -1.497 1 97.56 90 ASP B O 1
ATOM 4669 N N . LEU B 1 91 ? -22.719 11.727 -2.943 1 96 91 LEU B N 1
ATOM 4670 C CA . LEU B 1 91 ? -21.938 12.586 -3.816 1 96 91 LEU B CA 1
ATOM 4671 C C . LEU B 1 91 ? -22.797 13.672 -4.438 1 96 91 LEU B C 1
ATOM 4673 O O . LEU B 1 91 ? -22.297 14.742 -4.789 1 96 91 LEU B O 1
ATOM 4677 N N . GLN B 1 92 ? -24.078 13.414 -4.508 1 94.19 92 GLN B N 1
ATOM 4678 C CA . GLN B 1 92 ? -25.016 14.383 -5.055 1 94.19 92 GLN B CA 1
ATOM 4679 C C . GLN B 1 92 ? -25.484 15.359 -3.979 1 94.19 92 GLN B C 1
ATOM 4681 O O . GLN B 1 92 ? -26.141 16.359 -4.281 1 94.19 92 GLN B O 1
ATOM 4686 N N . GLY B 1 93 ? -25.203 15.078 -2.758 1 94.12 93 GLY B N 1
ATOM 4687 C CA . GLY B 1 93 ? -25.609 15.953 -1.666 1 94.12 93 GLY B CA 1
ATOM 4688 C C . GLY B 1 93 ? -26.875 15.508 -0.977 1 94.12 93 GLY B C 1
ATOM 4689 O O . GLY B 1 93 ? -27.391 16.203 -0.102 1 94.12 93 GLY B O 1
ATOM 4690 N N . GLU B 1 94 ? -27.375 14.359 -1.425 1 96 94 GLU B N 1
ATOM 4691 C CA . GLU B 1 94 ? -28.594 13.812 -0.805 1 96 94 GLU B CA 1
ATOM 4692 C C . GLU B 1 94 ? -28.234 12.867 0.344 1 96 94 GLU B C 1
ATOM 4694 O O . GLU B 1 94 ? -28.594 11.688 0.31 1 96 94 GLU B O 1
ATOM 4699 N N . HIS B 1 95 ? -27.688 13.438 1.386 1 97.25 95 HIS B N 1
ATOM 4700 C CA . HIS B 1 95 ? -27.109 12.688 2.496 1 97.25 95 HIS B CA 1
ATOM 4701 C C . HIS B 1 95 ? -28.203 11.969 3.289 1 97.25 95 HIS B C 1
ATOM 4703 O O . HIS B 1 95 ? -28.031 10.812 3.68 1 97.25 95 HIS B O 1
ATOM 4709 N N . ALA B 1 96 ? -29.312 12.641 3.525 1 96.19 96 ALA B N 1
ATOM 4710 C CA . ALA B 1 96 ? -30.391 12.039 4.297 1 96.19 96 ALA B CA 1
ATOM 4711 C C . ALA B 1 96 ? -30.922 10.781 3.621 1 96.19 96 ALA B C 1
ATOM 4713 O O . ALA B 1 96 ? -31.141 9.758 4.277 1 96.19 96 ALA B O 1
ATOM 4714 N N . LYS B 1 97 ? -31.109 10.836 2.303 1 96.5 97 LYS B N 1
ATOM 4715 C CA . LYS B 1 97 ? -31.578 9.68 1.545 1 96.5 97 LYS B CA 1
ATOM 4716 C C . LYS B 1 97 ? -30.547 8.547 1.578 1 96.5 97 LYS B C 1
ATOM 4718 O O . LYS B 1 97 ? -30.906 7.371 1.65 1 96.5 97 LYS B O 1
ATOM 4723 N N . ALA B 1 98 ? -29.297 8.938 1.467 1 97.06 98 ALA B N 1
ATOM 4724 C CA . ALA B 1 98 ? -28.234 7.945 1.532 1 97.06 98 ALA B CA 1
ATOM 4725 C C . ALA B 1 98 ? -28.25 7.211 2.871 1 97.06 98 ALA B C 1
ATOM 4727 O O . ALA B 1 98 ? -28.109 5.988 2.918 1 97.06 98 ALA B O 1
ATOM 4728 N N . LEU B 1 99 ? -28.453 7.934 3.984 1 95.88 99 LEU B N 1
ATOM 4729 C CA . LEU B 1 99 ? -28.484 7.336 5.312 1 95.88 99 LEU B CA 1
ATOM 4730 C C . LEU B 1 99 ? -29.688 6.41 5.461 1 95.88 99 LEU B C 1
ATOM 4732 O O . LEU B 1 99 ? -29.594 5.336 6.059 1 95.88 99 LEU B O 1
ATOM 4736 N N . GLU B 1 100 ? -30.812 6.816 4.918 1 94.31 100 GLU B N 1
ATOM 4737 C CA . GLU B 1 100 ? -32.031 6.016 4.977 1 94.31 100 GLU B CA 1
ATOM 4738 C C . GLU B 1 100 ? -31.844 4.672 4.277 1 94.31 100 GLU B C 1
ATOM 4740 O O . GLU B 1 100 ? -32.438 3.666 4.68 1 94.31 100 GLU B O 1
ATOM 4745 N N . LEU B 1 101 ? -31.031 4.703 3.301 1 92.75 101 LEU B N 1
ATOM 4746 C CA . LEU B 1 101 ? -30.75 3.479 2.557 1 92.75 101 LEU B CA 1
ATOM 4747 C C . LEU B 1 101 ? -29.734 2.609 3.297 1 92.75 101 LEU B C 1
ATOM 4749 O O . LEU B 1 101 ? -29.891 1.387 3.359 1 92.75 101 LEU B O 1
ATOM 4753 N N . LEU B 1 102 ? -28.719 3.193 3.936 1 93.19 102 LEU B N 1
ATOM 4754 C CA . LEU B 1 102 ? -27.594 2.469 4.516 1 93.19 102 LEU B CA 1
ATOM 4755 C C . LEU B 1 102 ? -27.969 1.888 5.879 1 93.19 102 LEU B C 1
ATOM 4757 O O . LEU B 1 102 ? -27.578 0.761 6.199 1 93.19 102 LEU B O 1
ATOM 4761 N N . GLU B 1 103 ? -28.672 2.561 6.691 1 89.62 103 GLU B N 1
ATOM 4762 C CA . GLU B 1 103 ? -28.859 2.219 8.102 1 89.62 103 GLU B CA 1
ATOM 4763 C C . GLU B 1 103 ? -29.656 0.926 8.258 1 89.62 103 GLU B C 1
ATOM 4765 O O . GLU B 1 103 ? -29.219 0.008 8.961 1 89.62 103 GLU B O 1
ATOM 4770 N N . PRO B 1 104 ? -30.766 0.741 7.453 1 83.25 104 PRO B N 1
ATOM 4771 C CA . PRO B 1 104 ? -31.469 -0.538 7.582 1 83.25 104 PRO B CA 1
ATOM 4772 C C . PRO B 1 104 ? -30.656 -1.716 7.051 1 83.25 104 PRO B C 1
ATOM 4774 O O . PRO B 1 104 ? -30.859 -2.854 7.484 1 83.25 104 PRO B O 1
ATOM 4777 N N . MET B 1 105 ? -29.766 -1.389 6.148 1 82.81 105 MET B N 1
ATOM 4778 C CA . MET B 1 105 ? -28.906 -2.434 5.609 1 82.81 105 MET B CA 1
ATOM 4779 C C . MET B 1 105 ? -27.906 -2.918 6.664 1 82.81 105 MET B C 1
ATOM 4781 O O . MET B 1 105 ? -27.656 -4.117 6.773 1 82.81 105 MET B O 1
ATOM 4785 N N . LEU B 1 106 ? -27.484 -2.041 7.438 1 83.44 106 LEU B N 1
ATOM 4786 C CA . LEU B 1 106 ? -26.453 -2.35 8.414 1 83.44 106 LEU B CA 1
ATOM 4787 C C . LEU B 1 106 ? -27.062 -2.83 9.727 1 83.44 106 LEU B C 1
ATOM 4789 O O . LEU B 1 106 ? -26.516 -3.717 10.383 1 83.44 106 LEU B O 1
ATOM 4793 N N . TRP B 1 107 ? -28.297 -2.24 10.07 1 79.81 107 TRP B N 1
ATOM 4794 C CA . TRP B 1 107 ? -29.016 -2.58 11.297 1 79.81 107 TRP B CA 1
ATOM 4795 C C . TRP B 1 107 ? -30.5 -2.783 11.023 1 79.81 107 TRP B C 1
ATOM 4797 O O . TRP B 1 107 ? -31.297 -1.873 11.234 1 79.81 107 TRP B O 1
ATOM 4807 N N . PRO B 1 108 ? -30.891 -3.902 10.555 1 73.06 108 PRO B N 1
ATOM 4808 C CA . PRO B 1 108 ? -32.312 -4.16 10.242 1 73.06 108 PRO B CA 1
ATOM 4809 C C . PRO B 1 108 ? -33.219 -4.027 11.469 1 73.06 108 PRO B C 1
ATOM 4811 O O . PRO B 1 108 ? -32.812 -4.379 12.578 1 73.06 108 PRO B O 1
ATOM 4814 N N . PRO B 1 109 ? -34.531 -3.273 11.305 1 63.72 109 PRO B N 1
ATOM 4815 C CA . PRO B 1 109 ? -35.469 -3.111 12.414 1 63.72 109 PRO B CA 1
ATOM 4816 C C . PRO B 1 109 ? -35.969 -4.445 12.953 1 63.72 109 PRO B C 1
ATOM 4818 O O . PRO B 1 109 ? -36.094 -5.414 12.203 1 63.72 109 PRO B O 1
ATOM 4821 N N . GLY B 1 110 ? -36.469 -4.551 14.492 1 55.59 110 GLY B N 1
ATOM 4822 C CA . GLY B 1 110 ? -37.094 -5.637 15.234 1 55.59 110 GLY B CA 1
ATOM 4823 C C . GLY B 1 110 ? -36.094 -6.668 15.727 1 55.59 110 GLY B C 1
ATOM 4824 O O . GLY B 1 110 ? -36.469 -7.715 16.25 1 55.59 110 GLY B O 1
ATOM 4825 N N . GLY B 1 111 ? -34.969 -6.301 16.172 1 47.44 111 GLY B N 1
ATOM 4826 C CA . GLY B 1 111 ? -34.031 -7.18 16.875 1 47.44 111 GLY B CA 1
ATOM 4827 C C . GLY B 1 111 ? -33.969 -8.57 16.281 1 47.44 111 GLY B C 1
ATOM 4828 O O . GLY B 1 111 ? -33.312 -9.453 16.828 1 47.44 111 GLY B O 1
ATOM 4829 N N . GLN B 1 112 ? -35.156 -9.117 15.906 1 37.44 112 GLN B N 1
ATOM 4830 C CA . GLN B 1 112 ? -35.156 -10.531 15.539 1 37.44 112 GLN B CA 1
ATOM 4831 C C . GLN B 1 112 ? -34.031 -10.844 14.547 1 37.44 112 GLN B C 1
ATOM 4833 O O . GLN B 1 112 ? -34 -10.305 13.438 1 37.44 112 GLN B O 1
ATOM 4838 N N . GLN B 1 113 ? -32.906 -10.93 15.102 1 39.56 113 GLN B N 1
ATOM 4839 C CA . GLN B 1 113 ? -31.812 -11.625 14.43 1 39.56 113 GLN B CA 1
ATOM 4840 C C . GLN B 1 113 ? -32.344 -12.727 13.508 1 39.56 113 GLN B C 1
ATOM 4842 O O . GLN B 1 113 ? -32.219 -13.914 13.82 1 39.56 113 GLN B O 1
ATOM 4847 N N . GLN B 1 114 ? -33.656 -12.75 13.297 1 34.22 114 GLN B N 1
ATOM 4848 C CA . GLN B 1 114 ? -34.094 -13.906 12.516 1 34.22 114 GLN B CA 1
ATOM 4849 C C . GLN B 1 114 ? -33.062 -14.281 11.461 1 34.22 114 GLN B C 1
ATOM 4851 O O . GLN B 1 114 ? -32.281 -13.438 11.023 1 34.22 114 GLN B O 1
ATOM 4856 N N . GLN B 1 115 ? -33 -15.672 11.406 1 35.97 115 GLN B N 1
ATOM 4857 C CA . GLN B 1 115 ? -32.312 -16.578 10.5 1 35.97 115 GLN B CA 1
ATOM 4858 C C . GLN B 1 115 ? -32.25 -16.031 9.086 1 35.97 115 GLN B C 1
ATOM 4860 O O . GLN B 1 115 ? -32.656 -16.688 8.133 1 35.97 115 GLN B O 1
ATOM 4865 N N . GLN B 1 116 ? -32.875 -14.828 8.977 1 35.41 116 GLN B N 1
ATOM 4866 C CA . GLN B 1 116 ? -32.812 -14.578 7.543 1 35.41 116 GLN B CA 1
ATOM 4867 C C . GLN B 1 116 ? -31.406 -14.805 7.008 1 35.41 116 GLN B C 1
ATOM 4869 O O . GLN B 1 116 ? -30.422 -14.602 7.727 1 35.41 116 GLN B O 1
ATOM 4874 N N . PRO B 1 117 ? -31.406 -15.43 5.918 1 39.28 117 PRO B N 1
ATOM 4875 C CA . PRO B 1 117 ? -30.141 -15.703 5.227 1 39.28 117 PRO B CA 1
ATOM 4876 C C . PRO B 1 117 ? -29.141 -14.555 5.34 1 39.28 117 PRO B C 1
ATOM 4878 O O . PRO B 1 117 ? -29.547 -13.398 5.48 1 39.28 117 PRO B O 1
ATOM 4881 N N . GLN B 1 118 ? -28.062 -14.695 6.117 1 41.28 118 GLN B N 1
ATOM 4882 C CA . GLN B 1 118 ? -26.938 -13.773 6.188 1 41.28 118 GLN B CA 1
ATOM 4883 C C . GLN B 1 118 ? -27.062 -12.664 5.145 1 41.28 118 GLN B C 1
ATOM 4885 O O . GLN B 1 118 ? -27.344 -12.938 3.975 1 41.28 118 GLN B O 1
ATOM 4890 N N . PRO B 1 119 ? -27.484 -11.469 5.586 1 44.44 119 PRO B N 1
ATOM 4891 C CA . PRO B 1 119 ? -27.469 -10.367 4.625 1 44.44 119 PRO B CA 1
ATOM 4892 C C . PRO B 1 119 ? -26.422 -10.555 3.535 1 44.44 119 PRO B C 1
ATOM 4894 O O . PRO B 1 119 ? -25.312 -11.039 3.811 1 44.44 119 PRO B O 1
ATOM 4897 N N . GLN B 1 120 ? -26.781 -10.727 2.193 1 50.72 120 GLN B N 1
ATOM 4898 C CA . GLN B 1 120 ? -26.156 -11.055 0.919 1 50.72 120 GLN B CA 1
ATOM 4899 C C . GLN B 1 120 ? -24.906 -10.195 0.686 1 50.72 120 GLN B C 1
ATOM 4901 O O . GLN B 1 120 ? -24.297 -10.266 -0.377 1 50.72 120 GLN B O 1
ATOM 4906 N N . GLY B 1 121 ? -24.484 -9.383 1.812 1 60.12 121 GLY B N 1
ATOM 4907 C CA . GLY B 1 121 ? -23.141 -8.867 1.57 1 60.12 121 GLY B CA 1
ATOM 4908 C C . GLY B 1 121 ? -22.125 -9.391 2.555 1 60.12 121 GLY B C 1
ATOM 4909 O O . GLY B 1 121 ? -22.438 -9.656 3.715 1 60.12 121 GLY B O 1
ATOM 4910 N N . GLY B 1 122 ? -21.109 -10.125 2.295 1 71.5 122 GLY B N 1
ATOM 4911 C CA . GLY B 1 122 ? -20.016 -10.609 3.117 1 71.5 122 GLY B CA 1
ATOM 4912 C C . GLY B 1 122 ? -19.484 -9.555 4.078 1 71.5 122 GLY B C 1
ATOM 4913 O O . GLY B 1 122 ? -19.859 -8.383 3.994 1 71.5 122 GLY B O 1
ATOM 4914 N N . PRO B 1 123 ? -18.938 -9.852 5.285 1 76.44 123 PRO B N 1
ATOM 4915 C CA . PRO B 1 123 ? -18.453 -8.922 6.305 1 76.44 123 PRO B CA 1
ATOM 4916 C C . PRO B 1 123 ? -17.625 -7.785 5.723 1 76.44 123 PRO B C 1
ATOM 4918 O O . PRO B 1 123 ? -17.641 -6.668 6.246 1 76.44 123 PRO B O 1
ATOM 4921 N N . GLY B 1 124 ? -16.953 -8.031 4.691 1 81.31 124 GLY B N 1
ATOM 4922 C CA . GLY B 1 124 ? -16.141 -6.996 4.066 1 81.31 124 GLY B CA 1
ATOM 4923 C C . GLY B 1 124 ? -16.969 -5.879 3.463 1 81.31 124 GLY B C 1
ATOM 4924 O O . GLY B 1 124 ? -16.656 -4.699 3.641 1 81.31 124 GLY B O 1
ATOM 4925 N N . LEU B 1 125 ? -17.984 -6.273 2.775 1 85.25 125 LEU B N 1
ATOM 4926 C CA . LEU B 1 125 ? -18.859 -5.281 2.166 1 85.25 125 LEU B CA 1
ATOM 4927 C C . LEU B 1 125 ? -19.625 -4.496 3.232 1 85.25 125 LEU B C 1
ATOM 4929 O O . LEU B 1 125 ? -19.844 -3.293 3.084 1 85.25 125 LEU B O 1
ATOM 4933 N N . LYS B 1 126 ? -20.031 -5.172 4.262 1 87.12 126 LYS B N 1
ATOM 4934 C CA . LYS B 1 126 ? -20.703 -4.492 5.359 1 87.12 126 LYS B CA 1
ATOM 4935 C C . LYS B 1 126 ? -19.797 -3.465 6.016 1 87.12 126 LYS B C 1
ATOM 4937 O O . LYS B 1 126 ? -20.234 -2.371 6.379 1 87.12 126 LYS B O 1
ATOM 4942 N N . ALA B 1 127 ? -18.562 -3.85 6.191 1 90.06 127 ALA B N 1
ATOM 4943 C CA . ALA B 1 127 ? -17.578 -2.928 6.762 1 90.06 127 ALA B CA 1
ATOM 4944 C C . ALA B 1 127 ? -17.406 -1.697 5.879 1 90.06 127 ALA B C 1
ATOM 4946 O O . ALA B 1 127 ? -17.344 -0.572 6.375 1 90.06 127 ALA B O 1
ATOM 4947 N N . ALA B 1 128 ? -17.297 -1.933 4.602 1 91.94 128 ALA B N 1
ATOM 4948 C CA . ALA B 1 128 ? -17.188 -0.825 3.656 1 91.94 128 ALA B CA 1
ATOM 4949 C C . ALA B 1 128 ? -18.422 0.082 3.729 1 91.94 128 ALA B C 1
ATOM 4951 O O . ALA B 1 128 ? -18.297 1.309 3.721 1 91.94 128 ALA B O 1
ATOM 4952 N N . ALA B 1 129 ? -19.594 -0.538 3.816 1 93 129 ALA B N 1
ATOM 4953 C CA . ALA B 1 129 ? -20.844 0.224 3.92 1 93 129 ALA B CA 1
ATOM 4954 C C . ALA B 1 129 ? -20.891 1.014 5.227 1 93 129 ALA B C 1
ATOM 4956 O O . ALA B 1 129 ? -21.438 2.121 5.27 1 93 129 ALA B O 1
ATOM 4957 N N . ALA B 1 130 ? -20.375 0.401 6.234 1 93.25 130 ALA B N 1
ATOM 4958 C CA . ALA B 1 130 ? -20.328 1.086 7.523 1 93.25 130 ALA B CA 1
ATOM 4959 C C . ALA B 1 130 ? -19.438 2.328 7.457 1 93.25 130 ALA B C 1
ATOM 4961 O O . ALA B 1 130 ? -19.781 3.367 8.031 1 93.25 130 ALA B O 1
ATOM 4962 N N . LEU B 1 131 ? -18.281 2.189 6.836 1 95.25 131 LEU B N 1
ATOM 4963 C CA . LEU B 1 131 ? -17.438 3.367 6.645 1 95.25 131 LEU B CA 1
ATOM 4964 C C . LEU B 1 131 ? -18.172 4.438 5.84 1 95.25 131 LEU B C 1
ATOM 4966 O O . LEU B 1 131 ? -18.125 5.621 6.18 1 95.25 131 LEU B O 1
ATOM 4970 N N . LEU B 1 132 ? -18.828 3.988 4.789 1 96.75 132 LEU B N 1
ATOM 4971 C CA . LEU B 1 132 ? -19.609 4.918 3.98 1 96.75 132 LEU B CA 1
ATOM 4972 C C . LEU B 1 132 ? -20.656 5.641 4.832 1 96.75 132 LEU B C 1
ATOM 4974 O O . LEU B 1 132 ? -20.812 6.855 4.719 1 96.75 132 LEU B O 1
ATOM 4978 N N . ARG B 1 133 ? -21.328 4.875 5.641 1 95.88 133 ARG B N 1
ATOM 4979 C CA . ARG B 1 133 ? -22.344 5.445 6.52 1 95.88 133 ARG B CA 1
ATOM 4980 C C . ARG B 1 133 ? -21.75 6.527 7.414 1 95.88 133 ARG B C 1
ATOM 4982 O O . ARG B 1 133 ? -22.375 7.57 7.633 1 95.88 133 ARG B O 1
ATOM 4989 N N . GLU B 1 134 ? -20.578 6.309 7.891 1 95.19 134 GLU B N 1
ATOM 4990 C CA . GLU B 1 134 ? -19.922 7.297 8.742 1 95.19 134 GLU B CA 1
ATOM 4991 C C . GLU B 1 134 ? -19.609 8.578 7.965 1 95.19 134 GLU B C 1
ATOM 4993 O O . GLU B 1 134 ? -19.781 9.68 8.492 1 95.19 134 GLU B O 1
ATOM 4998 N N . LEU B 1 135 ? -19.109 8.43 6.777 1 97 135 LEU B N 1
ATOM 4999 C CA . LEU B 1 135 ? -18.844 9.602 5.949 1 97 135 LEU B CA 1
ATOM 5000 C C . LEU B 1 135 ? -20.125 10.383 5.691 1 97 135 LEU B C 1
ATOM 5002 O O . LEU B 1 135 ? -20.156 11.609 5.832 1 97 135 LEU B O 1
ATOM 5006 N N . VAL B 1 136 ? -21.172 9.664 5.352 1 97.5 136 VAL B N 1
ATOM 5007 C CA . VAL B 1 136 ? -22.453 10.289 5.008 1 97.5 136 VAL B CA 1
ATOM 5008 C C . VAL B 1 136 ? -23.031 10.984 6.234 1 97.5 136 VAL B C 1
ATOM 5010 O O . VAL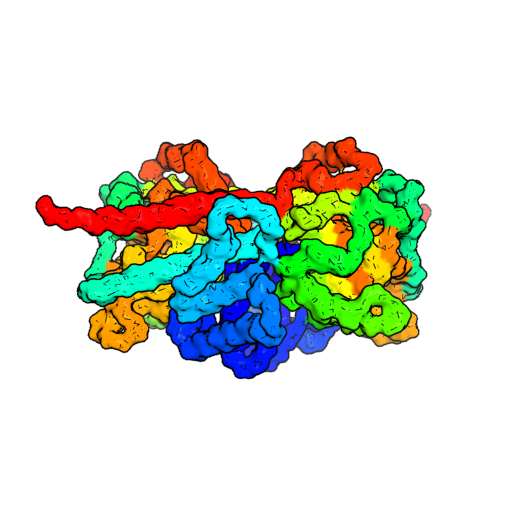 B 1 136 ? -23.562 12.086 6.129 1 97.5 136 VAL B O 1
ATOM 5013 N N . ALA B 1 137 ? -22.938 10.312 7.328 1 96.12 137 ALA B N 1
ATOM 5014 C CA . ALA B 1 137 ? -23.438 10.906 8.57 1 96.12 137 ALA B CA 1
ATOM 5015 C C . ALA B 1 137 ? -22.719 12.203 8.891 1 96.12 137 ALA B C 1
ATOM 5017 O O . ALA B 1 137 ? -23.328 13.172 9.352 1 96.12 137 ALA B O 1
ATOM 5018 N N . ARG B 1 138 ? -21.469 12.234 8.68 1 96.31 138 ARG B N 1
ATOM 5019 C CA . ARG B 1 138 ? -20.688 13.453 8.891 1 96.31 138 ARG B CA 1
ATOM 5020 C C . ARG B 1 138 ? -21.141 14.562 7.941 1 96.31 138 ARG B C 1
ATOM 5022 O O . ARG B 1 138 ? -21.281 15.719 8.352 1 96.31 138 ARG B O 1
ATOM 5029 N N . HIS B 1 139 ? -21.312 14.172 6.719 1 97.69 139 HIS B N 1
ATOM 5030 C CA . HIS B 1 139 ? -21.781 15.148 5.742 1 97.69 139 HIS B CA 1
ATOM 5031 C C . HIS B 1 139 ? -23.141 15.727 6.156 1 97.69 139 HIS B C 1
ATOM 5033 O O . HIS B 1 139 ? -23.344 16.938 6.074 1 97.69 139 HIS B O 1
ATOM 5039 N N . ALA B 1 140 ? -24.016 14.852 6.559 1 97.25 140 ALA B N 1
ATOM 5040 C CA . ALA B 1 140 ? -25.359 15.281 6.969 1 97.25 140 ALA B CA 1
ATOM 5041 C C . ALA B 1 140 ? -25.281 16.234 8.156 1 97.25 140 ALA B C 1
ATOM 5043 O O . ALA B 1 140 ? -25.953 17.266 8.172 1 97.25 140 ALA B O 1
ATOM 5044 N N . LYS B 1 141 ? -24.531 15.875 9.094 1 96.5 141 LYS B N 1
ATOM 5045 C CA . LYS B 1 141 ? -24.375 16.703 10.289 1 96.5 141 LYS B CA 1
ATOM 5046 C C . LYS B 1 141 ? -23.797 18.062 9.945 1 96.5 141 LYS B C 1
ATOM 5048 O O . LYS B 1 141 ? -24.266 19.094 10.438 1 96.5 141 LYS B O 1
ATOM 5053 N N . LEU B 1 142 ? -22.781 18.094 9.164 1 97.19 142 LEU B N 1
ATOM 5054 C CA . LEU B 1 142 ? -22.125 19.328 8.758 1 97.19 142 LEU B CA 1
ATOM 5055 C C . LEU B 1 142 ? -23.078 20.219 7.969 1 97.19 142 LEU B C 1
ATOM 5057 O O . LEU B 1 142 ? -23.094 21.438 8.141 1 97.19 142 LEU B O 1
ATOM 5061 N N . ALA B 1 143 ? -23.859 19.609 7.109 1 96.19 143 ALA B N 1
ATOM 5062 C CA . ALA B 1 143 ? -24.859 20.359 6.336 1 96.19 143 ALA B CA 1
ATOM 5063 C C . ALA B 1 143 ? -25.906 20.984 7.25 1 96.19 143 ALA B C 1
ATOM 5065 O O . ALA B 1 143 ? -26.297 22.125 7.043 1 96.19 143 ALA B O 1
ATOM 5066 N N . GLU B 1 144 ? -26.312 20.234 8.18 1 95.69 144 GLU B N 1
ATOM 5067 C CA . GLU B 1 144 ? -27.297 20.734 9.133 1 95.69 144 GLU B CA 1
ATOM 5068 C C . GLU B 1 144 ? -26.734 21.891 9.953 1 95.69 144 GLU B C 1
ATOM 5070 O O . GLU B 1 144 ? -27.422 22.906 10.133 1 95.69 144 GLU B O 1
ATOM 5075 N N . GLU B 1 145 ? -25.578 21.703 10.422 1 95.62 145 GLU B N 1
ATOM 5076 C CA . GLU B 1 145 ? -24.938 22.766 11.203 1 95.62 145 GLU B CA 1
ATOM 5077 C C . GLU B 1 145 ? -24.75 24.031 10.375 1 95.62 145 GLU B C 1
ATOM 5079 O O . GLU B 1 145 ? -24.969 25.141 10.867 1 95.62 145 GLU B O 1
ATOM 5084 N N . ARG B 1 146 ? -24.344 23.891 9.18 1 95.75 146 ARG B N 1
ATOM 5085 C CA . ARG B 1 146 ? -24.156 25.031 8.281 1 95.75 146 ARG B CA 1
ATOM 5086 C C . ARG B 1 146 ? -25.469 25.766 8.047 1 95.75 146 ARG B C 1
ATOM 5088 O O . ARG B 1 146 ? -25.516 27 8.086 1 95.75 146 ARG B O 1
ATOM 5095 N N . ALA B 1 147 ? -26.531 25.031 7.828 1 94.25 147 ALA B N 1
ATOM 5096 C CA . ALA B 1 147 ? -27.859 25.609 7.602 1 94.25 147 ALA B CA 1
ATOM 5097 C C . ALA B 1 147 ? -28.328 26.406 8.82 1 94.25 147 ALA B C 1
ATOM 5099 O O . ALA B 1 147 ? -28.875 27.5 8.688 1 94.25 147 ALA B O 1
ATOM 5100 N N . LYS B 1 148 ? -28.094 25.844 9.938 1 93.31 148 LYS B N 1
ATOM 5101 C CA . LYS B 1 148 ? -28.484 26.5 11.18 1 93.31 148 LYS B CA 1
ATOM 5102 C C . LYS B 1 148 ? -27.734 27.812 11.359 1 93.31 148 LYS B C 1
ATOM 5104 O O . LYS B 1 148 ? -28.312 28.812 11.781 1 93.31 148 LYS B O 1
ATOM 5109 N N . ARG B 1 149 ? -26.5 27.781 11.047 1 91.94 149 ARG B N 1
ATOM 5110 C CA . ARG B 1 149 ? -25.656 28.969 11.188 1 91.94 149 ARG B CA 1
ATOM 5111 C C . ARG B 1 149 ? -26.062 30.047 10.195 1 91.94 149 ARG B C 1
ATOM 5113 O O . ARG B 1 149 ? -25.953 31.25 10.492 1 91.94 149 ARG B O 1
ATOM 5120 N N . LEU B 1 150 ? -26.406 29.703 9.055 1 90.06 150 LEU B N 1
ATOM 5121 C CA . LEU B 1 150 ? -26.828 30.641 8.023 1 90.06 150 LEU B CA 1
ATOM 5122 C C . LEU B 1 150 ? -28.172 31.266 8.375 1 90.06 150 LEU B C 1
ATOM 5124 O O . LEU B 1 150 ? -28.406 32.438 8.109 1 90.06 150 LEU B O 1
ATOM 5128 N N . GLN B 1 151 ? -29.062 30.484 8.891 1 87.81 151 GLN B N 1
ATOM 5129 C CA . GLN B 1 151 ? -30.406 30.953 9.234 1 87.81 151 GLN B CA 1
ATOM 5130 C C . GLN B 1 151 ? -30.359 31.906 10.422 1 87.81 151 GLN B C 1
ATOM 5132 O O . GLN B 1 151 ? -31.172 32.844 10.5 1 87.81 151 GLN B O 1
ATOM 5137 N N . SER B 1 152 ? -29.531 31.594 11.281 1 82.44 152 SER B N 1
ATOM 5138 C CA . SER B 1 152 ? -29.453 32.438 12.477 1 82.44 152 SER B CA 1
ATOM 5139 C C . SER B 1 152 ? -28.875 33.812 12.148 1 82.44 152 SER B C 1
ATOM 5141 O O . SER B 1 152 ? -28.828 34.688 13 1 82.44 152 SER B O 1
ATOM 5143 N N . GLY B 1 153 ? -28.75 34.062 10.867 1 67.38 153 GLY B N 1
ATOM 5144 C CA . GLY B 1 153 ? -28.172 35.344 10.492 1 67.38 153 GLY B CA 1
ATOM 5145 C C . GLY B 1 153 ? -26.844 35.625 11.148 1 67.38 153 GLY B C 1
ATOM 5146 O O . GLY B 1 153 ? -26.547 36.75 11.523 1 67.38 153 GLY B O 1
ATOM 5147 N N . ALA B 1 154 ? -26.109 34.625 11.336 1 64.56 154 ALA B N 1
ATOM 5148 C CA . ALA B 1 154 ? -24.844 34.75 12.055 1 64.56 154 ALA B CA 1
ATOM 5149 C C . ALA B 1 154 ? -23.984 35.844 11.461 1 64.56 154 ALA B C 1
ATOM 5151 O O . ALA B 1 154 ? -23.953 36.031 10.242 1 64.56 154 ALA B O 1
ATOM 5152 N N . SER B 1 155 ? -23.562 36.719 12.352 1 68.31 155 SER B N 1
ATOM 5153 C CA . SER B 1 155 ? -22.656 37.812 12.023 1 68.31 155 SER B CA 1
ATOM 5154 C C . SER B 1 155 ? -21.422 37.281 11.273 1 68.31 155 SER B C 1
ATOM 5156 O O . SER B 1 155 ? -21.031 36.156 11.438 1 68.31 155 SER B O 1
ATOM 5158 N N . PRO B 1 156 ? -21.047 38.062 10.336 1 74.94 156 PRO B N 1
ATOM 5159 C CA . PRO B 1 156 ? -19.797 37.719 9.664 1 74.94 156 PRO B CA 1
ATOM 5160 C C . PRO B 1 156 ? -18.703 37.312 10.633 1 74.94 156 PRO B C 1
ATOM 5162 O O . PRO B 1 156 ? -18.625 37.844 11.742 1 74.94 156 PRO B O 1
ATOM 5165 N N . GLY B 1 157 ? -18.156 36.219 10.234 1 76 157 GLY B N 1
ATOM 5166 C CA . GLY B 1 157 ? -17.031 35.75 11.047 1 76 157 GLY B CA 1
ATOM 5167 C C . GLY B 1 157 ? -15.984 36.812 11.258 1 76 157 GLY B C 1
ATOM 5168 O O . GLY B 1 157 ? -15.867 37.75 10.461 1 76 157 GLY B O 1
ATOM 5169 N N . GLY B 1 158 ? -15.344 36.938 12.359 1 79.31 158 GLY B N 1
ATOM 5170 C CA . GLY B 1 158 ? -14.344 37.969 12.664 1 79.31 158 GLY B CA 1
ATOM 5171 C C . GLY B 1 158 ? -12.93 37.5 12.398 1 79.31 158 GLY B C 1
ATOM 5172 O O . GLY B 1 158 ? -12.703 36.344 12.062 1 79.31 158 GLY B O 1
ATOM 5173 N N . ARG B 1 159 ? -12.125 38.531 12.172 1 83.81 159 ARG B N 1
ATOM 5174 C CA . ARG B 1 159 ? -10.68 38.312 12.156 1 83.81 159 ARG B CA 1
ATOM 5175 C C . ARG B 1 159 ? -10.102 38.406 13.57 1 83.81 159 ARG B C 1
ATOM 5177 O O . ARG B 1 159 ? -10.461 39.281 14.344 1 83.81 159 ARG B O 1
ATOM 5184 N N . GLY B 1 160 ? -9.484 37.281 13.891 1 88.5 160 GLY B N 1
ATOM 5185 C CA . GLY B 1 160 ? -8.844 37.25 15.195 1 88.5 160 GLY B CA 1
ATOM 5186 C C . GLY B 1 160 ? -7.367 36.938 15.141 1 88.5 160 GLY B C 1
ATOM 5187 O O . GLY B 1 160 ? -6.777 36.906 14.055 1 88.5 160 GLY B O 1
ATOM 5188 N N . SER B 1 161 ? -6.797 36.938 16.422 1 91.06 161 SER B N 1
ATOM 5189 C CA . SER B 1 161 ? -5.379 36.625 16.531 1 91.06 161 SER B CA 1
ATOM 5190 C C . SER B 1 161 ? -5.16 35.406 17.422 1 91.06 161 SER B C 1
ATOM 5192 O O . SER B 1 161 ? -6.047 35.031 18.188 1 91.06 161 SER B O 1
ATOM 5194 N N . VAL B 1 162 ? -4.117 34.781 17.234 1 97.12 162 VAL B N 1
ATOM 5195 C CA . VAL B 1 162 ? -3.693 33.688 18.062 1 97.12 162 VAL B CA 1
ATOM 5196 C C . VAL B 1 162 ? -2.957 34.219 19.297 1 97.12 162 VAL B C 1
ATOM 5198 O O . VAL B 1 162 ? -2.115 35.094 19.188 1 97.12 162 VAL B O 1
ATOM 5201 N N . GLU B 1 163 ? -3.307 33.719 20.438 1 97.12 163 GLU B N 1
ATOM 5202 C CA . GLU B 1 163 ? -2.662 34.188 21.656 1 97.12 163 GLU B CA 1
ATOM 5203 C C . GLU B 1 163 ? -1.167 33.875 21.641 1 97.12 163 GLU B C 1
ATOM 5205 O O . GLU B 1 163 ? -0.753 32.781 21.266 1 97.12 163 GLU B O 1
ATOM 5210 N N . MET B 1 164 ? -0.39 34.906 22.062 1 97.06 164 MET B N 1
ATOM 5211 C CA . MET B 1 164 ? 1.063 34.781 22.125 1 97.06 164 MET B CA 1
ATOM 5212 C C . MET B 1 164 ? 1.538 34.688 23.562 1 97.06 164 MET B C 1
ATOM 5214 O O . MET B 1 164 ? 1.106 35.469 24.422 1 97.06 164 MET B O 1
ATOM 5218 N N . LEU B 1 165 ? 2.34 33.719 23.766 1 97.25 165 LEU B N 1
ATOM 5219 C CA . LEU B 1 165 ? 2.924 33.5 25.094 1 97.25 165 LEU B CA 1
ATOM 5220 C C . LEU B 1 165 ? 4.441 33.656 25.047 1 97.25 165 LEU B C 1
ATOM 5222 O O . LEU B 1 165 ? 5.051 33.469 23.984 1 97.25 165 LEU B O 1
ATOM 5226 N N . ASP B 1 166 ? 4.988 33.969 26.203 1 96 166 ASP B N 1
ATOM 5227 C CA . ASP B 1 166 ? 6.438 33.969 26.359 1 96 166 ASP B CA 1
ATOM 5228 C C . ASP B 1 166 ? 6.945 32.562 26.734 1 96 166 ASP B C 1
ATOM 5230 O O . ASP B 1 166 ? 6.574 32.031 27.766 1 96 166 ASP B O 1
ATOM 5234 N N . ALA B 1 167 ? 7.801 32.031 25.891 1 94.12 167 ALA B N 1
ATOM 5235 C CA . ALA B 1 167 ? 8.273 30.672 26.062 1 94.12 167 ALA B CA 1
ATOM 5236 C C . ALA B 1 167 ? 9.016 30.516 27.391 1 94.12 167 ALA B C 1
ATOM 5238 O O . ALA B 1 167 ? 8.961 29.453 28.016 1 94.12 167 ALA B O 1
ATOM 5239 N N . GLN B 1 168 ? 9.703 31.484 27.859 1 90.38 168 GLN B N 1
ATOM 5240 C CA . GLN B 1 168 ? 10.523 31.391 29.062 1 90.38 168 GLN B CA 1
ATOM 5241 C C . GLN B 1 168 ? 9.656 31.359 30.312 1 90.38 168 GLN B C 1
ATOM 5243 O O . GLN B 1 168 ? 10.031 30.75 31.328 1 90.38 168 GLN B O 1
ATOM 5248 N N . SER B 1 169 ? 8.508 31.969 30.219 1 93.69 169 SER B N 1
ATOM 5249 C CA . SER B 1 169 ? 7.68 32.094 31.422 1 93.69 169 SER B CA 1
ATOM 5250 C C . SER B 1 169 ? 6.516 31.109 31.391 1 93.69 169 SER B C 1
ATOM 5252 O O . SER B 1 169 ? 5.766 31 32.375 1 93.69 169 SER B O 1
ATOM 5254 N N . THR B 1 170 ? 6.391 30.391 30.297 1 94.81 170 THR B N 1
ATOM 5255 C CA . THR B 1 170 ? 5.266 29.469 30.188 1 94.81 170 THR B CA 1
ATOM 5256 C C . THR B 1 170 ? 5.695 28.047 30.5 1 94.81 170 THR B C 1
ATOM 5258 O O . THR B 1 170 ? 6.57 27.484 29.844 1 94.81 170 THR B O 1
ATOM 5261 N N . SER B 1 171 ? 5.074 27.453 31.484 1 94.19 171 SER B N 1
ATOM 5262 C CA . SER B 1 171 ? 5.371 26.078 31.859 1 94.19 171 SER B CA 1
ATOM 5263 C C . SER B 1 171 ? 4.598 25.094 31 1 94.19 171 SER B C 1
ATOM 5265 O O . SER B 1 171 ? 3.621 25.469 30.328 1 94.19 171 SER B O 1
ATOM 5267 N N . ALA B 1 172 ? 5.062 23.875 31 1 93.94 172 ALA B N 1
ATOM 5268 C CA . ALA B 1 172 ? 4.352 22.812 30.281 1 93.94 172 ALA B CA 1
ATOM 5269 C C . ALA B 1 172 ? 2.938 22.641 30.828 1 93.94 172 ALA B C 1
ATOM 5271 O O . ALA B 1 172 ? 1.995 22.422 30.062 1 93.94 172 ALA B O 1
ATOM 5272 N N . GLN B 1 173 ? 2.773 22.797 32.125 1 94.69 173 GLN B N 1
ATOM 5273 C CA . GLN B 1 173 ? 1.471 22.641 32.75 1 94.69 173 GLN B CA 1
ATOM 5274 C C . GLN B 1 173 ? 0.518 23.766 32.344 1 94.69 173 GLN B C 1
ATOM 5276 O O . GLN B 1 173 ? -0.663 23.516 32.094 1 94.69 173 GLN B O 1
ATOM 5281 N N . GLU B 1 174 ? 1.063 24.938 32.281 1 96.62 174 GLU B N 1
ATOM 5282 C CA . GLU B 1 174 ? 0.236 26.062 31.859 1 96.62 174 GLU B CA 1
ATOM 5283 C C . GLU B 1 174 ? -0.258 25.891 30.422 1 96.62 174 GLU B C 1
ATOM 5285 O O . GLU B 1 174 ? -1.43 26.141 30.141 1 96.62 174 GLU B O 1
ATOM 5290 N N . LEU B 1 175 ? 0.64 25.5 29.562 1 97.19 175 LEU B N 1
ATOM 5291 C CA . LEU B 1 175 ? 0.247 25.297 28.172 1 97.19 175 LEU B CA 1
ATOM 5292 C C . LEU B 1 175 ? -0.818 24.203 28.078 1 97.19 175 LEU B C 1
ATOM 5294 O O . LEU B 1 175 ? -1.776 24.344 27.312 1 97.19 175 LEU B O 1
ATOM 5298 N N . ALA B 1 176 ? -0.624 23.109 28.797 1 96.81 176 ALA B N 1
ATOM 5299 C CA . ALA B 1 176 ? -1.578 22 28.781 1 96.81 176 ALA B CA 1
ATOM 5300 C C . ALA B 1 176 ? -2.957 22.469 29.25 1 96.81 176 ALA B C 1
ATOM 5302 O O . ALA B 1 176 ? -3.965 22.188 28.609 1 96.81 176 ALA B O 1
ATOM 5303 N N . ASP B 1 177 ? -3.02 23.234 30.344 1 97.38 177 ASP B N 1
ATOM 5304 C CA . ASP B 1 177 ? -4.277 23.609 30.984 1 97.38 177 ASP B CA 1
ATOM 5305 C C . ASP B 1 177 ? -5.008 24.688 30.188 1 97.38 177 ASP B C 1
ATOM 5307 O O . ASP B 1 177 ? -6.238 24.672 30.094 1 97.38 177 ASP B O 1
ATOM 5311 N N . ARG B 1 178 ? -4.25 25.531 29.578 1 97.88 178 ARG B N 1
ATOM 5312 C CA . ARG B 1 178 ? -4.883 26.703 28.969 1 97.88 178 ARG B CA 1
ATOM 5313 C C . ARG B 1 178 ? -5.133 26.484 27.484 1 97.88 178 ARG B C 1
ATOM 5315 O O . ARG B 1 178 ? -6.004 27.125 26.891 1 97.88 178 ARG B O 1
ATOM 5322 N N . PHE B 1 179 ? -4.383 25.578 26.891 1 98.38 179 PHE B N 1
ATOM 5323 C CA . PHE B 1 179 ? -4.449 25.547 25.438 1 98.38 179 PHE B CA 1
ATOM 5324 C C . PHE B 1 179 ? -4.637 24.109 24.938 1 98.38 179 PHE B C 1
ATOM 5326 O O . PHE B 1 179 ? -5.57 23.828 24.172 1 98.38 179 PHE B O 1
ATOM 5333 N N . ILE B 1 180 ? -3.834 23.156 25.344 1 98.12 180 ILE B N 1
ATOM 5334 C CA . ILE B 1 180 ? -3.875 21.797 24.812 1 98.12 180 ILE B CA 1
ATOM 5335 C C . ILE B 1 180 ? -5.199 21.125 25.188 1 98.12 180 ILE B C 1
ATOM 5337 O O . ILE B 1 180 ? -5.938 20.672 24.328 1 98.12 180 ILE B O 1
ATOM 5341 N N . LYS B 1 181 ? -5.562 21.156 26.453 1 97.5 181 LYS B N 1
ATOM 5342 C CA . LYS B 1 181 ? -6.773 20.5 26.922 1 97.5 181 LYS B CA 1
ATOM 5343 C C . LYS B 1 181 ? -8.023 21.172 26.375 1 97.5 181 LYS B C 1
ATOM 5345 O O . LYS B 1 181 ? -8.922 20.516 25.844 1 97.5 181 LYS B O 1
ATOM 5350 N N . PRO B 1 182 ? -8.102 22.531 26.406 1 97.25 182 PRO B N 1
ATOM 5351 C CA . PRO B 1 182 ? -9.289 23.188 25.875 1 97.25 182 PRO B CA 1
ATOM 5352 C C . PRO B 1 182 ? -9.336 23.188 24.344 1 97.25 182 PRO B C 1
ATOM 5354 O O . PRO B 1 182 ? -10.359 23.531 23.75 1 97.25 182 PRO B O 1
ATOM 5357 N N . GLY B 1 183 ? -8.258 22.906 23.703 1 97.38 183 GLY B N 1
ATOM 5358 C CA . GLY B 1 183 ? -8.211 22.844 22.25 1 97.38 183 GLY B CA 1
ATOM 5359 C C . GLY B 1 183 ? -8.148 24.219 21.609 1 97.38 183 GLY B C 1
ATOM 5360 O O . GLY B 1 183 ? -8.914 24.516 20.688 1 97.38 183 GLY B O 1
ATOM 5361 N N . ARG B 1 184 ? -7.238 25.094 22.125 1 97.38 184 ARG B N 1
ATOM 5362 C CA . ARG B 1 184 ? -7.027 26.438 21.594 1 97.38 184 ARG B CA 1
ATOM 5363 C C . ARG B 1 184 ? -5.605 26.594 21.078 1 97.38 184 ARG B C 1
ATOM 5365 O O . ARG B 1 184 ? -4.645 26.203 21.734 1 97.38 184 ARG B O 1
ATOM 5372 N N . PRO B 1 185 ? -5.516 27.156 19.891 1 98.5 185 PRO B N 1
ATOM 5373 C CA . PRO B 1 185 ? -4.156 27.391 19.391 1 98.5 185 PRO B CA 1
ATOM 5374 C C . PRO B 1 185 ? -3.424 28.484 20.172 1 98.5 185 PRO B C 1
ATOM 5376 O O . PRO B 1 185 ? -4.059 29.359 20.766 1 98.5 185 PRO B O 1
ATOM 5379 N N . CYS B 1 186 ? -2.123 28.438 20.172 1 98.69 186 CYS B N 1
ATOM 5380 C CA . CYS B 1 186 ? -1.288 29.484 20.766 1 98.69 186 CYS B CA 1
ATOM 5381 C C . CYS B 1 186 ? 0.096 29.5 20.125 1 98.69 186 CYS B C 1
ATOM 5383 O O . CYS B 1 186 ? 0.446 28.594 19.375 1 98.69 186 CYS B O 1
ATOM 5385 N N . VAL B 1 187 ? 0.824 30.562 20.344 1 98.5 187 VAL B N 1
ATOM 5386 C CA . VAL B 1 187 ? 2.203 30.703 19.891 1 98.5 187 VAL B CA 1
ATOM 5387 C C . VAL B 1 187 ? 3.117 30.984 21.078 1 98.5 187 VAL B C 1
ATOM 5389 O O . VAL B 1 187 ? 2.844 31.875 21.875 1 98.5 187 VAL B O 1
ATOM 5392 N N . LEU B 1 188 ? 4.113 30.203 21.25 1 97.25 188 LEU B N 1
ATOM 5393 C CA . LEU B 1 188 ? 5.203 30.484 22.188 1 97.25 188 LEU B CA 1
ATOM 5394 C C . LEU B 1 188 ? 6.316 31.266 21.5 1 97.25 188 LEU B C 1
ATOM 5396 O O . LEU B 1 188 ? 6.926 30.766 20.547 1 97.25 188 LEU B O 1
ATOM 5400 N N . ARG B 1 189 ? 6.594 32.438 21.938 1 95.75 189 ARG B N 1
ATOM 5401 C CA . ARG B 1 189 ? 7.645 33.281 21.375 1 95.75 189 ARG B CA 1
ATOM 5402 C C . ARG B 1 189 ? 8.938 33.156 22.172 1 95.75 189 ARG B C 1
ATOM 5404 O O . ARG B 1 189 ? 8.914 33.062 23.391 1 95.75 189 ARG B O 1
ATOM 5411 N N . GLY B 1 190 ? 9.984 33.125 21.422 1 92.75 190 GLY B N 1
ATOM 5412 C CA . GLY B 1 190 ? 11.297 33.188 22.047 1 92.75 190 GLY B CA 1
ATOM 5413 C C . GLY B 1 190 ? 11.789 31.812 22.516 1 92.75 190 GLY B C 1
ATOM 5414 O O . GLY B 1 190 ? 12.438 31.703 23.562 1 92.75 190 GLY B O 1
ATOM 5415 N N . VAL B 1 191 ? 11.375 30.797 21.859 1 92.12 191 VAL B N 1
ATOM 5416 C CA . VAL B 1 191 ? 11.914 29.484 22.172 1 92.12 191 VAL B CA 1
ATOM 5417 C C . VAL B 1 191 ? 13.422 29.453 21.906 1 92.12 191 VAL B C 1
ATOM 5419 O O . VAL B 1 191 ? 13.859 29.812 20.812 1 92.12 191 VAL B O 1
ATOM 5422 N N . ALA B 1 192 ? 14.164 29.062 22.891 1 81.81 192 ALA B N 1
ATOM 5423 C CA . ALA B 1 192 ? 15.617 29.047 22.766 1 81.81 192 ALA B CA 1
ATOM 5424 C C . ALA B 1 192 ? 16.062 27.891 21.859 1 81.81 192 ALA B C 1
ATOM 5426 O O . ALA B 1 192 ? 15.461 26.812 21.859 1 81.81 192 ALA B O 1
ATOM 5427 N N . PRO B 1 193 ? 17.125 28.109 21.125 1 72.06 193 PRO B N 1
ATOM 5428 C CA . PRO B 1 193 ? 17.625 27.047 20.25 1 72.06 193 PRO B CA 1
ATOM 5429 C C . PRO B 1 193 ? 17.906 25.75 20.984 1 72.06 193 PRO B C 1
ATOM 5431 O O . PRO B 1 193 ? 17.75 24.656 20.406 1 72.06 193 PRO B O 1
ATOM 5434 N N . GLY B 1 194 ? 18.188 25.812 22.172 1 69.94 194 GLY B N 1
ATOM 5435 C CA . GLY B 1 194 ? 18.469 24.609 22.938 1 69.94 194 GLY B CA 1
ATOM 5436 C C . GLY B 1 194 ? 17.219 23.891 23.406 1 69.94 194 GLY B C 1
ATOM 5437 O O . GLY B 1 194 ? 17.281 22.75 23.875 1 69.94 194 GLY B O 1
ATOM 5438 N N . ASP B 1 195 ? 16.141 24.5 23.172 1 74.06 195 ASP B N 1
ATOM 5439 C CA . ASP B 1 195 ? 14.898 23.922 23.672 1 74.06 195 ASP B CA 1
ATOM 5440 C C . ASP B 1 195 ? 14.125 23.219 22.562 1 74.06 195 ASP B C 1
ATOM 5442 O O . ASP B 1 195 ? 13.078 22.609 22.812 1 74.06 195 ASP B O 1
ATOM 5446 N N . ALA B 1 196 ? 14.633 23.312 21.484 1 71.19 196 ALA B N 1
ATOM 5447 C CA . ALA B 1 196 ? 14.086 22.594 20.328 1 71.19 196 ALA B CA 1
ATOM 5448 C C . ALA B 1 196 ? 15.141 22.406 19.25 1 71.19 196 ALA B C 1
ATOM 5450 O O . ALA B 1 196 ? 16.188 21.812 19.484 1 71.19 196 ALA B O 1
ATOM 5451 N N . ALA B 1 197 ? 14.766 22.828 18 1 74.12 197 ALA B N 1
ATOM 5452 C CA . ALA B 1 197 ? 15.719 22.703 16.906 1 74.12 197 ALA B CA 1
ATOM 5453 C C . ALA B 1 197 ? 16.656 23.906 16.828 1 74.12 197 ALA B C 1
ATOM 5455 O O . ALA B 1 197 ? 16.312 24.984 17.297 1 74.12 197 ALA B O 1
ATOM 5456 N N . PRO B 1 198 ? 17.891 23.562 16.359 1 81.62 198 PRO B N 1
ATOM 5457 C CA . PRO B 1 198 ? 18.781 24.703 16.094 1 81.62 198 PRO B CA 1
ATOM 5458 C C . PRO B 1 198 ? 18.203 25.641 15.031 1 81.62 198 PRO B C 1
ATOM 5460 O O . PRO B 1 198 ? 17.266 25.281 14.32 1 81.62 198 PRO B O 1
ATOM 5463 N N . ARG B 1 199 ? 18.719 26.891 15.016 1 89.38 199 ARG B N 1
ATOM 5464 C CA . ARG B 1 199 ? 18.297 27.859 14 1 89.38 199 ARG B CA 1
ATOM 5465 C C . ARG B 1 199 ? 18.906 27.516 12.641 1 89.38 199 ARG B C 1
ATOM 5467 O O . ARG B 1 199 ? 19.672 28.297 12.078 1 89.38 199 ARG B O 1
ATOM 5474 N N . TRP B 1 200 ? 18.375 26.344 12.125 1 94.25 200 TRP B N 1
ATOM 5475 C CA . TRP B 1 200 ? 18.875 25.891 10.844 1 94.25 200 TRP B CA 1
ATOM 5476 C C . TRP B 1 200 ? 18.562 26.906 9.742 1 94.25 200 TRP B C 1
ATOM 5478 O O . TRP B 1 200 ? 17.438 27.391 9.656 1 94.25 200 TRP B O 1
ATOM 5488 N N . THR B 1 201 ? 19.531 27.234 8.969 1 94.5 201 THR B N 1
ATOM 5489 C CA . THR B 1 201 ? 19.359 28 7.738 1 94.5 201 THR B CA 1
ATOM 5490 C C . THR B 1 201 ? 19.297 27.078 6.527 1 94.5 201 THR B C 1
ATOM 5492 O O . THR B 1 201 ? 19.719 25.922 6.609 1 94.5 201 THR B O 1
ATOM 5495 N N . PRO B 1 202 ? 18.75 27.594 5.434 1 95.5 202 PRO B N 1
ATOM 5496 C CA . PRO B 1 202 ? 18.797 26.781 4.219 1 95.5 202 PRO B CA 1
ATOM 5497 C C . PRO B 1 202 ? 20.203 26.344 3.857 1 95.5 202 PRO B C 1
ATOM 5499 O O . PRO B 1 202 ? 20.422 25.203 3.428 1 95.5 202 PRO B O 1
ATOM 5502 N N . GLU B 1 203 ? 21.172 27.172 4.094 1 94.44 203 GLU B N 1
ATOM 5503 C CA . GLU B 1 203 ? 22.562 26.859 3.777 1 94.44 203 GLU B CA 1
ATOM 5504 C C . GLU B 1 203 ? 23.094 25.766 4.684 1 94.44 203 GLU B C 1
ATOM 5506 O O . GLU B 1 203 ? 23.812 24.875 4.227 1 94.44 203 GLU B O 1
ATOM 5511 N N . ALA B 1 204 ? 22.75 25.875 5.91 1 93.81 204 ALA B N 1
ATOM 5512 C CA . ALA B 1 204 ? 23.188 24.859 6.855 1 93.81 204 ALA B CA 1
ATOM 5513 C C . ALA B 1 204 ? 22.625 23.484 6.492 1 93.81 204 ALA B C 1
ATOM 5515 O O . ALA B 1 204 ? 23.312 22.469 6.605 1 93.81 204 ALA B O 1
ATOM 5516 N N . LEU B 1 205 ? 21.391 23.438 6.117 1 95.38 205 LEU B N 1
ATOM 5517 C CA . LEU B 1 205 ? 20.75 22.188 5.727 1 95.38 205 LEU B CA 1
ATOM 5518 C C . LEU B 1 205 ? 21.391 21.641 4.453 1 95.38 205 LEU B C 1
ATOM 5520 O O . LEU B 1 205 ? 21.562 20.422 4.316 1 95.38 205 LEU B O 1
ATOM 5524 N N . ARG B 1 206 ? 21.672 22.516 3.525 1 94.31 206 ARG B N 1
ATOM 5525 C CA . ARG B 1 206 ? 22.328 22.094 2.301 1 94.31 206 ARG B CA 1
ATOM 5526 C C . ARG B 1 206 ? 23.672 21.438 2.607 1 94.31 206 ARG B C 1
ATOM 5528 O O . ARG B 1 206 ? 24.031 20.422 2.004 1 94.31 206 ARG B O 1
ATOM 5535 N N . ALA B 1 207 ? 24.391 22.016 3.514 1 93.5 207 ALA B N 1
ATOM 5536 C CA . ALA B 1 207 ? 25.688 21.484 3.908 1 93.5 207 ALA B CA 1
ATOM 5537 C C . ALA B 1 207 ? 25.531 20.109 4.57 1 93.5 207 ALA B C 1
ATOM 5539 O O . ALA B 1 207 ? 26.359 19.219 4.367 1 93.5 207 ALA B O 1
ATOM 5540 N N . ALA B 1 208 ? 24.516 19.969 5.328 1 92.38 208 ALA B N 1
ATOM 5541 C CA . ALA B 1 208 ? 24.312 18.75 6.105 1 92.38 208 ALA B CA 1
ATOM 5542 C C . ALA B 1 208 ? 23.75 17.625 5.234 1 92.38 208 ALA B C 1
ATOM 5544 O O . ALA B 1 208 ? 24.188 16.484 5.348 1 92.38 208 ALA B O 1
ATOM 5545 N N . LEU B 1 209 ? 22.75 17.922 4.367 1 91.06 209 LEU B N 1
ATOM 5546 C CA . LEU B 1 209 ? 22.016 16.891 3.643 1 91.06 209 LEU B CA 1
ATOM 5547 C C . LEU B 1 209 ? 22.609 16.688 2.248 1 91.06 209 LEU B C 1
ATOM 5549 O O . LEU B 1 209 ? 22.453 15.617 1.658 1 91.06 209 LEU B O 1
ATOM 5553 N N . GLY B 1 210 ? 23.203 17.672 1.683 1 87.94 210 GLY B N 1
ATOM 5554 C CA . GLY B 1 210 ? 23.984 17.594 0.462 1 87.94 210 GLY B CA 1
ATOM 5555 C C . GLY B 1 210 ? 23.344 16.75 -0.62 1 87.94 210 GLY B C 1
ATOM 5556 O O . GLY B 1 210 ? 22.266 17.094 -1.105 1 87.94 210 GLY B O 1
ATOM 5557 N N . LYS B 1 211 ? 23.812 15.586 -0.818 1 80.94 211 LYS B N 1
ATOM 5558 C CA . LYS B 1 211 ? 23.422 14.75 -1.947 1 80.94 211 LYS B CA 1
ATOM 5559 C C . LYS B 1 211 ? 22.328 13.758 -1.549 1 80.94 211 LYS B C 1
ATOM 5561 O O . LYS B 1 211 ? 21.906 12.938 -2.365 1 80.94 211 LYS B O 1
ATOM 5566 N N . THR B 1 212 ? 21.828 13.914 -0.362 1 83.06 212 THR B N 1
ATOM 5567 C CA . THR B 1 212 ? 20.719 13.062 0.077 1 83.06 212 THR B CA 1
ATOM 5568 C C . THR B 1 212 ? 19.484 13.297 -0.781 1 83.06 212 THR B C 1
ATOM 5570 O O . THR B 1 212 ? 19.125 14.438 -1.058 1 83.06 212 THR B O 1
ATOM 5573 N N . LEU B 1 213 ? 18.875 12.18 -1.195 1 83.75 213 LEU B N 1
ATOM 5574 C CA . LEU B 1 213 ? 17.641 12.289 -1.971 1 83.75 213 LEU B CA 1
ATOM 5575 C C . LEU B 1 213 ? 16.453 12.656 -1.074 1 83.75 213 LEU B C 1
ATOM 5577 O O . LEU B 1 213 ? 16.266 12.047 -0.022 1 83.75 213 LEU B O 1
ATOM 5581 N N . VAL B 1 214 ? 15.727 13.641 -1.472 1 89.19 214 VAL B N 1
ATOM 5582 C CA . VAL B 1 214 ? 14.586 14.094 -0.688 1 89.19 214 VAL B CA 1
ATOM 5583 C C . VAL B 1 214 ? 13.352 14.188 -1.582 1 89.19 214 VAL B C 1
ATOM 5585 O O . VAL B 1 214 ? 13.461 14.547 -2.758 1 89.19 214 VAL B O 1
ATOM 5588 N N . PRO B 1 215 ? 12.219 13.844 -1.067 1 88.75 215 PRO B N 1
ATOM 5589 C CA . PRO B 1 215 ? 10.969 14.016 -1.813 1 88.75 215 PRO B CA 1
ATOM 5590 C C . PRO B 1 215 ? 10.445 15.453 -1.768 1 88.75 215 PRO B C 1
ATOM 5592 O O . PRO B 1 215 ? 10.508 16.094 -0.722 1 88.75 215 PRO B O 1
ATOM 5595 N N . LEU B 1 216 ? 9.961 15.906 -2.891 1 92.88 216 LEU B N 1
ATOM 5596 C CA . LEU B 1 216 ? 9.383 17.25 -2.941 1 92.88 216 LEU B CA 1
ATOM 5597 C C . LEU B 1 216 ? 7.879 17.188 -3.166 1 92.88 216 LEU B C 1
ATOM 5599 O O . LEU B 1 216 ? 7.371 16.203 -3.713 1 92.88 216 LEU B O 1
ATOM 5603 N N . ARG B 1 217 ? 7.188 18.188 -2.662 1 94.19 217 ARG B N 1
ATOM 5604 C CA . ARG B 1 217 ? 5.758 18.375 -2.895 1 94.19 217 ARG B CA 1
ATOM 5605 C C . ARG B 1 217 ? 5.465 19.766 -3.441 1 94.19 217 ARG B C 1
ATOM 5607 O O . ARG B 1 217 ? 6.23 20.703 -3.219 1 94.19 217 ARG B O 1
ATOM 5614 N N . LYS B 1 218 ? 4.398 19.844 -4.16 1 94.75 218 LYS B N 1
ATOM 5615 C CA . LYS B 1 218 ? 3.982 21.141 -4.695 1 94.75 218 LYS B CA 1
ATOM 5616 C C . LYS B 1 218 ? 2.465 21.281 -4.648 1 94.75 218 LYS B C 1
ATOM 5618 O O . LYS B 1 218 ? 1.733 20.297 -4.703 1 94.75 218 LYS B O 1
ATOM 5623 N N . LEU B 1 219 ? 2.092 22.484 -4.535 1 95 219 LEU B N 1
ATOM 5624 C CA . LEU B 1 219 ? 0.669 22.812 -4.516 1 95 219 LEU B CA 1
ATOM 5625 C C . LEU B 1 219 ? 0.051 22.625 -5.898 1 95 219 LEU B C 1
ATOM 5627 O O . LEU B 1 219 ? 0.649 23.016 -6.906 1 95 219 LEU B O 1
ATOM 5631 N N . ASP B 1 220 ? -1.062 21.953 -5.984 1 93.88 220 ASP B N 1
ATOM 5632 C CA . ASP B 1 220 ? -1.934 21.875 -7.152 1 93.88 220 ASP B CA 1
ATOM 5633 C C . ASP B 1 220 ? -3.363 22.281 -6.801 1 93.88 220 ASP B C 1
ATOM 5635 O O . ASP B 1 220 ? -4.109 21.5 -6.207 1 93.88 220 ASP B O 1
ATOM 5639 N N . ASP B 1 221 ? -3.701 23.391 -7.254 1 91.12 221 ASP B N 1
ATOM 5640 C CA . ASP B 1 221 ? -4.973 23.984 -6.867 1 91.12 221 ASP B CA 1
ATOM 5641 C C . ASP B 1 221 ? -6.148 23.125 -7.309 1 91.12 221 ASP B C 1
ATOM 5643 O O . ASP B 1 221 ? -7.27 23.281 -6.824 1 91.12 221 ASP B O 1
ATOM 5647 N N . SER B 1 222 ? -5.938 22.219 -8.188 1 90.31 222 SER B N 1
ATOM 5648 C CA . SER B 1 222 ? -7.016 21.375 -8.68 1 90.31 222 SER B CA 1
ATOM 5649 C C . SER B 1 222 ? -7.008 20.016 -7.996 1 90.31 222 SER B C 1
ATOM 5651 O O . SER B 1 222 ? -7.836 19.156 -8.305 1 90.31 222 SER B O 1
ATOM 5653 N N . SER B 1 223 ? -6.129 19.891 -7.086 1 91.31 223 SER B N 1
ATOM 5654 C CA . SER B 1 223 ? -5.977 18.594 -6.438 1 91.31 223 SER B CA 1
ATOM 5655 C C . SER B 1 223 ? -6.973 18.422 -5.293 1 91.31 223 SER B C 1
ATOM 5657 O O . SER B 1 223 ? -7.297 19.391 -4.602 1 91.31 223 SER B O 1
ATOM 5659 N N . ALA B 1 224 ? -7.41 17.188 -5.117 1 89.75 224 ALA B N 1
ATOM 5660 C CA . ALA B 1 224 ? -8.227 16.859 -3.957 1 89.75 224 ALA B CA 1
ATOM 5661 C C . ALA B 1 224 ? -7.391 16.172 -2.879 1 89.75 224 ALA B C 1
ATOM 5663 O O . ALA B 1 224 ? -7.926 15.719 -1.863 1 89.75 224 ALA B O 1
ATOM 5664 N N . SER B 1 225 ? -6.105 16.156 -3.09 1 87.88 225 SER B N 1
ATOM 5665 C CA . SER B 1 225 ? -5.215 15.578 -2.086 1 87.88 225 SER B CA 1
ATOM 5666 C C . SER B 1 225 ? -5.141 16.469 -0.843 1 87.88 225 SER B C 1
ATOM 5668 O O . SER B 1 225 ? -5.488 17.641 -0.893 1 87.88 225 SER B O 1
ATOM 5670 N N . TRP B 1 226 ? -4.738 15.859 0.19 1 85.44 226 TRP B N 1
ATOM 5671 C CA . TRP B 1 226 ? -4.59 16.562 1.46 1 85.44 226 TRP B CA 1
ATOM 5672 C C . TRP B 1 226 ? -3.746 17.828 1.287 1 85.44 226 TRP B C 1
ATOM 5674 O O . TRP B 1 226 ? -2.662 17.781 0.699 1 85.44 226 TRP B O 1
ATOM 5684 N N . ALA B 1 227 ? -4.262 18.984 1.695 1 88.56 227 ALA B N 1
ATOM 5685 C CA . ALA B 1 227 ? -3.639 20.312 1.622 1 88.56 227 ALA B CA 1
ATOM 5686 C C . ALA B 1 227 ? -3.346 20.703 0.176 1 88.56 227 ALA B C 1
ATOM 5688 O O . ALA B 1 227 ? -2.521 21.578 -0.082 1 88.56 227 ALA B O 1
ATOM 5689 N N . LYS B 1 228 ? -3.902 19.922 -0.832 1 92 228 LYS B N 1
ATOM 5690 C CA . LYS B 1 228 ? -3.736 20.094 -2.271 1 92 228 LYS B CA 1
ATOM 5691 C C . LYS B 1 228 ? -2.271 19.938 -2.676 1 92 228 LYS B C 1
ATOM 5693 O O . LYS B 1 228 ? -1.802 20.625 -3.586 1 92 228 LYS B O 1
ATOM 5698 N N . LEU B 1 229 ? -1.55 19.188 -1.915 1 92.5 229 LEU B N 1
ATOM 5699 C CA . LEU B 1 229 ? -0.142 18.938 -2.215 1 92.5 229 LEU B CA 1
ATOM 5700 C C . LEU B 1 229 ? 0.037 17.625 -2.971 1 92.5 229 LEU B C 1
ATOM 5702 O O . LEU B 1 229 ? -0.54 16.609 -2.594 1 92.5 229 LEU B O 1
ATOM 5706 N N . GLU B 1 230 ? 0.799 17.734 -4.027 1 90.88 230 GLU B N 1
ATOM 5707 C CA . GLU B 1 230 ? 1.117 16.578 -4.852 1 90.88 230 GLU B CA 1
ATOM 5708 C C . GLU B 1 230 ? 2.615 16.281 -4.84 1 90.88 230 GLU B C 1
ATOM 5710 O O . GLU B 1 230 ? 3.43 17.203 -4.684 1 90.88 230 GLU B O 1
ATOM 5715 N N . PHE B 1 231 ? 2.977 15.031 -5.043 1 86.62 231 PHE B N 1
ATOM 5716 C CA . PHE B 1 231 ? 4.371 14.625 -5.176 1 86.62 231 PHE B CA 1
ATOM 5717 C C . PHE B 1 231 ? 5 15.234 -6.422 1 86.62 231 PHE B C 1
ATOM 5719 O O . PHE B 1 231 ? 4.422 15.172 -7.508 1 86.62 231 PHE B O 1
ATOM 5726 N N . ALA B 1 232 ? 6.148 15.812 -6.203 1 87.38 232 ALA B N 1
ATOM 5727 C CA . ALA B 1 232 ? 6.785 16.531 -7.305 1 87.38 232 ALA B CA 1
ATOM 5728 C C . ALA B 1 232 ? 8.117 15.891 -7.68 1 87.38 232 ALA B C 1
ATOM 5730 O O . ALA B 1 232 ? 8.969 16.531 -8.305 1 87.38 232 ALA B O 1
ATOM 5731 N N . GLY B 1 233 ? 8.398 14.68 -7.18 1 82.25 233 GLY B N 1
ATOM 5732 C CA . GLY B 1 233 ? 9.617 13.977 -7.551 1 82.25 233 GLY B CA 1
ATOM 5733 C C . GLY B 1 233 ? 10.656 13.945 -6.441 1 82.25 233 GLY B C 1
ATOM 5734 O O . GLY B 1 233 ? 10.531 14.672 -5.453 1 82.25 233 GLY B O 1
ATOM 5735 N N . GLY B 1 234 ? 11.609 13.055 -6.523 1 83.56 234 GLY B N 1
ATOM 5736 C CA . GLY B 1 234 ? 12.758 12.977 -5.641 1 83.56 234 GLY B CA 1
ATOM 5737 C C . GLY B 1 234 ? 14.031 13.523 -6.266 1 83.56 234 GLY B C 1
ATOM 5738 O O . GLY B 1 234 ? 14.359 13.195 -7.406 1 83.56 234 GLY B O 1
ATOM 5739 N N . VAL B 1 235 ? 14.664 14.43 -5.582 1 85.06 235 VAL B N 1
ATOM 5740 C CA . VAL B 1 235 ? 15.906 15.023 -6.055 1 85.06 235 VAL B CA 1
ATOM 5741 C C . VAL B 1 235 ? 16.891 15.133 -4.898 1 85.06 235 VAL B C 1
ATOM 5743 O O . VAL B 1 235 ? 16.516 15.008 -3.73 1 85.06 235 VAL B O 1
ATOM 5746 N N . SER B 1 236 ? 18.141 15.297 -5.262 1 85.81 236 SER B N 1
ATOM 5747 C CA . SER B 1 236 ? 19.094 15.547 -4.188 1 85.81 236 SER B CA 1
ATOM 5748 C C . SER B 1 236 ? 18.812 16.875 -3.488 1 85.81 236 SER B C 1
ATOM 5750 O O . SER B 1 236 ? 18.312 17.812 -4.109 1 85.81 236 SER B O 1
ATOM 5752 N N . PHE B 1 237 ? 19.156 16.938 -2.246 1 91.94 237 PHE B N 1
ATOM 5753 C CA . PHE B 1 237 ? 18.922 18.172 -1.495 1 91.94 237 PHE B CA 1
ATOM 5754 C C . PHE B 1 237 ? 19.672 19.328 -2.123 1 91.94 237 PHE B C 1
ATOM 5756 O O . PHE B 1 237 ? 19.172 20.453 -2.172 1 91.94 237 PHE B O 1
ATOM 5763 N N . GLU B 1 238 ? 20.844 19.078 -2.598 1 91.94 238 GLU B N 1
ATOM 5764 C CA . GLU B 1 238 ? 21.641 20.109 -3.252 1 91.94 238 GLU B CA 1
ATOM 5765 C C . GLU B 1 238 ? 20.938 20.656 -4.484 1 91.94 238 GLU B C 1
ATOM 5767 O O . GLU B 1 238 ? 20.906 21.875 -4.703 1 91.94 238 GLU B O 1
ATOM 5772 N N . GLU B 1 239 ? 20.375 19.75 -5.25 1 90.5 239 GLU B N 1
ATOM 5773 C CA . GLU B 1 239 ? 19.641 20.188 -6.441 1 90.5 239 GLU B CA 1
ATOM 5774 C C . GLU B 1 239 ? 18.375 20.953 -6.07 1 90.5 239 GLU B C 1
ATOM 5776 O O . GLU B 1 239 ? 18.062 21.969 -6.695 1 90.5 239 GLU B O 1
ATOM 5781 N N . PHE B 1 240 ? 17.688 20.453 -5.137 1 94.5 240 PHE B N 1
ATOM 5782 C CA . PHE B 1 240 ? 16.516 21.141 -4.633 1 94.5 240 PHE B CA 1
ATOM 5783 C C . PHE B 1 240 ? 16.859 22.547 -4.188 1 94.5 240 PHE B C 1
ATOM 5785 O O . PHE B 1 240 ? 16.188 23.516 -4.59 1 94.5 240 PHE B O 1
ATOM 5792 N N . SER B 1 241 ? 17.938 22.656 -3.389 1 95.25 241 SER B N 1
ATOM 5793 C CA . SER B 1 241 ? 18.359 23.969 -2.875 1 95.25 241 SER B CA 1
ATOM 5794 C C . SER B 1 241 ? 18.75 24.906 -4.012 1 95.25 241 SER B C 1
ATOM 5796 O O . SER B 1 241 ? 18.312 26.062 -4.039 1 95.25 241 SER B O 1
ATOM 5798 N N . ALA B 1 242 ? 19.453 24.406 -4.949 1 94 242 ALA B N 1
ATOM 5799 C CA . ALA B 1 242 ? 19.953 25.219 -6.051 1 94 242 ALA B CA 1
ATOM 5800 C C . ALA B 1 242 ? 18.812 25.656 -6.969 1 94 242 ALA B C 1
ATOM 5802 O O . ALA B 1 242 ? 18.812 26.797 -7.469 1 94 242 ALA B O 1
ATOM 5803 N N . THR B 1 243 ? 17.812 24.828 -7.129 1 94.06 243 THR B N 1
ATOM 5804 C CA . THR B 1 243 ? 16.812 25.047 -8.156 1 94.06 243 THR B CA 1
ATOM 5805 C C . THR B 1 243 ? 15.594 25.766 -7.574 1 94.06 243 THR B C 1
ATOM 5807 O O . THR B 1 243 ? 14.969 26.594 -8.25 1 94.06 243 THR B O 1
ATOM 5810 N N . HIS B 1 244 ? 15.336 25.484 -6.316 1 94.69 244 HIS B N 1
ATOM 5811 C CA . HIS B 1 244 ? 14.023 25.922 -5.855 1 94.69 244 HIS B CA 1
ATOM 5812 C C . HIS B 1 244 ? 14.133 26.812 -4.621 1 94.69 244 HIS B C 1
ATOM 5814 O O . HIS B 1 244 ? 13.141 27.391 -4.176 1 94.69 244 HIS B O 1
ATOM 5820 N N . ILE B 1 245 ? 15.359 26.953 -4.094 1 95.62 245 ILE B N 1
ATOM 5821 C CA . ILE B 1 245 ? 15.5 27.75 -2.883 1 95.62 245 ILE B CA 1
ATOM 5822 C C . ILE B 1 245 ? 16.375 28.984 -3.168 1 95.62 245 ILE B C 1
ATOM 5824 O O . ILE B 1 245 ? 15.922 30.109 -3.021 1 95.62 245 ILE B O 1
ATOM 5828 N N . GLU B 1 246 ? 17.5 28.859 -3.686 1 92.5 246 GLU B N 1
ATOM 5829 C CA . GLU B 1 246 ? 18.5 29.891 -3.855 1 92.5 246 GLU B CA 1
ATOM 5830 C C . GLU B 1 246 ? 18.016 31 -4.789 1 92.5 246 GLU B C 1
ATOM 5832 O O . GLU B 1 246 ? 18.281 32.188 -4.566 1 92.5 246 GLU B O 1
ATOM 5837 N N . PRO B 1 247 ? 17.312 30.609 -5.816 1 90.38 247 PRO B N 1
ATOM 5838 C CA . PRO B 1 247 ? 16.875 31.656 -6.734 1 90.38 247 PRO B CA 1
ATOM 5839 C C . PRO B 1 247 ? 15.938 32.656 -6.07 1 90.38 247 PRO B C 1
ATOM 5841 O O . PRO B 1 247 ? 15.781 33.781 -6.562 1 90.38 247 PRO B O 1
ATOM 5844 N N . PHE B 1 248 ? 15.273 32.281 -5.113 1 86.38 248 PHE B N 1
ATOM 5845 C CA . PHE B 1 248 ? 14.281 33.156 -4.5 1 86.38 248 PHE B CA 1
ATOM 5846 C C . PHE B 1 248 ? 14.852 33.812 -3.254 1 86.38 248 PHE B C 1
ATOM 5848 O O . PHE B 1 248 ? 14.195 34.688 -2.648 1 86.38 248 PHE B O 1
ATOM 5855 N N . GLY B 1 249 ? 16.078 33.562 -3.023 1 73.56 249 GLY B N 1
ATOM 5856 C CA . GLY B 1 249 ? 16.812 34.25 -1.959 1 73.56 249 GLY B CA 1
ATOM 5857 C C . GLY B 1 249 ? 16.281 33.906 -0.575 1 73.56 249 GLY B C 1
ATOM 5858 O O . GLY B 1 249 ? 15.32 33.156 -0.438 1 73.56 249 GLY B O 1
ATOM 5859 N N . THR B 1 250 ? 17.031 34 0.503 1 62.84 250 THR B N 1
ATOM 5860 C CA . THR B 1 250 ? 16.656 33.781 1.895 1 62.84 250 THR B CA 1
ATOM 5861 C C . THR B 1 250 ? 15.859 34.969 2.43 1 62.84 250 THR B C 1
ATOM 5863 O O . THR B 1 250 ? 15.711 35.156 3.645 1 62.84 250 THR B O 1
ATOM 5866 N N . GLY B 1 251 ? 14.969 35.625 1.693 1 53.72 251 GLY B N 1
ATOM 5867 C CA . GLY B 1 251 ? 13.969 36.531 2.201 1 53.72 251 GLY B CA 1
ATOM 5868 C C . GLY B 1 251 ? 14.547 37.875 2.621 1 53.72 251 GLY B C 1
ATOM 5869 O O . GLY B 1 251 ? 15.75 38 2.869 1 53.72 251 GLY B O 1
ATOM 5870 N N . GLY B 1 252 ? 14.055 39.125 2.207 1 49.75 252 GLY B N 1
ATOM 5871 C CA . GLY B 1 252 ? 13.938 40.562 2.387 1 49.75 252 GLY B CA 1
ATOM 5872 C C . GLY B 1 252 ? 12.875 41.219 1.501 1 49.75 252 GLY B C 1
ATOM 5873 O O . GLY B 1 252 ? 12.266 40.531 0.675 1 49.75 252 GLY B O 1
ATOM 5874 N N . ALA B 1 253 ? 12.32 42.344 1.966 1 48.91 253 ALA B N 1
ATOM 5875 C CA . ALA B 1 253 ? 11.273 43.125 1.327 1 48.91 253 ALA B CA 1
ATOM 5876 C C . ALA B 1 253 ? 11.43 43.125 -0.19 1 48.91 253 ALA B C 1
ATOM 5878 O O . ALA B 1 253 ? 10.438 43.156 -0.924 1 48.91 253 ALA B O 1
ATOM 5879 N N . ASP B 1 254 ? 12.648 42.906 -0.637 1 50.84 254 ASP B N 1
ATOM 5880 C CA . ASP B 1 254 ? 12.945 43.188 -2.039 1 50.84 254 ASP B CA 1
ATOM 5881 C C . ASP B 1 254 ? 13.148 41.906 -2.826 1 50.84 254 ASP B C 1
ATOM 5883 O O . ASP B 1 254 ? 13.492 41.938 -4.012 1 50.84 254 ASP B O 1
ATOM 5887 N N . GLY B 1 255 ? 12.93 40.656 -2.184 1 59.62 255 GLY B N 1
ATOM 5888 C CA . GLY B 1 255 ? 13.336 39.5 -2.936 1 59.62 255 GLY B CA 1
ATOM 5889 C C . GLY B 1 255 ? 12.219 38.906 -3.787 1 59.62 255 GLY B C 1
ATOM 5890 O O . GLY B 1 255 ? 11.047 39.281 -3.613 1 59.62 255 GLY B O 1
ATOM 5891 N N . VAL B 1 256 ? 12.484 38.25 -4.914 1 77.25 256 VAL B N 1
ATOM 5892 C CA . VAL B 1 256 ? 11.594 37.625 -5.883 1 77.25 256 VAL B CA 1
ATOM 5893 C C . VAL B 1 256 ? 10.844 36.469 -5.215 1 77.25 256 VAL B C 1
ATOM 5895 O O . VAL B 1 256 ? 11.453 35.625 -4.559 1 77.25 256 VAL B O 1
ATOM 5898 N N . ARG B 1 257 ? 9.508 36.594 -5.094 1 88.94 257 ARG B N 1
ATOM 5899 C CA . ARG B 1 257 ? 8.633 35.562 -4.543 1 88.94 257 ARG B CA 1
ATOM 5900 C C . ARG B 1 257 ? 8.484 34.406 -5.508 1 88.94 257 ARG B C 1
ATOM 5902 O O . ARG B 1 257 ? 8.344 34.594 -6.719 1 88.94 257 ARG B O 1
ATOM 5909 N N . ALA B 1 258 ? 8.594 33.25 -4.867 1 93.69 258 ALA B N 1
ATOM 5910 C CA . ALA B 1 258 ? 8.344 32.031 -5.672 1 93.69 258 ALA B CA 1
ATOM 5911 C C . ALA B 1 258 ? 6.852 31.906 -5.98 1 93.69 258 ALA B C 1
ATOM 5913 O O . ALA B 1 258 ? 6.008 32.469 -5.285 1 93.69 258 ALA B O 1
ATOM 5914 N N . PRO B 1 259 ? 6.578 31.203 -7.102 1 93.25 259 PRO B N 1
ATOM 5915 C CA . PRO B 1 259 ? 5.168 30.859 -7.332 1 93.25 259 PRO B CA 1
ATOM 5916 C C . PRO B 1 259 ? 4.57 30.016 -6.215 1 93.25 259 PRO B C 1
ATOM 5918 O O . PRO B 1 259 ? 5.297 29.281 -5.535 1 93.25 259 PRO B O 1
ATOM 5921 N N . ARG B 1 260 ? 3.293 30.094 -6.098 1 93.62 260 ARG B N 1
ATOM 5922 C CA . ARG B 1 260 ? 2.586 29.391 -5.031 1 93.62 260 ARG B CA 1
ATOM 5923 C C . ARG B 1 260 ? 2.807 27.891 -5.125 1 93.62 260 ARG B C 1
ATOM 5925 O O . ARG B 1 260 ? 2.791 27.188 -4.109 1 93.62 260 ARG B O 1
ATOM 5932 N N . ASP B 1 261 ? 3.021 27.406 -6.332 1 94.88 261 ASP B N 1
ATOM 5933 C CA . ASP B 1 261 ? 3.145 25.969 -6.543 1 94.88 261 ASP B CA 1
ATOM 5934 C C . ASP B 1 261 ? 4.609 25.547 -6.66 1 94.88 261 ASP B C 1
ATOM 5936 O O . ASP B 1 261 ? 4.922 24.516 -7.254 1 94.88 261 ASP B O 1
ATOM 5940 N N . ALA B 1 262 ? 5.496 26.391 -6.176 1 95.81 262 ALA B N 1
ATOM 5941 C CA . ALA B 1 262 ? 6.906 26.016 -6.18 1 95.81 262 ALA B CA 1
ATOM 5942 C C . ALA B 1 262 ? 7.141 24.766 -5.332 1 95.81 262 ALA B C 1
ATOM 5944 O O . ALA B 1 262 ? 6.555 24.625 -4.254 1 95.81 262 ALA B O 1
ATOM 5945 N N . PRO B 1 263 ? 8.008 23.828 -5.805 1 96.19 263 PRO B N 1
ATOM 5946 C CA . PRO B 1 263 ? 8.312 22.625 -5.027 1 96.19 263 PRO B CA 1
ATOM 5947 C C . PRO B 1 263 ? 8.922 22.953 -3.664 1 96.19 263 PRO B C 1
ATOM 5949 O O . PRO B 1 263 ? 9.719 23.875 -3.539 1 96.19 263 PRO B O 1
ATOM 5952 N N . GLN B 1 264 ? 8.539 22.234 -2.699 1 97.19 264 GLN B N 1
ATOM 5953 C CA . GLN B 1 264 ? 9.023 22.422 -1.336 1 97.19 264 GLN B CA 1
ATOM 5954 C C . GLN B 1 264 ? 9.297 21.094 -0.659 1 97.19 264 GLN B C 1
ATOM 5956 O O . GLN B 1 264 ? 8.781 20.047 -1.086 1 97.19 264 GLN B O 1
ATOM 5961 N N . LEU B 1 265 ? 10.188 21.078 0.281 1 96.25 265 LEU B N 1
ATOM 5962 C CA . LEU B 1 265 ? 10.336 19.953 1.202 1 96.25 265 LEU B CA 1
ATOM 5963 C C . LEU B 1 265 ? 9.281 20.016 2.305 1 96.25 265 LEU B C 1
ATOM 5965 O O . LEU B 1 265 ? 9.312 20.906 3.146 1 96.25 265 LEU B O 1
ATOM 5969 N N . PHE B 1 266 ? 8.375 19.109 2.25 1 95 266 PHE B N 1
ATOM 5970 C CA . PHE B 1 266 ? 7.199 19.141 3.111 1 95 266 PHE B CA 1
ATOM 5971 C C . PHE B 1 266 ? 7.09 17.844 3.924 1 95 266 PHE B C 1
ATOM 5973 O O . PHE B 1 266 ? 6.941 16.766 3.359 1 95 266 PHE B O 1
ATOM 5980 N N . ASP B 1 267 ? 7.199 17.984 5.285 1 92.94 267 ASP B N 1
ATOM 5981 C CA . ASP B 1 267 ? 6.969 16.859 6.195 1 92.94 267 ASP B CA 1
ATOM 5982 C C . ASP B 1 267 ? 8.031 15.781 6.02 1 92.94 267 ASP B C 1
ATOM 5984 O O . ASP B 1 267 ? 7.711 14.594 5.922 1 92.94 267 ASP B O 1
ATOM 5988 N N . TYR B 1 268 ? 9.289 16.203 5.902 1 93.31 268 TYR B N 1
ATOM 5989 C CA . TYR B 1 268 ? 10.406 15.273 5.77 1 93.31 268 TYR B CA 1
ATOM 5990 C C . TYR B 1 268 ? 10.852 14.75 7.129 1 93.31 268 TYR B C 1
ATOM 5992 O O . TYR B 1 268 ? 11.438 15.492 7.926 1 93.31 268 TYR B O 1
ATOM 6000 N N . SER B 1 269 ? 10.641 13.453 7.402 1 93.69 269 SER B N 1
ATOM 6001 C CA . SER B 1 269 ? 10.883 12.898 8.727 1 93.69 269 SER B CA 1
ATOM 6002 C C . SER B 1 269 ? 12.375 12.898 9.062 1 93.69 269 SER B C 1
ATOM 6004 O O . SER B 1 269 ? 13.164 12.227 8.398 1 93.69 269 SER B O 1
ATOM 6006 N N . ILE B 1 270 ? 12.672 13.547 10.094 1 93.56 270 ILE B N 1
ATOM 6007 C CA . ILE B 1 270 ? 14.055 13.57 10.562 1 93.56 270 ILE B CA 1
ATOM 6008 C C . ILE B 1 270 ? 14.43 12.211 11.148 1 93.56 270 ILE B C 1
ATOM 6010 O O . ILE B 1 270 ? 15.484 11.656 10.836 1 93.56 270 ILE B O 1
ATOM 6014 N N . TRP B 1 271 ? 13.562 11.633 11.898 1 93.88 271 TRP B N 1
ATOM 6015 C CA . TRP B 1 271 ? 13.82 10.375 12.586 1 93.88 271 TRP B CA 1
ATOM 6016 C C . TRP B 1 271 ? 13.984 9.234 11.586 1 93.88 271 TRP B C 1
ATOM 6018 O O . TRP B 1 271 ? 14.883 8.406 11.719 1 93.88 271 TRP B O 1
ATOM 6028 N N . GLN B 1 272 ? 13.195 9.203 10.586 1 90.62 272 GLN B N 1
ATOM 6029 C CA . GLN B 1 272 ? 13.203 8.102 9.625 1 90.62 272 GLN B CA 1
ATOM 6030 C C . GLN B 1 272 ? 14.328 8.258 8.617 1 90.62 272 GLN B C 1
ATOM 6032 O O . GLN B 1 272 ? 14.914 7.266 8.164 1 90.62 272 GLN B O 1
ATOM 6037 N N . GLN B 1 273 ? 14.664 9.578 8.297 1 87.38 273 GLN B N 1
ATOM 6038 C CA . GLN B 1 273 ? 15.391 9.766 7.047 1 87.38 273 GLN B CA 1
ATOM 6039 C C . GLN B 1 273 ? 16.781 10.336 7.293 1 87.38 273 GLN B C 1
ATOM 6041 O O . GLN B 1 273 ? 17.688 10.156 6.477 1 87.38 273 GLN B O 1
ATOM 6046 N N . CYS B 1 274 ? 16.953 11.07 8.375 1 89.62 274 CYS B N 1
ATOM 6047 C CA . CYS B 1 274 ? 18.25 11.719 8.516 1 89.62 274 CYS B CA 1
ATOM 6048 C C . CYS B 1 274 ? 18.609 11.914 9.992 1 89.62 274 CYS B C 1
ATOM 6050 O O . CYS B 1 274 ? 19.156 12.953 10.367 1 89.62 274 CYS B O 1
ATOM 6052 N N . ALA B 1 275 ? 18.203 11 10.797 1 91.38 275 ALA B N 1
ATOM 6053 C CA . ALA B 1 275 ? 18.531 11.055 12.219 1 91.38 275 ALA B CA 1
ATOM 6054 C C . ALA B 1 275 ? 20.047 11.039 12.422 1 91.38 275 ALA B C 1
ATOM 6056 O O . ALA B 1 275 ? 20.562 11.641 13.375 1 91.38 275 ALA B O 1
ATOM 6057 N N . ASP B 1 276 ? 20.734 10.398 11.562 1 88.19 276 ASP B N 1
ATOM 6058 C CA . ASP B 1 276 ? 22.188 10.273 11.672 1 88.19 276 ASP B CA 1
ATOM 6059 C C . ASP B 1 276 ? 22.859 11.609 11.398 1 88.19 276 ASP B C 1
ATOM 6061 O O . ASP B 1 276 ? 23.984 11.852 11.875 1 88.19 276 ASP B O 1
ATOM 6065 N N . VAL B 1 277 ? 22.203 12.445 10.672 1 90.31 277 VAL B N 1
ATOM 6066 C CA . VAL B 1 277 ? 22.812 13.703 10.258 1 90.31 277 VAL B CA 1
ATOM 6067 C C . VAL B 1 277 ? 22.312 14.836 11.148 1 90.31 277 VAL B C 1
ATOM 6069 O O . VAL B 1 277 ? 23.094 15.672 11.594 1 90.31 277 VAL B O 1
ATOM 6072 N N . LEU B 1 278 ? 20.969 14.805 11.398 1 93.38 278 LEU B N 1
ATOM 6073 C CA . LEU B 1 278 ? 20.375 15.953 12.078 1 93.38 278 LEU B CA 1
ATOM 6074 C C . LEU B 1 278 ? 19.875 15.578 13.469 1 93.38 278 LEU B C 1
ATOM 6076 O O . LEU B 1 278 ? 19.641 16.453 14.305 1 93.38 278 LEU B O 1
ATOM 6080 N N . GLY B 1 279 ? 19.75 14.312 13.742 1 93.5 279 GLY B N 1
ATOM 6081 C CA . GLY B 1 279 ? 19.031 13.844 14.914 1 93.5 279 GLY B CA 1
ATOM 6082 C C . GLY B 1 279 ? 19.656 14.312 16.219 1 93.5 279 GLY B C 1
ATOM 6083 O O . GLY B 1 279 ? 18.938 14.633 17.172 1 93.5 279 GLY B O 1
ATOM 6084 N N . ALA B 1 280 ? 21 14.398 16.281 1 93.12 280 ALA B N 1
ATOM 6085 C CA . ALA B 1 280 ? 21.719 14.742 17.5 1 93.12 280 ALA B CA 1
ATOM 6086 C C . ALA B 1 280 ? 21.484 16.203 17.875 1 93.12 280 ALA B C 1
ATOM 6088 O O . ALA B 1 280 ? 21.625 16.594 19.031 1 93.12 280 ALA B O 1
ATOM 6089 N N . GLN B 1 281 ? 21.016 16.953 16.922 1 93.44 281 GLN B N 1
ATOM 6090 C CA . GLN B 1 281 ? 20.828 18.391 17.141 1 93.44 281 GLN B CA 1
ATOM 6091 C C . GLN B 1 281 ? 19.391 18.703 17.562 1 93.44 281 GLN B C 1
ATOM 6093 O O . GLN B 1 281 ? 19.094 19.828 17.938 1 93.44 281 GLN B O 1
ATOM 6098 N N . VAL B 1 282 ? 18.516 17.75 17.484 1 94.81 282 VAL B N 1
ATOM 6099 C CA . VAL B 1 282 ? 17.094 18 17.688 1 94.81 282 VAL B CA 1
ATOM 6100 C C . VAL B 1 282 ? 16.734 17.703 19.141 1 94.81 282 VAL B C 1
ATOM 6102 O O . VAL B 1 282 ? 17.094 16.641 19.672 1 94.81 282 VAL B O 1
ATOM 6105 N N . LYS B 1 283 ? 16.078 18.672 19.75 1 94.19 283 LYS B N 1
ATOM 6106 C CA . LYS B 1 283 ? 15.445 18.469 21.062 1 94.19 283 LYS B CA 1
ATOM 6107 C C . LYS B 1 283 ? 13.93 18.562 20.938 1 94.19 283 LYS B C 1
ATOM 6109 O O . LYS B 1 283 ? 13.406 19.375 20.188 1 94.19 283 LYS B O 1
ATOM 6114 N N . MET B 1 284 ? 13.297 17.703 21.703 1 95.25 284 MET B N 1
ATOM 6115 C CA . MET B 1 284 ? 11.836 17.734 21.734 1 95.25 284 MET B CA 1
ATOM 6116 C C . MET B 1 284 ? 11.352 18.719 22.797 1 95.25 284 MET B C 1
ATOM 6118 O O . MET B 1 284 ? 11.805 18.672 23.938 1 95.25 284 MET B O 1
ATOM 6122 N N . PRO B 1 285 ? 10.438 19.625 22.406 1 95 285 PRO B N 1
ATOM 6123 C CA . PRO B 1 285 ? 10.008 20.672 23.344 1 95 285 PRO B CA 1
ATOM 6124 C C . PRO B 1 285 ? 9.375 20.109 24.609 1 95 285 PRO B C 1
ATOM 6126 O O . PRO B 1 285 ? 8.586 19.156 24.547 1 95 285 PRO B O 1
ATOM 6129 N N . LYS B 1 286 ? 9.648 20.766 25.734 1 93.94 286 LYS B N 1
ATOM 6130 C CA . LYS B 1 286 ? 9.18 20.312 27.047 1 93.94 286 LYS B CA 1
ATOM 6131 C C . LYS B 1 286 ? 7.664 20.406 27.141 1 93.94 286 LYS B C 1
ATOM 6133 O O . LYS B 1 286 ? 7.055 19.766 28 1 93.94 286 LYS B O 1
ATOM 6138 N N . TRP B 1 287 ? 7.062 21.188 26.266 1 95.88 287 TRP B N 1
ATOM 6139 C CA . TRP B 1 287 ? 5.629 21.453 26.375 1 95.88 287 TRP B CA 1
ATOM 6140 C C . TRP B 1 287 ? 4.82 20.281 25.828 1 95.88 287 TRP B C 1
ATOM 6142 O O . TRP B 1 287 ? 3.617 20.172 26.078 1 95.88 287 TRP B O 1
ATOM 6152 N N . PHE B 1 288 ? 5.48 19.359 25.031 1 96.25 288 PHE B N 1
ATOM 6153 C CA . PHE B 1 288 ? 4.82 18.219 24.422 1 96.25 288 PHE B CA 1
ATOM 6154 C C . PHE B 1 288 ? 5.547 16.922 24.766 1 96.25 288 PHE B C 1
ATOM 6156 O O . PHE B 1 288 ? 6.051 16.234 23.875 1 96.25 288 PHE B O 1
ATOM 6163 N N . PRO B 1 289 ? 5.48 16.547 25.984 1 95.62 289 PRO B N 1
ATOM 6164 C CA . PRO B 1 289 ? 6.336 15.461 26.484 1 95.62 289 PRO B CA 1
ATOM 6165 C C . PRO B 1 289 ? 5.832 14.078 26.078 1 95.62 289 PRO B C 1
ATOM 6167 O O . PRO B 1 289 ? 6.566 13.094 26.188 1 95.62 289 PRO B O 1
ATOM 6170 N N . VAL B 1 290 ? 4.547 13.992 25.656 1 96.69 290 VAL B N 1
ATOM 6171 C CA . VAL B 1 290 ? 3.977 12.688 25.328 1 96.69 290 VAL B CA 1
ATOM 6172 C C . VAL B 1 290 ? 3.492 12.688 23.875 1 96.69 290 VAL B C 1
ATOM 6174 O O . VAL B 1 290 ? 2.848 13.633 23.422 1 96.69 290 VAL B O 1
ATOM 6177 N N . ASP B 1 291 ? 3.811 11.57 23.188 1 97.5 291 ASP B N 1
ATOM 6178 C CA . ASP B 1 291 ? 3.322 11.367 21.828 1 97.5 291 ASP B CA 1
ATOM 6179 C C . ASP B 1 291 ? 2.953 9.906 21.594 1 97.5 291 ASP B C 1
ATOM 6181 O O . ASP B 1 291 ? 3.766 9.125 21.078 1 97.5 291 ASP B O 1
ATOM 6185 N N . LEU B 1 292 ? 1.708 9.602 21.766 1 97.81 292 LEU B N 1
ATOM 6186 C CA . LEU B 1 292 ? 1.227 8.234 21.609 1 97.81 292 LEU B CA 1
ATOM 6187 C C . LEU B 1 292 ? 1.172 7.848 20.141 1 97.81 292 LEU B C 1
ATOM 6189 O O . LEU B 1 292 ? 1.053 6.664 19.797 1 97.81 292 LEU B O 1
ATOM 6193 N N . TYR B 1 293 ? 1.207 8.812 19.297 1 97.06 293 TYR B N 1
ATOM 6194 C CA . TYR B 1 293 ? 1.263 8.484 17.875 1 97.06 293 TYR B CA 1
ATOM 6195 C C . TYR B 1 293 ? 2.59 7.824 17.516 1 97.06 293 TYR B C 1
ATOM 6197 O O . TYR B 1 293 ? 2.625 6.859 16.75 1 97.06 293 TYR B O 1
ATOM 6205 N N . SER B 1 294 ? 3.684 8.367 18.031 1 95 294 SER B N 1
ATOM 6206 C CA . SER B 1 294 ? 4.992 7.742 17.859 1 95 294 SER B CA 1
ATOM 6207 C C . SER B 1 294 ? 5.008 6.324 18.422 1 95 294 SER B C 1
ATOM 6209 O O . SER B 1 294 ? 5.52 5.402 17.781 1 95 294 SER B O 1
ATOM 6211 N N . TYR B 1 295 ? 4.422 6.191 19.562 1 96.06 295 TYR B N 1
ATOM 6212 C CA . TYR B 1 295 ? 4.344 4.879 20.203 1 96.06 295 TYR B CA 1
ATOM 6213 C C . TYR B 1 295 ? 3.58 3.893 19.328 1 96.06 295 TYR B C 1
ATOM 6215 O O . TYR B 1 295 ? 4.07 2.795 19.047 1 96.06 295 TYR B O 1
ATOM 6223 N N . ALA B 1 296 ? 2.42 4.266 18.922 1 96.75 296 ALA B N 1
ATOM 6224 C CA . ALA B 1 296 ? 1.557 3.383 18.141 1 96.75 296 ALA B CA 1
ATOM 6225 C C . ALA B 1 296 ? 2.182 3.053 16.797 1 96.75 296 ALA B C 1
ATOM 6227 O O . ALA B 1 296 ? 2.158 1.901 16.359 1 96.75 296 ALA B O 1
ATOM 6228 N N . SER B 1 297 ? 2.77 4.051 16.141 1 94.12 297 SER B N 1
ATOM 6229 C CA . SER B 1 297 ? 3.375 3.867 14.828 1 94.12 297 SER B CA 1
ATOM 6230 C C . SER B 1 297 ? 4.559 2.908 14.898 1 94.12 297 SER B C 1
ATOM 6232 O O . SER B 1 297 ? 4.742 2.078 14 1 94.12 297 SER B O 1
ATOM 6234 N N . ALA B 1 298 ? 5.363 3.055 15.945 1 92.75 298 ALA B N 1
ATOM 6235 C CA . ALA B 1 298 ? 6.531 2.195 16.109 1 92.75 298 ALA B CA 1
ATOM 6236 C C . ALA B 1 298 ? 6.117 0.74 16.312 1 92.75 298 ALA B C 1
ATOM 6238 O O . ALA B 1 298 ? 6.812 -0.176 15.867 1 92.75 298 ALA B O 1
ATOM 6239 N N . ARG B 1 299 ? 5.023 0.556 16.922 1 92.81 299 ARG B N 1
ATOM 6240 C CA . ARG B 1 299 ? 4.52 -0.792 17.156 1 92.81 299 ARG B CA 1
ATOM 6241 C C . ARG B 1 299 ? 3.977 -1.413 15.883 1 92.81 299 ARG B C 1
ATOM 6243 O O . ARG B 1 299 ? 4.176 -2.604 15.625 1 92.81 299 ARG B O 1
ATOM 6250 N N . VAL B 1 300 ? 3.299 -0.637 15.109 1 92.81 300 VAL B N 1
ATOM 6251 C CA . VAL B 1 300 ? 2.66 -1.114 13.883 1 92.81 300 VAL B CA 1
ATOM 6252 C C . VAL B 1 300 ? 3.709 -1.296 12.789 1 92.81 300 VAL B C 1
ATOM 6254 O O . VAL B 1 300 ? 3.617 -2.221 11.984 1 92.81 300 VAL B O 1
ATOM 6257 N N . HIS B 1 301 ? 4.766 -0.411 12.797 1 91.94 301 HIS B N 1
ATOM 6258 C CA . HIS B 1 301 ? 5.828 -0.436 11.805 1 91.94 301 HIS B CA 1
ATOM 6259 C C . HIS B 1 301 ? 7.203 -0.492 12.461 1 91.94 301 HIS B C 1
ATOM 6261 O O . HIS B 1 301 ? 7.945 0.492 12.445 1 91.94 301 HIS B O 1
ATOM 6267 N N . PRO B 1 302 ? 7.582 -1.618 12.836 1 90.81 302 PRO B N 1
ATOM 6268 C CA . PRO B 1 302 ? 8.805 -1.728 13.633 1 90.81 302 PRO B CA 1
ATOM 6269 C C . PRO B 1 302 ? 10.07 -1.477 12.812 1 90.81 302 PRO B C 1
ATOM 6271 O O . PRO B 1 302 ? 11.125 -1.19 13.375 1 90.81 302 PRO B O 1
ATOM 6274 N N . VAL B 1 303 ? 9.984 -1.549 11.508 1 88.38 303 VAL B N 1
ATOM 6275 C CA . VAL B 1 303 ? 11.164 -1.352 10.68 1 88.38 303 VAL B CA 1
ATOM 6276 C C . VAL B 1 303 ? 11.273 0.115 10.266 1 88.38 303 VAL B C 1
ATOM 6278 O O . VAL B 1 303 ? 12.336 0.723 10.383 1 88.38 303 VAL B O 1
ATOM 6281 N N . THR B 1 304 ? 10.172 0.772 9.93 1 88.81 304 THR B N 1
ATOM 6282 C CA . THR B 1 304 ? 10.211 2.131 9.398 1 88.81 304 THR B CA 1
ATOM 6283 C C . THR B 1 304 ? 9.922 3.148 10.5 1 88.81 304 THR B C 1
ATOM 6285 O O . THR B 1 304 ? 10.188 4.34 10.336 1 88.81 304 THR B O 1
ATOM 6288 N N . GLY B 1 305 ? 9.328 2.709 11.609 1 91 305 GLY B N 1
ATOM 6289 C CA . GLY B 1 305 ? 9.195 3.527 12.805 1 91 305 GLY B CA 1
ATOM 6290 C C . GLY B 1 305 ? 8.195 4.66 12.633 1 91 305 GLY B C 1
ATOM 6291 O O . GLY B 1 305 ? 7.297 4.586 11.797 1 91 305 GLY B O 1
ATOM 6292 N N . SER B 1 306 ? 8.305 5.672 13.539 1 93.81 306 SER B N 1
ATOM 6293 C CA . SER B 1 306 ? 7.406 6.82 13.555 1 93.81 306 SER B CA 1
ATOM 6294 C C . SER B 1 306 ? 7.969 7.973 12.734 1 93.81 306 SER B C 1
ATOM 6296 O O . SER B 1 306 ? 9.18 8.055 12.516 1 93.81 306 SER B O 1
ATOM 6298 N N . ALA B 1 307 ? 7.125 8.883 12.344 1 90.81 307 ALA B N 1
ATOM 6299 C CA . ALA B 1 307 ? 7.523 9.914 11.391 1 90.81 307 ALA B CA 1
ATOM 6300 C C . ALA B 1 307 ? 8.031 11.156 12.109 1 90.81 307 ALA B C 1
ATOM 6302 O O . ALA B 1 307 ? 9.016 11.766 11.695 1 90.81 307 ALA B O 1
ATOM 6303 N N . ALA B 1 308 ? 7.469 11.586 13.18 1 93.38 308 ALA B N 1
ATOM 6304 C CA . ALA B 1 308 ? 7.793 12.852 13.82 1 93.38 308 ALA B CA 1
ATOM 6305 C C . ALA B 1 308 ? 9.141 12.781 14.531 1 93.38 308 ALA B C 1
ATOM 6307 O O . ALA B 1 308 ? 9.531 11.727 15.031 1 93.38 308 ALA B O 1
ATOM 6308 N N . PRO B 1 309 ? 9.867 13.891 14.562 1 95.62 309 PRO B N 1
ATOM 6309 C CA . PRO B 1 309 ? 9.539 15.195 13.984 1 95.62 309 PRO B CA 1
ATOM 6310 C C . PRO B 1 309 ? 9.906 15.289 12.508 1 95.62 309 PRO B C 1
ATOM 6312 O O . PRO B 1 309 ? 10.672 14.461 12 1 95.62 309 PRO B O 1
ATOM 6315 N N . THR B 1 310 ? 9.328 16.297 11.859 1 95.69 310 THR B N 1
ATOM 6316 C CA . THR B 1 310 ? 9.539 16.438 10.422 1 95.69 310 THR B CA 1
ATOM 6317 C C . THR B 1 310 ? 10.109 17.812 10.086 1 95.69 310 THR B C 1
ATOM 6319 O O . THR B 1 310 ? 9.906 18.781 10.82 1 95.69 310 THR B O 1
ATOM 6322 N N . LEU B 1 311 ? 10.844 17.812 9.023 1 95.56 311 LEU B N 1
ATOM 6323 C CA . LEU B 1 311 ? 11.539 19 8.531 1 95.56 311 LEU B CA 1
ATOM 6324 C C . LEU B 1 311 ? 10.773 19.625 7.367 1 95.56 311 LEU B C 1
ATOM 6326 O O . LEU B 1 311 ? 10.273 18.922 6.496 1 95.56 311 LEU B O 1
ATOM 6330 N N . PHE B 1 312 ? 10.734 20.969 7.352 1 96.94 312 PHE B N 1
ATOM 6331 C CA . PHE B 1 312 ? 10.164 21.75 6.266 1 96.94 312 PHE B CA 1
ATOM 6332 C C . PHE B 1 312 ? 11.18 22.734 5.711 1 96.94 312 PHE B C 1
ATOM 6334 O O . PHE B 1 312 ? 11.898 23.391 6.469 1 96.94 312 PHE B O 1
ATOM 6341 N N . LEU B 1 313 ? 11.32 22.812 4.457 1 97.56 313 LEU B N 1
ATOM 6342 C CA . LEU B 1 313 ? 12.039 23.844 3.727 1 97.56 313 LEU B CA 1
ATOM 6343 C C . LEU B 1 313 ? 11.266 24.281 2.49 1 97.56 313 LEU B C 1
ATOM 6345 O O . LEU B 1 313 ? 10.992 23.469 1.6 1 97.56 313 LEU B O 1
ATOM 6349 N N . ALA B 1 314 ? 10.93 25.547 2.459 1 97.56 314 ALA B N 1
ATOM 6350 C CA . ALA B 1 314 ? 10.078 26.031 1.374 1 97.56 314 ALA B CA 1
ATOM 6351 C C . ALA B 1 314 ? 10.492 27.438 0.931 1 97.56 314 ALA B C 1
ATOM 6353 O O . ALA B 1 314 ? 10.859 28.266 1.759 1 97.56 314 ALA B O 1
ATOM 6354 N N . PRO B 1 315 ? 10.492 27.703 -0.39 1 96.56 315 PRO B N 1
ATOM 6355 C CA . PRO B 1 315 ? 10.789 29.062 -0.858 1 96.56 315 PRO B CA 1
ATOM 6356 C C . PRO B 1 315 ? 9.68 30.062 -0.508 1 96.56 315 PRO B C 1
ATOM 6358 O O . PRO B 1 315 ? 8.531 29.656 -0.309 1 96.56 315 PRO B O 1
ATOM 6361 N N . GLY B 1 316 ? 10.055 31.312 -0.428 1 95.44 316 GLY B N 1
ATOM 6362 C CA . GLY B 1 316 ? 9.07 32.344 -0.187 1 95.44 316 GLY B CA 1
ATOM 6363 C C . GLY B 1 316 ? 8.016 32.438 -1.278 1 95.44 316 GLY B C 1
ATOM 6364 O O . GLY B 1 316 ? 8.352 32.5 -2.463 1 95.44 316 GLY B O 1
ATOM 6365 N N . GLY B 1 317 ? 6.77 32.438 -0.812 1 94.38 317 GLY B N 1
ATOM 6366 C CA . GLY B 1 317 ? 5.664 32.469 -1.756 1 94.38 317 GLY B CA 1
ATOM 6367 C C . GLY B 1 317 ? 4.914 31.156 -1.831 1 94.38 317 GLY B C 1
ATOM 6368 O O . GLY B 1 317 ? 3.73 31.125 -2.178 1 94.38 317 GLY B O 1
ATOM 6369 N N . SER B 1 318 ? 5.562 29.984 -1.554 1 95.12 318 SER B N 1
ATOM 6370 C CA . SER B 1 318 ? 4.926 28.672 -1.599 1 95.12 318 SER B CA 1
ATOM 6371 C C . SER B 1 318 ? 3.877 28.531 -0.501 1 95.12 318 SER B C 1
ATOM 6373 O O . SER B 1 318 ? 3.918 29.25 0.502 1 95.12 318 SER B O 1
ATOM 6375 N N . CYS B 1 319 ? 2.891 27.641 -0.773 1 94.19 319 CYS B N 1
ATOM 6376 C CA . CYS B 1 319 ? 1.749 27.516 0.126 1 94.19 319 CYS B CA 1
ATOM 6377 C C . CYS B 1 319 ? 1.307 26.062 0.26 1 94.19 319 CYS B C 1
ATOM 6379 O O . CYS B 1 319 ? 1.671 25.219 -0.562 1 94.19 319 CYS B O 1
ATOM 6381 N N . SER B 1 320 ? 0.695 25.75 1.319 1 94.69 320 SER B N 1
ATOM 6382 C CA . SER B 1 320 ? -0.179 24.594 1.466 1 94.69 320 SER B CA 1
ATOM 6383 C C . SER B 1 320 ? -1.623 25.016 1.71 1 94.69 320 SER B C 1
ATOM 6385 O O . SER B 1 320 ? -1.881 25.969 2.463 1 94.69 320 SER B O 1
ATOM 6387 N N . SER B 1 321 ? -2.492 24.422 1.044 1 96 321 SER B N 1
ATOM 6388 C CA . SER B 1 321 ? -3.887 24.844 1.063 1 96 321 SER B CA 1
ATOM 6389 C C . SER B 1 321 ? -4.594 24.391 2.334 1 96 321 SER B C 1
ATOM 6391 O O . SER B 1 321 ? -3.979 23.75 3.193 1 96 321 SER B O 1
ATOM 6393 N N . LEU B 1 322 ? -5.797 24.828 2.436 1 97.75 322 LEU B N 1
ATOM 6394 C CA . LEU B 1 322 ? -6.645 24.562 3.592 1 97.75 322 LEU B CA 1
ATOM 6395 C C . LEU B 1 322 ? -6.75 23.078 3.861 1 97.75 322 LEU B C 1
ATOM 6397 O O . LEU B 1 322 ? -7 22.281 2.941 1 97.75 322 LEU B O 1
ATOM 6401 N N . HIS B 1 323 ? -6.52 22.625 5.145 1 97.62 323 HIS B N 1
ATOM 6402 C CA . HIS B 1 323 ? -6.617 21.219 5.523 1 97.62 323 HIS B CA 1
ATOM 6403 C C . HIS B 1 323 ? -6.766 21.062 7.035 1 97.62 323 HIS B C 1
ATOM 6405 O O . HIS B 1 323 ? -6.637 22.047 7.777 1 97.62 323 HIS B O 1
ATOM 6411 N N . VAL B 1 324 ? -7.164 19.969 7.438 1 97.56 324 VAL B N 1
ATOM 6412 C CA . VAL B 1 324 ? -7.148 19.5 8.82 1 97.56 324 VAL B CA 1
ATOM 6413 C C . VAL B 1 324 ? -6.152 18.359 8.977 1 97.56 324 VAL B C 1
ATOM 6415 O O . VAL B 1 324 ? -6.035 17.5 8.094 1 97.56 324 VAL B O 1
ATOM 6418 N N . ASP B 1 325 ? -5.41 18.391 10.023 1 95.88 325 ASP B N 1
ATOM 6419 C CA . ASP B 1 325 ? -4.402 17.359 10.211 1 95.88 325 ASP B CA 1
ATOM 6420 C C . ASP B 1 325 ? -5.059 15.984 10.406 1 95.88 325 ASP B C 1
ATOM 6422 O O . ASP B 1 325 ? -6.121 15.883 11.023 1 95.88 325 ASP B O 1
ATOM 6426 N N . PHE B 1 326 ? -4.383 15.039 10 1 93.31 326 PHE B N 1
ATOM 6427 C CA . PHE B 1 326 ? -4.93 13.695 9.883 1 93.31 326 PHE B CA 1
ATOM 6428 C C . PHE B 1 326 ? -5.109 13.062 11.258 1 93.31 326 PHE B C 1
ATOM 6430 O O . PHE B 1 326 ? -4.414 13.422 12.211 1 93.31 326 PHE B O 1
ATOM 6437 N N . LEU B 1 327 ? -6.113 12.164 11.461 1 95.5 327 LEU B N 1
ATOM 6438 C CA . LEU B 1 327 ? -6.328 11.25 12.578 1 95.5 327 LEU B CA 1
ATOM 6439 C C . LEU B 1 327 ? -6.531 12.016 13.883 1 95.5 327 LEU B C 1
ATOM 6441 O O . LEU B 1 327 ? -6.129 11.547 14.945 1 95.5 327 LEU B O 1
ATOM 6445 N N . GLN B 1 328 ? -6.938 13.273 13.703 1 97 328 GLN B N 1
ATOM 6446 C CA . GLN B 1 328 ? -7.215 14.102 14.875 1 97 328 GLN B CA 1
ATOM 6447 C C . GLN B 1 328 ? -5.969 14.273 15.734 1 97 328 GLN B C 1
ATOM 6449 O O . GLN B 1 328 ? -6.043 14.227 16.969 1 97 328 GLN B O 1
ATOM 6454 N N . THR B 1 329 ? -4.848 14.414 15.094 1 98.12 329 THR B N 1
ATOM 6455 C CA . THR B 1 329 ? -3.615 14.68 15.828 1 98.12 329 THR B CA 1
ATOM 6456 C C . THR B 1 329 ? -3.498 16.172 16.156 1 98.12 329 THR B C 1
ATOM 6458 O O . THR B 1 329 ? -4.008 17.016 15.43 1 98.12 329 THR B O 1
ATOM 6461 N N . HIS B 1 330 ? -2.861 16.453 17.312 1 98.62 330 HIS B N 1
ATOM 6462 C CA . HIS B 1 330 ? -2.34 17.781 17.562 1 98.62 330 HIS B CA 1
ATOM 6463 C C . HIS B 1 330 ? -1.109 18.062 16.703 1 98.62 330 HIS B C 1
ATOM 6465 O O . HIS B 1 330 ? -0.523 17.141 16.125 1 98.62 330 HIS B O 1
ATOM 6471 N N . PHE B 1 331 ? -0.809 19.359 16.656 1 98.31 331 PHE B N 1
ATOM 6472 C CA . PHE B 1 331 ? 0.331 19.734 15.82 1 98.31 331 PHE B CA 1
ATOM 6473 C C . PHE B 1 331 ? 1.113 20.875 16.469 1 98.31 331 PHE B C 1
ATOM 6475 O O . PHE B 1 331 ? 0.524 21.797 17.031 1 98.31 331 PHE B O 1
ATOM 6482 N N . TRP B 1 332 ? 2.451 20.75 16.453 1 97.5 332 TRP B N 1
ATOM 6483 C CA . TRP B 1 332 ? 3.277 21.922 16.75 1 97.5 332 TRP B CA 1
ATOM 6484 C C . TRP B 1 332 ? 4.328 22.141 15.672 1 97.5 332 TRP B C 1
ATOM 6486 O O . TRP B 1 332 ? 4.73 21.188 14.992 1 97.5 332 TRP B O 1
ATOM 6496 N N . MET B 1 333 ? 4.707 23.375 15.477 1 97.5 333 MET B N 1
ATOM 6497 C CA . MET B 1 333 ? 5.773 23.75 14.547 1 97.5 333 MET B CA 1
ATOM 6498 C C . MET B 1 333 ? 6.648 24.859 15.141 1 97.5 333 MET B C 1
ATOM 6500 O O . MET B 1 333 ? 6.137 25.844 15.656 1 97.5 333 MET B O 1
ATOM 6504 N N . GLU B 1 334 ? 7.891 24.672 15.094 1 96.75 334 GLU B N 1
ATOM 6505 C CA . GLU B 1 334 ? 8.867 25.672 15.484 1 96.75 334 GLU B CA 1
ATOM 6506 C C . GLU B 1 334 ? 9.594 26.25 14.273 1 96.75 334 GLU B C 1
ATOM 6508 O O . GLU B 1 334 ? 10.117 25.484 13.445 1 96.75 334 GLU B O 1
ATOM 6513 N N . MET B 1 335 ? 9.703 27.531 14.227 1 96.75 335 MET B N 1
ATOM 6514 C CA . MET B 1 335 ? 10.367 28.203 13.117 1 96.75 335 MET B CA 1
ATOM 6515 C C . MET B 1 335 ? 11.867 28.312 13.359 1 96.75 335 MET B C 1
ATOM 6517 O O . MET B 1 335 ? 12.297 28.844 14.391 1 96.75 335 MET B O 1
ATOM 6521 N N . CYS B 1 336 ? 12.625 27.859 12.414 1 95.81 336 CYS B N 1
ATOM 6522 C CA . CYS B 1 336 ? 14.078 27.984 12.461 1 95.81 336 CYS B CA 1
ATOM 6523 C C . CYS B 1 336 ? 14.562 29.172 11.648 1 95.81 336 CYS B C 1
ATOM 6525 O O . CYS B 1 336 ? 15.562 29.797 11.984 1 95.81 336 CYS B O 1
ATOM 6527 N N . HIS B 1 337 ? 13.891 29.422 10.57 1 95 337 HIS B N 1
ATOM 6528 C CA . HIS B 1 337 ? 14.289 30.453 9.617 1 95 337 HIS B CA 1
ATOM 6529 C C . HIS B 1 337 ? 13.086 31 8.859 1 95 337 HIS B C 1
ATOM 6531 O O . HIS B 1 337 ? 12.18 30.25 8.5 1 95 337 HIS B O 1
ATOM 6537 N N . GLY B 1 338 ? 13.078 32.312 8.625 1 95.44 338 GLY B N 1
ATOM 6538 C CA . GLY B 1 338 ? 12.086 32.938 7.77 1 95.44 338 GLY B CA 1
ATOM 6539 C C . GLY B 1 338 ? 10.758 33.188 8.469 1 95.44 338 GLY B C 1
ATOM 6540 O O . GLY B 1 338 ? 10.609 32.875 9.648 1 95.44 338 GLY B O 1
ATOM 6541 N N . ARG B 1 339 ? 9.859 33.844 7.684 1 96.56 339 ARG B N 1
ATOM 6542 C CA . ARG B 1 339 ? 8.547 34.188 8.219 1 96.56 339 ARG B CA 1
ATOM 6543 C C . ARG B 1 339 ? 7.441 33.406 7.5 1 96.56 339 ARG B C 1
ATOM 6545 O O . ARG B 1 339 ? 7.473 33.25 6.277 1 96.56 339 ARG B O 1
ATOM 6552 N N . LYS B 1 340 ? 6.523 32.844 8.281 1 97.06 340 LYS B N 1
ATOM 6553 C CA . LYS B 1 340 ? 5.418 32.031 7.797 1 97.06 340 LYS B CA 1
ATOM 6554 C C . LYS B 1 340 ? 4.078 32.531 8.32 1 97.06 340 LYS B C 1
ATOM 6556 O O . LYS B 1 340 ? 3.928 32.781 9.516 1 97.06 340 LYS B O 1
ATOM 6561 N N . ARG B 1 341 ? 3.129 32.75 7.391 1 97.88 341 ARG B N 1
ATOM 6562 C CA . ARG B 1 341 ? 1.79 33.188 7.773 1 97.88 341 ARG B CA 1
ATOM 6563 C C . ARG B 1 341 ? 0.856 31.984 7.957 1 97.88 341 ARG B C 1
ATOM 6565 O O . ARG B 1 341 ? 0.727 31.156 7.062 1 97.88 341 ARG B O 1
ATOM 6572 N N . TRP B 1 342 ? 0.24 31.891 9.109 1 98.31 342 TRP B N 1
ATOM 6573 C CA . TRP B 1 342 ? -0.75 30.859 9.438 1 98.31 342 TRP B CA 1
ATOM 6574 C C . TRP B 1 342 ? -2.145 31.469 9.539 1 98.31 342 TRP B C 1
ATOM 6576 O O . TRP B 1 342 ? -2.328 32.531 10.172 1 98.31 342 TRP B O 1
ATOM 6586 N N . ARG B 1 343 ? -3.037 30.938 8.898 1 98 343 ARG B N 1
ATOM 6587 C CA . ARG B 1 343 ? -4.453 31.234 9.086 1 98 343 ARG B CA 1
ATOM 6588 C C . ARG B 1 343 ? -5.215 30.016 9.562 1 98 343 ARG B C 1
ATOM 6590 O O . ARG B 1 343 ? -5.066 28.922 9.008 1 98 343 ARG B O 1
ATOM 6597 N N . LEU B 1 344 ? -5.949 30.125 10.641 1 98.25 344 LEU B N 1
ATOM 6598 C CA . LEU B 1 344 ? -6.645 29.031 11.305 1 98.25 344 LEU B CA 1
ATOM 6599 C C . LEU B 1 344 ? -8.133 29.344 11.445 1 98.25 344 LEU B C 1
ATOM 6601 O O . LEU B 1 344 ? -8.516 30.5 11.648 1 98.25 344 LEU B O 1
ATOM 6605 N N . VAL B 1 345 ? -8.914 28.375 11.344 1 97.69 345 VAL B N 1
ATOM 6606 C CA . VAL B 1 345 ? -10.352 28.469 11.578 1 97.69 345 VAL B CA 1
ATOM 6607 C C . VAL B 1 345 ? -10.742 27.594 12.766 1 97.69 345 VAL B C 1
ATOM 6609 O O . VAL B 1 345 ? -10.344 26.438 12.852 1 97.69 345 VAL B O 1
ATOM 6612 N N . PRO B 1 346 ? -11.484 28.219 13.703 1 96.56 346 PRO B N 1
ATOM 6613 C CA . PRO B 1 346 ? -11.922 27.391 14.828 1 96.56 346 PRO B CA 1
ATOM 6614 C C . PRO B 1 346 ? -12.625 26.109 14.383 1 96.56 346 PRO B C 1
ATOM 6616 O O . PRO B 1 346 ? -13.391 26.141 13.414 1 96.56 346 PRO B O 1
ATOM 6619 N N . SER B 1 347 ? -12.359 25.031 15.133 1 96.12 347 SER B N 1
ATOM 6620 C CA . SER B 1 347 ? -12.875 23.719 14.742 1 96.12 347 SER B CA 1
ATOM 6621 C C . SER B 1 347 ? -14.398 23.734 14.68 1 96.12 347 SER B C 1
ATOM 6623 O O . SER B 1 347 ? -15 23.016 13.867 1 96.12 347 SER B O 1
ATOM 6625 N N . HIS B 1 348 ? -15.086 24.562 15.5 1 94.25 348 HIS B N 1
ATOM 6626 C CA . HIS B 1 348 ? -16.547 24.578 15.523 1 94.25 348 HIS B CA 1
ATOM 6627 C C . HIS B 1 348 ? -17.094 25.312 14.297 1 94.25 348 HIS B C 1
ATOM 6629 O O . HIS B 1 348 ? -18.312 25.281 14.055 1 94.25 348 HIS B O 1
ATOM 6635 N N . ASP B 1 349 ? -16.203 25.969 13.508 1 95.69 349 ASP B N 1
ATOM 6636 C CA . ASP B 1 349 ? -16.625 26.609 12.273 1 95.69 349 ASP B CA 1
ATOM 6637 C C . ASP B 1 349 ? -16.375 25.719 11.062 1 95.69 349 ASP B C 1
ATOM 6639 O O . ASP B 1 349 ? -16.5 26.172 9.914 1 95.69 349 ASP B O 1
ATOM 6643 N N . LEU B 1 350 ? -15.984 24.469 11.227 1 97.19 350 LEU B N 1
ATOM 6644 C CA . LEU B 1 350 ? -15.625 23.547 10.156 1 97.19 350 LEU B CA 1
ATOM 6645 C C . LEU B 1 350 ? -16.75 23.453 9.133 1 97.19 350 LEU B C 1
ATOM 6647 O O . LEU B 1 350 ? -16.5 23.453 7.922 1 97.19 350 LEU B O 1
ATOM 6651 N N . ALA B 1 351 ? -18.016 23.406 9.617 1 97.31 351 ALA B N 1
ATOM 6652 C CA . ALA B 1 351 ? -19.172 23.219 8.742 1 97.31 351 ALA B CA 1
ATOM 6653 C C . ALA B 1 351 ? -19.281 24.344 7.73 1 97.31 351 ALA B C 1
ATOM 6655 O O . ALA B 1 351 ? -19.766 24.141 6.613 1 97.31 351 ALA B O 1
ATOM 6656 N N . LEU B 1 352 ? -18.828 25.516 8.094 1 96.56 352 LEU B N 1
ATOM 6657 C CA . LEU B 1 352 ? -18.969 26.719 7.285 1 96.56 352 LEU B CA 1
ATOM 6658 C C . LEU B 1 352 ? -18.031 26.688 6.082 1 96.56 352 LEU B C 1
ATOM 6660 O O . LEU B 1 352 ? -18.203 27.469 5.141 1 96.56 352 LEU B O 1
ATOM 6664 N N . LEU B 1 353 ? -17.062 25.75 6.094 1 97.81 353 LEU B N 1
ATOM 6665 C CA . LEU B 1 353 ? -16.047 25.688 5.055 1 97.81 353 LEU B CA 1
ATOM 6666 C C . LEU B 1 353 ? -16.422 24.656 3.986 1 97.81 353 LEU B C 1
ATOM 6668 O O . LEU B 1 353 ? -15.625 24.391 3.082 1 97.81 353 LEU B O 1
ATOM 6672 N N . TYR B 1 354 ? -17.531 24.047 4.129 1 97.25 354 TYR B N 1
ATOM 6673 C CA . TYR B 1 354 ? -18.094 23.094 3.17 1 97.25 354 TYR B CA 1
ATOM 6674 C C . TYR B 1 354 ? -17.172 21.906 2.979 1 97.25 354 TYR B C 1
ATOM 6676 O O . TYR B 1 354 ? -16.859 21.516 1.848 1 97.25 354 TYR B O 1
ATOM 6684 N N . PRO B 1 355 ? -16.719 21.25 4.043 1 97.56 355 PRO B N 1
ATOM 6685 C CA . PRO B 1 355 ? -15.836 20.094 3.9 1 97.56 355 PRO B CA 1
ATOM 6686 C C . PRO B 1 355 ? -16.531 18.891 3.281 1 97.56 355 PRO B C 1
ATOM 6688 O O . PRO B 1 355 ? -17.719 18.641 3.553 1 97.56 355 PRO B O 1
ATOM 6691 N N . GLN B 1 356 ? -15.797 18.172 2.451 1 96.88 356 GLN B N 1
ATOM 6692 C CA . GLN B 1 356 ? -16.266 16.906 1.903 1 96.88 356 GLN B CA 1
ATOM 6693 C C . GLN B 1 356 ? -15.258 15.789 2.139 1 96.88 356 GLN B C 1
ATOM 6695 O O . GLN B 1 356 ? -14.062 15.969 1.901 1 96.88 356 GLN B O 1
ATOM 6700 N N . TYR B 1 357 ? -15.773 14.734 2.641 1 96.5 357 TYR B N 1
ATOM 6701 C CA . TYR B 1 357 ? -14.969 13.531 2.801 1 96.5 357 TYR B CA 1
ATOM 6702 C C . TYR B 1 357 ? -15.148 12.586 1.618 1 96.5 357 TYR B C 1
ATOM 6704 O O . TYR B 1 357 ? -16.234 12.031 1.425 1 96.5 357 TYR B O 1
ATOM 6712 N N . LEU B 1 358 ? -14.109 12.344 0.868 1 95.81 358 LEU B N 1
ATOM 6713 C CA . LEU B 1 358 ? -14.242 11.594 -0.375 1 95.81 358 LEU B CA 1
ATOM 6714 C C . LEU B 1 358 ? -13.984 10.109 -0.145 1 95.81 358 LEU B C 1
ATOM 6716 O O . LEU B 1 358 ? -14.883 9.281 -0.298 1 95.81 358 LEU B O 1
ATOM 6720 N N . THR B 1 359 ? -12.766 9.742 0.325 1 94.88 359 THR B N 1
ATOM 6721 C CA . THR B 1 359 ? -12.422 8.328 0.427 1 94.88 359 THR B CA 1
ATOM 6722 C C . THR B 1 359 ? -11.906 7.992 1.824 1 94.88 359 THR B C 1
ATOM 6724 O O . THR B 1 359 ? -11.68 6.824 2.148 1 94.88 359 THR B O 1
ATOM 6727 N N . ASP B 1 360 ? -11.656 8.984 2.582 1 93.94 360 ASP B N 1
ATOM 6728 C CA . ASP B 1 360 ? -11.211 8.812 3.963 1 93.94 360 ASP B CA 1
ATOM 6729 C C . ASP B 1 360 ? -11.758 9.922 4.855 1 93.94 360 ASP B C 1
ATOM 6731 O O . ASP B 1 360 ? -12.797 10.516 4.555 1 93.94 360 ASP B O 1
ATOM 6735 N N . LEU B 1 361 ? -11.102 10.102 5.98 1 94.88 361 LEU B N 1
ATOM 6736 C CA . LEU B 1 361 ? -11.672 11.023 6.953 1 94.88 361 LEU B CA 1
ATOM 6737 C C . LEU B 1 361 ? -10.93 12.359 6.941 1 94.88 361 LEU B C 1
ATOM 6739 O O . LEU B 1 361 ? -11.023 13.133 7.895 1 94.88 361 LEU B O 1
ATOM 6743 N N . ASN B 1 362 ? -10.148 12.609 5.887 1 94.38 362 ASN B N 1
ATOM 6744 C CA . ASN B 1 362 ? -9.547 13.914 5.66 1 94.38 362 ASN B CA 1
ATOM 6745 C C . ASN B 1 362 ? -10.445 14.805 4.805 1 94.38 362 ASN B C 1
ATOM 6747 O O . ASN B 1 362 ? -10.68 14.508 3.629 1 94.38 362 ASN B O 1
ATOM 6751 N N . PRO B 1 363 ? -10.844 15.867 5.324 1 96.31 363 PRO B N 1
ATOM 6752 C CA . PRO B 1 363 ? -11.758 16.703 4.547 1 96.31 363 PRO B CA 1
ATOM 6753 C C . PRO B 1 363 ? -11.055 17.438 3.406 1 96.31 363 PRO B C 1
ATOM 6755 O O . PRO B 1 363 ? -9.922 17.891 3.566 1 96.31 363 PRO B O 1
ATOM 6758 N N . VAL B 1 364 ? -11.75 17.5 2.307 1 96.31 364 VAL B N 1
ATOM 6759 C CA . VAL B 1 364 ? -11.367 18.312 1.16 1 96.31 364 VAL B CA 1
ATOM 6760 C C . VAL B 1 364 ? -12.281 19.531 1.071 1 96.31 364 VAL B C 1
ATOM 6762 O O . VAL B 1 364 ? -13.492 19.438 1.283 1 96.31 364 VAL B O 1
ATOM 6765 N N . PHE B 1 365 ? -11.703 20.688 0.786 1 97.38 365 PHE B N 1
ATOM 6766 C CA . PHE B 1 365 ? -12.461 21.922 0.786 1 97.38 365 PHE B CA 1
ATOM 6767 C C . PHE B 1 365 ? -12.602 22.484 -0.629 1 97.38 365 PHE B C 1
ATOM 6769 O O . PHE B 1 365 ? -11.656 22.438 -1.414 1 97.38 365 PHE B O 1
ATOM 6776 N N . PRO B 1 366 ? -13.758 22.984 -0.989 1 95.75 366 PRO B N 1
ATOM 6777 C CA . PRO B 1 366 ? -13.945 23.516 -2.336 1 95.75 366 PRO B CA 1
ATOM 6778 C C . PRO B 1 366 ? -13.219 24.844 -2.549 1 95.75 366 PRO B C 1
ATOM 6780 O O . PRO B 1 366 ? -12.961 25.234 -3.689 1 95.75 366 PRO B O 1
ATOM 6783 N N . ALA B 1 367 ? -12.984 25.5 -1.423 1 94.31 367 ALA B N 1
ATOM 6784 C CA . ALA B 1 367 ? -12.344 26.812 -1.457 1 94.31 367 ALA B CA 1
ATOM 6785 C C . ALA B 1 367 ? -11.344 26.953 -0.314 1 94.31 367 ALA B C 1
ATOM 6787 O O . ALA B 1 367 ? -11.422 26.234 0.685 1 94.31 367 ALA B O 1
ATOM 6788 N N . ASP B 1 368 ? -10.383 27.859 -0.544 1 94.94 368 ASP B N 1
ATOM 6789 C CA . ASP B 1 368 ? -9.391 28.094 0.5 1 94.94 368 ASP B CA 1
ATOM 6790 C C . ASP B 1 368 ? -9.711 29.344 1.306 1 94.94 368 ASP B C 1
ATOM 6792 O O . ASP B 1 368 ? -10.82 29.891 1.209 1 94.94 368 ASP B O 1
ATOM 6796 N N . LEU B 1 369 ? -8.844 29.797 2.129 1 95.38 369 LEU B N 1
ATOM 6797 C CA . LEU B 1 369 ? -9.164 30.891 3.053 1 95.38 369 LEU B CA 1
ATOM 6798 C C . LEU B 1 369 ? -9.094 32.25 2.354 1 95.38 369 LEU B C 1
ATOM 6800 O O . LEU B 1 369 ? -9.578 33.25 2.879 1 95.38 369 LEU B O 1
ATOM 6804 N N . ASP B 1 370 ? -8.484 32.281 1.146 1 92.81 370 ASP B N 1
ATOM 6805 C CA . ASP B 1 370 ? -8.617 33.5 0.33 1 92.81 370 ASP B CA 1
ATOM 6806 C C . ASP B 1 370 ? -10.07 33.75 -0.061 1 92.81 370 ASP B C 1
ATOM 6808 O O . ASP B 1 370 ? -10.516 34.906 -0.114 1 92.81 370 ASP B O 1
ATOM 6812 N N . ALA B 1 371 ? -10.695 32.656 -0.339 1 91.25 371 ALA B N 1
ATOM 6813 C CA . ALA B 1 371 ? -12.109 32.75 -0.687 1 91.25 371 ALA B CA 1
ATOM 6814 C C . ALA B 1 371 ? -12.938 33.219 0.498 1 91.25 371 ALA B C 1
ATOM 6816 O O . ALA B 1 371 ? -13.922 33.938 0.321 1 91.25 371 ALA B O 1
ATOM 6817 N N . VAL B 1 372 ? -12.617 32.812 1.662 1 89.5 372 VAL B N 1
ATOM 6818 C CA . VAL B 1 372 ? -13.297 33.281 2.867 1 89.5 372 VAL B CA 1
ATOM 6819 C C . VAL B 1 372 ? -13.156 34.812 2.992 1 89.5 372 VAL B C 1
ATOM 6821 O O . VAL B 1 372 ? -14.141 35.5 3.223 1 89.5 372 VAL B O 1
ATOM 6824 N N . GLU B 1 373 ? -11.969 35.25 2.773 1 89.06 373 GLU B N 1
ATOM 6825 C CA . GLU B 1 373 ? -11.703 36.688 2.852 1 89.06 373 GLU B CA 1
ATOM 6826 C C . GLU B 1 373 ? -12.453 37.438 1.762 1 89.06 373 GLU B C 1
ATOM 6828 O O . GLU B 1 373 ? -12.969 38.531 2.004 1 89.06 373 GLU B O 1
ATOM 6833 N N . GLU B 1 374 ? -12.461 36.844 0.636 1 89.94 374 GLU B N 1
ATOM 6834 C CA . GLU B 1 374 ? -13.188 37.469 -0.46 1 89.94 374 GLU B CA 1
ATOM 6835 C C . GLU B 1 374 ? -14.68 37.562 -0.153 1 89.94 374 GLU B C 1
ATOM 6837 O O . GLU B 1 374 ? -15.328 38.562 -0.444 1 89.94 374 GLU B O 1
ATOM 6842 N N . GLU B 1 375 ? -15.203 36.531 0.372 1 88.88 375 GLU B N 1
ATOM 6843 C CA . GLU B 1 375 ? -16.625 36.5 0.713 1 88.88 375 GLU B CA 1
ATOM 6844 C C . GLU B 1 375 ? -16.938 37.5 1.811 1 88.88 375 GLU B C 1
ATOM 6846 O O . GLU B 1 375 ? -18.047 38.062 1.857 1 88.88 375 GLU B O 1
ATOM 6851 N N . HIS B 1 376 ? -16.031 37.781 2.703 1 85.88 376 HIS B N 1
ATOM 6852 C CA . HIS B 1 376 ? -16.188 38.844 3.711 1 85.88 376 HIS B CA 1
ATOM 6853 C C . HIS B 1 376 ? -16.266 40.219 3.064 1 85.88 376 HIS B C 1
ATOM 6855 O O . HIS B 1 376 ? -17.047 41.062 3.492 1 85.88 376 HIS B O 1
ATOM 6861 N N . ARG B 1 377 ? -15.508 40.375 2.053 1 87.56 377 ARG B N 1
ATOM 6862 C CA . ARG B 1 377 ? -15.391 41.688 1.41 1 87.56 377 ARG B CA 1
ATOM 6863 C C . ARG B 1 377 ? -16.531 41.906 0.411 1 87.56 377 ARG B C 1
ATOM 6865 O O . ARG B 1 377 ? -17.141 42.969 0.388 1 87.56 377 ARG B O 1
ATOM 6872 N N . ASN B 1 378 ? -16.688 40.844 -0.396 1 89.5 378 ASN B N 1
ATOM 6873 C CA . ASN B 1 378 ? -17.688 40.906 -1.468 1 89.5 378 ASN B CA 1
ATOM 6874 C C . ASN B 1 378 ? -18.578 39.656 -1.465 1 89.5 378 ASN B C 1
ATOM 6876 O O . ASN B 1 378 ? -18.406 38.75 -2.291 1 89.5 378 ASN B O 1
ATOM 6880 N N . PRO B 1 379 ? -19.594 39.781 -0.582 1 87.38 379 PRO B N 1
ATOM 6881 C CA . PRO B 1 379 ? -20.484 38.625 -0.494 1 87.38 379 PRO B CA 1
ATOM 6882 C C . PRO B 1 379 ? -21.203 38.312 -1.81 1 87.38 379 PRO B C 1
ATOM 6884 O O . PRO B 1 379 ? -21.516 39.25 -2.566 1 87.38 379 PRO B O 1
ATOM 6887 N N . GLY B 1 380 ? -21.438 37.031 -2.121 1 88.94 380 GLY B N 1
ATOM 6888 C CA . GLY B 1 380 ? -22.172 36.625 -3.312 1 88.94 380 GLY B CA 1
ATOM 6889 C C . GLY B 1 380 ? -21.531 35.469 -4.055 1 88.94 380 GLY B C 1
ATOM 6890 O O . GLY B 1 380 ? -21.938 35.156 -5.172 1 88.94 380 GLY B O 1
ATOM 6891 N N . GLY B 1 381 ? -20.609 34.906 -3.467 1 90.56 381 GLY B N 1
ATOM 6892 C CA . GLY B 1 381 ? -19.953 33.781 -4.098 1 90.56 381 GLY B CA 1
ATOM 6893 C C . GLY B 1 381 ? -20.734 32.5 -3.982 1 90.56 381 GLY B C 1
ATOM 6894 O O . GLY B 1 381 ? -21.844 32.5 -3.441 1 90.56 381 GLY B O 1
ATOM 6895 N N . PRO B 1 382 ? -20.141 31.438 -4.488 1 92.38 382 PRO B N 1
ATOM 6896 C CA . PRO B 1 382 ? -20.859 30.172 -4.535 1 92.38 382 PRO B CA 1
ATOM 6897 C C . PRO B 1 382 ? -20.969 29.5 -3.164 1 92.38 382 PRO B C 1
ATOM 6899 O O . PRO B 1 382 ? -21.75 28.562 -2.99 1 92.38 382 PRO B O 1
ATOM 6902 N N . TYR B 1 383 ? -20.266 30.062 -2.154 1 94.94 383 TYR B N 1
ATOM 6903 C CA . TYR B 1 383 ? -20.266 29.5 -0.813 1 94.94 383 TYR B CA 1
ATOM 6904 C C . TYR B 1 383 ? -20.562 30.562 0.237 1 94.94 383 TYR B C 1
ATOM 6906 O O . TYR B 1 383 ? -19.672 30.969 0.991 1 94.94 383 TYR B O 1
ATOM 6914 N N . PRO B 1 384 ? -21.734 30.844 0.408 1 93.25 384 PRO B N 1
ATOM 6915 C CA . PRO B 1 384 ? -22.094 31.984 1.239 1 93.25 384 PRO B CA 1
ATOM 6916 C C . PRO B 1 384 ? -21.766 31.781 2.715 1 93.25 384 PRO B C 1
ATOM 6918 O O . PRO B 1 384 ? -21.531 32.75 3.443 1 93.25 384 PRO B O 1
ATOM 6921 N N . ALA B 1 385 ? -21.719 30.516 3.184 1 94.62 385 ALA B N 1
ATOM 6922 C CA . ALA B 1 385 ? -21.453 30.266 4.598 1 94.62 385 ALA B CA 1
ATOM 6923 C C . ALA B 1 385 ? -20.047 30.688 4.984 1 94.62 385 ALA B C 1
ATOM 6925 O O . ALA B 1 385 ? -19.75 30.875 6.164 1 94.62 385 ALA B O 1
ATOM 6926 N N . LEU B 1 386 ? -19.172 30.875 4.016 1 95.25 386 LEU B N 1
ATOM 6927 C CA . LEU B 1 386 ? -17.797 31.281 4.273 1 95.25 386 LEU B CA 1
ATOM 6928 C C . LEU B 1 386 ? -17.75 32.625 5.008 1 95.25 386 LEU B C 1
ATOM 6930 O O . LEU B 1 386 ? -16.828 32.875 5.781 1 95.25 386 LEU B O 1
ATOM 6934 N N . ARG B 1 387 ? -18.734 33.438 4.777 1 92 387 ARG B N 1
ATOM 6935 C CA . ARG B 1 387 ? -18.781 34.781 5.367 1 92 387 ARG B CA 1
ATOM 6936 C C . ARG B 1 387 ? -18.922 34.719 6.883 1 92 387 ARG B C 1
ATOM 6938 O O . ARG B 1 387 ? -18.547 35.625 7.594 1 92 387 ARG B O 1
ATOM 6945 N N . CYS B 1 388 ? -19.406 33.562 7.344 1 92.62 388 CYS B N 1
ATOM 6946 C CA . CYS B 1 388 ? -19.672 33.375 8.766 1 92.62 388 CYS B CA 1
ATOM 6947 C C . CYS B 1 388 ? -18.469 32.781 9.484 1 92.62 388 CYS B C 1
ATOM 6949 O O . CYS B 1 388 ? -18.438 32.75 10.719 1 92.62 388 CYS B O 1
ATOM 6951 N N . ALA B 1 389 ? -17.469 32.312 8.766 1 94.38 389 ALA B N 1
ATOM 6952 C CA . ALA B 1 389 ? -16.328 31.656 9.375 1 94.38 389 ALA B CA 1
ATOM 6953 C C . ALA B 1 389 ? -15.336 32.688 9.93 1 94.38 389 ALA B C 1
ATOM 6955 O O . ALA B 1 389 ? -15.039 33.688 9.281 1 94.38 389 ALA B O 1
ATOM 6956 N N . SER B 1 390 ? -14.898 32.5 11.133 1 94.19 390 SER B N 1
ATOM 6957 C CA . SER B 1 390 ? -13.828 33.281 11.695 1 94.19 390 SER B CA 1
ATOM 6958 C C . SER B 1 390 ? -12.461 32.781 11.242 1 94.19 390 SER B C 1
ATOM 6960 O O . SER B 1 390 ? -12.258 31.594 11.062 1 94.19 390 SER B O 1
ATOM 6962 N N . VAL B 1 391 ? -11.57 33.719 11.023 1 96.19 391 VAL B N 1
ATOM 6963 C CA . VAL B 1 391 ? -10.211 33.344 10.648 1 96.19 391 VAL B CA 1
ATOM 6964 C C . VAL B 1 391 ? -9.219 34 11.609 1 96.19 391 VAL B C 1
ATOM 6966 O O . VAL B 1 391 ? -9.234 35.219 11.797 1 96.19 391 VAL B O 1
ATOM 6969 N N . LEU B 1 392 ? -8.461 33.188 12.297 1 97.12 392 LEU B N 1
ATOM 6970 C CA . LEU B 1 392 ? -7.328 33.656 13.086 1 97.12 392 LEU B CA 1
ATOM 6971 C C . LEU B 1 392 ? -6.051 33.688 12.25 1 97.12 392 LEU B C 1
ATOM 6973 O O . LEU B 1 392 ? -5.801 32.75 11.477 1 97.12 392 LEU B O 1
ATOM 6977 N N . GLU B 1 393 ? -5.324 34.75 12.391 1 96.81 393 GLU B N 1
ATOM 6978 C CA . GLU B 1 393 ? -4.094 34.875 11.617 1 96.81 393 GLU B CA 1
ATOM 6979 C C . GLU B 1 393 ? -2.904 35.188 12.516 1 96.81 393 GLU B C 1
ATOM 6981 O O . GLU B 1 393 ? -3.047 35.875 13.516 1 96.81 393 GLU B O 1
ATOM 6986 N N . VAL B 1 394 ? -1.775 34.656 12.164 1 97.94 394 VAL B N 1
ATOM 6987 C CA . VAL B 1 394 ? -0.535 34.938 12.867 1 97.94 394 VAL B CA 1
ATOM 6988 C C . VAL B 1 394 ? 0.655 34.75 11.93 1 97.94 394 VAL B C 1
ATOM 6990 O O . VAL B 1 394 ? 0.616 33.875 11.039 1 97.94 394 VAL B O 1
ATOM 6993 N N . VAL B 1 395 ? 1.633 35.531 12.023 1 98 395 VAL B N 1
ATOM 6994 C CA . VAL B 1 395 ? 2.9 35.375 11.32 1 98 395 VAL B CA 1
ATOM 6995 C C . VAL B 1 395 ? 3.973 34.906 12.297 1 98 395 VAL B C 1
ATOM 6997 O O . VAL B 1 395 ? 4.215 35.531 13.328 1 98 395 VAL B O 1
ATOM 7000 N N . LEU B 1 396 ? 4.535 33.781 11.984 1 97.81 396 LEU B N 1
ATOM 7001 C CA . LEU B 1 396 ? 5.59 33.219 12.812 1 97.81 396 LEU B CA 1
ATOM 7002 C C . LEU B 1 396 ? 6.965 33.656 12.312 1 97.81 396 LEU B C 1
ATOM 7004 O O . LEU B 1 396 ? 7.176 33.812 11.109 1 97.81 396 LEU B O 1
ATOM 7008 N N . GLU B 1 397 ? 7.832 33.875 13.242 1 95.62 397 GLU B N 1
ATOM 7009 C CA . GLU B 1 397 ? 9.227 34.188 12.992 1 95.62 397 GLU B CA 1
ATOM 7010 C C . GLU B 1 397 ? 10.164 33.219 13.711 1 95.62 397 GLU B C 1
ATOM 7012 O O . GLU B 1 397 ? 9.727 32.438 14.547 1 95.62 397 GLU B O 1
ATOM 7017 N N . PRO B 1 398 ? 11.477 33.25 13.32 1 95.5 398 PRO B N 1
ATOM 7018 C CA . PRO B 1 398 ? 12.398 32.312 13.977 1 95.5 398 PRO B CA 1
ATOM 7019 C C . PRO B 1 398 ? 12.344 32.406 15.5 1 95.5 398 PRO B C 1
ATOM 7021 O O . PRO B 1 398 ? 12.383 33.5 16.062 1 95.5 398 PRO B O 1
ATOM 7024 N N . GLY B 1 399 ? 12.156 31.281 16.141 1 94.88 399 GLY B N 1
ATOM 7025 C CA . GLY B 1 399 ? 12.039 31.25 17.594 1 94.88 399 GLY B CA 1
ATOM 7026 C C . GLY B 1 399 ? 10.609 31.125 18.078 1 94.88 399 GLY B C 1
ATOM 7027 O O . GLY B 1 399 ? 10.367 30.875 19.25 1 94.88 399 GLY B O 1
ATOM 7028 N N . ASP B 1 400 ? 9.703 31.234 17.156 1 97 400 ASP B N 1
ATOM 7029 C CA . ASP B 1 400 ? 8.289 31.031 17.5 1 97 400 ASP B CA 1
ATOM 7030 C C . ASP B 1 400 ? 7.898 29.562 17.359 1 97 400 ASP B C 1
ATOM 7032 O O . ASP B 1 400 ? 8.383 28.859 16.469 1 97 400 ASP B O 1
ATOM 7036 N N . LEU B 1 401 ? 7.062 29.062 18.25 1 97.56 401 LEU B N 1
ATOM 7037 C CA . LEU B 1 401 ? 6.469 27.734 18.203 1 97.56 401 LEU B CA 1
ATOM 7038 C C . LEU B 1 401 ? 4.945 27.812 18.281 1 97.56 401 LEU B C 1
ATOM 7040 O O . LEU B 1 401 ? 4.398 28.344 19.234 1 97.56 401 LEU B O 1
ATOM 7044 N N . ILE B 1 402 ? 4.289 27.297 17.281 1 98.5 402 ILE B N 1
ATOM 7045 C CA . ILE B 1 402 ? 2.83 27.312 17.266 1 98.5 402 ILE B CA 1
ATOM 7046 C C . ILE B 1 402 ? 2.287 25.953 17.688 1 98.5 402 ILE B C 1
ATOM 7048 O O . ILE B 1 402 ? 2.832 24.922 17.297 1 98.5 402 ILE B O 1
ATOM 7052 N N . PHE B 1 403 ? 1.236 25.953 18.531 1 98.62 403 PHE B N 1
ATOM 7053 C CA . PHE B 1 403 ? 0.415 24.781 18.812 1 98.62 403 PHE B CA 1
ATOM 7054 C C . PHE B 1 403 ? -0.929 24.875 18.094 1 98.62 403 PHE B C 1
ATOM 7056 O O . PHE B 1 403 ? -1.642 25.859 18.234 1 98.62 403 PHE B O 1
ATOM 7063 N N . VAL B 1 404 ? -1.239 23.859 17.297 1 98.81 404 VAL B N 1
ATOM 7064 C CA . VAL B 1 404 ? -2.516 23.75 16.594 1 98.81 404 VAL B CA 1
ATOM 7065 C C . VAL B 1 404 ? -3.275 22.531 17.094 1 98.81 404 VAL B C 1
ATOM 7067 O O . VAL B 1 404 ? -2.85 21.391 16.875 1 98.81 404 VAL B O 1
ATOM 7070 N N . PRO B 1 405 ? -4.418 22.734 17.75 1 98.56 405 PRO B N 1
ATOM 7071 C CA . PRO B 1 405 ? -5.168 21.578 18.281 1 98.56 405 PRO B CA 1
ATOM 7072 C C . PRO B 1 405 ? -5.781 20.734 17.172 1 98.56 405 PRO B C 1
ATOM 7074 O O . PRO B 1 405 ? -5.988 21.219 16.047 1 98.56 405 PRO B O 1
ATOM 7077 N N . HIS B 1 406 ? -6.055 19.484 17.484 1 98.31 406 HIS B N 1
ATOM 7078 C CA . HIS B 1 406 ? -6.699 18.594 16.531 1 98.31 406 HIS B CA 1
ATOM 7079 C C . HIS B 1 406 ? -8.023 19.172 16.047 1 98.31 406 HIS B C 1
ATOM 7081 O O . HIS B 1 406 ? -8.734 19.844 16.812 1 98.31 406 HIS B O 1
ATOM 7087 N N . GLY B 1 407 ? -8.312 19 14.742 1 97.75 407 GLY B N 1
ATOM 7088 C CA . GLY B 1 407 ? -9.617 19.344 14.195 1 97.75 407 GLY B CA 1
ATOM 7089 C C . GLY B 1 407 ? -9.672 20.75 13.625 1 97.75 407 GLY B C 1
ATOM 7090 O O . GLY B 1 407 ? -10.672 21.125 13.008 1 97.75 407 GLY B O 1
ATOM 7091 N N . TRP B 1 408 ? -8.625 21.531 13.805 1 98.5 408 TRP B N 1
ATOM 7092 C CA . TRP B 1 408 ? -8.633 22.906 13.328 1 98.5 408 TRP B CA 1
ATOM 7093 C C . TRP B 1 408 ? -8.211 22.984 11.867 1 98.5 408 TRP B C 1
ATOM 7095 O O . TRP B 1 408 ? -7.082 22.625 11.523 1 98.5 408 TRP B O 1
ATOM 7105 N N . PRO B 1 409 ? -9.094 23.5 10.961 1 98.25 409 PRO B N 1
ATOM 7106 C CA . PRO B 1 409 ? -8.633 23.797 9.609 1 98.25 409 PRO B CA 1
ATOM 7107 C C . PRO B 1 409 ? -7.582 24.906 9.57 1 98.25 409 PRO B C 1
ATOM 7109 O O . PRO B 1 409 ? -7.676 25.875 10.328 1 98.25 409 PRO B O 1
ATOM 7112 N N . HIS B 1 410 ? -6.598 24.734 8.773 1 98.56 410 HIS B N 1
ATOM 7113 C CA . HIS B 1 410 ? -5.586 25.781 8.664 1 98.56 410 HIS B CA 1
ATOM 7114 C C . HIS B 1 410 ? -4.945 25.781 7.281 1 98.56 410 HIS B C 1
ATOM 7116 O O . HIS B 1 410 ? -5.023 24.797 6.551 1 98.56 410 HIS B O 1
ATOM 7122 N N . GLN B 1 411 ? -4.445 26.875 6.957 1 97.94 411 GLN B N 1
ATOM 7123 C CA . GLN B 1 411 ? -3.756 27.172 5.707 1 97.94 411 GLN B CA 1
ATOM 7124 C C . GLN B 1 411 ? -2.496 28 5.957 1 97.94 411 GLN B C 1
ATOM 7126 O O . GLN B 1 411 ? -2.488 28.891 6.809 1 97.94 411 GLN B O 1
ATOM 7131 N N . VAL B 1 412 ? -1.444 27.625 5.172 1 97.69 412 VAL B N 1
ATOM 7132 C CA . VAL B 1 412 ? -0.159 28.25 5.477 1 97.69 412 VAL B CA 1
ATOM 7133 C C . VAL B 1 412 ? 0.441 28.859 4.211 1 97.69 412 VAL B C 1
ATOM 7135 O O . VAL B 1 412 ? 0.257 28.312 3.113 1 97.69 412 VAL B O 1
ATOM 7138 N N . GLU B 1 413 ? 1.136 30.016 4.41 1 96.88 413 GLU B N 1
ATOM 7139 C CA . GLU B 1 413 ? 1.894 30.672 3.357 1 96.88 413 GLU B CA 1
ATOM 7140 C C . GLU B 1 413 ? 3.301 31.031 3.828 1 96.88 413 GLU B C 1
ATOM 7142 O O . GLU B 1 413 ? 3.469 31.672 4.867 1 96.88 413 GLU B O 1
ATOM 7147 N N . ASN B 1 414 ? 4.266 30.609 3.043 1 96.94 414 ASN B N 1
ATOM 7148 C CA . ASN B 1 414 ? 5.637 31.031 3.326 1 96.94 414 ASN B CA 1
ATOM 7149 C C . ASN B 1 414 ? 5.922 32.438 2.783 1 96.94 414 ASN B C 1
ATOM 7151 O O . ASN B 1 414 ? 6.078 32.594 1.575 1 96.94 414 ASN B O 1
ATOM 7155 N N . LEU B 1 415 ? 6.086 33.375 3.697 1 95.62 415 LEU B N 1
ATOM 7156 C CA . LEU B 1 415 ? 6.312 34.781 3.287 1 95.62 415 LEU B CA 1
ATOM 7157 C C . LEU B 1 415 ? 7.746 34.969 2.809 1 95.62 415 LEU B C 1
ATOM 7159 O O . LEU B 1 415 ? 8.008 35.812 1.968 1 95.62 415 LEU B O 1
ATOM 7163 N N . GLU B 1 416 ? 8.656 34.25 3.365 1 94.88 416 GLU B N 1
ATOM 7164 C CA . GLU B 1 416 ? 10.062 34.125 3.016 1 94.88 416 GLU B CA 1
ATOM 7165 C C . GLU B 1 416 ? 10.477 32.656 2.908 1 94.88 416 GLU B C 1
ATOM 7167 O O . GLU B 1 416 ? 9.656 31.75 3.135 1 94.88 416 GLU B O 1
ATOM 7172 N N . THR B 1 417 ? 11.711 32.5 2.416 1 96.12 417 THR B N 1
ATOM 7173 C CA . THR B 1 417 ? 12.219 31.141 2.553 1 96.12 417 THR B CA 1
ATOM 7174 C C . THR B 1 417 ? 12.195 30.688 4.016 1 96.12 417 THR B C 1
ATOM 7176 O O . THR B 1 417 ? 12.719 31.391 4.887 1 96.12 417 THR B O 1
ATOM 7179 N N . THR B 1 418 ? 11.531 29.531 4.242 1 96.62 418 THR B N 1
ATOM 7180 C CA . THR B 1 418 ? 11.328 29.125 5.629 1 96.62 418 THR B CA 1
ATOM 7181 C C . THR B 1 418 ? 11.945 27.75 5.887 1 96.62 418 THR B C 1
ATOM 7183 O O . THR B 1 418 ? 12.016 26.906 4.984 1 96.62 418 THR B O 1
ATOM 7186 N N . VAL B 1 419 ? 12.5 27.562 7.066 1 96.62 419 VAL B N 1
ATOM 7187 C CA . VAL B 1 419 ? 12.867 26.281 7.652 1 96.62 419 VAL B CA 1
ATOM 7188 C C . VAL B 1 419 ? 12.109 26.078 8.961 1 96.62 419 VAL B C 1
ATOM 7190 O O . VAL B 1 419 ? 12.055 26.984 9.797 1 96.62 419 VAL B O 1
ATOM 7193 N N . ALA B 1 420 ? 11.5 24.953 9.109 1 97.12 420 ALA B N 1
ATOM 7194 C CA . ALA B 1 420 ? 10.758 24.656 10.336 1 97.12 420 ALA B CA 1
ATOM 7195 C C . ALA B 1 420 ? 10.82 23.172 10.68 1 97.12 420 ALA B C 1
ATOM 7197 O O . ALA B 1 420 ? 11.109 22.344 9.82 1 97.12 420 ALA B O 1
ATOM 7198 N N . ILE B 1 421 ? 10.641 22.844 11.922 1 96.31 421 ILE B N 1
ATOM 7199 C CA . ILE B 1 421 ? 10.461 21.484 12.414 1 96.31 421 ILE B CA 1
ATOM 7200 C C . ILE B 1 421 ? 9.094 21.344 13.07 1 96.31 421 ILE B C 1
ATOM 7202 O O . ILE B 1 421 ? 8.602 22.281 13.703 1 96.31 421 ILE B O 1
ATOM 7206 N N . SER B 1 422 ? 8.445 20.219 12.883 1 96.75 422 SER B N 1
ATOM 7207 C CA . SER B 1 422 ? 7.09 20.047 13.406 1 96.75 422 SER B CA 1
ATOM 7208 C C . SER B 1 422 ? 6.848 18.594 13.828 1 96.75 422 SER B C 1
ATOM 7210 O O . SER B 1 422 ? 7.68 17.719 13.57 1 96.75 422 SER B O 1
ATOM 7212 N N . ALA B 1 423 ? 5.734 18.406 14.523 1 96.81 423 ALA B N 1
ATOM 7213 C CA . ALA B 1 423 ? 5.301 17.047 14.844 1 96.81 423 ALA B CA 1
ATOM 7214 C C . ALA B 1 423 ? 3.791 17 15.07 1 96.81 423 ALA B C 1
ATOM 7216 O O . ALA B 1 423 ? 3.225 17.875 15.734 1 96.81 423 ALA B O 1
ATOM 7217 N N . ASN B 1 424 ? 3.188 16.047 14.438 1 97.88 424 ASN B N 1
ATOM 7218 C CA . ASN B 1 424 ? 1.866 15.617 14.883 1 97.88 424 ASN B CA 1
ATOM 7219 C C . ASN B 1 424 ? 1.955 14.68 16.078 1 97.88 424 ASN B C 1
ATOM 7221 O O . ASN B 1 424 ? 2.854 13.836 16.141 1 97.88 424 ASN B O 1
ATOM 7225 N N . PHE B 1 425 ? 1.035 14.859 17.047 1 98.12 425 PHE B N 1
ATOM 7226 C CA . PHE B 1 425 ? 1.169 14 18.219 1 98.12 425 PHE B CA 1
ATOM 7227 C C . PHE B 1 425 ? -0.191 13.734 18.859 1 98.12 425 PHE B C 1
ATOM 7229 O O . PHE B 1 425 ? -1.168 14.422 18.562 1 98.12 425 PHE B O 1
ATOM 7236 N N . ILE B 1 426 ? -0.259 12.695 19.594 1 98.25 426 ILE B N 1
ATOM 7237 C CA . ILE B 1 426 ? -1.42 12.289 20.391 1 98.25 426 ILE B CA 1
ATOM 7238 C C . ILE B 1 426 ? -1.043 12.211 21.859 1 98.25 426 ILE B C 1
ATOM 7240 O O . ILE B 1 426 ? -0.024 11.617 22.219 1 98.25 426 ILE B O 1
ATOM 7244 N N . ASP B 1 427 ? -1.763 12.859 22.688 1 97.31 427 ASP B N 1
ATOM 7245 C CA . ASP B 1 427 ? -1.618 12.758 24.141 1 97.31 427 ASP B CA 1
ATOM 7246 C C . ASP B 1 427 ? -2.967 12.508 24.812 1 97.31 427 ASP B C 1
ATOM 7248 O O . ASP B 1 427 ? -3.891 11.984 24.172 1 97.31 427 ASP B O 1
ATOM 7252 N N . ALA B 1 428 ? -3.057 12.766 26.062 1 95.81 428 ALA B N 1
ATOM 7253 C CA . ALA B 1 428 ? -4.258 12.43 26.828 1 95.81 428 ALA B CA 1
ATOM 7254 C C . ALA B 1 428 ? -5.461 13.219 26.312 1 95.81 428 ALA B C 1
ATOM 7256 O O . ALA B 1 428 ? -6.59 12.719 26.344 1 95.81 428 ALA B O 1
ATOM 7257 N N . SER B 1 429 ? -5.262 14.391 25.828 1 97 429 SER B N 1
ATOM 7258 C CA . SER B 1 429 ? -6.352 15.312 25.516 1 97 429 SER B CA 1
ATOM 7259 C C . SER B 1 429 ? -7.035 14.938 24.203 1 97 429 SER B C 1
ATOM 7261 O O . SER B 1 429 ? -8.188 15.305 23.969 1 97 429 SER B O 1
ATOM 7263 N N . ASN B 1 430 ? -6.324 14.219 23.281 1 97.88 430 ASN B N 1
ATOM 7264 C CA . ASN B 1 430 ? -6.934 13.938 21.984 1 97.88 430 ASN B CA 1
ATOM 7265 C C . ASN B 1 430 ? -6.895 12.445 21.656 1 97.88 430 ASN B C 1
ATOM 7267 O O . ASN B 1 430 ? -7.258 12.039 20.547 1 97.88 430 ASN B O 1
ATOM 7271 N N . VAL B 1 431 ? -6.484 11.578 22.562 1 97.69 431 VAL B N 1
ATOM 7272 C CA . VAL B 1 431 ? -6.312 10.156 22.297 1 97.69 431 VAL B CA 1
ATOM 7273 C C . VAL B 1 431 ? -7.672 9.516 22.016 1 97.69 431 VAL B C 1
ATOM 7275 O O . VAL B 1 431 ? -7.773 8.609 21.188 1 97.69 431 VAL B O 1
ATOM 7278 N N . ALA B 1 432 ? -8.695 9.953 22.672 1 95.75 432 ALA B N 1
ATOM 7279 C CA . ALA B 1 432 ? -10.023 9.391 22.453 1 95.75 432 ALA B CA 1
ATOM 7280 C C . ALA B 1 432 ? -10.5 9.688 21.031 1 95.75 432 ALA B C 1
ATOM 7282 O O . ALA B 1 432 ? -11.016 8.797 20.344 1 95.75 432 ALA B O 1
ATOM 7283 N N . ALA B 1 433 ? -10.336 10.914 20.609 1 96.62 433 ALA B N 1
ATOM 7284 C CA . ALA B 1 433 ? -10.734 11.312 19.25 1 96.62 433 ALA B CA 1
ATOM 7285 C C . ALA B 1 433 ? -9.906 10.586 18.203 1 96.62 433 ALA B C 1
ATOM 7287 O O . ALA B 1 433 ? -10.438 10.117 17.188 1 96.62 433 ALA B O 1
ATOM 7288 N N . ALA B 1 434 ? -8.617 10.508 18.438 1 97.5 434 ALA B N 1
ATOM 7289 C CA . ALA B 1 434 ? -7.715 9.836 17.5 1 97.5 434 ALA B CA 1
ATOM 7290 C C . ALA B 1 434 ? -8.055 8.352 17.375 1 97.5 434 ALA B C 1
ATOM 7292 O O . ALA B 1 434 ? -8.102 7.805 16.281 1 97.5 434 ALA B O 1
ATOM 7293 N N . ARG B 1 435 ? -8.281 7.73 18.516 1 96.44 435 ARG B N 1
ATOM 7294 C CA . ARG B 1 435 ? -8.641 6.316 18.516 1 96.44 435 ARG B CA 1
ATOM 7295 C C . ARG B 1 435 ? -9.938 6.078 17.766 1 96.44 435 ARG B C 1
ATOM 7297 O O . ARG B 1 435 ? -10.047 5.133 16.984 1 96.44 435 ARG B O 1
ATOM 7304 N N . ALA B 1 436 ? -10.898 6.918 17.984 1 94.88 436 ALA B N 1
ATOM 7305 C CA . ALA B 1 436 ? -12.18 6.777 17.312 1 94.88 436 ALA B CA 1
ATOM 7306 C C . ALA B 1 436 ? -12.016 6.867 15.805 1 94.88 436 ALA B C 1
ATOM 7308 O O . ALA B 1 436 ? -12.609 6.078 15.062 1 94.88 436 ALA B O 1
ATOM 7309 N N . GLU B 1 437 ? -11.273 7.82 15.367 1 96.12 437 GLU B N 1
ATOM 7310 C CA . GLU B 1 437 ? -11.023 7.969 13.938 1 96.12 437 GLU B CA 1
ATOM 7311 C C . GLU B 1 437 ? -10.297 6.75 13.367 1 96.12 437 GLU B C 1
ATOM 7313 O O . GLU B 1 437 ? -10.625 6.27 12.281 1 96.12 437 GLU B O 1
ATOM 7318 N N . ALA B 1 438 ? -9.281 6.281 14.109 1 95.81 438 ALA B N 1
ATOM 7319 C CA . ALA B 1 438 ? -8.531 5.105 13.68 1 95.81 438 ALA B CA 1
ATOM 7320 C C . ALA B 1 438 ? -9.438 3.879 13.594 1 95.81 438 ALA B C 1
ATOM 7322 O O . ALA B 1 438 ? -9.281 3.053 12.688 1 95.81 438 ALA B O 1
ATOM 7323 N N . GLU B 1 439 ? -10.375 3.752 14.516 1 94.62 439 GLU B N 1
ATOM 7324 C CA . GLU B 1 439 ? -11.312 2.631 14.516 1 94.62 439 GLU B CA 1
ATOM 7325 C C . GLU B 1 439 ? -12.227 2.674 13.297 1 94.62 439 GLU B C 1
ATOM 7327 O O . GLU B 1 439 ? -12.492 1.641 12.68 1 94.62 439 GLU B O 1
ATOM 7332 N N . ILE B 1 440 ? -12.664 3.83 12.961 1 94.81 440 ILE B N 1
ATOM 7333 C CA . ILE B 1 440 ? -13.531 3.986 11.805 1 94.81 440 ILE B CA 1
ATOM 7334 C C . ILE B 1 440 ? -12.773 3.605 10.531 1 94.81 440 ILE B C 1
ATOM 7336 O O . ILE B 1 440 ? -13.266 2.82 9.719 1 94.81 440 ILE B O 1
ATOM 7340 N N . LEU B 1 441 ? -11.594 4.121 10.406 1 94.25 441 LEU B N 1
ATOM 7341 C CA . LEU B 1 441 ? -10.781 3.789 9.242 1 94.25 441 LEU B CA 1
ATOM 7342 C C . LEU B 1 441 ? -10.391 2.316 9.258 1 94.25 441 LEU B C 1
ATOM 7344 O O . LEU B 1 441 ? -10.227 1.702 8.195 1 94.25 441 LEU B O 1
ATOM 7348 N N . GLY B 1 442 ? -10.281 1.812 10.453 1 93.06 442 GLY B N 1
ATOM 7349 C CA . GLY B 1 442 ? -9.875 0.43 10.656 1 93.06 442 GLY B CA 1
ATOM 7350 C C . GLY B 1 442 ? -10.922 -0.57 10.203 1 93.06 442 GLY B C 1
ATOM 7351 O O . GLY B 1 442 ? -10.656 -1.773 10.148 1 93.06 442 GLY B O 1
ATOM 7352 N N . LEU B 1 443 ? -12.094 -0.073 9.867 1 91.88 443 LEU B N 1
ATOM 7353 C CA . LEU B 1 443 ? -13.125 -0.952 9.312 1 91.88 443 LEU B CA 1
ATOM 7354 C C . LEU B 1 443 ? -12.664 -1.561 7.988 1 91.88 443 LEU B C 1
ATOM 7356 O O . LEU B 1 443 ? -13.016 -2.697 7.668 1 91.88 443 LEU B O 1
ATOM 7360 N N . VAL B 1 444 ? -11.797 -0.792 7.285 1 91.88 444 VAL B N 1
ATOM 7361 C CA . VAL B 1 444 ? -11.469 -1.282 5.953 1 91.88 444 VAL B CA 1
ATOM 7362 C C . VAL B 1 444 ? -9.953 -1.323 5.77 1 91.88 444 VAL B C 1
ATOM 7364 O O . VAL B 1 444 ? -9.453 -1.879 4.789 1 91.88 444 VAL B O 1
ATOM 7367 N N . GLU B 1 445 ? -9.219 -0.752 6.676 1 90.75 445 GLU B N 1
ATOM 7368 C CA . GLU B 1 445 ? -7.762 -0.725 6.578 1 90.75 445 GLU B CA 1
ATOM 7369 C C . GLU B 1 445 ? -7.113 -1.344 7.812 1 90.75 445 GLU B C 1
ATOM 7371 O O . GLU B 1 445 ? -7.473 -1.009 8.945 1 90.75 445 GLU B O 1
ATOM 7376 N N . GLU B 1 446 ? -6.105 -2.088 7.656 1 89.62 446 GLU B N 1
ATOM 7377 C CA . GLU B 1 446 ? -5.504 -2.83 8.758 1 89.62 446 GLU B CA 1
ATOM 7378 C C . GLU B 1 446 ? -4.645 -1.919 9.633 1 89.62 446 GLU B C 1
ATOM 7380 O O . GLU B 1 446 ? -4.695 -2.006 10.867 1 89.62 446 GLU B O 1
ATOM 7385 N N . ASP B 1 447 ? -3.848 -1.009 9.078 1 91.31 447 ASP B N 1
ATOM 7386 C CA . ASP B 1 447 ? -2.93 -0.177 9.852 1 91.31 447 ASP B CA 1
ATOM 7387 C C . ASP B 1 447 ? -3.689 0.703 10.844 1 91.31 447 ASP B C 1
ATOM 7389 O O . ASP B 1 447 ? -3.387 0.706 12.039 1 91.31 447 ASP B O 1
ATOM 7393 N N . PRO B 1 448 ? -4.75 1.378 10.336 1 94.06 448 PRO B N 1
ATOM 7394 C CA . PRO B 1 448 ? -5.523 2.16 11.305 1 94.06 448 PRO B CA 1
ATOM 7395 C C . PRO B 1 448 ? -6.129 1.301 12.406 1 94.06 448 PRO B C 1
ATOM 7397 O O . PRO B 1 448 ? -6.203 1.733 13.562 1 94.06 448 PRO B O 1
ATOM 7400 N N . LYS B 1 449 ? -6.543 0.104 12.086 1 93.5 449 LYS B N 1
ATOM 7401 C CA . LYS B 1 449 ? -7.078 -0.789 13.109 1 93.5 449 LYS B CA 1
ATOM 7402 C C . LYS B 1 449 ? -6.016 -1.13 14.148 1 93.5 449 LYS B C 1
ATOM 7404 O O . LYS B 1 449 ? -6.297 -1.142 15.352 1 93.5 449 LYS B O 1
ATOM 7409 N N . LEU B 1 450 ? -4.812 -1.368 13.688 1 94.56 450 LEU B N 1
ATOM 7410 C CA . LEU B 1 450 ? -3.721 -1.697 14.602 1 94.56 450 LEU B CA 1
ATOM 7411 C C . LEU B 1 450 ? -3.32 -0.482 15.43 1 94.56 450 LEU B C 1
ATOM 7413 O O . LEU B 1 450 ? -2.953 -0.618 16.594 1 94.56 450 LEU B O 1
ATOM 7417 N N . ILE B 1 451 ? -3.4 0.71 14.852 1 96.31 451 ILE B N 1
ATOM 7418 C CA . ILE B 1 451 ? -3.135 1.94 15.594 1 96.31 451 ILE B CA 1
ATOM 7419 C C . ILE B 1 451 ? -4.18 2.115 16.688 1 96.31 451 ILE B C 1
ATOM 7421 O O . ILE B 1 451 ? -3.838 2.426 17.828 1 96.31 451 ILE B O 1
ATOM 7425 N N . ALA B 1 452 ? -5.453 1.86 16.328 1 96 452 ALA B N 1
ATOM 7426 C CA . ALA B 1 452 ? -6.523 1.952 17.328 1 96 452 ALA B CA 1
ATOM 7427 C C . ALA B 1 452 ? -6.281 0.995 18.484 1 96 452 ALA B C 1
ATOM 7429 O O . ALA B 1 452 ? -6.477 1.358 19.656 1 96 452 ALA B O 1
ATOM 7430 N N . ASP B 1 453 ? -5.809 -0.208 18.156 1 95.69 453 ASP B N 1
ATOM 7431 C CA . ASP B 1 453 ? -5.516 -1.192 19.203 1 95.69 453 ASP B CA 1
ATOM 7432 C C . ASP B 1 453 ? -4.375 -0.721 20.094 1 95.69 453 ASP B C 1
ATOM 7434 O O . ASP B 1 453 ? -4.43 -0.88 21.312 1 95.69 453 ASP B O 1
ATOM 7438 N N . ALA B 1 454 ? -3.357 -0.173 19.469 1 96.56 454 ALA B N 1
ATOM 7439 C CA . ALA B 1 454 ? -2.213 0.319 20.234 1 96.56 454 ALA B CA 1
ATOM 7440 C C . ALA B 1 454 ? -2.623 1.45 21.172 1 96.56 454 ALA B C 1
ATOM 7442 O O . ALA B 1 454 ? -2.18 1.503 22.328 1 96.56 454 ALA B O 1
ATOM 7443 N N . LEU B 1 455 ? -3.451 2.338 20.688 1 97.06 455 LEU B N 1
ATOM 7444 C CA . LEU B 1 455 ? -3.922 3.449 21.5 1 97.06 455 LEU B CA 1
ATOM 7445 C C . LEU B 1 455 ? -4.801 2.947 22.641 1 97.06 455 LEU B C 1
ATOM 7447 O O . LEU B 1 455 ? -4.715 3.447 23.766 1 97.06 455 LEU B O 1
ATOM 7451 N N . ARG B 1 456 ? -5.621 1.95 22.344 1 95.12 456 ARG B N 1
ATOM 7452 C CA . ARG B 1 456 ? -6.441 1.339 23.391 1 95.12 456 ARG B CA 1
ATOM 7453 C C . ARG B 1 456 ? -5.57 0.72 24.484 1 95.12 456 ARG B C 1
ATOM 7455 O O . ARG B 1 456 ? -5.844 0.887 25.672 1 95.12 456 ARG B O 1
ATOM 7462 N N . ASP B 1 457 ? -4.555 0.034 24.062 1 95 457 ASP B N 1
ATOM 7463 C CA . ASP B 1 457 ? -3.623 -0.585 25 1 95 457 ASP B CA 1
ATOM 7464 C C . ASP B 1 457 ? -2.914 0.469 25.844 1 95 457 ASP B C 1
ATOM 7466 O O . ASP B 1 457 ? -2.699 0.27 27.047 1 95 457 ASP B O 1
ATOM 7470 N N . ALA B 1 458 ? -2.523 1.549 25.172 1 94.38 458 ALA B N 1
ATOM 7471 C CA . ALA B 1 458 ? -1.843 2.629 25.875 1 94.38 458 ALA B CA 1
ATOM 7472 C C . ALA B 1 458 ? -2.729 3.207 26.984 1 94.38 458 ALA B C 1
ATOM 7474 O O . ALA B 1 458 ? -2.248 3.508 28.078 1 94.38 458 ALA B O 1
ATOM 7475 N N . ILE B 1 459 ? -3.975 3.334 26.672 1 92.44 459 ILE B N 1
ATOM 7476 C CA . ILE B 1 459 ? -4.934 3.871 27.641 1 92.44 459 ILE B CA 1
ATOM 7477 C C . ILE B 1 459 ? -5.117 2.883 28.781 1 92.44 459 ILE B C 1
ATOM 7479 O O . ILE B 1 459 ? -5.035 3.262 29.953 1 92.44 459 ILE B O 1
ATOM 7483 N N . SER B 1 460 ? -5.223 1.602 28.484 1 93.75 460 SER B N 1
ATOM 7484 C CA . SER B 1 460 ? -5.582 0.585 29.469 1 93.75 460 SER B CA 1
ATOM 7485 C C . SER B 1 460 ? -4.402 0.246 30.359 1 93.75 460 SER B C 1
ATOM 7487 O O . SER B 1 460 ? -4.586 -0.141 31.516 1 93.75 460 SER B O 1
ATOM 7489 N N . THR B 1 461 ? -3.203 0.42 29.891 1 94.25 461 THR B N 1
ATOM 7490 C CA . THR B 1 461 ? -2.023 0.003 30.656 1 94.25 461 THR B CA 1
ATOM 7491 C C . THR B 1 461 ? -1.442 1.173 31.438 1 94.25 461 THR B C 1
ATOM 7493 O O . THR B 1 461 ? -0.455 1.014 32.156 1 94.25 461 THR B O 1
ATOM 7496 N N . GLY B 1 462 ? -1.97 2.383 31.281 1 92.44 462 GLY B N 1
ATOM 7497 C CA . GLY B 1 462 ? -1.474 3.555 31.984 1 92.44 462 GLY B CA 1
ATOM 7498 C C . GLY B 1 462 ? -0.188 4.102 31.406 1 92.44 462 GLY B C 1
ATOM 7499 O O . GLY B 1 462 ? 0.595 4.75 32.094 1 92.44 462 GLY B O 1
ATOM 7500 N N . LEU B 1 463 ? 0.062 3.789 30.188 1 94 463 LEU B N 1
ATOM 7501 C CA . LEU B 1 463 ? 1.28 4.234 29.516 1 94 463 LEU B CA 1
ATOM 7502 C C . LEU B 1 463 ? 1.38 5.758 29.531 1 94 463 LEU B C 1
ATOM 7504 O O . LEU B 1 463 ? 2.469 6.309 29.688 1 94 463 LEU B O 1
ATOM 7508 N N . LEU B 1 464 ? 0.275 6.441 29.328 1 92.12 464 LEU B N 1
ATOM 7509 C CA . LEU B 1 464 ? 0.246 7.902 29.312 1 92.12 464 LEU B CA 1
ATOM 7510 C C . LEU B 1 464 ? 0.816 8.477 30.594 1 92.12 464 LEU B C 1
ATOM 7512 O O . LEU B 1 464 ? 1.667 9.367 30.562 1 92.12 464 LEU B O 1
ATOM 7516 N N . ASP B 1 465 ? 0.403 7.93 31.688 1 91.88 465 ASP B N 1
ATOM 7517 C CA . ASP B 1 465 ? 0.858 8.406 33 1 91.88 465 ASP B CA 1
ATOM 7518 C C . ASP B 1 465 ? 2.342 8.109 33.188 1 91.88 465 ASP B C 1
ATOM 7520 O O . ASP B 1 465 ? 3.076 8.938 33.75 1 91.88 465 ASP B O 1
ATOM 7524 N N . ARG B 1 466 ? 2.707 6.953 32.781 1 95.12 466 ARG B N 1
ATOM 7525 C CA . ARG B 1 466 ? 4.109 6.578 32.906 1 95.12 466 ARG B CA 1
ATOM 7526 C C . ARG B 1 466 ? 5.004 7.492 32.062 1 95.12 466 ARG B C 1
ATOM 7528 O O . ARG B 1 466 ? 6.051 7.941 32.531 1 95.12 466 ARG B O 1
ATOM 7535 N N . LEU B 1 467 ? 4.574 7.793 30.828 1 95.44 467 LEU B N 1
ATOM 7536 C CA . LEU B 1 467 ? 5.344 8.656 29.953 1 95.44 467 LEU B CA 1
ATOM 7537 C C . LEU B 1 467 ? 5.449 10.07 30.531 1 95.44 467 LEU B C 1
ATOM 7539 O O . LEU B 1 467 ? 6.492 10.719 30.406 1 95.44 467 LEU B O 1
ATOM 7543 N N . LEU B 1 468 ? 4.414 10.57 31.156 1 92.62 468 LEU B N 1
ATOM 7544 C CA . LEU B 1 468 ? 4.41 11.898 31.75 1 92.62 468 LEU B CA 1
ATOM 7545 C C . LEU B 1 468 ? 5.328 11.953 32.969 1 92.62 468 LEU B C 1
ATOM 7547 O O . LEU B 1 468 ? 6.07 12.93 33.156 1 92.62 468 LEU B O 1
ATOM 7551 N N . ARG B 1 469 ? 5.285 10.891 33.75 1 93.31 469 ARG B N 1
ATOM 7552 C CA . ARG B 1 469 ? 6.098 10.836 34.969 1 93.31 469 ARG B CA 1
ATOM 7553 C C . ARG B 1 469 ? 7.582 10.766 34.625 1 93.31 469 ARG B C 1
ATOM 7555 O O . ARG B 1 469 ? 8.414 11.352 35.312 1 93.31 469 ARG B O 1
ATOM 7562 N N . GLU B 1 470 ? 7.871 10.117 33.531 1 94.62 470 GLU B N 1
ATOM 7563 C CA . GLU B 1 470 ? 9.258 9.883 33.156 1 94.62 470 GLU B CA 1
ATOM 7564 C C . GLU B 1 470 ? 9.812 11.047 32.344 1 94.62 470 GLU B C 1
ATOM 7566 O O . GLU B 1 470 ? 11.016 11.125 32.094 1 94.62 470 GLU B O 1
ATOM 7571 N N . ALA B 1 471 ? 8.93 11.969 31.938 1 93.19 471 ALA B N 1
ATOM 7572 C CA . ALA B 1 471 ? 9.359 13.07 31.078 1 93.19 471 ALA B CA 1
ATOM 7573 C C . ALA B 1 471 ? 10.234 14.055 31.844 1 93.19 471 ALA B C 1
ATOM 7575 O O . ALA B 1 471 ? 9.914 14.422 32.969 1 93.19 471 ALA B O 1
ATOM 7576 N N . PRO B 1 472 ? 11.336 14.492 31.25 1 90.94 472 PRO B N 1
ATOM 7577 C CA . PRO B 1 472 ? 12.133 15.539 31.891 1 90.94 472 PRO B CA 1
ATOM 7578 C C . PRO B 1 472 ? 11.414 16.891 31.922 1 90.94 472 PRO B C 1
ATOM 7580 O O . PRO B 1 472 ? 10.477 17.109 31.156 1 90.94 472 PRO B O 1
ATOM 7583 N N . LEU B 1 473 ? 11.953 17.781 32.781 1 87.88 473 LEU B N 1
ATOM 7584 C CA . LEU B 1 473 ? 11.367 19.109 32.938 1 87.88 473 LEU B CA 1
ATOM 7585 C C . LEU B 1 473 ? 11.82 20.031 31.797 1 87.88 473 LEU B C 1
ATOM 7587 O O . LEU B 1 473 ? 11.148 21.016 31.484 1 87.88 473 LEU B O 1
ATOM 7591 N N . GLU B 1 474 ? 12.93 19.609 31.219 1 89.88 474 GLU B N 1
ATOM 7592 C CA . GLU B 1 474 ? 13.5 20.391 30.125 1 89.88 474 GLU B CA 1
ATOM 7593 C C . GLU B 1 474 ? 13.383 19.641 28.797 1 89.88 474 GLU B C 1
ATOM 7595 O O . GLU B 1 474 ? 12.898 18.5 28.766 1 89.88 474 GLU B O 1
ATOM 7600 N N . ALA B 1 475 ? 13.766 20.344 27.797 1 91.69 475 ALA B N 1
ATOM 7601 C CA . ALA B 1 475 ? 13.75 19.719 26.469 1 91.69 475 ALA B CA 1
ATOM 7602 C C . ALA B 1 475 ? 14.578 18.438 26.453 1 91.69 475 ALA B C 1
ATOM 7604 O O . ALA B 1 475 ? 15.633 18.359 27.094 1 91.69 475 ALA B O 1
ATOM 7605 N N . GLU B 1 476 ? 14.109 17.469 25.812 1 93.12 476 GLU B N 1
ATOM 7606 C CA . GLU B 1 476 ? 14.703 16.141 25.734 1 93.12 476 GLU B CA 1
ATOM 7607 C C . GLU B 1 476 ? 15.328 15.891 24.359 1 93.12 476 GLU B C 1
ATOM 7609 O O . GLU B 1 476 ? 14.812 16.359 23.344 1 93.12 476 GLU B O 1
ATOM 7614 N N . SER B 1 477 ? 16.469 15.18 24.359 1 95.19 477 SER B N 1
ATOM 7615 C CA . SER B 1 477 ? 17.016 14.812 23.047 1 95.19 477 SER B CA 1
ATOM 7616 C C . SER B 1 477 ? 16.047 13.945 22.266 1 95.19 477 SER B C 1
ATOM 7618 O O . SER B 1 477 ? 15.258 13.203 22.844 1 95.19 477 SER B O 1
ATOM 7620 N N . LEU B 1 478 ? 16.094 14.039 20.969 1 96.38 478 LEU B N 1
ATOM 7621 C CA . LEU B 1 478 ? 15.234 13.242 20.109 1 96.38 478 LEU B CA 1
ATOM 7622 C C . LEU B 1 478 ? 15.398 11.75 20.391 1 96.38 478 LEU B C 1
ATOM 7624 O O . LEU B 1 478 ? 14.414 11.023 20.516 1 96.38 478 LEU B O 1
ATOM 7628 N N . ARG B 1 479 ? 16.594 11.312 20.562 1 96.25 479 ARG B N 1
ATOM 7629 C CA . ARG B 1 479 ? 16.875 9.906 20.828 1 96.25 479 ARG B CA 1
ATOM 7630 C C . ARG B 1 479 ? 16.234 9.445 22.125 1 96.25 479 ARG B C 1
ATOM 7632 O O . ARG B 1 479 ? 15.609 8.375 22.172 1 96.25 479 ARG B O 1
ATOM 7639 N N . ALA B 1 480 ? 16.406 10.195 23.172 1 96.31 480 ALA B N 1
ATOM 7640 C CA . ALA B 1 480 ? 15.836 9.852 24.469 1 96.31 480 ALA B CA 1
ATOM 7641 C C . ALA B 1 480 ? 14.312 9.836 24.406 1 96.31 480 ALA B C 1
ATOM 7643 O O . ALA B 1 480 ? 13.672 8.961 24.984 1 96.31 480 ALA B O 1
ATOM 7644 N N . PHE B 1 481 ? 13.789 10.836 23.734 1 97.12 481 PHE B N 1
ATOM 7645 C CA . PHE B 1 481 ? 12.344 10.938 23.594 1 97.12 481 PHE B CA 1
ATOM 7646 C C . PHE B 1 481 ? 11.789 9.711 22.875 1 97.12 481 PHE B C 1
ATOM 7648 O O . PHE B 1 481 ? 10.812 9.109 23.328 1 97.12 481 PHE B O 1
ATOM 7655 N N . LYS B 1 482 ? 12.391 9.312 21.703 1 97.31 482 LYS B N 1
ATOM 7656 C CA . LYS B 1 482 ? 11.945 8.164 20.922 1 97.31 482 LYS B CA 1
ATOM 7657 C C . LYS B 1 482 ? 12.094 6.871 21.719 1 97.31 482 LYS B C 1
ATOM 7659 O O . LYS B 1 482 ? 11.203 6.016 21.688 1 97.31 482 LYS B O 1
ATOM 7664 N N . ALA B 1 483 ? 13.172 6.738 22.5 1 96.81 483 ALA B N 1
ATOM 7665 C CA . ALA B 1 483 ? 13.391 5.551 23.312 1 96.81 483 ALA B CA 1
ATOM 7666 C C . ALA B 1 483 ? 12.312 5.41 24.375 1 96.81 483 ALA B C 1
ATOM 7668 O O . ALA B 1 483 ? 11.805 4.309 24.625 1 96.81 483 ALA B O 1
ATOM 7669 N N . ARG B 1 484 ? 11.945 6.512 24.969 1 96.19 484 ARG B N 1
ATOM 7670 C CA . ARG B 1 484 ? 10.914 6.512 26.016 1 96.19 484 ARG B CA 1
ATOM 7671 C C . ARG B 1 484 ? 9.562 6.098 25.438 1 96.19 484 ARG B C 1
ATOM 7673 O O . ARG B 1 484 ? 8.719 5.57 26.172 1 96.19 484 ARG B O 1
ATOM 7680 N N . HIS B 1 485 ? 9.398 6.34 24.125 1 96.75 485 HIS B N 1
ATOM 7681 C CA . HIS B 1 485 ? 8.141 5.996 23.484 1 96.75 485 HIS B CA 1
ATOM 7682 C C . HIS B 1 485 ? 8.242 4.66 22.75 1 96.75 485 HIS B C 1
ATOM 7684 O O . HIS B 1 485 ? 7.402 4.344 21.906 1 96.75 485 HIS B O 1
ATOM 7690 N N . GLY B 1 486 ? 9.328 3.93 22.938 1 94.12 486 GLY B N 1
ATOM 7691 C CA . GLY B 1 486 ? 9.391 2.555 22.469 1 94.12 486 GLY B CA 1
ATOM 7692 C C . GLY B 1 486 ? 10.273 2.385 21.25 1 94.12 486 GLY B C 1
ATOM 7693 O O . GLY B 1 486 ? 10.359 1.291 20.688 1 94.12 486 GLY B O 1
ATOM 7694 N N . GLU B 1 487 ? 10.953 3.389 20.734 1 95.25 487 GLU B N 1
ATOM 7695 C CA . GLU B 1 487 ? 11.844 3.293 19.578 1 95.25 487 GLU B CA 1
ATOM 7696 C C . GLU B 1 487 ? 13.297 3.512 19.984 1 95.25 487 GLU B C 1
ATOM 7698 O O . GLU B 1 487 ? 13.82 4.625 19.891 1 95.25 487 GLU B O 1
ATOM 7703 N N . THR B 1 488 ? 13.961 2.465 20.234 1 94.69 488 THR B N 1
ATOM 7704 C CA . THR B 1 488 ? 15.312 2.561 20.781 1 94.69 488 THR B CA 1
ATOM 7705 C C . THR B 1 488 ? 16.328 2.756 19.656 1 94.69 488 THR B C 1
ATOM 7707 O O . THR B 1 488 ? 17.469 3.141 19.906 1 94.69 488 THR B O 1
ATOM 7710 N N . ARG B 1 489 ? 15.883 2.459 18.438 1 93.31 489 ARG B N 1
ATOM 7711 C CA . ARG B 1 489 ? 16.734 2.645 17.266 1 93.31 489 ARG B CA 1
ATOM 7712 C C . ARG B 1 489 ? 16.016 3.428 16.172 1 93.31 489 ARG B C 1
ATOM 7714 O O . ARG B 1 489 ? 14.82 3.225 15.945 1 93.31 489 ARG B O 1
ATOM 7721 N N . ALA B 1 490 ? 16.828 4.301 15.594 1 92.38 490 ALA B N 1
ATOM 7722 C CA . ALA B 1 490 ? 16.266 4.969 14.422 1 92.38 490 ALA B CA 1
ATOM 7723 C C . ALA B 1 490 ? 16.156 4.004 13.242 1 92.38 490 ALA B C 1
ATOM 7725 O O . ALA B 1 490 ? 16.922 3.047 13.141 1 92.38 490 ALA B O 1
ATOM 7726 N N . PRO B 1 491 ? 15.25 4.266 12.367 1 88.31 491 PRO B N 1
ATOM 7727 C CA . PRO B 1 491 ? 15.039 3.379 11.219 1 88.31 491 PRO B CA 1
ATOM 7728 C C . PRO B 1 491 ? 16.312 3.186 10.391 1 88.31 491 PRO B C 1
ATOM 7730 O O . PRO B 1 491 ? 16.547 2.092 9.875 1 88.31 491 PRO B O 1
ATOM 7733 N N . GLN B 1 492 ? 17.109 4.195 10.266 1 87.25 492 GLN B N 1
ATOM 7734 C CA . GLN B 1 492 ? 18.344 4.055 9.508 1 87.25 492 GLN B CA 1
ATOM 7735 C C . GLN B 1 492 ? 19.281 3.047 10.172 1 87.25 492 GLN B C 1
ATOM 7737 O O . GLN B 1 492 ? 20.016 2.332 9.484 1 87.25 492 GLN B O 1
ATOM 7742 N N . GLU B 1 493 ? 19.234 2.996 11.477 1 90.06 493 GLU B N 1
ATOM 7743 C CA . GLU B 1 493 ? 20.031 2.016 12.203 1 90.06 493 GLU B CA 1
ATOM 7744 C C . GLU B 1 493 ? 19.516 0.599 11.961 1 90.06 493 GLU B C 1
ATOM 7746 O O . GLU B 1 493 ? 20.312 -0.339 11.828 1 90.06 493 GLU B O 1
ATOM 7751 N N . ILE B 1 494 ? 18.266 0.536 11.906 1 89 494 ILE B N 1
ATOM 7752 C CA . ILE B 1 494 ? 17.641 -0.75 11.602 1 89 494 ILE B CA 1
ATOM 7753 C C . ILE B 1 494 ? 18 -1.177 10.18 1 89 494 ILE B C 1
ATOM 7755 O O . ILE B 1 494 ? 18.359 -2.33 9.945 1 89 494 ILE B O 1
ATOM 7759 N N . GLN B 1 495 ? 17.906 -0.23 9.266 1 86.12 495 GLN B N 1
ATOM 7760 C CA . GLN B 1 495 ? 18.234 -0.501 7.871 1 86.12 495 GLN B CA 1
ATOM 7761 C C . GLN B 1 495 ? 19.688 -0.956 7.73 1 86.12 495 GLN B C 1
ATOM 7763 O O . GLN B 1 495 ? 19.984 -1.852 6.938 1 86.12 495 GLN B O 1
ATOM 7768 N N . LYS B 1 496 ? 20.562 -0.329 8.453 1 84.94 496 LYS B N 1
ATOM 7769 C CA . LYS B 1 496 ? 21.969 -0.723 8.438 1 84.94 496 LYS B CA 1
ATOM 7770 C C . LYS B 1 496 ? 22.141 -2.162 8.914 1 84.94 496 LYS B C 1
ATOM 7772 O O . LYS B 1 496 ? 22.938 -2.916 8.344 1 84.94 496 LYS B O 1
ATOM 7777 N N . ARG B 1 497 ? 21.391 -2.533 9.875 1 85.5 497 ARG B N 1
ATOM 7778 C CA . ARG B 1 497 ? 21.453 -3.898 10.383 1 85.5 497 ARG B CA 1
ATOM 7779 C C . ARG B 1 497 ? 20.922 -4.895 9.359 1 85.5 497 ARG B C 1
ATOM 7781 O O . ARG B 1 497 ? 21.453 -5.992 9.211 1 85.5 497 ARG B O 1
ATOM 7788 N N . ILE B 1 498 ? 19.938 -4.473 8.703 1 84.25 498 ILE B N 1
ATOM 7789 C CA . ILE B 1 498 ? 19.359 -5.32 7.664 1 84.25 498 ILE B CA 1
ATOM 7790 C C . ILE B 1 498 ? 20.375 -5.531 6.547 1 84.25 498 ILE B C 1
ATOM 7792 O O . ILE B 1 498 ? 20.562 -6.656 6.074 1 84.25 498 ILE B O 1
ATOM 7796 N N . MET B 1 499 ? 21.062 -4.48 6.168 1 83.19 499 MET B N 1
ATOM 7797 C CA . MET B 1 499 ? 22.078 -4.547 5.109 1 83.19 499 MET B CA 1
ATOM 7798 C C . MET B 1 499 ? 23.25 -5.43 5.523 1 83.19 499 MET B C 1
ATOM 7800 O O . MET B 1 499 ? 23.781 -6.172 4.703 1 83.19 499 MET B O 1
ATOM 7804 N N . GLN B 1 500 ? 23.594 -5.34 6.773 1 80.69 500 GLN B N 1
ATOM 7805 C CA . GLN B 1 500 ? 24.703 -6.133 7.285 1 80.69 500 GLN B CA 1
ATOM 7806 C C . GLN B 1 500 ? 24.359 -7.617 7.309 1 80.69 500 GLN B C 1
ATOM 7808 O O . GLN B 1 500 ? 25.188 -8.461 6.98 1 80.69 500 GLN B O 1
ATOM 7813 N N . ALA B 1 501 ? 23.156 -7.855 7.641 1 75.94 501 ALA B N 1
ATOM 7814 C CA . ALA B 1 501 ? 22.719 -9.25 7.664 1 75.94 501 ALA B CA 1
ATOM 7815 C C . ALA B 1 501 ? 22.625 -9.82 6.25 1 75.94 501 ALA B C 1
ATOM 7817 O O . ALA B 1 501 ? 22.953 -10.984 6.027 1 75.94 501 ALA B O 1
ATOM 7818 N N . GLY B 1 502 ? 22.266 -8.945 5.301 1 66.75 502 GLY B N 1
ATOM 7819 C CA . GLY B 1 502 ? 22.172 -9.375 3.914 1 66.75 502 GLY B CA 1
ATOM 7820 C C . GLY B 1 502 ? 23.531 -9.594 3.268 1 66.75 502 GLY B C 1
ATOM 7821 O O . GLY B 1 502 ? 23.703 -10.508 2.465 1 66.75 502 GLY B O 1
ATOM 7822 N N . SER B 1 503 ? 24.469 -8.703 3.516 1 61.34 503 SER B N 1
ATOM 7823 C CA . SER B 1 503 ? 25.797 -8.789 2.945 1 61.34 503 SER B CA 1
ATOM 7824 C C . SER B 1 503 ? 26.484 -10.086 3.344 1 61.34 503 SER B C 1
ATOM 7826 O O . SER B 1 503 ? 27.234 -10.672 2.553 1 61.34 503 SER B O 1
ATOM 7828 N N . ALA B 1 504 ? 26.141 -10.492 4.488 1 54 504 ALA B N 1
ATOM 7829 C CA . ALA B 1 504 ? 26.688 -11.789 4.871 1 54 504 ALA B CA 1
ATOM 7830 C C . ALA B 1 504 ? 26.188 -12.891 3.949 1 54 504 ALA B C 1
ATOM 7832 O O . ALA B 1 504 ? 26.922 -13.828 3.629 1 54 504 ALA B O 1
ATOM 7833 N N . PHE B 1 505 ? 25.016 -12.562 3.467 1 51.5 505 PHE B N 1
ATOM 7834 C CA . PHE B 1 505 ? 24.406 -13.492 2.521 1 51.5 505 PHE B CA 1
ATOM 7835 C C . PHE B 1 505 ? 25.016 -13.336 1.136 1 51.5 505 PHE B C 1
ATOM 7837 O O . PHE B 1 505 ? 25.25 -14.328 0.437 1 51.5 505 PHE B O 1
ATOM 7844 N N . PHE B 1 506 ? 25.328 -12.062 0.819 1 51.84 506 PHE B N 1
ATOM 7845 C CA . PHE B 1 506 ? 25.828 -11.75 -0.517 1 51.84 506 PHE B CA 1
ATOM 7846 C C . PHE B 1 506 ? 27.266 -12.188 -0.68 1 51.84 506 PHE B C 1
ATOM 7848 O O . PHE B 1 506 ? 27.656 -12.672 -1.744 1 51.84 506 PHE B O 1
ATOM 7855 N N . VAL B 1 507 ? 28.078 -11.93 0.385 1 44.34 507 VAL B N 1
ATOM 7856 C CA . VAL B 1 507 ? 29.484 -12.312 0.358 1 44.34 507 VAL B CA 1
ATOM 7857 C C . VAL B 1 507 ? 29.609 -13.828 0.487 1 44.34 507 VAL B C 1
ATOM 7859 O O . VAL B 1 507 ? 30.469 -14.445 -0.141 1 44.34 507 VAL B O 1
ATOM 7862 N N . GLY B 1 508 ? 28.703 -14.32 1.222 1 40.69 508 GLY B N 1
ATOM 7863 C CA . GLY B 1 508 ? 28.781 -15.766 1.372 1 40.69 508 GLY B CA 1
ATOM 7864 C C . GLY B 1 508 ? 28.375 -16.516 0.124 1 40.69 508 GLY B C 1
ATOM 7865 O O . GLY B 1 508 ? 28.969 -17.547 -0.213 1 40.69 508 GLY B O 1
ATOM 7866 N N . VAL B 1 509 ? 27.406 -16 -0.523 1 40.03 509 VAL B N 1
ATOM 7867 C CA . VAL B 1 509 ? 26.984 -16.672 -1.753 1 40.03 509 VAL B CA 1
ATOM 7868 C C . VAL B 1 509 ? 27.969 -16.328 -2.881 1 40.03 509 VAL B C 1
ATOM 7870 O O . VAL B 1 509 ? 28.203 -17.156 -3.766 1 40.03 509 VAL B O 1
ATOM 7873 N N . GLY B 1 510 ? 28.547 -15.219 -2.883 1 35.38 510 GLY B N 1
ATOM 7874 C CA . GLY B 1 510 ? 29.594 -14.875 -3.838 1 35.38 510 GLY B CA 1
ATOM 7875 C C . GLY B 1 510 ? 30.844 -15.719 -3.693 1 35.38 510 GLY B C 1
ATOM 7876 O O . GLY B 1 510 ? 31.469 -16.078 -4.688 1 35.38 510 GLY B O 1
ATOM 7877 N N . LEU B 1 511 ? 31.25 -15.953 -2.479 1 33.88 511 LEU B N 1
ATOM 7878 C CA . LEU B 1 511 ? 32.406 -16.812 -2.287 1 33.88 511 LEU B CA 1
ATOM 7879 C C . LEU B 1 511 ? 32.094 -18.25 -2.641 1 33.88 511 LEU B C 1
ATOM 7881 O O . LEU B 1 511 ? 32.969 -19 -3.096 1 33.88 511 LEU B O 1
ATOM 7885 N N . ALA B 1 512 ? 30.938 -18.672 -2.496 1 32.97 512 ALA B N 1
ATOM 7886 C CA . ALA B 1 512 ? 30.703 -20.047 -2.912 1 32.97 512 ALA B CA 1
ATOM 7887 C C . ALA B 1 512 ? 30.656 -20.172 -4.434 1 32.97 512 ALA B C 1
ATOM 7889 O O . ALA B 1 512 ? 31.094 -21.172 -5.004 1 32.97 512 ALA B O 1
ATOM 7890 N N . ALA B 1 513 ? 30.219 -19.188 -5.117 1 33.25 513 ALA B N 1
ATOM 7891 C CA . ALA B 1 513 ? 30.281 -19.281 -6.574 1 33.25 513 ALA B CA 1
ATOM 7892 C C . ALA B 1 513 ? 31.703 -19.109 -7.082 1 33.25 513 ALA B C 1
ATOM 7894 O O . ALA B 1 513 ? 32.094 -19.75 -8.055 1 33.25 513 ALA B O 1
ATOM 7895 N N . VAL B 1 514 ? 32.562 -18.328 -6.504 1 32.16 514 VAL B N 1
ATOM 7896 C CA . VAL B 1 514 ? 33.938 -18.234 -6.941 1 32.16 514 VAL B CA 1
ATOM 7897 C C . VAL B 1 514 ? 34.688 -19.531 -6.566 1 32.16 514 VAL B C 1
ATOM 7899 O O . VAL B 1 514 ? 35.469 -20.031 -7.348 1 32.16 514 VAL B O 1
ATOM 7902 N N . ALA B 1 515 ? 34.438 -20.141 -5.484 1 32.25 515 ALA B N 1
ATOM 7903 C CA . ALA B 1 515 ? 35.156 -21.359 -5.125 1 32.25 515 ALA B CA 1
ATOM 7904 C C . ALA B 1 515 ? 34.75 -22.531 -6.02 1 32.25 515 ALA B C 1
ATOM 7906 O O . ALA B 1 515 ? 35.594 -23.344 -6.387 1 32.25 515 ALA B O 1
ATOM 7907 N N . ALA B 1 516 ? 33.562 -22.656 -6.469 1 31.03 516 ALA B N 1
ATOM 7908 C CA . ALA B 1 516 ? 33.25 -23.781 -7.344 1 31.03 516 ALA B CA 1
ATOM 7909 C C . ALA B 1 516 ? 33.875 -23.594 -8.727 1 31.03 516 ALA B C 1
ATOM 7911 O O . ALA B 1 516 ? 34.219 -24.578 -9.391 1 31.03 516 ALA B O 1
ATOM 7912 N N . SER B 1 517 ? 34.094 -22.422 -9.164 1 30.69 517 SER B N 1
ATOM 7913 C CA . SER B 1 517 ? 34.781 -22.281 -10.445 1 30.69 517 SER B CA 1
ATOM 7914 C C . SER B 1 517 ? 36.281 -22.641 -10.32 1 30.69 517 SER B C 1
ATOM 7916 O O . SER B 1 517 ? 36.938 -22.953 -11.32 1 30.69 517 SER B O 1
ATOM 7918 N N . LEU B 1 518 ? 36.906 -22.453 -9.211 1 32.84 518 LEU B N 1
ATOM 7919 C CA . LEU B 1 518 ? 38.312 -22.766 -9.117 1 32.84 518 LEU B CA 1
ATOM 7920 C C . LEU B 1 518 ? 38.531 -24.281 -9.094 1 32.84 518 LEU B C 1
ATOM 7922 O O . LEU B 1 518 ? 39.594 -24.766 -9.516 1 32.84 518 LEU B O 1
ATOM 7926 N N . PHE B 1 519 ? 37.656 -25.156 -8.57 1 31.52 519 PHE B N 1
ATOM 7927 C CA . PHE B 1 519 ? 37.969 -26.578 -8.469 1 31.52 519 PHE B CA 1
ATOM 7928 C C . PHE B 1 519 ? 37.906 -27.25 -9.836 1 31.52 519 PHE B C 1
ATOM 7930 O O . PHE B 1 519 ? 38.375 -28.375 -10.016 1 31.52 519 PHE B O 1
ATOM 7937 N N . PHE B 1 520 ? 37.125 -26.812 -10.797 1 30.7 520 PHE B N 1
ATOM 7938 C CA . PHE B 1 520 ? 37.062 -27.609 -12.016 1 30.7 520 PHE B CA 1
ATOM 7939 C C . PHE B 1 520 ? 38.312 -27.422 -12.859 1 30.7 520 PHE B C 1
ATOM 7941 O O . PHE B 1 520 ? 38.438 -28.016 -13.922 1 30.7 520 PHE B O 1
ATOM 7948 N N . ARG B 1 521 ? 39.188 -26.484 -12.562 1 33 521 ARG B N 1
ATOM 7949 C CA . ARG B 1 521 ? 40.344 -26.406 -13.469 1 33 521 ARG B CA 1
ATOM 7950 C C . ARG B 1 521 ? 41.438 -27.391 -13.062 1 33 521 ARG B C 1
ATOM 7952 O O . ARG B 1 521 ? 42.469 -27.469 -13.711 1 33 521 ARG B O 1
ATOM 7959 N N . GLY B 1 522 ? 41.406 -27.984 -11.828 1 28.98 522 GLY B N 1
ATOM 7960 C CA . GLY B 1 522 ? 42.625 -28.734 -11.539 1 28.98 522 GLY B CA 1
ATOM 7961 C C . GLY B 1 522 ? 42.656 -30.094 -12.195 1 28.98 522 GLY B C 1
ATOM 7962 O O . GLY B 1 522 ? 43.469 -30.953 -11.82 1 28.98 522 GLY B O 1
ATOM 7963 N N . GLY B 1 523 ? 42 -30.531 -13.172 1 22.91 523 GLY B N 1
ATOM 7964 C CA . GLY B 1 523 ? 42.344 -31.859 -13.68 1 22.91 523 GLY B CA 1
ATOM 7965 C C . GLY B 1 523 ? 43.688 -31.906 -14.367 1 22.91 523 GLY B C 1
ATOM 7966 O O . GLY B 1 523 ? 44 -32.875 -15.078 1 22.91 523 GLY B O 1
ATOM 7967 N N . LYS B 1 524 ? 44.719 -31.031 -14.453 1 25.34 524 LYS B N 1
ATOM 7968 C CA . LYS B 1 524 ? 45.812 -31.719 -15.125 1 25.34 524 LYS B CA 1
ATOM 7969 C C . LYS B 1 524 ? 46.406 -32.812 -14.234 1 25.34 524 LYS B C 1
ATOM 7971 O O . LYS B 1 524 ? 46.875 -32.531 -13.133 1 25.34 524 LYS B O 1
ATOM 7976 N N . PRO B 1 525 ? 45.812 -34.125 -14.25 1 23.42 525 PRO B N 1
ATOM 7977 C CA . PRO B 1 525 ? 46.594 -35.25 -13.758 1 23.42 525 PRO B CA 1
ATOM 7978 C C . PRO B 1 525 ? 47.969 -35.344 -14.445 1 23.42 525 PRO B C 1
ATOM 7980 O O . PRO B 1 525 ? 48.094 -35.062 -15.641 1 23.42 525 PRO B O 1
ATOM 7983 N N . SER B 1 526 ? 49.094 -35.062 -13.797 1 20.17 526 SER B N 1
ATOM 7984 C CA . SER B 1 526 ? 50.188 -36 -13.93 1 20.17 526 SER B CA 1
ATOM 7985 C C . SER B 1 526 ? 49.812 -37.375 -13.359 1 20.17 526 SER B C 1
ATOM 7987 O O . SER B 1 526 ? 49.188 -37.469 -12.297 1 20.17 526 SER B O 1
#

Secondary structure (DSSP, 8-state):
--GGGSS-----HHHHHIIIIIHHHHHHTT-SS-TT-----THHHHTT-HHHHHHHHHHHHHHHHHHHSSSS-GGG--HHHHHHHHHHHHHHT-HHHHHHHHHHHHS-SSS--------SS-HHHHHHHHHHHHHHHHHHHHHHHHHHHHHTT---PPEEE-EEEETTT--HHHHIIIIITTT--EEEE---GGGS-----HHHHHHHHTT-EEEEEEE-TT--SGGGEEEEEEEEHHHHIIIIIGGGTT--TTS-PPPTT--BEEEEEHHHHSHHHHGGG-EE-TT----HHHHHHHHH-TTT----SEEEEE-TT-EEEEE--GGG-EEEEEEEES-EEEEE--GGGGGGG--B-SSSSS-B-SS-HHHHHHHHHS--SS-GGGGG--EEEEEE-TT-EEEE-TT--EEEEESS-EEEEEEEE--TTTHHHHHHHHHHHTTT-HHHHHHHHHHHHHHHTTHHHHHHHH--SS-EEHHHHHHHTT--S-HHHHHHHHHHHHHHHHHHHHHHHHHHHHHTTTT---/--GGGSS-----HHHHHIIIIIHHHHHHTT-SS-TTPPPPPTHHHHTT-HHHHHHHHHHHHHHHHHHHSSSS-GGG--HHHHHHHHHHHHHHT-HHHHHHHHHHHHS-SSS--------SS-HHHHHHHHHHHHHHHHHHHHHHHHHHHHHTT---PPEEE-EEEETTT--HHHHIIIIITTT--EEEE---GGGS-----HHHHHHHHTT-EEEEEEE-TT--SGGGEEEEEEEEHHHHIIIIIGGG-S--TTS-PPPTT--BEEEEEHHHHSHHHHGGG-EE-TT----HHHHHHHHH-TTT----SEEEEE-TT-EEEEE--GGG-EEEEEEEES-EEEEE--GGGGGGG--B-SSSSS-B-SS-HHHHHHHHHS--SS-GGGGG--EEEEEE-TT-EEEE-TT--EEEEESS-EEEEEEEE--TTTHHHHHHHHHHHTTT-HHHHHHHHHHHHHHHTTHHHHHHHH--SS-EEHHHHHHHTT--S-HHHHHHHHHHHHHHHHHHHHHHHHHHHHHTTTT---

Sequence (1052 aa):
MDLTAGVGLRWSSRKAWEELRVRVIREACGGGSAPGRKLLKPLSLVRRDEAALSNVKALMATSSSSSSSSSSSSERVGFFERARVASLLDLQGEHAKALELLEPMLWPPGGQQQQQPQPQGGPGLKAAAALLRELVARHAKLAEERAKRLQSGASPGGRGSVEMLDAQSTSAQELADRFIKPGRPCVLRGVAPGDAAPRWTPEALRAALGKTLVPLRKLDDSSASWAKLEFAGGVSFEEFSATHIEPFGTGGADGVRAPRDAPQLFDYSIWQQCADVLGAQVKMPKWFPVDLYSYASARVHPVTGSAAPTLFLAPGGSCSSLHVDFLQTHFWMEMCHGRKRWRLVPSHDLALLYPQYLTDLNPVFPADLDAVEEEHRNPGGPYPALRCASVLEVVLEPGDLIFVPHGWPHQVENLETTVAISANFIDASNVAAARAEAEILGLVEEDPKLIADALRDAISTGLLDRLLREAPLEAESLRAFKARHGETRAPQEIQKRIMQAGSAFFVGVGLAAVAASLFFRGGKPSMDLTAGVGLRWSSRKAWEELRVRVIREACGGGSAPGRKLLKPLSLVRRDEAALSNVKALMATSSSSSSSSSSSSERVGFFERARVASLLDLQGEHAKALELLEPMLWPPGGQQQQQPQPQGGPGLKAAAALLRELVARHAKLAEERAKRLQSGASPGGRGSVEMLDAQSTSAQELADRFIKPGRPCVLRGVAPGDAAPRWTPEALRAALGKTLVPLRKLDDSSASWAKLEFAGGVSFEEFSATHIEPFGTGGADGVRAPRDAPQLFDYSIWQQCADVLGAQVKMPKWFPVDLYSYASARVHPVTGSAAPTLFLAPGGSCSSLHVDFLQTHFWMEMCHGRKRWRLVPSHDLALLYPQYLTDLNPVFPADLDAVEEEHRNPGGPYPALRCASVLEVVLEPGDLIFVPHGWPHQVENLETTVAISANFIDASNVAAARAEAEILGLVEEDPKLIADALRDAISTGLLDRLLREAPLEAESLRAFKARHGETRAPQEIQKRIMQAGSAFFVGVGLAAVAASLFFRGGKPS

Radius of gyration: 30.53 Å; Cα contacts (8 Å, |Δi|>4): 2050; chains: 2; bounding box: 97×89×72 Å

Solvent-accessible surface area (backbone atoms only — not comparable to full-atom values): 53407 Å² total; per-residue (Å²): 127,61,79,62,57,68,50,50,69,66,69,37,19,40,46,40,30,38,62,44,41,51,47,47,52,37,43,27,21,33,47,68,88,63,83,84,54,70,77,50,49,67,33,38,51,59,57,59,32,65,70,34,51,50,35,41,50,53,50,49,50,54,62,48,45,79,59,56,68,77,82,81,74,81,82,65,72,46,54,62,58,53,48,36,49,25,43,48,30,38,71,71,66,40,24,67,62,17,47,65,58,46,47,49,72,76,54,62,87,77,79,67,74,57,83,56,74,70,72,58,42,52,61,34,45,49,28,25,46,50,45,49,45,52,50,35,50,50,48,40,51,32,52,50,52,31,50,52,46,59,69,66,59,52,62,64,31,50,81,44,69,59,53,76,42,55,36,85,77,52,49,42,65,54,47,38,67,68,19,58,61,73,54,41,53,36,30,31,38,63,46,52,48,80,38,20,54,51,71,46,41,76,67,55,48,37,69,70,46,28,60,30,75,40,63,27,30,21,38,35,94,64,44,61,43,66,28,19,46,39,83,64,54,72,40,31,36,43,55,45,40,62,70,49,31,56,77,29,38,78,51,59,99,83,47,58,68,41,54,47,50,43,58,20,38,64,46,40,27,34,39,41,61,35,31,90,75,50,32,88,58,30,25,42,42,42,68,62,66,54,43,51,46,45,30,25,32,27,69,76,30,72,61,62,39,31,51,60,44,21,37,35,40,34,27,13,39,19,43,40,44,48,28,46,57,66,62,38,24,29,36,38,39,35,30,27,24,41,35,37,39,41,39,35,29,58,49,92,42,47,39,32,53,53,58,37,56,79,88,56,91,55,52,34,53,60,58,47,68,68,51,29,52,43,29,61,75,54,69,81,55,99,56,65,49,26,27,45,35,41,41,28,44,48,73,43,39,57,24,26,32,39,41,41,35,48,54,33,38,33,31,42,35,25,71,12,22,30,26,34,41,30,36,68,30,24,41,88,75,34,40,67,59,20,31,53,46,20,44,53,50,24,46,40,33,65,67,36,31,49,36,23,50,40,48,50,47,35,63,74,72,43,44,64,60,50,41,58,69,70,41,63,89,49,46,35,47,41,64,59,51,37,36,74,42,70,39,82,61,47,22,48,58,50,48,46,50,52,50,55,59,45,43,54,52,52,53,50,52,50,51,52,58,56,54,62,64,61,67,73,65,66,68,78,76,129,128,62,79,63,56,70,51,48,68,67,69,37,17,41,45,40,32,39,61,44,41,50,47,47,52,38,42,30,21,35,48,67,89,66,84,86,55,69,75,51,49,66,33,38,52,60,58,59,32,66,70,31,50,50,36,41,52,52,50,50,50,53,63,46,45,78,60,57,67,76,84,80,74,81,82,66,72,47,54,60,59,53,48,36,49,25,44,48,30,37,69,73,65,40,24,68,61,18,46,65,58,44,48,49,72,78,53,60,88,77,79,66,74,58,82,56,72,71,71,57,43,51,59,33,45,49,29,24,45,50,44,50,46,52,48,33,52,50,48,40,50,32,50,50,52,32,52,52,47,58,70,66,59,53,62,64,31,51,81,46,68,59,51,75,42,52,37,86,80,53,49,42,64,54,46,38,67,68,18,58,62,71,53,42,54,36,31,30,38,64,47,53,49,80,38,20,54,52,70,46,43,76,65,56,47,37,71,70,46,28,61,28,75,40,61,27,29,21,39,34,94,63,44,60,44,65,30,19,46,40,83,65,52,73,42,31,36,43,55,46,38,61,68,49,30,57,77,30,38,79,52,60,99,83,49,60,66,40,54,48,48,42,57,21,37,64,47,42,27,34,39,41,59,36,31,90,76,49,32,89,58,30,24,42,42,44,69,60,66,51,40,52,46,45,30,25,33,27,69,76,30,71,62,60,38,32,51,59,42,19,36,33,40,37,26,13,38,18,43,42,44,46,27,45,56,65,63,38,24,28,35,38,40,35,30,28,23,39,34,37,39,40,38,36,29,58,49,90,41,47,41,30,51,53,59,37,57,78,88,56,92,56,50,34,52,60,59,46,69,68,51,29,53,42,28,62,75,55,68,79,56,99,58,65,48,27,27,45,36,40,41,28,44,49,73,41,39,57,25,24,32,39,40,41,37,47,56,33,37,32,33,39,37,25,72,11,22,29,26,33,42,30,35,69,31,25,41,89,77,35,40,66,59,20,31,52,48,20,45,52,48,24,48,38,34,65,66,36,31,51,36,21,50,40,48,49,49,35,63,74,69,44,45,64,59,52,42,57,70,69,41,64,88,49,45,34,47,42,62,60,52,37,35,75,43,72,39,82,60,49,22,48,58,49,47,48,50,52,50,55,59,45,43,55,50,52,54,49,52,49,50,52,57,54,52,58,62,59,63,72,66,62,68,76,74,128

pLDDT: mean 85.23, std 18.97, range [20.17, 98.81]

Foldseek 3Di:
DPPCVPDDPPCFLQVLLCVQFVVLLQQLQVHDDDPDDDGAASLCLLLVPPSSLVSLVVVLVVLCVVQPDPPDPNVPPAPRSLSSNLNSCLSNVNLVVSLVSLVCLLPPPPPCPPPPPPRRPPLSNSLSSLLVNVQSVVSVVLQVLLVVCVVVVFAFAAEAAAAEDAQVPAALVNCCVPDAQVQGKHKHFQADCQQWAALDDLVNVCVQQPFPKAWKWWADPRHQDALNIDTDDIGGSNCCCVPQAPQQPQDDPPGDADEQGGIWRDLAACLQGPCVRRQQRGWAHLNCLDFLQQLLQCVLPVQRGHRPKGKIWHAAHYKGFKWFDPLQWKKKKAWSGAKKKKKKWPLSLVSLQSWHDRSADITGGSDGVVVLVVCCVPNDDPRNSSRNIYIYMDMDHHRMMMIGGGRMIMMMGGNGGTMMIMDTGDAPSCLVSSLVRLCSVCSGDPSSVSSNVSSVCCVVVVVRVVSNVPGDSGIGRSQVSSVSSPRNGRSVVSVVVVVVVVVVVVVVVVVVVVVVVVVVPPPPDD/DPPCVPPDPPCFLQVLLCVQFVVLLQQLQVHDDDPDDDGAASLCLLLVPPSSLVSLVVVLVVLCVVVPDPPDCNPPPAPRSLSSNLNSCLSNVNLVVSLVSLVCLLPPPPPCPPPPPDRRPPLSNSLSSLLVNVQSVVSVVLQVLLVVCVVVVFAFAAEAAAAEDAQVPAALVNCCVPDAQVQGKHKHFQADCQQWPALDDLVNVCVQQPFPKAWKWWADLRHQDALNIDTDDIGGSNCCCVPQAPQQPQDDPPTDADEQGGIWRDLAACLQGPCVRRQQRGWAHLNCLDFLQQLLQCVLPVQRGHRPKGKIWHAAHYKGFKWFDPLQWKKKKAWSGAKKKKKKWPLSLVSLQSWHDRSADITGGSDGVVVLVVCCVPNDDPRNSSRNIYIYMDMDHHRMMMIGGGRMIMMMGGNGGTMMIMDTGDAPSCLVSSLVRLCSVCSRDPSSVSSNVSSVCCVVVVVRVVSNVPGDSGIGRSQVSSVSSPRNGRSVVSVVVVVVVVVVVVVVVVVVVVVVVVVVPPPPDD

InterPro domains:
  IPR003347 JmjC domain [PS51184] (273-442)
  IPR003347 JmjC domain [SM00558] (270-441)
  IPR041667 Cupin-like domain 8 [PF13621] (174-425)
  IPR050910 JMJD6 family arginine demethylases/lysyl-hydroxylases [PTHR12480] (165-434)